Protein AF-A0A1F9F658-F1 (afdb_monomer)

Sequence (861 aa):
MGGLPLLQSCLLLDRRFHGLVIRKERRPYGARAQIEGDLDPTEPVIIVDDASASGWSLVRAYDLLEEHGLLVEGAAVLVRFGFNPGIAYLVDRGVRVESVLDLWTDLAGLLPGTKPVDANPTAELPAIRFGRARFPSGLHPATLARRVIEARLAGRSVPRPPRALGSGPWDAHGGAFVSVRPTDDVTDRHAREGYFRFPEDRRRLPADAARAVVLAAAKTADALRGLEAARSAARGAAARDLADAAVAVTFCGRLQATTIGGVDNERYGLVARSLVRRGFLGGALPRMPGIADDAEQLRHAHTTNAKLFRHEPYQLFRHDVVRAVEPGLPWHAAGVPRRRPAWHEVHGPRLAALARAAIASGAAPPLEQQVPTHLDSLYVTVLQGGRVRGCSGGVVHRLDDDVVAYARAAAADARFTGTPGGVLAVSVSLLWEPVALGTTTAEDAAFRLRAGRHAIMVGDGERAALLLPLVASRSCLDEVGFCEAALEKASLARDAAAEVTRLSCASYGADDHGVAPLDGGLPRPPAARFAPWRRATLQPTIARLADYLERAQRADGTFHLDHLPAIGARLGSAEPARMAHAAWVLLRARRRPAAARALRALGALVERDRGGAWLRDAGGGASSISEVALLLLALCEQRRRPATLAGGLAATLVEAIDDSGRMRTHRNGAVVEEALDLFPPQALFALGRAHARGVPGVDLGRVARALVAAHIRFRHRPTIGQVPWLAQAAQAWHGARPLRPVLRAIAGDVADFVLDRQQTSGAVLCPPRAPLGLSTVLALEGLAALHGVTRGDARARLERACGRSLVFLDRLIIQERDVPWLADGSQAVGGVRESLLDVRVRVDFTQHALAALLSLAPPRT

Structure (mmCIF, N/CA/C/O backbone):
data_AF-A0A1F9F658-F1
#
_entry.id   AF-A0A1F9F658-F1
#
loop_
_atom_site.group_PDB
_atom_site.id
_atom_site.type_symbol
_atom_site.label_atom_id
_atom_site.label_alt_id
_atom_site.label_comp_id
_atom_site.label_asym_id
_atom_site.label_entity_id
_atom_site.label_seq_id
_atom_site.pdbx_PDB_ins_code
_atom_site.Cartn_x
_atom_site.Cartn_y
_atom_site.Cartn_z
_atom_site.occupancy
_atom_site.B_iso_or_equiv
_atom_site.auth_seq_id
_atom_site.auth_comp_id
_atom_site.auth_asym_id
_atom_site.auth_atom_id
_atom_site.pdbx_PDB_model_num
ATOM 1 N N . MET A 1 1 ? 18.113 34.166 21.870 1.00 55.28 1 MET A N 1
ATOM 2 C CA . MET A 1 1 ? 16.860 34.493 22.587 1.00 55.28 1 MET A CA 1
ATOM 3 C C . MET A 1 1 ? 15.824 34.977 21.572 1.00 55.28 1 MET A C 1
ATOM 5 O O . MET A 1 1 ? 15.337 36.090 21.692 1.00 55.28 1 MET A O 1
A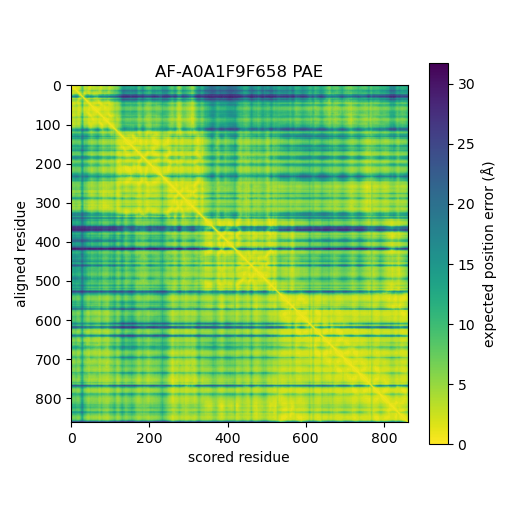TOM 9 N N . GLY A 1 2 ? 15.530 34.171 20.546 1.00 71.06 2 GLY A N 1
ATOM 10 C CA . GLY A 1 2 ? 14.654 34.573 19.439 1.00 71.06 2 GLY A CA 1
ATOM 11 C C . GLY A 1 2 ? 13.161 34.410 19.731 1.00 71.06 2 GLY A C 1
ATOM 12 O O . GLY A 1 2 ? 12.376 35.297 19.420 1.00 71.06 2 GLY A O 1
ATOM 13 N N . GLY A 1 3 ? 12.772 33.325 20.410 1.00 83.50 3 GLY A N 1
ATOM 14 C CA . GLY A 1 3 ? 11.367 33.046 20.741 1.00 83.50 3 GLY A CA 1
ATOM 15 C C . GLY A 1 3 ? 10.701 33.946 21.796 1.00 83.50 3 GLY A C 1
ATOM 16 O O . GLY A 1 3 ? 9.476 34.018 21.833 1.00 83.50 3 GLY A O 1
ATOM 17 N N . LEU A 1 4 ? 11.450 34.664 22.646 1.00 88.12 4 LEU A N 1
ATOM 18 C CA . LEU A 1 4 ? 10.853 35.422 23.762 1.00 88.12 4 LEU A CA 1
ATOM 19 C C . LEU A 1 4 ? 10.012 36.637 23.305 1.00 88.12 4 LEU A C 1
ATOM 21 O O . LEU A 1 4 ? 8.875 36.756 23.766 1.00 88.12 4 LEU A O 1
ATOM 25 N N . PRO A 1 5 ? 10.484 37.502 22.381 1.00 90.38 5 PRO A N 1
ATOM 26 C CA . PRO A 1 5 ? 9.648 38.570 21.824 1.00 90.38 5 PRO A CA 1
ATOM 27 C C . PRO A 1 5 ? 8.386 38.053 21.116 1.00 90.38 5 PRO A C 1
ATOM 29 O O . PRO A 1 5 ? 7.338 38.700 21.160 1.00 90.38 5 PRO A O 1
ATOM 32 N N . LEU A 1 6 ? 8.463 36.875 20.485 1.00 89.06 6 LEU A N 1
ATOM 33 C CA . LEU A 1 6 ? 7.319 36.237 19.828 1.00 89.06 6 LEU A CA 1
ATOM 34 C C . LEU A 1 6 ? 6.278 35.773 20.835 1.00 89.06 6 LEU A C 1
ATOM 36 O O . LEU A 1 6 ? 5.107 36.109 20.686 1.00 89.06 6 LEU A O 1
ATOM 40 N N . LEU A 1 7 ? 6.714 35.082 21.890 1.00 90.06 7 LEU A N 1
ATOM 41 C CA . LEU A 1 7 ? 5.841 34.688 22.989 1.00 90.06 7 LEU A CA 1
ATOM 42 C C . LEU A 1 7 ? 5.125 35.909 23.579 1.00 90.06 7 LEU A C 1
ATOM 44 O O . LEU A 1 7 ? 3.902 35.913 23.674 1.00 90.06 7 LEU A O 1
ATOM 48 N N . GLN A 1 8 ? 5.868 36.971 23.910 1.00 90.56 8 GLN A N 1
ATOM 49 C CA . GLN A 1 8 ? 5.287 38.212 24.437 1.00 90.56 8 GLN A CA 1
ATOM 50 C C . GLN A 1 8 ? 4.238 38.802 23.487 1.00 90.56 8 GLN A C 1
ATOM 52 O O . GLN A 1 8 ? 3.171 39.219 23.932 1.00 90.56 8 GLN A O 1
ATOM 57 N N . SER A 1 9 ? 4.508 38.791 22.181 1.00 89.62 9 SER A N 1
ATOM 58 C CA . SER A 1 9 ? 3.569 39.284 21.170 1.00 89.62 9 SER A CA 1
ATOM 59 C C . SER A 1 9 ? 2.291 38.440 21.113 1.00 89.62 9 SER A C 1
ATOM 61 O O . SER A 1 9 ? 1.199 39.001 21.094 1.00 89.62 9 SER A O 1
ATOM 63 N N . CYS A 1 10 ? 2.400 37.107 21.145 1.00 88.31 10 CYS A N 1
ATOM 64 C CA . CYS A 1 10 ? 1.245 36.203 21.182 1.00 88.31 10 CYS A CA 1
ATOM 65 C C . CYS A 1 10 ? 0.361 36.449 22.414 1.00 88.31 10 CYS A C 1
ATOM 67 O O . CYS A 1 10 ? -0.855 36.570 22.274 1.00 88.31 10 CYS A O 1
ATOM 69 N N . LEU A 1 11 ? 0.974 36.593 23.594 1.00 89.94 11 LEU A N 1
ATOM 70 C CA . LEU A 1 11 ? 0.269 36.859 24.855 1.00 89.94 11 LEU A CA 1
ATOM 71 C C . LEU A 1 11 ? -0.430 38.229 24.869 1.00 89.94 11 LEU A C 1
ATOM 73 O O . LEU A 1 11 ? -1.490 38.384 25.473 1.00 89.94 11 LEU A O 1
ATOM 77 N N . LEU A 1 12 ? 0.156 39.237 24.211 1.00 92.06 12 LEU A N 1
ATOM 78 C CA . LEU A 1 12 ? -0.438 40.573 24.098 1.00 92.06 12 LEU A CA 1
ATOM 79 C C . LEU A 1 12 ? -1.592 40.629 23.088 1.00 92.06 12 LEU A C 1
ATOM 81 O O . LEU A 1 12 ? -2.529 41.401 23.288 1.00 92.06 12 LEU A O 1
ATOM 85 N N . LEU A 1 13 ? -1.523 39.839 22.012 1.00 92.19 13 LEU A N 1
ATOM 86 C CA . LEU A 1 13 ? -2.542 39.811 20.959 1.00 92.19 13 LEU A CA 1
ATOM 87 C C . LEU A 1 13 ? -3.823 39.092 21.389 1.00 92.19 13 LEU A C 1
ATOM 89 O O . LEU A 1 13 ? -4.909 39.485 20.965 1.00 92.19 13 LEU A O 1
ATOM 93 N N . ASP A 1 14 ? -3.712 38.050 22.211 1.00 87.44 14 ASP A N 1
ATOM 94 C CA . ASP A 1 14 ? -4.861 37.264 22.643 1.00 87.44 14 ASP A CA 1
ATOM 95 C C . ASP A 1 14 ? -4.674 36.750 24.073 1.00 87.44 14 ASP A C 1
ATOM 97 O O . ASP A 1 14 ? -3.820 35.912 24.359 1.00 87.44 14 ASP A O 1
ATOM 101 N N . ARG A 1 15 ? -5.532 37.236 24.976 1.00 85.00 15 ARG A N 1
ATOM 102 C CA . ARG A 1 15 ? -5.498 36.903 26.407 1.00 85.00 15 ARG A CA 1
ATOM 103 C C . ARG A 1 15 ? -5.891 35.460 26.726 1.00 85.00 15 ARG A C 1
ATOM 105 O O . ARG A 1 15 ? -5.863 35.090 27.893 1.00 85.00 15 ARG A O 1
ATOM 112 N N . ARG A 1 16 ? -6.293 34.669 25.728 1.00 85.25 16 ARG A N 1
ATOM 113 C CA . ARG A 1 16 ? -6.562 33.234 25.890 1.00 85.25 16 ARG A CA 1
ATOM 114 C C . ARG A 1 16 ? -5.290 32.398 25.987 1.00 85.25 16 ARG A C 1
ATOM 116 O O . ARG A 1 16 ? -5.383 31.243 26.374 1.00 85.25 16 ARG A O 1
ATOM 123 N N . PHE A 1 17 ? -4.134 32.937 25.600 1.00 85.56 17 PHE A N 1
ATOM 124 C CA . PHE A 1 17 ? -2.875 32.207 25.676 1.00 85.56 17 PHE A CA 1
ATOM 125 C C . PHE A 1 17 ? -2.165 32.446 27.008 1.00 85.56 17 PHE A C 1
ATOM 127 O O . PHE A 1 17 ? -2.068 33.577 27.487 1.00 85.56 17 PHE A O 1
ATOM 134 N N . HIS A 1 18 ? -1.598 31.370 27.545 1.00 87.31 18 HIS A N 1
ATOM 135 C CA . HIS A 1 18 ? -0.628 31.385 28.633 1.00 87.31 18 HIS A CA 1
ATOM 136 C C . HIS A 1 18 ? 0.773 31.105 28.076 1.00 87.31 18 HIS A C 1
ATOM 138 O O . HIS A 1 18 ? 0.930 30.630 26.950 1.00 87.31 18 HIS A O 1
ATOM 144 N N . GLY A 1 19 ? 1.810 31.468 28.831 1.00 87.94 19 GLY A N 1
ATOM 145 C CA . GLY A 1 19 ? 3.187 31.407 28.354 1.00 87.94 19 GLY A CA 1
ATOM 146 C C . GLY A 1 19 ? 4.124 30.736 29.340 1.00 87.94 19 GLY A C 1
ATOM 147 O O . GLY A 1 19 ? 4.085 31.015 30.537 1.00 87.94 19 GLY A O 1
ATOM 148 N N . LEU A 1 20 ? 5.016 29.913 28.797 1.00 90.69 20 LEU A N 1
ATOM 149 C CA . LEU A 1 20 ? 6.154 29.338 29.500 1.00 90.69 20 LEU A CA 1
ATOM 150 C C . LEU A 1 20 ? 7.442 29.578 28.708 1.00 90.69 20 LEU A C 1
ATOM 152 O O . LEU A 1 20 ? 7.426 29.752 27.489 1.00 90.69 20 LEU A O 1
ATOM 156 N N . VAL A 1 21 ? 8.572 29.590 29.405 1.00 90.94 21 VAL A N 1
ATOM 157 C CA . VAL A 1 21 ? 9.906 29.804 28.848 1.00 90.94 21 VAL A CA 1
ATOM 158 C C . VAL A 1 21 ? 10.793 28.623 29.211 1.00 90.94 21 VAL A C 1
ATOM 160 O O . VAL A 1 21 ? 10.945 28.273 30.381 1.00 90.94 21 VAL A O 1
ATOM 163 N N . ILE A 1 22 ? 11.430 28.037 28.198 1.00 88.56 22 ILE A N 1
ATOM 164 C CA . ILE A 1 22 ? 12.430 26.982 28.369 1.00 88.56 22 ILE A CA 1
ATOM 165 C C . ILE A 1 22 ? 13.810 27.626 28.514 1.00 88.56 22 ILE A C 1
ATOM 167 O O . ILE A 1 22 ? 14.294 28.319 27.614 1.00 88.56 22 ILE A O 1
ATOM 171 N N . ARG A 1 23 ? 14.476 27.385 29.644 1.00 81.81 23 ARG A N 1
ATOM 172 C CA . ARG A 1 23 ? 15.853 27.831 29.866 1.00 81.81 23 ARG A CA 1
ATOM 173 C C . ARG A 1 23 ? 16.837 26.915 29.147 1.00 81.81 23 ARG A C 1
ATOM 175 O O . ARG A 1 23 ? 16.677 25.696 29.113 1.00 81.81 23 ARG A O 1
ATOM 182 N N . LYS A 1 24 ? 17.933 27.509 28.670 1.00 76.88 24 LYS A N 1
ATOM 183 C CA . LYS A 1 24 ? 19.073 26.761 28.119 1.00 76.88 24 LYS A CA 1
ATOM 184 C C . LYS A 1 24 ? 19.718 25.837 29.161 1.00 76.88 24 LYS A C 1
ATOM 186 O O . LYS A 1 24 ? 20.128 24.735 28.822 1.00 76.88 24 LYS A O 1
ATOM 191 N N . GLU A 1 25 ? 19.784 26.284 30.414 1.00 76.50 25 GLU A N 1
ATOM 192 C CA . GLU A 1 25 ? 20.347 25.544 31.546 1.00 76.50 25 GLU A CA 1
ATOM 193 C C . GLU A 1 25 ? 19.407 25.642 32.755 1.00 76.50 25 GLU A C 1
ATOM 195 O O . GLU A 1 25 ? 18.739 26.667 32.958 1.00 76.50 25 GLU A O 1
ATOM 200 N N . ARG A 1 26 ? 19.365 24.575 33.565 1.00 78.44 26 ARG A N 1
ATOM 201 C CA . ARG A 1 26 ? 18.614 24.542 34.829 1.00 78.44 26 ARG A CA 1
ATOM 202 C C . ARG A 1 26 ? 19.091 25.652 35.760 1.00 78.44 26 ARG A C 1
ATOM 204 O O . ARG A 1 26 ? 20.271 25.999 35.772 1.00 78.44 26 ARG A O 1
ATOM 211 N N . ARG A 1 27 ? 18.186 26.201 36.576 1.00 64.25 27 ARG A N 1
ATOM 212 C CA . ARG A 1 27 ? 18.584 27.194 37.585 1.00 64.25 27 ARG A CA 1
ATOM 213 C C . ARG A 1 27 ? 19.642 26.598 38.537 1.00 64.25 27 ARG A C 1
ATOM 215 O O . ARG A 1 27 ? 19.432 25.487 39.027 1.00 64.25 27 ARG A O 1
ATOM 222 N N . PRO A 1 28 ? 20.730 27.328 38.852 1.00 50.22 28 PRO A N 1
ATOM 223 C CA . PRO A 1 28 ? 21.750 26.834 39.779 1.00 50.22 28 PRO A CA 1
ATOM 224 C C . PRO A 1 28 ? 21.266 26.803 41.242 1.00 50.22 28 PRO A C 1
ATOM 226 O O . PRO A 1 28 ? 21.814 26.069 42.062 1.00 50.22 28 PRO A O 1
ATOM 229 N N . TYR A 1 29 ? 20.214 27.559 41.564 1.00 54.47 29 TYR A N 1
ATOM 230 C CA . TYR A 1 29 ? 19.645 27.739 42.903 1.00 54.47 29 TYR A CA 1
ATOM 231 C C . TYR A 1 29 ? 18.103 27.676 42.874 1.00 54.47 29 TYR A C 1
ATOM 233 O O . TYR A 1 29 ? 17.480 27.915 41.837 1.00 54.47 29 TYR A O 1
ATOM 241 N N . GLY A 1 30 ? 17.472 27.345 44.008 1.00 60.41 30 GLY A N 1
ATOM 242 C CA . GLY A 1 30 ? 16.021 27.103 44.109 1.00 60.41 30 GLY A CA 1
ATOM 243 C C . GLY A 1 30 ? 15.601 25.721 43.584 1.00 60.41 30 GLY A C 1
ATOM 244 O O . GLY A 1 30 ? 16.415 24.804 43.559 1.00 60.41 30 GLY A O 1
ATOM 245 N N . ALA A 1 31 ? 14.353 25.567 43.120 1.00 58.47 31 ALA A N 1
ATOM 246 C CA . ALA A 1 31 ? 13.782 24.296 42.632 1.00 58.47 31 ALA A CA 1
ATOM 247 C C . ALA A 1 31 ? 14.454 23.706 41.365 1.00 58.47 31 ALA A C 1
ATOM 249 O O . ALA A 1 31 ? 13.974 22.721 40.814 1.00 58.47 31 ALA A O 1
ATOM 250 N N . ARG A 1 32 ? 15.550 24.311 40.875 1.00 69.19 32 ARG A N 1
ATOM 251 C CA . ARG A 1 32 ? 16.338 23.891 39.695 1.00 69.19 32 ARG A CA 1
ATOM 252 C C . ARG A 1 32 ? 15.510 23.644 38.422 1.00 69.19 32 ARG A C 1
ATOM 254 O O . ARG A 1 32 ? 15.941 22.901 37.542 1.00 69.19 32 ARG A O 1
ATOM 261 N N . ALA A 1 33 ? 14.350 24.293 38.309 1.00 72.25 33 ALA A N 1
ATOM 262 C CA . ALA A 1 33 ? 13.447 24.151 37.174 1.00 72.25 33 ALA A CA 1
ATOM 263 C C . ALA A 1 33 ? 14.107 24.625 35.867 1.00 72.25 33 ALA A C 1
ATOM 265 O O . ALA A 1 33 ? 14.833 25.626 35.841 1.00 72.25 33 ALA A O 1
ATOM 266 N N . GLN A 1 34 ? 13.863 23.877 34.789 1.00 82.88 34 GLN A N 1
ATOM 267 C CA . GLN A 1 34 ? 14.304 24.211 33.430 1.00 82.88 34 GLN A CA 1
ATOM 268 C C . GLN A 1 34 ? 13.226 24.961 32.635 1.00 82.88 34 GLN A C 1
ATOM 270 O O . GLN A 1 34 ? 13.547 25.613 31.645 1.00 82.88 34 GLN A O 1
ATOM 275 N N . ILE A 1 35 ? 11.973 24.890 33.088 1.00 87.62 35 ILE A N 1
ATOM 276 C CA . ILE A 1 35 ? 10.809 25.557 32.505 1.00 87.62 35 ILE A CA 1
ATOM 277 C C . ILE A 1 35 ? 10.286 26.585 33.516 1.00 87.62 35 ILE A C 1
ATOM 279 O O . ILE A 1 35 ? 10.217 26.296 34.711 1.00 87.62 35 ILE A O 1
ATOM 283 N N . GLU A 1 36 ? 9.949 27.785 33.048 1.00 85.81 36 GLU A N 1
ATOM 284 C CA . GLU A 1 36 ? 9.371 28.868 33.852 1.00 85.81 36 GLU A CA 1
ATOM 285 C C . GLU A 1 36 ? 8.039 29.319 33.259 1.00 85.81 36 GLU A C 1
ATOM 287 O O . GLU A 1 36 ? 7.995 29.656 32.083 1.00 85.81 36 GLU A O 1
ATOM 292 N N . GLY A 1 37 ? 6.973 29.367 34.054 1.00 83.94 37 GLY A N 1
ATOM 293 C CA . GLY A 1 37 ? 5.633 29.744 33.598 1.00 83.94 37 GLY A CA 1
ATOM 294 C C . GLY A 1 37 ? 4.561 28.904 34.281 1.00 83.94 37 GLY A C 1
ATOM 295 O O . GLY A 1 37 ? 4.884 28.071 35.129 1.00 83.94 37 GLY A O 1
ATOM 296 N N . ASP A 1 38 ? 3.306 29.144 33.913 1.00 77.69 38 ASP A N 1
ATOM 297 C CA . ASP A 1 38 ? 2.191 28.310 34.356 1.00 77.69 38 ASP A CA 1
ATOM 298 C C . ASP A 1 38 ? 2.129 27.041 33.496 1.00 77.69 38 ASP A C 1
ATOM 300 O O . ASP A 1 38 ? 2.248 27.115 32.270 1.00 77.69 38 ASP A O 1
ATOM 304 N N . LEU A 1 39 ? 2.019 25.882 34.143 1.00 79.25 39 LEU A N 1
ATOM 305 C CA . LEU A 1 39 ? 2.002 24.578 33.484 1.00 79.25 39 LEU A CA 1
ATOM 306 C C . LEU A 1 39 ? 0.624 23.957 33.668 1.00 79.25 39 LEU A C 1
ATOM 308 O O . LEU A 1 39 ? 0.347 23.379 34.718 1.00 79.25 39 LEU A O 1
ATOM 312 N N . ASP A 1 40 ? -0.208 24.034 32.633 1.00 81.44 40 ASP A N 1
ATOM 313 C CA . ASP A 1 40 ? -1.455 23.281 32.573 1.00 81.44 40 ASP A CA 1
ATOM 314 C C . ASP A 1 40 ? -1.280 22.063 31.648 1.00 81.44 40 ASP A C 1
ATOM 316 O O . ASP A 1 40 ? -1.249 22.217 30.426 1.00 81.44 40 ASP A O 1
ATOM 320 N N . PRO A 1 41 ? -1.151 20.837 32.191 1.00 74.00 41 PRO A N 1
ATOM 321 C CA . PRO A 1 41 ? -1.032 19.629 31.379 1.00 74.00 41 PRO A CA 1
ATOM 322 C C . PRO A 1 41 ? -2.331 19.273 30.640 1.00 74.00 41 PRO A C 1
ATOM 324 O O . PRO A 1 41 ? -2.304 18.412 29.764 1.00 74.00 41 PRO A O 1
ATOM 327 N N . THR A 1 42 ? -3.467 19.900 30.967 1.00 74.25 42 THR A N 1
ATOM 328 C CA . THR A 1 42 ? -4.734 19.703 30.246 1.00 74.25 42 THR A CA 1
ATOM 329 C C . THR A 1 42 ? -4.802 20.486 28.938 1.00 74.25 42 THR A C 1
ATOM 331 O O . THR A 1 42 ? -5.623 20.158 28.073 1.00 74.25 42 THR A O 1
ATOM 334 N N . GLU A 1 43 ? -3.935 21.487 28.769 1.00 80.25 43 GLU A N 1
ATOM 335 C CA . GLU A 1 43 ? -3.895 22.341 27.590 1.00 80.25 43 GLU A CA 1
ATOM 336 C C . GLU A 1 43 ? -2.733 21.956 26.656 1.00 80.25 43 GLU A C 1
ATOM 338 O O . GLU A 1 43 ? -1.618 21.671 27.105 1.00 80.25 43 GLU A O 1
ATOM 343 N N . PRO A 1 44 ? -2.957 21.924 25.329 1.00 82.69 44 PRO A N 1
ATOM 344 C CA . PRO A 1 44 ? -1.878 21.717 24.378 1.00 82.69 44 PRO A CA 1
ATOM 345 C C . PRO A 1 44 ? -0.926 22.918 24.357 1.00 82.69 44 PRO A C 1
ATOM 347 O O . PRO A 1 44 ? -1.348 24.074 24.376 1.00 82.69 44 PRO A O 1
ATOM 350 N N . VAL A 1 45 ? 0.371 22.642 24.226 1.00 89.62 45 VAL A N 1
ATOM 351 C CA . VAL A 1 45 ? 1.417 23.660 24.103 1.00 89.62 45 VAL A CA 1
ATOM 352 C C . VAL A 1 45 ? 1.931 23.754 22.669 1.00 89.62 45 VAL A C 1
ATOM 354 O O . VAL A 1 45 ? 2.072 22.752 21.960 1.00 89.62 45 VAL A O 1
ATOM 357 N N . ILE A 1 46 ? 2.251 24.977 22.246 1.00 91.62 46 ILE A N 1
ATOM 358 C CA . ILE A 1 46 ? 2.899 25.260 20.963 1.00 91.62 46 ILE A CA 1
ATOM 359 C C . ILE A 1 46 ? 4.260 25.895 21.243 1.00 91.62 46 ILE A C 1
ATOM 361 O O . ILE A 1 46 ? 4.360 26.899 21.946 1.00 91.62 46 ILE A O 1
ATOM 365 N N . ILE A 1 47 ? 5.317 25.323 20.673 1.00 93.62 47 ILE A N 1
ATOM 366 C CA . ILE A 1 47 ? 6.670 25.880 20.750 1.00 93.62 47 ILE A CA 1
ATOM 367 C C . ILE A 1 47 ? 6.759 27.071 19.793 1.00 93.62 47 ILE A C 1
ATOM 369 O O . ILE A 1 47 ? 6.400 26.939 18.628 1.00 93.62 47 ILE A O 1
ATOM 373 N N . VAL A 1 48 ? 7.277 28.215 20.237 1.00 92.94 48 VAL A N 1
ATOM 374 C CA . VAL A 1 48 ? 7.534 29.368 19.358 1.00 92.94 48 VAL A CA 1
ATOM 375 C C . VAL A 1 48 ? 9.020 29.704 19.312 1.00 92.94 48 VAL A C 1
ATOM 377 O O . VAL A 1 48 ? 9.676 29.758 20.352 1.00 92.94 48 VAL A O 1
ATOM 380 N N . ASP A 1 49 ? 9.561 29.934 18.115 1.00 92.81 49 ASP A N 1
ATOM 381 C CA . ASP A 1 49 ? 10.956 30.365 17.940 1.00 92.81 49 ASP A CA 1
ATOM 382 C C . ASP A 1 49 ? 11.132 31.302 16.732 1.00 92.81 49 ASP A C 1
ATOM 384 O O . ASP A 1 49 ? 10.250 31.422 15.881 1.00 92.81 49 ASP A O 1
ATOM 388 N N . ASP A 1 50 ? 12.268 31.991 16.637 1.00 92.06 50 ASP A N 1
ATOM 389 C CA . ASP A 1 50 ? 12.544 32.885 15.505 1.00 92.06 50 ASP A CA 1
ATOM 390 C C . ASP A 1 50 ? 12.897 32.112 14.228 1.00 92.06 50 ASP A C 1
ATOM 392 O O . ASP A 1 50 ? 12.376 32.418 13.153 1.00 92.06 50 ASP A O 1
ATOM 396 N N . ALA A 1 51 ? 13.736 31.079 14.320 1.00 91.69 51 ALA A N 1
ATOM 397 C CA . ALA A 1 51 ? 14.169 30.329 13.151 1.00 91.69 51 ALA A CA 1
ATOM 398 C C . ALA A 1 51 ? 14.412 28.834 13.395 1.00 91.69 51 ALA A C 1
ATOM 400 O O . ALA A 1 51 ? 14.938 28.409 14.420 1.00 91.69 51 ALA A O 1
ATOM 401 N N . SER A 1 52 ? 14.118 28.019 12.376 1.00 91.81 52 SER A N 1
ATOM 402 C CA . SER A 1 52 ? 14.430 26.585 12.347 1.00 91.81 52 SER A CA 1
ATOM 403 C C . SER A 1 52 ? 15.336 26.236 11.168 1.00 91.81 52 SER A C 1
ATOM 405 O O . SER A 1 52 ? 14.873 26.025 10.044 1.00 91.81 52 SER A O 1
ATOM 407 N N . ALA A 1 53 ? 16.644 26.158 11.439 1.00 89.94 53 ALA A N 1
ATOM 408 C CA . ALA A 1 53 ? 17.649 25.745 10.458 1.00 89.94 53 ALA A CA 1
ATOM 409 C C . ALA A 1 53 ? 17.737 24.214 10.327 1.00 89.94 53 ALA A C 1
ATOM 411 O O . ALA A 1 53 ? 17.369 23.651 9.300 1.00 89.94 53 ALA A O 1
ATOM 412 N N . SER A 1 54 ? 18.191 23.528 11.382 1.00 91.06 54 SER A N 1
ATOM 413 C CA . SER A 1 54 ? 18.273 22.057 11.444 1.00 91.06 54 SER A CA 1
ATOM 414 C C . SER A 1 54 ? 17.107 21.401 12.189 1.00 91.06 54 SER A C 1
ATOM 416 O O . SER A 1 54 ? 16.976 20.181 12.149 1.00 91.06 54 SER A O 1
ATOM 418 N N . GLY A 1 55 ? 16.291 22.196 12.892 1.00 91.88 55 GLY A N 1
ATOM 419 C CA . GLY A 1 55 ? 15.156 21.748 13.705 1.00 91.88 55 GLY A CA 1
ATOM 420 C C . GLY A 1 55 ? 15.510 21.179 15.086 1.00 91.88 55 GLY A C 1
ATOM 421 O O . GLY A 1 55 ? 14.626 21.059 15.926 1.00 91.88 55 GLY A O 1
ATOM 422 N N . TRP A 1 56 ? 16.781 20.896 15.389 1.00 94.06 56 TRP A N 1
ATOM 423 C CA . TRP A 1 56 ? 17.165 20.229 16.646 1.00 94.06 56 TRP A CA 1
ATOM 424 C C . TRP A 1 56 ? 16.901 21.037 17.924 1.00 94.06 56 TRP A C 1
ATOM 426 O O . TRP A 1 56 ? 16.742 20.451 18.991 1.00 94.06 56 TRP A O 1
ATOM 436 N N . SER A 1 57 ? 16.842 22.369 17.851 1.00 91.19 57 SER A N 1
ATOM 437 C CA . SER A 1 57 ? 16.420 23.183 19.003 1.00 91.19 57 SER A CA 1
ATOM 438 C C . SER A 1 57 ? 14.950 22.960 19.349 1.00 91.19 57 SER A C 1
ATOM 440 O O . SER A 1 57 ? 14.633 22.805 20.524 1.00 91.19 57 SER A O 1
ATOM 442 N N . LEU A 1 58 ? 14.083 22.860 18.335 1.00 93.75 58 LEU A N 1
ATOM 443 C CA . LEU A 1 58 ? 12.669 22.534 18.522 1.00 93.75 58 LEU A CA 1
ATOM 444 C C . LEU A 1 58 ? 12.502 21.106 19.049 1.00 93.75 58 LEU A C 1
ATOM 446 O O . LEU A 1 58 ? 11.683 20.888 19.929 1.00 93.75 58 LEU A O 1
ATOM 450 N N . VAL A 1 59 ? 13.314 20.157 18.568 1.00 94.62 59 VAL A N 1
ATOM 451 C CA . VAL A 1 59 ? 13.333 18.774 19.082 1.00 94.62 59 VAL A CA 1
ATOM 452 C C . VAL A 1 59 ? 13.664 18.740 20.572 1.00 94.62 59 VAL A C 1
ATOM 454 O O . VAL A 1 59 ? 12.916 18.156 21.339 1.00 94.62 59 VAL A O 1
ATOM 457 N N . ARG A 1 60 ? 14.721 19.436 21.010 1.00 92.88 60 ARG A N 1
ATOM 458 C CA . ARG A 1 60 ? 15.066 19.504 22.441 1.00 92.88 60 ARG A CA 1
ATOM 459 C C . ARG A 1 60 ? 13.968 20.145 23.286 1.00 92.88 60 ARG A C 1
ATOM 461 O O . ARG A 1 60 ? 13.759 19.729 24.418 1.00 92.88 60 ARG A O 1
ATOM 468 N N . ALA A 1 61 ? 13.305 21.175 22.759 1.00 92.38 61 ALA A N 1
ATOM 469 C CA . ALA A 1 61 ? 12.172 21.798 23.435 1.00 92.38 61 ALA A CA 1
ATOM 470 C C . ALA A 1 61 ? 10.990 20.825 23.539 1.00 92.38 61 ALA A C 1
ATOM 472 O O . ALA A 1 61 ? 10.422 20.690 24.614 1.00 92.38 61 ALA A O 1
ATOM 473 N N . TYR A 1 62 ? 10.672 20.117 22.454 1.00 92.75 62 TYR A N 1
ATOM 474 C CA . TYR A 1 62 ? 9.660 19.065 22.432 1.00 92.75 62 TYR A CA 1
ATOM 475 C C . TYR A 1 62 ? 9.961 17.979 23.466 1.00 92.75 62 TYR A C 1
ATOM 477 O O . TYR A 1 62 ? 9.134 17.755 24.341 1.00 92.75 62 TYR A O 1
ATOM 485 N N . ASP A 1 63 ? 11.153 17.375 23.424 1.00 90.88 63 ASP A N 1
ATOM 486 C CA . ASP A 1 63 ? 11.527 16.285 24.331 1.00 90.88 63 ASP A CA 1
ATOM 487 C C . ASP A 1 63 ? 11.421 16.742 25.800 1.00 90.88 63 ASP A C 1
ATOM 489 O O . ASP A 1 63 ? 10.856 16.039 26.631 1.00 90.88 63 ASP A O 1
ATOM 493 N N . LEU A 1 64 ? 11.864 17.968 26.114 1.00 90.56 64 LEU A N 1
ATOM 494 C CA . LEU A 1 64 ? 11.757 18.525 27.464 1.00 90.56 64 LEU A CA 1
ATOM 495 C C . LEU A 1 64 ? 10.301 18.754 27.905 1.00 90.56 64 LEU A C 1
ATOM 497 O O . LEU A 1 64 ? 9.971 18.492 29.059 1.00 90.56 64 LEU A O 1
ATOM 501 N N . LEU A 1 65 ? 9.437 19.279 27.033 1.00 90.00 65 LEU A N 1
ATOM 502 C CA . LEU A 1 65 ? 8.024 19.517 27.359 1.00 90.00 65 LEU A CA 1
ATOM 503 C C . LEU A 1 65 ? 7.279 18.193 27.573 1.00 90.00 65 LEU A C 1
ATOM 505 O O . LEU A 1 65 ? 6.515 18.065 28.530 1.00 90.00 65 LEU A O 1
ATOM 509 N N . GLU A 1 66 ? 7.564 17.197 26.736 1.00 85.62 66 GLU A N 1
ATOM 510 C CA . GLU A 1 66 ? 7.039 15.837 26.867 1.00 85.62 66 GLU A CA 1
ATOM 511 C C . GLU A 1 66 ? 7.481 15.179 28.180 1.00 85.62 66 GLU A C 1
ATOM 513 O O . GLU A 1 66 ? 6.658 14.590 28.878 1.00 85.62 66 GLU A O 1
ATOM 518 N N . GLU A 1 67 ? 8.753 15.330 28.570 1.00 85.19 67 GLU A N 1
ATOM 519 C CA . GLU A 1 67 ? 9.274 14.853 29.862 1.00 85.19 67 GLU A CA 1
ATOM 520 C C . GLU A 1 67 ? 8.533 15.459 31.069 1.00 85.19 67 GLU A C 1
ATOM 522 O O . GLU A 1 67 ? 8.488 14.842 32.133 1.00 85.19 67 GLU A O 1
ATOM 527 N N . HIS A 1 68 ? 7.935 16.645 30.913 1.00 83.81 68 HIS A N 1
ATOM 528 C CA . HIS A 1 68 ? 7.140 17.317 31.948 1.00 83.81 68 HIS A CA 1
ATOM 529 C C . HIS A 1 68 ? 5.628 17.059 31.814 1.00 83.81 68 HIS A C 1
ATOM 531 O O . HIS A 1 68 ? 4.841 17.669 32.535 1.00 83.81 68 HIS A O 1
ATOM 537 N N . GLY A 1 69 ? 5.212 16.147 30.928 1.00 78.38 69 GLY A N 1
ATOM 538 C CA . GLY A 1 69 ? 3.818 15.722 30.782 1.00 78.38 69 GLY A CA 1
ATOM 539 C C . GLY A 1 69 ? 2.931 16.670 29.971 1.00 78.38 69 GLY A C 1
ATOM 540 O O . GLY A 1 69 ? 1.711 16.555 30.042 1.00 78.38 69 GLY A O 1
ATOM 541 N N . LEU A 1 70 ? 3.513 17.598 29.207 1.00 84.88 70 LEU A N 1
ATOM 542 C CA . LEU A 1 70 ? 2.760 18.527 28.361 1.00 84.88 70 LEU A CA 1
ATOM 543 C C . LEU A 1 70 ? 2.483 17.908 26.985 1.00 84.88 70 LEU A C 1
ATOM 545 O O . LEU A 1 70 ? 3.338 17.236 26.410 1.00 84.88 70 LEU A O 1
ATOM 549 N N . LEU A 1 71 ? 1.302 18.181 26.425 1.00 80.44 71 LEU A N 1
ATOM 550 C CA . LEU A 1 71 ? 0.952 17.799 25.055 1.00 80.44 71 LEU A CA 1
ATOM 551 C C . LEU A 1 71 ? 1.495 18.840 24.077 1.00 80.44 71 LEU A C 1
ATOM 553 O O . LEU A 1 71 ? 0.897 19.899 23.906 1.00 80.44 71 LEU A O 1
ATOM 557 N N . VAL A 1 72 ? 2.592 18.536 23.386 1.00 87.12 72 VAL A N 1
ATOM 558 C CA . VAL A 1 72 ? 3.084 19.424 22.325 1.00 87.12 72 VAL A CA 1
ATOM 559 C C . VAL A 1 72 ? 2.255 19.227 21.053 1.00 87.12 72 VAL A C 1
ATOM 561 O O . VAL A 1 72 ? 2.439 18.254 20.322 1.00 87.12 72 VAL A O 1
ATOM 564 N N . GLU A 1 73 ? 1.336 20.153 20.769 1.00 85.94 73 GLU A N 1
ATOM 565 C CA . GLU A 1 73 ? 0.534 20.136 19.534 1.00 85.94 73 GLU A CA 1
ATOM 566 C C . GLU A 1 73 ? 1.379 20.545 18.322 1.00 85.94 73 GLU A C 1
ATOM 568 O O . GLU A 1 73 ? 1.232 20.009 17.218 1.00 85.94 73 GLU A O 1
ATOM 573 N N . GLY A 1 74 ? 2.295 21.492 18.517 1.00 90.94 74 GLY A N 1
ATOM 574 C CA . GLY A 1 74 ? 3.072 22.012 17.410 1.00 90.94 74 GLY A CA 1
ATOM 575 C C . GLY A 1 74 ? 4.251 22.890 17.786 1.00 90.94 74 GLY A C 1
ATOM 576 O O . GLY A 1 74 ? 4.536 23.162 18.948 1.00 90.94 74 GLY A O 1
ATOM 577 N N . ALA A 1 75 ? 4.924 23.357 16.746 1.00 93.25 75 ALA A N 1
ATOM 578 C CA . ALA A 1 75 ? 5.935 24.388 16.773 1.00 93.25 75 ALA A CA 1
ATOM 579 C C . ALA A 1 75 ? 5.643 25.406 15.663 1.00 93.25 75 ALA A C 1
ATOM 581 O O . ALA A 1 75 ? 5.325 25.028 14.537 1.00 93.25 75 ALA A O 1
ATOM 582 N N . ALA A 1 76 ? 5.775 26.691 15.961 1.00 93.12 76 ALA A N 1
ATOM 583 C CA . ALA A 1 76 ? 5.683 27.780 15.005 1.00 93.12 76 ALA A CA 1
ATOM 584 C C . ALA A 1 76 ? 7.000 28.557 14.996 1.00 93.12 76 ALA A C 1
ATOM 586 O O . ALA A 1 76 ? 7.514 28.942 16.045 1.00 93.12 76 ALA A O 1
ATOM 587 N N . VAL A 1 77 ? 7.547 28.801 13.808 1.00 93.50 77 VAL A N 1
ATOM 588 C CA . VAL A 1 77 ? 8.747 29.631 13.643 1.00 93.50 77 VAL A CA 1
ATOM 589 C C . VAL A 1 77 ? 8.507 30.791 12.689 1.00 93.50 77 VAL A C 1
ATOM 591 O O . VAL A 1 77 ? 7.684 30.686 11.781 1.00 93.50 77 VAL A O 1
ATOM 594 N N . LEU A 1 78 ? 9.228 31.905 12.838 1.00 92.81 78 LEU A N 1
ATOM 595 C CA . LEU A 1 78 ? 9.144 32.960 11.821 1.00 92.81 78 LEU A CA 1
ATOM 596 C C . LEU A 1 78 ? 9.760 32.490 10.504 1.00 92.81 78 LEU A C 1
ATOM 598 O O . LEU A 1 78 ? 9.125 32.618 9.462 1.00 92.81 78 LEU A O 1
ATOM 602 N N . VAL A 1 79 ? 10.970 31.926 10.548 1.00 92.06 79 VAL A N 1
ATOM 603 C CA . VAL A 1 79 ? 11.701 31.498 9.347 1.00 92.06 79 VAL A CA 1
ATOM 604 C C . VAL A 1 79 ? 12.117 30.033 9.450 1.00 92.06 79 VAL A C 1
ATOM 606 O O . VAL A 1 79 ? 12.853 29.645 10.356 1.00 92.06 79 VAL A O 1
ATOM 609 N N . ARG A 1 80 ? 11.720 29.195 8.491 1.00 92.19 80 ARG A N 1
ATOM 610 C CA . ARG A 1 80 ? 12.256 27.827 8.358 1.00 92.19 80 ARG A CA 1
ATOM 611 C C . ARG A 1 80 ? 13.224 27.705 7.184 1.00 92.19 80 ARG A C 1
ATOM 613 O O . ARG A 1 80 ? 13.132 28.444 6.211 1.00 92.19 80 ARG A O 1
ATOM 620 N N . PHE A 1 81 ? 14.126 26.731 7.249 1.00 89.94 81 PHE A N 1
ATOM 621 C CA . PHE A 1 81 ? 15.101 26.442 6.194 1.00 89.94 81 PHE A CA 1
ATOM 622 C C . PHE A 1 81 ? 14.685 25.175 5.432 1.00 89.94 81 PHE A C 1
ATOM 624 O O . PHE A 1 81 ? 15.381 24.157 5.462 1.00 89.94 81 PHE A O 1
ATOM 631 N N . GLY A 1 82 ? 13.530 25.213 4.761 1.00 86.50 82 GLY A N 1
ATOM 632 C CA . GLY A 1 82 ? 12.934 24.033 4.135 1.00 86.50 82 GLY A CA 1
ATOM 633 C C . GLY A 1 82 ? 12.473 22.982 5.152 1.00 86.50 82 GLY A C 1
ATOM 634 O O . GLY A 1 82 ? 12.273 23.262 6.334 1.00 86.50 82 GLY A O 1
ATOM 635 N N . PHE A 1 83 ? 12.314 21.740 4.684 1.00 90.00 83 PHE A N 1
ATOM 636 C CA . PHE A 1 83 ? 11.954 20.585 5.514 1.00 90.00 83 PHE A CA 1
ATOM 637 C C . PHE A 1 83 ? 13.213 19.809 5.926 1.00 90.00 83 PHE A C 1
ATOM 639 O O . PHE A 1 83 ? 13.778 19.054 5.139 1.00 90.00 83 PHE A O 1
ATOM 646 N N . ASN A 1 84 ? 13.699 20.036 7.142 1.00 90.19 84 ASN A N 1
ATOM 647 C CA . ASN A 1 84 ? 14.966 19.485 7.635 1.00 90.19 84 ASN A CA 1
ATOM 648 C C . ASN A 1 84 ? 14.758 18.229 8.520 1.00 90.19 84 ASN A C 1
ATOM 650 O O . ASN A 1 84 ? 13.621 17.925 8.887 1.00 90.19 84 ASN A O 1
ATOM 654 N N . PRO A 1 85 ? 15.830 17.494 8.890 1.00 91.62 85 PRO A N 1
ATOM 655 C CA . PRO A 1 85 ? 15.713 16.294 9.722 1.00 91.62 85 PRO A CA 1
ATOM 656 C C . PRO A 1 85 ? 15.041 16.516 11.085 1.00 91.62 85 PRO A C 1
ATOM 658 O O . PRO A 1 85 ? 14.307 15.640 11.530 1.00 91.62 85 PRO A O 1
ATOM 661 N N . GLY A 1 86 ? 15.240 17.666 11.741 1.00 93.12 86 GLY A N 1
ATOM 662 C CA . GLY A 1 86 ? 14.578 17.958 13.017 1.00 93.12 86 GLY A CA 1
ATOM 663 C C . GLY A 1 86 ? 13.073 18.200 12.861 1.00 93.12 86 GLY A C 1
ATOM 664 O O . GLY A 1 86 ? 12.288 17.722 13.670 1.00 93.12 86 GLY A O 1
ATOM 665 N N . ILE A 1 87 ? 12.649 18.864 11.781 1.00 92.25 87 ILE A N 1
ATOM 666 C CA . ILE A 1 87 ? 11.226 18.983 11.424 1.00 92.25 87 ILE A CA 1
ATOM 667 C C . ILE A 1 87 ? 10.648 17.603 11.105 1.00 92.25 87 ILE A C 1
ATOM 669 O O . ILE A 1 87 ? 9.581 17.266 11.607 1.00 92.25 87 ILE A O 1
ATOM 673 N N . ALA A 1 88 ? 11.359 16.786 10.320 1.00 90.56 88 ALA A N 1
ATOM 674 C CA . ALA A 1 88 ? 10.936 15.420 10.020 1.00 90.56 88 ALA A CA 1
ATOM 675 C C . ALA A 1 88 ? 10.735 14.597 11.303 1.00 90.56 88 ALA A C 1
ATOM 677 O O . ALA A 1 88 ? 9.694 13.970 11.459 1.00 90.56 88 ALA A O 1
ATOM 678 N N . TYR A 1 89 ? 11.676 14.683 12.249 1.00 91.12 89 TYR A N 1
ATOM 679 C CA . TYR A 1 89 ? 11.609 14.011 13.550 1.00 91.12 89 TYR A CA 1
ATOM 680 C C . TYR A 1 89 ? 10.370 14.407 14.368 1.00 91.12 89 TYR A C 1
ATOM 682 O O . TYR A 1 89 ? 9.737 13.543 14.981 1.00 91.12 89 TYR A O 1
ATOM 690 N N . LEU A 1 90 ? 10.035 15.701 14.385 1.00 90.44 90 LEU A N 1
ATOM 691 C CA . LEU A 1 90 ? 8.864 16.239 15.082 1.00 90.44 90 LEU A CA 1
ATOM 692 C C . LEU A 1 90 ? 7.562 15.776 14.419 1.00 90.44 90 LEU A C 1
ATOM 694 O O . LEU A 1 90 ? 6.671 15.253 15.089 1.00 90.44 90 LEU A O 1
ATOM 698 N N . VAL A 1 91 ? 7.473 15.891 13.094 1.00 87.56 91 VAL A N 1
ATOM 699 C CA . VAL A 1 91 ? 6.287 15.468 12.336 1.00 87.56 91 VAL A CA 1
ATOM 700 C C . VAL A 1 91 ? 6.076 13.953 12.432 1.00 87.56 91 VAL A C 1
ATOM 702 O O . VAL A 1 91 ? 4.941 13.514 12.602 1.00 87.56 91 VAL A O 1
ATOM 705 N N . ASP A 1 92 ? 7.146 13.149 12.419 1.00 83.38 92 ASP A N 1
ATOM 706 C CA . ASP A 1 92 ? 7.081 11.697 12.645 1.00 83.38 92 ASP A CA 1
ATOM 707 C C . ASP A 1 92 ? 6.456 11.350 14.011 1.00 83.38 92 ASP A C 1
ATOM 709 O O . ASP A 1 92 ? 5.872 10.278 14.155 1.00 83.38 92 ASP A O 1
ATOM 713 N N . ARG A 1 93 ? 6.516 12.246 15.005 1.00 81.44 93 ARG A N 1
ATOM 714 C CA . ARG A 1 93 ? 5.877 12.093 16.329 1.00 81.44 93 ARG A CA 1
ATOM 715 C C . ARG A 1 93 ? 4.491 12.733 16.429 1.00 81.44 93 ARG A C 1
ATOM 717 O O . ARG A 1 93 ? 3.851 12.659 17.472 1.00 81.44 93 ARG A O 1
ATOM 724 N N . GLY A 1 94 ? 3.991 13.304 15.335 1.00 79.62 94 GLY A N 1
ATOM 725 C CA . GLY A 1 94 ? 2.682 13.950 15.278 1.00 79.62 94 GLY A CA 1
ATOM 726 C C . GLY A 1 94 ? 2.687 15.428 15.674 1.00 79.62 94 GLY A C 1
ATOM 727 O O . GLY A 1 94 ? 1.611 15.987 15.857 1.00 79.62 94 GLY A O 1
ATOM 728 N N . VAL A 1 95 ? 3.859 16.063 15.775 1.00 86.50 95 VAL A N 1
ATOM 729 C CA . VAL A 1 95 ? 3.986 17.496 16.077 1.00 86.50 95 VAL A CA 1
ATOM 730 C C . VAL A 1 95 ? 3.874 18.305 14.790 1.00 86.50 95 VAL A C 1
ATOM 732 O O . VAL A 1 95 ? 4.630 18.103 13.835 1.00 86.50 95 VAL A O 1
ATOM 735 N N . ARG A 1 96 ? 2.951 19.266 14.759 1.00 87.75 96 ARG A N 1
ATOM 736 C CA . ARG A 1 96 ? 2.792 20.178 13.622 1.00 87.75 96 ARG A CA 1
ATOM 737 C C . ARG A 1 96 ? 3.901 21.223 13.616 1.00 87.75 96 ARG A C 1
ATOM 739 O O . ARG A 1 96 ? 4.043 21.936 14.595 1.00 87.75 96 ARG A O 1
ATOM 746 N N . VAL A 1 97 ? 4.632 21.392 12.517 1.00 90.81 97 VAL A N 1
ATOM 747 C CA . VAL A 1 97 ? 5.607 22.491 12.400 1.00 90.81 97 VAL A CA 1
ATOM 748 C C . VAL A 1 97 ? 5.159 23.492 11.343 1.00 90.81 97 VAL A C 1
ATOM 750 O O . VAL A 1 97 ? 5.108 23.169 10.157 1.00 90.81 97 VAL A O 1
ATOM 753 N N . GLU A 1 98 ? 4.855 24.709 11.779 1.00 92.00 98 GLU A N 1
ATOM 754 C CA . GLU A 1 98 ? 4.440 25.828 10.939 1.00 92.00 98 GLU A CA 1
ATOM 755 C C . GLU A 1 98 ? 5.527 26.898 10.856 1.00 92.00 98 GLU A C 1
ATOM 757 O O . GLU A 1 98 ? 6.349 27.065 11.761 1.00 92.00 98 GLU A O 1
ATOM 762 N N . SER A 1 99 ? 5.529 27.638 9.752 1.00 92.50 99 SER A N 1
ATOM 763 C CA . SER A 1 99 ? 6.448 28.753 9.545 1.00 92.50 99 SER A CA 1
ATOM 764 C C . SER A 1 99 ? 5.762 29.915 8.846 1.00 92.50 99 SER A C 1
ATOM 766 O O . SER A 1 99 ? 4.993 29.679 7.915 1.00 92.50 99 SER A O 1
ATOM 768 N N . VAL A 1 100 ? 6.093 31.150 9.224 1.00 93.12 100 VAL A N 1
ATOM 769 C CA . VAL A 1 100 ? 5.603 32.346 8.513 1.00 93.12 100 VAL A CA 1
ATOM 770 C C . VAL A 1 100 ? 6.286 32.489 7.151 1.00 93.12 100 VAL A C 1
ATOM 772 O O . VAL A 1 100 ? 5.623 32.780 6.161 1.00 93.12 100 VAL A O 1
ATOM 775 N N . LEU A 1 101 ? 7.599 32.260 7.107 1.00 92.00 101 LEU A N 1
ATOM 776 C CA . LEU A 1 101 ? 8.438 32.357 5.917 1.00 92.00 101 LEU A CA 1
ATOM 777 C C . LEU A 1 101 ? 9.319 31.112 5.783 1.00 92.00 101 LEU A C 1
ATOM 779 O O . LEU A 1 101 ? 9.803 30.548 6.769 1.00 92.00 101 LEU A O 1
ATOM 783 N N . ASP A 1 102 ? 9.592 30.718 4.549 1.00 89.31 102 ASP A N 1
ATOM 784 C CA . ASP A 1 102 ? 10.627 29.757 4.200 1.00 89.31 102 ASP A CA 1
ATOM 785 C C . ASP A 1 102 ? 11.800 30.471 3.520 1.00 89.31 102 ASP A C 1
ATOM 787 O O . ASP A 1 102 ? 11.633 31.258 2.583 1.00 89.31 102 ASP A O 1
ATOM 791 N N . LEU A 1 103 ? 13.017 30.187 3.988 1.00 88.38 103 LEU A N 1
ATOM 792 C CA . LEU A 1 103 ? 14.231 30.810 3.473 1.00 88.38 103 LEU A CA 1
ATOM 793 C C . LEU A 1 103 ? 14.349 30.643 1.956 1.00 88.38 103 LEU A C 1
ATOM 795 O O . LEU A 1 103 ? 14.708 31.591 1.265 1.00 88.38 103 LEU A O 1
ATOM 799 N N . TRP A 1 104 ? 14.080 29.449 1.431 1.00 84.38 104 TRP A N 1
ATOM 800 C CA . TRP A 1 104 ? 14.377 29.116 0.042 1.00 84.38 104 TRP A CA 1
ATOM 801 C C . TRP A 1 104 ? 13.290 29.582 -0.917 1.00 84.38 104 TRP A C 1
ATOM 803 O O . TRP A 1 104 ? 13.599 29.923 -2.062 1.00 84.38 104 TRP A O 1
ATOM 813 N N . THR A 1 105 ? 12.027 29.582 -0.484 1.00 81.31 105 THR A N 1
ATOM 814 C CA . THR A 1 105 ? 10.921 30.019 -1.344 1.00 81.31 105 THR A CA 1
ATOM 815 C C . THR A 1 105 ? 10.655 31.512 -1.261 1.00 81.31 105 THR A C 1
ATOM 817 O O . THR A 1 105 ? 10.360 32.100 -2.303 1.00 81.31 105 THR A O 1
ATOM 820 N N . ASP A 1 106 ? 10.807 32.118 -0.081 1.00 87.19 106 ASP A N 1
ATOM 821 C CA . ASP A 1 106 ? 10.293 33.467 0.179 1.00 87.19 106 ASP A CA 1
ATOM 822 C C . ASP A 1 106 ? 11.414 34.507 0.289 1.00 87.19 106 ASP A C 1
ATOM 824 O O . ASP A 1 106 ? 11.245 35.645 -0.147 1.00 87.19 106 ASP A O 1
ATOM 828 N N . LEU A 1 107 ? 12.581 34.122 0.824 1.00 87.19 107 LEU A N 1
ATOM 829 C CA . LEU A 1 107 ? 13.671 35.062 1.123 1.00 87.19 107 LEU A CA 1
ATOM 830 C C . LEU A 1 107 ? 14.862 34.970 0.161 1.00 87.19 107 LEU A C 1
ATOM 832 O O . LEU A 1 107 ? 15.456 35.993 -0.164 1.00 87.19 107 LEU A O 1
ATOM 836 N N . ALA A 1 108 ? 15.217 33.782 -0.335 1.00 84.88 108 ALA A N 1
ATOM 837 C CA . ALA A 1 108 ? 16.457 33.552 -1.085 1.00 84.88 108 ALA A CA 1
ATOM 838 C C . ALA A 1 108 ? 16.601 34.438 -2.331 1.00 84.88 108 ALA A C 1
ATOM 840 O O . ALA A 1 108 ? 17.705 34.864 -2.649 1.00 84.88 108 ALA A O 1
ATOM 841 N N . GLY A 1 109 ? 15.499 34.747 -3.023 1.00 81.44 109 GLY A N 1
ATOM 842 C CA . GLY A 1 109 ? 15.519 35.647 -4.182 1.00 81.44 109 GLY A CA 1
ATOM 843 C C . GLY A 1 109 ? 15.679 37.132 -3.840 1.00 81.44 109 GLY A C 1
ATOM 844 O O . GLY A 1 109 ? 15.978 37.922 -4.730 1.00 81.44 109 GLY A O 1
ATOM 845 N N . LEU A 1 110 ? 15.485 37.508 -2.574 1.00 86.19 110 LEU A N 1
ATOM 846 C CA . LEU A 1 110 ? 15.629 38.875 -2.064 1.00 86.19 110 LEU A CA 1
ATOM 847 C C . LEU A 1 110 ? 17.014 39.116 -1.438 1.00 86.19 110 LEU A C 1
ATOM 849 O O . LEU A 1 110 ? 17.400 40.264 -1.225 1.00 86.19 110 LEU A O 1
ATOM 853 N N . LEU A 1 111 ? 17.760 38.048 -1.135 1.00 85.00 111 LEU A N 1
ATOM 854 C CA . LEU A 1 111 ? 19.055 38.119 -0.462 1.00 85.00 111 LEU A CA 1
ATOM 855 C C . LEU A 1 111 ? 20.205 38.317 -1.469 1.00 85.00 111 LEU A C 1
ATOM 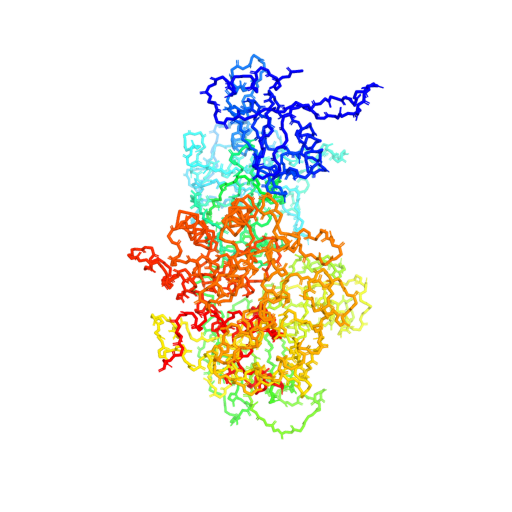857 O O . LEU A 1 111 ? 20.376 37.496 -2.378 1.00 85.00 111 LEU A O 1
ATOM 861 N N . PRO A 1 112 ? 21.054 39.351 -1.297 1.00 84.75 112 PRO A N 1
ATOM 862 C CA . PRO A 1 112 ? 22.220 39.564 -2.151 1.00 84.75 112 PRO A CA 1
ATOM 863 C C . PRO A 1 112 ? 23.138 38.335 -2.186 1.00 84.75 112 PRO A C 1
ATOM 865 O O . PRO A 1 112 ? 23.441 37.739 -1.156 1.00 84.75 112 PRO A O 1
ATOM 868 N N . GLY A 1 113 ? 23.587 37.946 -3.382 1.00 79.81 113 GLY A N 1
ATOM 869 C CA . GLY A 1 113 ? 24.508 36.818 -3.570 1.00 79.81 113 GLY A CA 1
ATOM 870 C C . GLY A 1 113 ? 23.878 35.422 -3.458 1.00 79.81 113 GLY A C 1
ATOM 871 O O . GLY A 1 113 ? 24.564 34.436 -3.721 1.00 79.81 113 GLY A O 1
ATOM 872 N N . THR A 1 114 ? 22.583 35.313 -3.143 1.00 74.50 114 THR A N 1
ATOM 873 C CA . THR A 1 114 ? 21.879 34.024 -3.087 1.00 74.50 114 THR A CA 1
ATOM 874 C C . THR A 1 114 ? 21.163 33.761 -4.412 1.00 74.50 114 THR A C 1
ATOM 876 O O . THR A 1 114 ? 20.346 34.559 -4.864 1.00 74.50 114 THR A O 1
ATOM 879 N N . LYS A 1 115 ? 21.468 32.637 -5.076 1.00 69.38 115 LYS A N 1
ATOM 880 C CA . LYS A 1 115 ? 20.726 32.224 -6.277 1.00 69.38 115 LYS A CA 1
ATOM 881 C C . LYS A 1 115 ? 19.419 31.536 -5.863 1.00 69.38 115 LYS A C 1
ATOM 883 O O . LYS A 1 115 ? 19.477 30.614 -5.047 1.00 69.38 115 LYS A O 1
ATOM 888 N N . PRO A 1 116 ? 18.262 31.912 -6.439 1.00 69.62 116 PRO A N 1
ATOM 889 C CA . PRO A 1 116 ? 17.024 31.170 -6.240 1.00 69.62 116 PRO A CA 1
ATOM 890 C C . PRO A 1 116 ? 17.199 29.702 -6.636 1.00 69.62 116 PRO A C 1
ATOM 892 O O . PRO A 1 116 ? 17.757 29.402 -7.693 1.00 69.62 116 PRO A O 1
ATOM 895 N N . VAL A 1 117 ? 16.694 28.789 -5.807 1.00 76.44 117 VAL A N 1
ATOM 896 C CA . VAL A 1 117 ? 16.677 27.360 -6.135 1.00 76.44 117 VAL A CA 1
ATOM 897 C C . VAL A 1 117 ? 15.582 27.103 -7.170 1.00 76.44 117 VAL A C 1
ATOM 899 O O . VAL A 1 117 ? 14.408 27.406 -6.931 1.00 76.44 117 VAL A O 1
ATOM 902 N N . ASP A 1 118 ? 15.965 26.544 -8.320 1.00 81.81 118 ASP A N 1
ATOM 903 C CA . ASP A 1 118 ? 15.026 26.153 -9.372 1.00 81.81 118 ASP A CA 1
ATOM 904 C C . ASP A 1 118 ? 14.096 25.042 -8.859 1.00 81.81 118 ASP A C 1
ATOM 906 O O . ASP A 1 118 ? 14.539 24.036 -8.299 1.00 81.81 118 ASP A O 1
ATOM 910 N N . ALA A 1 119 ? 12.787 25.213 -9.050 1.00 84.56 119 ALA A N 1
ATOM 911 C CA . ALA A 1 119 ? 11.802 24.200 -8.683 1.00 84.56 119 ALA A CA 1
ATOM 912 C C . ALA A 1 119 ? 11.926 22.933 -9.549 1.00 84.56 119 ALA A C 1
ATOM 914 O O . ALA A 1 119 ? 11.508 21.856 -9.120 1.00 84.56 119 ALA A O 1
ATOM 915 N N . ASN A 1 120 ? 12.510 23.053 -10.746 1.00 92.31 120 ASN A N 1
ATOM 916 C CA . ASN A 1 120 ? 12.798 21.950 -11.647 1.00 92.31 120 ASN A CA 1
ATOM 917 C C . ASN A 1 120 ? 14.291 21.940 -12.038 1.00 92.31 120 ASN A C 1
ATOM 919 O O . ASN A 1 120 ? 14.649 22.408 -13.118 1.00 92.31 120 ASN A O 1
ATOM 923 N N . PRO A 1 121 ? 15.182 21.336 -11.233 1.00 90.75 121 PRO A N 1
ATOM 924 C CA . PRO A 1 121 ? 16.612 21.262 -11.547 1.00 90.75 121 PRO A CA 1
ATOM 925 C C . PRO A 1 121 ? 16.881 20.449 -12.814 1.00 90.75 121 PRO A C 1
ATOM 927 O O . PRO A 1 121 ? 17.905 20.609 -13.472 1.00 90.75 121 PRO A O 1
ATOM 930 N N . THR A 1 122 ? 15.946 19.587 -13.221 1.00 93.25 122 THR A N 1
ATOM 931 C CA . THR A 1 122 ? 16.101 18.845 -14.471 1.00 93.25 122 THR A CA 1
ATOM 932 C C . THR A 1 122 ? 15.992 19.757 -15.699 1.00 93.25 122 THR A C 1
ATOM 934 O O . THR A 1 122 ? 16.566 19.418 -16.730 1.00 93.25 122 THR A O 1
ATOM 937 N N . ALA A 1 123 ? 15.357 20.932 -15.574 1.00 91.56 123 ALA A N 1
ATOM 938 C CA . ALA A 1 123 ? 15.265 21.966 -16.610 1.00 91.56 123 ALA A CA 1
ATOM 939 C C . ALA A 1 123 ? 16.567 22.752 -16.832 1.00 91.56 123 ALA A C 1
ATOM 941 O O . ALA A 1 123 ? 16.618 23.626 -17.706 1.00 91.56 123 ALA A O 1
ATOM 942 N N . GLU A 1 124 ? 17.614 22.491 -16.048 1.00 90.00 124 GLU A N 1
ATOM 943 C CA . GLU A 1 124 ? 18.950 22.984 -16.354 1.00 90.00 124 GLU A CA 1
ATOM 944 C C . GLU A 1 124 ? 19.503 22.206 -17.555 1.00 90.00 124 GLU A C 1
ATOM 946 O O . GLU A 1 124 ? 19.721 20.988 -17.506 1.00 90.00 124 GLU A O 1
ATOM 951 N N . LEU A 1 125 ? 19.637 22.921 -18.675 1.00 88.81 125 LEU A N 1
ATOM 952 C CA . LEU A 1 125 ? 20.027 22.376 -19.968 1.00 88.81 125 LEU A CA 1
ATOM 953 C C . LEU A 1 125 ? 21.436 22.846 -20.332 1.00 88.81 125 LEU A C 1
ATOM 955 O O . LEU A 1 125 ? 21.751 24.024 -20.148 1.00 88.81 125 LEU A O 1
ATOM 959 N N . PRO A 1 126 ? 22.268 21.969 -20.912 1.00 88.19 126 PRO A N 1
ATOM 960 C CA . PRO A 1 126 ? 23.609 22.351 -21.313 1.00 88.19 126 PRO A CA 1
ATOM 961 C C . PRO A 1 126 ? 23.590 23.323 -22.498 1.00 88.19 126 PRO A C 1
ATOM 963 O O . PRO A 1 126 ? 22.740 23.238 -23.388 1.00 88.19 126 PRO A O 1
ATOM 966 N N . ALA A 1 127 ? 24.592 24.202 -22.571 1.00 90.12 127 ALA A N 1
ATOM 967 C CA . ALA A 1 127 ? 24.810 25.024 -23.756 1.00 90.12 127 ALA A CA 1
ATOM 968 C C . ALA A 1 127 ? 25.182 24.136 -24.959 1.00 90.12 127 ALA A C 1
ATOM 970 O O . ALA A 1 127 ? 26.090 23.297 -24.888 1.00 90.12 127 ALA A O 1
ATOM 971 N N . ILE A 1 128 ? 24.486 24.314 -26.087 1.00 90.81 128 ILE A N 1
ATOM 972 C CA . ILE A 1 128 ? 24.730 23.559 -27.323 1.00 90.81 128 ILE A CA 1
ATOM 973 C C . ILE A 1 128 ? 25.213 24.506 -28.418 1.00 90.81 128 ILE A C 1
ATOM 975 O O . ILE A 1 128 ? 24.496 25.412 -28.841 1.00 90.81 128 ILE A O 1
ATOM 979 N N . ARG A 1 129 ? 26.417 24.246 -28.936 1.00 90.06 129 ARG A N 1
ATOM 980 C CA . ARG A 1 129 ? 26.930 24.913 -30.135 1.00 90.06 129 ARG A CA 1
ATOM 981 C C . ARG A 1 129 ? 26.355 24.238 -31.378 1.00 90.06 129 ARG A C 1
ATOM 983 O O . ARG A 1 129 ? 26.857 23.199 -31.810 1.00 90.06 129 ARG A O 1
ATOM 990 N N . PHE A 1 130 ? 25.310 24.832 -31.948 1.00 92.81 130 PHE A N 1
ATOM 991 C CA . PHE A 1 130 ? 24.709 24.327 -33.179 1.00 92.81 130 PHE A CA 1
ATOM 992 C C . PHE A 1 130 ? 25.537 24.684 -34.420 1.00 92.81 130 PHE A C 1
ATOM 994 O O . PHE A 1 130 ? 25.938 25.832 -34.603 1.00 92.81 130 PHE A O 1
ATOM 1001 N N . GLY A 1 131 ? 25.757 23.701 -35.295 1.00 90.50 131 GLY A N 1
ATOM 1002 C CA . GLY A 1 131 ? 26.319 23.912 -36.630 1.00 90.50 131 GLY A CA 1
ATOM 1003 C C . GLY A 1 131 ? 25.297 24.487 -37.623 1.00 90.50 131 GLY A C 1
ATOM 1004 O O . GLY A 1 131 ? 24.116 24.662 -37.309 1.00 90.50 131 GLY A O 1
ATOM 1005 N N . ARG A 1 132 ? 25.742 24.758 -38.859 1.00 90.06 132 ARG A N 1
ATOM 1006 C CA . ARG A 1 132 ? 24.857 25.203 -39.957 1.00 90.06 132 ARG A CA 1
ATOM 1007 C C . ARG A 1 132 ? 23.980 24.067 -40.502 1.00 90.06 132 ARG A C 1
ATOM 1009 O O . ARG A 1 132 ? 22.828 24.307 -40.858 1.00 90.06 132 ARG A O 1
ATOM 1016 N N . ALA A 1 133 ? 24.515 22.846 -40.533 1.00 92.75 133 ALA A N 1
ATOM 1017 C CA . ALA A 1 133 ? 23.820 21.652 -41.010 1.00 92.75 133 ALA A CA 1
ATOM 1018 C C . ALA A 1 133 ? 22.694 21.208 -40.059 1.00 92.75 133 ALA A C 1
ATOM 1020 O O . ALA A 1 133 ? 22.709 21.501 -38.861 1.00 92.75 133 ALA A O 1
ATOM 1021 N N . ARG A 1 134 ? 21.720 20.469 -40.598 1.00 95.69 134 ARG A N 1
ATOM 1022 C CA . ARG A 1 134 ? 20.612 19.850 -39.858 1.00 95.69 134 ARG A CA 1
ATOM 1023 C C . ARG A 1 134 ? 20.711 18.334 -39.977 1.00 95.69 134 ARG A C 1
ATOM 1025 O O . ARG A 1 134 ? 21.107 17.833 -41.024 1.00 95.69 134 ARG A O 1
ATOM 1032 N N . PHE A 1 135 ? 20.306 17.611 -38.939 1.00 96.75 135 PHE A N 1
ATOM 1033 C CA . PHE A 1 135 ? 20.081 16.176 -39.071 1.00 96.75 135 PHE A CA 1
ATOM 1034 C C . PHE A 1 135 ? 18.984 15.869 -40.116 1.00 96.75 135 PHE A C 1
ATOM 1036 O O . PHE A 1 135 ? 18.005 16.621 -40.203 1.00 96.75 135 PHE A O 1
ATOM 1043 N N . PRO A 1 136 ? 19.114 14.773 -40.888 1.00 95.44 136 PRO A N 1
ATOM 1044 C CA . PRO A 1 136 ? 18.062 14.307 -41.789 1.00 95.44 136 PRO A CA 1
ATOM 1045 C C . PRO A 1 136 ? 16.726 14.106 -41.064 1.00 95.44 136 PRO A C 1
ATOM 1047 O O . PRO A 1 136 ? 16.696 13.665 -39.915 1.00 95.44 136 PRO A O 1
ATOM 1050 N N . SER A 1 137 ? 15.615 14.424 -41.732 1.00 95.69 137 SER A N 1
ATOM 1051 C CA . SER A 1 137 ? 14.281 14.111 -41.197 1.00 95.69 137 SER A CA 1
ATOM 1052 C C . SER A 1 137 ? 14.017 12.606 -41.268 1.00 95.69 137 SER A C 1
ATOM 1054 O O . SER A 1 137 ? 14.632 11.910 -42.070 1.00 95.69 137 SER A O 1
ATOM 1056 N N . GLY A 1 138 ? 13.114 12.102 -40.429 1.00 94.56 138 GLY A N 1
ATOM 1057 C CA . GLY A 1 138 ? 12.764 10.680 -40.407 1.00 94.56 138 GLY A CA 1
ATOM 1058 C C . GLY A 1 138 ? 13.713 9.798 -39.586 1.00 94.56 138 GLY A C 1
ATOM 1059 O O . GLY A 1 138 ? 13.514 8.589 -39.525 1.00 94.56 138 GLY A O 1
ATOM 1060 N N . LEU A 1 139 ? 14.720 10.375 -38.918 1.00 96.06 139 LEU A N 1
ATOM 1061 C CA . LEU A 1 139 ? 15.610 9.614 -38.037 1.00 96.06 139 LEU A CA 1
ATOM 1062 C C . LEU A 1 139 ? 14.854 8.995 -36.858 1.00 96.06 139 LEU A C 1
ATOM 1064 O O . LEU A 1 139 ? 14.019 9.646 -36.222 1.00 96.06 139 LEU A O 1
ATOM 1068 N N . HIS A 1 140 ? 15.226 7.761 -36.516 1.00 97.19 140 HIS A N 1
ATOM 1069 C CA . HIS A 1 140 ? 14.789 7.123 -35.282 1.00 97.19 140 HIS A CA 1
ATOM 1070 C C . HIS A 1 140 ? 15.329 7.900 -34.056 1.00 97.19 140 HIS A C 1
ATOM 1072 O O . HIS A 1 140 ? 16.494 8.318 -34.073 1.00 97.19 140 HIS A O 1
ATOM 1078 N N . PRO A 1 141 ? 14.538 8.099 -32.979 1.00 97.81 141 PRO A N 1
ATOM 1079 C CA . PRO A 1 141 ? 14.948 8.924 -31.838 1.00 97.81 141 PRO A CA 1
ATOM 1080 C C . PRO A 1 141 ? 16.264 8.489 -31.177 1.00 97.81 141 PRO A C 1
ATOM 1082 O O . PRO A 1 141 ? 17.104 9.334 -30.878 1.00 97.81 141 PRO A O 1
ATOM 1085 N N . ALA A 1 142 ? 16.477 7.183 -30.985 1.00 97.00 142 ALA A N 1
ATOM 1086 C CA . ALA A 1 142 ? 17.712 6.662 -30.389 1.00 97.00 142 ALA A CA 1
ATOM 1087 C C . ALA A 1 142 ? 18.942 6.888 -31.282 1.00 97.00 142 ALA A C 1
ATOM 1089 O O . ALA A 1 142 ? 19.994 7.287 -30.792 1.00 97.00 142 ALA A O 1
ATOM 1090 N N . THR A 1 143 ? 18.786 6.750 -32.601 1.00 96.94 143 THR A N 1
ATOM 1091 C CA . THR A 1 143 ? 19.850 7.042 -33.571 1.00 96.94 143 THR A CA 1
ATOM 1092 C C . THR A 1 143 ? 20.211 8.528 -33.564 1.00 96.94 143 THR A C 1
ATOM 1094 O O . THR A 1 143 ? 21.386 8.884 -33.635 1.00 96.94 143 THR A O 1
ATOM 1097 N N . LEU A 1 144 ? 19.216 9.416 -33.441 1.00 97.94 144 LEU A N 1
ATOM 1098 C CA . LEU A 1 144 ? 19.466 10.846 -33.251 1.00 97.94 144 LEU A CA 1
ATOM 1099 C C . LEU A 1 144 ? 20.225 11.105 -31.941 1.00 97.94 144 LEU A C 1
ATOM 1101 O O . LEU A 1 144 ? 21.203 11.850 -31.951 1.00 97.94 144 LEU A O 1
ATOM 1105 N N . ALA A 1 145 ? 19.801 10.487 -30.836 1.00 98.12 145 ALA A N 1
ATOM 1106 C CA . ALA A 1 145 ? 20.452 10.640 -29.538 1.00 98.12 145 ALA A CA 1
ATOM 1107 C C . ALA A 1 145 ? 21.925 10.205 -29.583 1.00 98.12 145 ALA A C 1
ATOM 1109 O O . ALA A 1 145 ? 22.788 10.992 -29.195 1.00 98.12 145 ALA A O 1
ATOM 1110 N N . ARG A 1 146 ? 22.224 9.021 -30.137 1.00 97.62 146 ARG A N 1
ATOM 1111 C CA . ARG A 1 146 ? 23.597 8.524 -30.322 1.00 97.62 146 ARG A CA 1
ATOM 1112 C C . ARG A 1 146 ? 24.463 9.526 -31.084 1.00 97.62 146 ARG A C 1
ATOM 1114 O O . ARG A 1 146 ? 25.490 9.954 -30.569 1.00 97.62 146 ARG A O 1
ATOM 1121 N N . ARG A 1 147 ? 24.008 9.993 -32.254 1.00 97.19 147 ARG A N 1
ATOM 1122 C CA . ARG A 1 147 ? 24.765 10.955 -33.081 1.00 97.19 147 ARG A CA 1
ATOM 1123 C C . ARG A 1 147 ? 25.030 12.280 -32.366 1.00 97.19 147 ARG A C 1
ATOM 1125 O O . ARG A 1 147 ? 26.069 12.904 -32.580 1.00 97.19 147 ARG A O 1
ATOM 1132 N N . VAL A 1 148 ? 24.093 12.738 -31.534 1.00 97.62 148 VAL A N 1
ATOM 1133 C CA . VAL A 1 148 ? 24.287 13.938 -30.706 1.00 97.62 148 VAL A CA 1
ATOM 1134 C C . VAL A 1 148 ? 25.341 13.690 -29.630 1.00 97.62 148 VAL A C 1
ATOM 1136 O O . VAL A 1 148 ? 26.220 14.536 -29.460 1.00 97.62 148 VAL A O 1
ATOM 1139 N N . ILE A 1 149 ? 25.283 12.545 -28.940 1.00 97.44 149 ILE A N 1
ATOM 1140 C CA . ILE A 1 149 ? 26.269 12.172 -27.918 1.00 97.44 149 ILE A CA 1
ATOM 1141 C C . ILE A 1 149 ? 27.660 12.072 -28.554 1.00 97.44 149 ILE A C 1
ATOM 1143 O O . ILE A 1 149 ? 28.576 12.744 -28.092 1.00 97.44 149 ILE A O 1
ATOM 1147 N N . GLU A 1 150 ? 27.816 11.347 -29.662 1.00 96.44 150 GLU A N 1
ATOM 1148 C CA . GLU A 1 150 ? 29.086 11.209 -30.392 1.00 96.44 150 GLU A CA 1
ATOM 1149 C C . GLU A 1 150 ? 29.661 12.557 -30.839 1.00 96.44 150 GLU A C 1
ATOM 1151 O O . GLU A 1 150 ? 30.850 12.834 -30.666 1.00 96.44 150 GLU A O 1
ATOM 1156 N N . ALA A 1 151 ? 28.828 13.428 -31.423 1.00 94.69 151 ALA A N 1
ATOM 1157 C CA . ALA A 1 151 ? 29.258 14.760 -31.836 1.00 94.69 151 ALA A CA 1
ATOM 1158 C C . ALA A 1 151 ? 29.759 15.570 -30.636 1.00 94.69 151 ALA A C 1
ATOM 1160 O O . ALA A 1 151 ? 30.808 16.215 -30.720 1.00 94.69 151 ALA A O 1
ATOM 1161 N N . ARG A 1 152 ? 29.036 15.497 -29.513 1.00 93.75 152 ARG A N 1
ATOM 1162 C CA . ARG A 1 152 ? 29.370 16.230 -28.297 1.00 93.75 152 ARG A CA 1
ATOM 1163 C C . ARG A 1 152 ? 30.631 15.688 -27.637 1.00 93.75 152 ARG A C 1
ATOM 1165 O O . ARG A 1 152 ? 31.502 16.502 -27.339 1.00 93.75 152 ARG A O 1
ATOM 1172 N N . LEU A 1 153 ? 30.781 14.366 -27.497 1.00 93.50 153 LEU A N 1
ATOM 1173 C CA . LEU A 1 153 ? 31.978 13.698 -26.963 1.00 93.50 153 LEU A CA 1
ATOM 1174 C C . LEU A 1 153 ? 33.231 14.004 -27.795 1.00 93.50 153 LEU A C 1
ATOM 1176 O O . LEU A 1 153 ? 34.282 14.279 -27.218 1.00 93.50 153 LEU A O 1
ATOM 1180 N N . ALA A 1 154 ? 33.099 14.096 -29.120 1.00 91.81 154 ALA A N 1
ATOM 1181 C CA . ALA A 1 154 ? 34.178 14.497 -30.027 1.00 91.81 154 ALA A CA 1
ATOM 1182 C C . ALA A 1 154 ? 34.491 16.012 -30.021 1.00 91.81 154 ALA A C 1
ATOM 1184 O O . ALA A 1 154 ? 35.362 16.460 -30.761 1.00 91.81 154 ALA A O 1
ATOM 1185 N N . GLY A 1 155 ? 33.763 16.827 -29.246 1.00 89.62 155 GLY A N 1
ATOM 1186 C CA . GLY A 1 155 ? 33.959 18.284 -29.195 1.00 89.62 155 GLY A CA 1
ATOM 1187 C C . GLY A 1 155 ? 33.507 19.024 -30.461 1.00 89.62 155 GLY A C 1
ATOM 1188 O O . GLY A 1 155 ? 33.882 20.176 -30.676 1.00 89.62 155 GLY A O 1
ATOM 1189 N N . ARG A 1 156 ? 32.696 18.380 -31.310 1.00 89.25 156 ARG A N 1
ATOM 1190 C CA . ARG A 1 156 ? 32.191 18.944 -32.569 1.00 89.25 156 ARG A CA 1
ATOM 1191 C C . ARG A 1 156 ? 30.921 19.768 -32.334 1.00 89.25 156 ARG A C 1
ATOM 1193 O O . ARG A 1 156 ? 30.191 19.568 -31.364 1.00 89.25 156 ARG A O 1
ATOM 1200 N N . SER A 1 157 ? 30.615 20.686 -33.256 1.00 91.31 157 SER A N 1
ATOM 1201 C CA . SER A 1 157 ? 29.312 21.364 -33.272 1.00 91.31 157 SER A CA 1
ATOM 1202 C C . SER A 1 157 ? 28.195 20.362 -33.566 1.00 91.31 157 SER A C 1
ATOM 1204 O O . SER A 1 157 ? 28.305 19.585 -34.515 1.00 91.31 157 SER A O 1
ATOM 1206 N N . VAL A 1 158 ? 27.095 20.423 -32.818 1.00 94.69 158 VAL A N 1
ATOM 1207 C CA . VAL A 1 158 ? 25.945 19.531 -33.015 1.00 94.69 158 VAL A CA 1
ATOM 1208 C C . VAL A 1 158 ? 25.089 20.061 -34.176 1.00 94.69 158 VAL A C 1
ATOM 1210 O O . VAL A 1 158 ? 24.747 21.246 -34.175 1.00 94.69 158 VAL A O 1
ATOM 1213 N N . PRO A 1 159 ? 24.719 19.255 -35.187 1.00 95.31 159 PRO A N 1
ATOM 1214 C CA . PRO A 1 159 ? 23.759 19.683 -36.203 1.00 95.31 159 PRO A CA 1
ATOM 1215 C C . PRO A 1 159 ? 22.419 20.106 -35.587 1.00 95.31 159 PRO A C 1
ATOM 1217 O O . PRO A 1 159 ? 22.014 19.630 -34.526 1.00 95.31 159 PRO A O 1
ATOM 1220 N N . ARG A 1 160 ? 21.690 21.002 -36.257 1.00 95.75 160 ARG A N 1
ATOM 1221 C CA . ARG A 1 160 ? 20.350 21.409 -35.808 1.00 95.75 160 ARG A CA 1
ATOM 1222 C C . ARG A 1 160 ? 19.401 20.194 -35.767 1.00 95.75 160 ARG A C 1
ATOM 1224 O O . ARG A 1 160 ? 19.525 19.321 -36.633 1.00 95.75 160 ARG A O 1
ATOM 1231 N N . PRO A 1 161 ? 18.431 20.151 -34.829 1.00 96.06 161 PRO A N 1
ATOM 1232 C CA . PRO A 1 161 ? 17.448 19.066 -34.746 1.00 96.06 161 PRO A CA 1
ATOM 1233 C C . PRO A 1 161 ? 16.731 18.838 -36.087 1.00 96.06 161 PRO A C 1
ATOM 1235 O O . PRO A 1 161 ? 16.508 19.817 -36.810 1.00 96.06 161 PRO A O 1
ATOM 1238 N N . PRO A 1 162 ? 16.355 17.601 -36.453 1.00 96.62 162 PRO A N 1
ATOM 1239 C CA . PRO A 1 162 ? 15.601 17.349 -37.684 1.00 96.62 162 PRO A CA 1
ATOM 1240 C C . PRO A 1 162 ? 14.236 18.057 -37.668 1.00 96.62 162 PRO A C 1
ATOM 1242 O O . PRO A 1 162 ? 13.768 18.482 -36.614 1.00 96.62 162 PRO A O 1
ATOM 1245 N N . ARG A 1 163 ? 13.599 18.232 -38.837 1.00 93.88 163 ARG A N 1
ATOM 1246 C CA . ARG A 1 163 ? 12.251 18.843 -38.894 1.00 93.88 163 ARG A CA 1
ATOM 1247 C C . ARG A 1 163 ? 11.183 17.914 -38.317 1.00 93.88 163 ARG A C 1
ATOM 1249 O O . ARG A 1 163 ? 10.225 18.396 -37.731 1.00 93.88 163 ARG A O 1
ATOM 1256 N N . ALA A 1 164 ? 11.371 16.611 -38.491 1.00 93.50 164 ALA A N 1
ATOM 1257 C CA . ALA A 1 164 ? 10.539 15.566 -37.922 1.00 93.50 164 ALA A CA 1
ATOM 1258 C C . ALA A 1 164 ? 11.397 14.326 -37.642 1.00 93.50 164 ALA A C 1
ATOM 1260 O O . ALA A 1 164 ? 12.356 14.048 -38.372 1.00 93.50 164 ALA A O 1
ATOM 1261 N N . LEU A 1 165 ? 11.047 13.592 -36.589 1.00 96.12 165 LEU A N 1
ATOM 1262 C CA . LEU A 1 165 ? 11.566 12.246 -36.336 1.00 96.12 165 LEU A CA 1
ATOM 1263 C C . LEU A 1 165 ? 10.876 11.235 -37.268 1.00 96.12 165 LEU A C 1
ATOM 1265 O O . LEU A 1 165 ? 9.929 11.584 -37.973 1.00 96.12 165 LEU A O 1
ATOM 1269 N N . GLY A 1 166 ? 11.360 9.993 -37.284 1.00 92.75 166 GLY A N 1
ATOM 1270 C CA . GLY A 1 166 ? 10.683 8.879 -37.958 1.00 92.75 166 GLY A CA 1
ATOM 1271 C C . GLY A 1 166 ? 9.256 8.670 -37.445 1.00 92.75 166 GLY A C 1
ATOM 1272 O O . GLY A 1 166 ? 8.884 9.195 -36.396 1.00 92.75 166 GLY A O 1
ATOM 1273 N N . SER A 1 167 ? 8.448 7.893 -38.164 1.00 88.88 167 SER A N 1
ATOM 1274 C CA . SER A 1 167 ? 7.071 7.590 -37.759 1.00 88.88 167 SER A CA 1
ATOM 1275 C C . SER A 1 167 ? 7.023 6.936 -36.374 1.00 88.88 167 SER A C 1
ATOM 1277 O O . SER A 1 167 ? 7.709 5.944 -36.131 1.00 88.88 167 SER A O 1
ATOM 1279 N N . GLY A 1 168 ? 6.201 7.473 -35.475 1.00 88.50 168 GLY A N 1
ATOM 1280 C CA . GLY A 1 168 ? 5.964 6.898 -34.155 1.00 88.50 168 GLY A CA 1
ATOM 1281 C C . GLY A 1 168 ? 5.231 7.862 -33.217 1.00 88.50 168 GLY A C 1
ATOM 1282 O O . GLY A 1 168 ? 5.125 9.053 -33.517 1.00 88.50 168 GLY A O 1
ATOM 1283 N N . PRO A 1 169 ? 4.714 7.371 -32.078 1.00 91.44 169 PRO A N 1
ATOM 1284 C CA . PRO A 1 169 ? 3.950 8.170 -31.122 1.00 91.44 169 PRO A CA 1
ATOM 1285 C C . PRO A 1 169 ? 4.877 8.960 -30.177 1.00 91.44 169 PRO A C 1
ATOM 1287 O O . PRO A 1 169 ? 4.820 8.809 -28.958 1.00 91.44 169 PRO A O 1
ATOM 1290 N N . TRP A 1 170 ? 5.790 9.765 -30.726 1.00 94.25 170 TRP A N 1
ATOM 1291 C CA . TRP A 1 170 ? 6.808 10.481 -29.947 1.00 94.25 170 TRP A CA 1
ATOM 1292 C C . TRP A 1 170 ? 6.223 11.716 -29.240 1.00 94.25 170 TRP A C 1
ATOM 1294 O O . TRP A 1 170 ? 6.270 12.824 -29.771 1.00 94.25 170 TRP A O 1
ATOM 1304 N N . ASP A 1 171 ? 5.681 11.536 -28.033 1.00 93.94 171 ASP A N 1
ATOM 1305 C CA . ASP A 1 171 ? 5.157 12.635 -27.207 1.00 93.94 171 ASP A CA 1
ATOM 1306 C C . ASP A 1 171 ? 6.172 13.108 -26.152 1.00 93.94 171 ASP A C 1
ATOM 1308 O O . ASP A 1 171 ? 6.366 12.462 -25.125 1.00 93.94 171 ASP A O 1
ATOM 1312 N N . ALA A 1 172 ? 6.784 14.274 -26.379 1.00 95.50 172 ALA A N 1
ATOM 1313 C CA . ALA A 1 172 ? 7.717 14.909 -25.446 1.00 95.50 172 ALA A CA 1
ATOM 1314 C C . ALA A 1 172 ? 7.085 16.041 -24.606 1.00 95.50 172 ALA A C 1
ATOM 1316 O O . ALA A 1 172 ? 7.806 16.874 -24.050 1.00 95.50 172 ALA A O 1
ATOM 1317 N N . HIS A 1 173 ? 5.752 16.133 -24.504 1.00 96.38 173 HIS A N 1
ATOM 1318 C CA . HIS A 1 173 ? 5.091 17.248 -23.815 1.00 96.38 173 HIS A CA 1
ATOM 1319 C C . HIS A 1 173 ? 5.457 17.391 -22.330 1.00 96.38 173 HIS A C 1
ATOM 1321 O O . HIS A 1 173 ? 5.396 18.515 -21.815 1.00 96.38 173 HIS A O 1
ATOM 1327 N N . GLY A 1 174 ? 5.811 16.293 -21.658 1.00 96.38 174 GLY A N 1
ATOM 1328 C CA . GLY A 1 174 ? 6.319 16.255 -20.284 1.00 96.38 174 GLY A CA 1
ATOM 1329 C C . GLY A 1 174 ? 7.829 16.042 -20.179 1.00 96.38 174 GLY A C 1
ATOM 1330 O O . GLY A 1 174 ? 8.323 15.880 -19.065 1.00 96.38 174 GLY A O 1
ATOM 1331 N N . GLY A 1 175 ? 8.561 16.075 -21.297 1.00 96.75 175 GLY A N 1
ATOM 1332 C CA . GLY A 1 175 ? 10.019 15.982 -21.349 1.00 96.75 175 GLY A CA 1
ATOM 1333 C C . GLY A 1 175 ? 10.551 14.695 -21.982 1.00 96.75 175 GLY A C 1
ATOM 1334 O O . GLY A 1 175 ? 9.806 13.901 -22.561 1.00 96.75 175 GLY A O 1
ATOM 1335 N N . ALA A 1 176 ? 11.868 14.506 -21.903 1.00 97.25 176 ALA A N 1
ATOM 1336 C CA . ALA A 1 176 ? 12.554 13.343 -22.458 1.00 97.25 176 ALA A CA 1
ATOM 1337 C C . ALA A 1 176 ? 13.820 13.000 -21.663 1.00 97.25 176 ALA A C 1
ATOM 1339 O O . ALA A 1 176 ? 14.503 13.884 -21.142 1.00 97.25 176 ALA A O 1
ATOM 1340 N N . PHE A 1 177 ? 14.146 11.710 -21.621 1.00 97.19 177 PHE A N 1
ATOM 1341 C CA . PHE A 1 177 ? 15.367 11.167 -21.027 1.00 97.19 177 PHE A CA 1
ATOM 1342 C C . PHE A 1 177 ? 16.078 10.259 -22.025 1.00 97.19 177 PHE A C 1
ATOM 1344 O O . PHE A 1 177 ? 15.428 9.489 -22.729 1.00 97.19 177 PHE A O 1
ATOM 1351 N N . VAL A 1 178 ? 17.404 10.306 -22.052 1.00 97.56 178 VAL A N 1
ATOM 1352 C CA . VAL A 1 178 ? 18.248 9.397 -22.833 1.00 97.56 178 VAL A CA 1
ATOM 1353 C C . VAL A 1 178 ? 19.000 8.498 -21.865 1.00 97.56 178 VAL A C 1
ATOM 1355 O O . VAL A 1 178 ? 19.446 8.945 -20.816 1.00 97.56 178 VAL A O 1
ATOM 1358 N N . SER A 1 179 ? 19.064 7.206 -22.168 1.00 95.31 179 SER A N 1
ATOM 1359 C CA . SER A 1 179 ? 19.793 6.203 -21.390 1.00 95.31 179 SER A CA 1
ATOM 1360 C C . SER A 1 179 ? 20.823 5.517 -22.275 1.00 95.31 179 SER A C 1
ATOM 1362 O O . SER A 1 179 ? 20.505 5.170 -23.412 1.00 95.31 179 SER A O 1
ATOM 1364 N N . VAL A 1 180 ? 22.017 5.319 -21.727 1.00 94.62 180 VAL A N 1
ATOM 1365 C CA . VAL A 1 180 ? 23.130 4.577 -22.324 1.00 94.62 180 VAL A CA 1
ATOM 1366 C C . VAL A 1 180 ? 23.424 3.406 -21.399 1.00 94.62 180 VAL A C 1
ATOM 1368 O O . VAL A 1 180 ? 23.663 3.611 -20.203 1.00 94.62 180 VAL A O 1
ATOM 1371 N N . ARG A 1 181 ? 23.325 2.190 -21.932 1.00 91.19 181 ARG A N 1
ATOM 1372 C CA . ARG A 1 181 ? 23.488 0.947 -21.172 1.00 91.19 181 ARG A CA 1
ATOM 1373 C C . ARG A 1 181 ? 24.386 -0.028 -21.922 1.00 91.19 181 ARG A C 1
ATOM 1375 O O . ARG A 1 181 ? 24.223 -0.085 -23.138 1.00 91.19 181 ARG A O 1
ATOM 1382 N N . PRO A 1 182 ? 25.242 -0.796 -21.236 1.00 88.69 182 PRO A N 1
ATOM 1383 C CA . PRO A 1 182 ? 26.010 -1.864 -21.868 1.00 88.69 182 PRO A CA 1
ATOM 1384 C C . PRO A 1 182 ? 25.112 -2.826 -22.657 1.00 88.69 182 PRO A C 1
ATOM 1386 O O . PRO A 1 182 ? 23.947 -3.035 -22.304 1.00 88.69 182 PRO A O 1
ATOM 1389 N N . THR A 1 183 ? 25.630 -3.377 -23.754 1.00 85.81 183 THR A N 1
ATOM 1390 C CA . THR A 1 183 ? 24.904 -4.381 -24.553 1.00 85.81 183 THR A CA 1
ATOM 1391 C C . THR A 1 183 ? 24.964 -5.785 -23.952 1.00 85.81 183 THR A C 1
ATOM 1393 O O . THR A 1 183 ? 24.049 -6.572 -24.194 1.00 85.81 183 THR A O 1
ATOM 1396 N N . ASP A 1 184 ? 25.991 -6.076 -23.155 1.00 80.81 184 ASP A N 1
ATOM 1397 C CA . ASP A 1 184 ? 26.209 -7.330 -22.426 1.00 80.81 184 ASP A CA 1
ATOM 1398 C C . ASP A 1 184 ? 25.406 -7.407 -21.114 1.00 80.81 184 ASP A C 1
ATOM 1400 O O . ASP A 1 184 ? 24.872 -8.465 -20.791 1.00 80.81 184 ASP A O 1
ATOM 1404 N N . ASP A 1 185 ? 25.222 -6.285 -20.410 1.00 77.00 185 ASP A N 1
ATOM 1405 C CA . ASP A 1 185 ? 24.292 -6.157 -19.279 1.00 77.00 185 ASP A CA 1
ATOM 1406 C C . ASP A 1 185 ? 23.383 -4.924 -19.414 1.00 77.00 185 ASP A C 1
ATOM 1408 O O . ASP A 1 185 ? 23.663 -3.814 -18.950 1.00 77.00 185 ASP A O 1
ATOM 1412 N N . VAL A 1 186 ? 22.200 -5.142 -19.993 1.00 73.44 186 VAL A N 1
ATOM 1413 C CA . VAL A 1 186 ? 21.170 -4.102 -20.145 1.00 73.44 186 VAL A CA 1
ATOM 1414 C C . VAL A 1 186 ? 20.491 -3.707 -18.824 1.00 73.44 186 VAL A C 1
ATOM 1416 O O . VAL A 1 186 ? 19.626 -2.822 -18.818 1.00 73.44 186 VAL A O 1
ATOM 1419 N N . THR A 1 187 ? 20.808 -4.357 -17.702 1.00 73.50 187 THR A N 1
ATOM 1420 C CA . THR A 1 187 ? 20.314 -3.964 -16.376 1.00 73.50 187 THR A CA 1
ATOM 1421 C C . THR A 1 187 ? 21.186 -2.878 -15.749 1.00 73.50 187 THR A C 1
ATOM 1423 O O . THR A 1 187 ? 20.631 -1.978 -15.098 1.00 73.50 187 THR A O 1
ATOM 1426 N N . ASP A 1 188 ? 22.485 -2.862 -16.063 1.00 77.31 188 ASP A N 1
ATOM 1427 C CA . ASP A 1 188 ? 23.411 -1.793 -15.694 1.00 77.31 188 ASP A CA 1
ATOM 1428 C C . ASP A 1 188 ? 23.209 -0.525 -16.550 1.00 77.31 188 ASP A C 1
ATOM 1430 O O . ASP A 1 188 ? 22.472 -0.489 -17.547 1.00 77.31 188 ASP A O 1
ATOM 1434 N N . ARG A 1 189 ? 23.763 0.601 -16.094 1.00 83.38 189 ARG A N 1
ATOM 1435 C CA . ARG A 1 189 ? 23.531 1.923 -16.668 1.00 83.38 189 ARG A CA 1
ATOM 1436 C C . ARG A 1 189 ? 24.763 2.811 -16.561 1.00 83.38 189 ARG A C 1
ATOM 1438 O O . ARG A 1 189 ? 24.998 3.417 -15.519 1.00 83.38 189 ARG A O 1
ATOM 1445 N N . HIS A 1 190 ? 25.433 3.024 -17.692 1.00 87.69 190 HIS A N 1
ATOM 1446 C CA . HIS A 1 190 ? 26.512 4.006 -17.806 1.00 87.69 190 HIS A CA 1
ATOM 1447 C C . HIS A 1 190 ? 26.020 5.433 -17.565 1.00 87.69 190 HIS A C 1
ATOM 1449 O O . HIS A 1 190 ? 26.596 6.154 -16.764 1.00 87.69 190 HIS A O 1
ATOM 1455 N N . ALA A 1 191 ? 24.930 5.851 -18.215 1.00 91.88 191 ALA A N 1
ATOM 1456 C CA . ALA A 1 191 ? 24.359 7.178 -17.992 1.00 91.88 191 ALA A CA 1
ATOM 1457 C C . ALA A 1 191 ? 22.858 7.214 -18.274 1.00 91.88 191 ALA A C 1
ATOM 1459 O O . ALA A 1 191 ? 22.343 6.508 -19.145 1.00 91.88 191 ALA A O 1
ATOM 1460 N N . ARG A 1 192 ? 22.140 8.083 -17.558 1.00 93.38 192 ARG A N 1
ATOM 1461 C CA . ARG A 1 192 ? 20.769 8.459 -17.904 1.00 93.38 192 ARG A CA 1
ATOM 1462 C C . ARG A 1 192 ? 20.488 9.881 -17.479 1.00 93.38 192 ARG A C 1
ATOM 1464 O O . ARG A 1 192 ? 20.357 10.142 -16.290 1.00 93.38 192 ARG A O 1
ATOM 1471 N N . GLU A 1 193 ? 20.277 10.746 -18.457 1.00 96.31 193 GLU A N 1
ATOM 1472 C CA . GLU A 1 193 ? 19.978 12.151 -18.217 1.00 96.31 193 GLU A CA 1
ATOM 1473 C C . GLU A 1 193 ? 18.817 12.645 -19.066 1.00 96.31 193 GLU A C 1
ATOM 1475 O O . GLU A 1 193 ? 18.421 12.045 -20.067 1.00 96.31 193 GLU A O 1
ATOM 1480 N N . GLY A 1 194 ? 18.239 13.759 -18.637 1.00 96.06 194 GLY A N 1
ATOM 1481 C CA . GLY A 1 194 ? 17.105 14.365 -19.309 1.00 96.06 194 GLY A CA 1
ATOM 1482 C C . GLY A 1 194 ? 16.465 15.469 -18.494 1.00 96.06 194 GLY A C 1
ATOM 1483 O O . GLY A 1 194 ? 17.089 16.064 -17.607 1.00 96.06 194 GLY A O 1
ATOM 1484 N N . TYR A 1 195 ? 15.207 15.736 -18.825 1.00 96.44 195 TYR A N 1
ATOM 1485 C CA . TYR A 1 195 ? 14.403 16.719 -18.125 1.00 96.44 195 TYR A CA 1
ATOM 1486 C C . TYR A 1 195 ? 12.927 16.346 -18.112 1.00 96.44 195 TYR A C 1
ATOM 1488 O O . TYR A 1 195 ? 12.400 15.771 -19.066 1.00 96.44 195 TYR A O 1
ATOM 1496 N N . PHE A 1 196 ? 12.262 16.733 -17.030 1.00 96.69 196 PHE A N 1
ATOM 1497 C CA . PHE A 1 196 ? 10.815 16.843 -16.966 1.00 96.69 196 PHE A CA 1
ATOM 1498 C C . PHE A 1 196 ? 10.384 18.245 -17.390 1.00 96.69 196 PHE A C 1
ATOM 1500 O O . PHE A 1 196 ? 11.104 19.219 -17.176 1.00 96.69 196 PHE A O 1
ATOM 1507 N N . ARG A 1 197 ? 9.195 18.351 -17.980 1.00 96.25 197 ARG A N 1
ATOM 1508 C CA . ARG A 1 197 ? 8.572 19.617 -18.369 1.00 96.25 197 ARG A CA 1
ATOM 1509 C C . ARG A 1 197 ? 7.241 19.769 -17.648 1.00 96.25 197 ARG A C 1
ATOM 1511 O O . ARG A 1 197 ? 6.226 19.223 -18.088 1.00 96.25 197 ARG A O 1
ATOM 1518 N N . PHE A 1 198 ? 7.249 20.509 -16.543 1.00 95.19 198 PHE A N 1
ATOM 1519 C CA . PHE A 1 198 ? 6.041 20.794 -15.775 1.00 95.19 198 PHE A CA 1
ATOM 1520 C C . PHE A 1 198 ? 5.160 21.836 -16.495 1.00 95.19 198 PHE A C 1
ATOM 1522 O O . PHE A 1 198 ? 5.617 22.499 -17.436 1.00 95.19 198 PHE A O 1
ATOM 1529 N N . PRO A 1 199 ? 3.872 21.977 -16.124 1.00 91.88 199 PRO A N 1
ATOM 1530 C CA . PRO A 1 199 ? 2.978 22.978 -16.714 1.00 91.88 199 PRO A CA 1
ATOM 1531 C C . PRO A 1 199 ? 3.538 24.412 -16.733 1.00 91.88 199 PRO A C 1
ATOM 1533 O O . PRO A 1 199 ? 3.318 25.140 -17.701 1.00 91.88 199 PRO A O 1
ATOM 1536 N N . GLU A 1 200 ? 4.293 24.792 -15.711 1.00 91.25 200 GLU A N 1
ATOM 1537 C CA . GLU A 1 200 ? 4.966 26.082 -15.553 1.00 91.25 200 GLU A CA 1
ATOM 1538 C C . GLU A 1 200 ? 6.197 26.248 -16.465 1.00 91.25 200 GLU A C 1
ATOM 1540 O O . GLU A 1 200 ? 6.488 27.355 -16.915 1.00 91.25 200 GLU A O 1
ATOM 1545 N N . ASP A 1 201 ? 6.856 25.156 -16.865 1.00 91.56 201 ASP A N 1
ATOM 1546 C CA . ASP A 1 201 ? 8.058 25.192 -17.713 1.00 91.56 201 ASP A CA 1
ATOM 1547 C C . ASP A 1 201 ? 7.748 25.376 -19.203 1.00 91.56 201 ASP A C 1
ATOM 1549 O O . ASP A 1 201 ? 8.646 25.376 -20.053 1.00 91.56 201 ASP A O 1
ATOM 1553 N N . ARG A 1 202 ? 6.467 25.511 -19.568 1.00 86.69 202 ARG A N 1
ATOM 1554 C CA . ARG A 1 202 ? 6.021 25.405 -20.962 1.00 86.69 202 ARG A CA 1
ATOM 1555 C C . ARG A 1 202 ? 6.665 26.409 -21.913 1.00 86.69 202 ARG A C 1
ATOM 1557 O O . ARG A 1 202 ? 6.794 26.091 -23.095 1.00 86.69 202 ARG A O 1
ATOM 1564 N N . ARG A 1 203 ? 7.037 27.586 -21.402 1.00 86.19 203 ARG A N 1
ATOM 1565 C CA . ARG A 1 203 ? 7.708 28.659 -22.155 1.00 86.19 203 ARG A CA 1
ATOM 1566 C C . ARG A 1 203 ? 9.226 28.467 -22.241 1.00 86.19 203 ARG A C 1
ATOM 1568 O O . ARG A 1 203 ? 9.830 28.940 -23.195 1.00 86.19 203 ARG A O 1
ATOM 1575 N N . ARG A 1 204 ? 9.828 27.777 -21.265 1.00 88.25 204 ARG A N 1
ATOM 1576 C CA . ARG A 1 204 ? 11.282 27.575 -21.144 1.00 88.25 204 ARG A CA 1
ATOM 1577 C C . ARG A 1 204 ? 11.763 26.325 -21.879 1.00 88.25 204 ARG A C 1
ATOM 1579 O O . ARG A 1 204 ? 12.843 26.337 -22.459 1.00 88.25 204 ARG A O 1
ATOM 1586 N N . LEU A 1 205 ? 10.973 25.253 -21.856 1.00 91.62 205 LEU A N 1
ATOM 1587 C CA . LEU A 1 205 ? 11.355 23.948 -22.395 1.00 91.62 205 LEU A CA 1
ATOM 1588 C C . LEU A 1 205 ? 10.526 23.593 -23.637 1.00 91.62 205 LEU A C 1
ATOM 1590 O O . LEU A 1 205 ? 9.307 23.816 -23.647 1.00 91.62 205 LEU A O 1
ATOM 1594 N N . PRO A 1 206 ? 11.140 23.014 -24.686 1.00 88.88 206 PRO A N 1
ATOM 1595 C CA . PRO A 1 206 ? 10.420 22.640 -25.894 1.00 88.88 206 PRO A CA 1
ATOM 1596 C C . PRO A 1 206 ? 9.511 21.429 -25.649 1.00 88.88 206 PRO A C 1
ATOM 1598 O O . PRO A 1 206 ? 9.814 20.560 -24.840 1.00 88.88 206 PRO A O 1
ATOM 1601 N N . ALA A 1 207 ? 8.403 21.368 -26.387 1.00 87.94 207 ALA A N 1
ATOM 1602 C CA . ALA A 1 207 ? 7.561 20.171 -26.492 1.00 87.94 207 ALA A CA 1
ATOM 1603 C C . ALA A 1 207 ? 7.833 19.361 -27.775 1.00 87.94 207 ALA A C 1
ATOM 1605 O O . ALA A 1 207 ? 7.314 18.262 -27.931 1.00 87.94 207 ALA A O 1
ATOM 1606 N N . ASP A 1 208 ? 8.624 19.914 -28.699 1.00 94.62 208 ASP A N 1
ATOM 1607 C CA . ASP A 1 208 ? 9.022 19.239 -29.933 1.00 94.62 208 ASP A CA 1
ATOM 1608 C C . ASP A 1 208 ? 9.944 18.053 -29.622 1.00 94.62 208 ASP A C 1
ATOM 1610 O O . ASP A 1 208 ? 10.998 18.223 -29.001 1.00 94.62 208 ASP A O 1
ATOM 1614 N N . ALA A 1 209 ? 9.561 16.863 -30.084 1.00 96.19 209 ALA A N 1
ATOM 1615 C CA . ALA A 1 209 ? 10.262 15.622 -29.780 1.00 96.19 209 ALA A CA 1
ATOM 1616 C C . ALA A 1 209 ? 11.715 15.630 -30.282 1.00 96.19 209 ALA A C 1
ATOM 1618 O O . ALA A 1 209 ? 12.614 15.197 -29.563 1.00 96.19 209 ALA A O 1
ATOM 1619 N N . ALA A 1 210 ? 11.975 16.174 -31.476 1.00 97.00 210 ALA A N 1
ATOM 1620 C CA . ALA A 1 210 ? 13.321 16.228 -32.046 1.00 97.00 210 ALA A CA 1
ATOM 1621 C C . ALA A 1 210 ? 14.264 17.105 -31.207 1.00 97.00 210 ALA A C 1
ATOM 1623 O O . ALA A 1 210 ? 15.384 16.699 -30.882 1.00 97.00 210 ALA A O 1
ATOM 1624 N N . ARG A 1 211 ? 13.808 18.301 -30.811 1.00 95.62 211 ARG A N 1
ATOM 1625 C CA . ARG A 1 211 ? 14.540 19.180 -29.886 1.00 95.62 211 ARG A CA 1
ATOM 1626 C C . ARG A 1 211 ? 14.724 18.541 -28.515 1.00 95.62 211 ARG A C 1
ATOM 1628 O O . ARG A 1 211 ? 15.814 18.644 -27.957 1.00 95.62 211 ARG A O 1
ATOM 1635 N N . ALA A 1 212 ? 13.699 17.879 -27.982 1.00 96.38 212 ALA A N 1
ATOM 1636 C CA . ALA A 1 212 ? 13.775 17.229 -26.679 1.00 96.38 212 ALA A CA 1
ATOM 1637 C C . ALA A 1 212 ? 14.846 16.130 -26.639 1.00 96.38 212 ALA A C 1
ATOM 1639 O O . ALA A 1 212 ? 15.653 16.114 -25.710 1.00 96.38 212 ALA A O 1
ATOM 1640 N N . VAL A 1 213 ? 14.918 15.294 -27.683 1.00 97.88 213 VAL A N 1
ATOM 1641 C CA . VAL A 1 213 ? 15.962 14.268 -27.843 1.00 97.88 213 VAL A CA 1
ATOM 1642 C C . VAL A 1 213 ? 17.352 14.899 -27.833 1.00 97.88 213 VAL A C 1
ATOM 1644 O O . VAL A 1 213 ? 18.215 14.452 -27.088 1.00 97.88 213 VAL A O 1
ATOM 1647 N N . VAL A 1 214 ? 17.573 15.953 -28.626 1.00 97.31 214 VAL A N 1
ATOM 1648 C CA . VAL A 1 214 ? 18.889 16.608 -28.743 1.00 97.31 214 VAL A CA 1
ATOM 1649 C C . VAL A 1 214 ? 19.349 17.193 -27.406 1.00 97.31 214 VAL A C 1
ATOM 1651 O O . VAL A 1 214 ? 20.512 17.041 -27.038 1.00 97.31 214 VAL A O 1
ATOM 1654 N N . LEU A 1 215 ? 18.446 17.829 -26.658 1.00 96.31 215 LEU A N 1
ATOM 1655 C CA . LEU A 1 215 ? 18.749 18.401 -25.345 1.00 96.31 215 LEU A CA 1
ATOM 1656 C C . LEU A 1 215 ? 19.076 17.321 -24.303 1.00 96.31 215 LEU A C 1
ATOM 1658 O O . LEU A 1 215 ? 20.089 17.422 -23.612 1.00 96.31 215 LEU A O 1
ATOM 1662 N N . ALA A 1 216 ? 18.256 16.270 -24.219 1.00 97.56 216 ALA A N 1
ATOM 1663 C CA . ALA A 1 216 ? 18.481 15.162 -23.292 1.00 97.56 216 ALA A CA 1
ATOM 1664 C C . ALA A 1 216 ? 19.760 14.374 -23.636 1.00 97.56 216 ALA A C 1
ATOM 1666 O O . ALA A 1 216 ? 20.536 14.023 -22.747 1.00 97.56 216 ALA A O 1
ATOM 1667 N N . ALA A 1 217 ? 20.033 14.165 -24.927 1.00 98.00 217 ALA A N 1
ATOM 1668 C CA . ALA A 1 217 ? 21.256 13.528 -25.409 1.00 98.00 217 ALA A CA 1
ATOM 1669 C C . ALA A 1 217 ? 22.503 14.363 -25.084 1.00 98.00 217 ALA A C 1
ATOM 1671 O O . ALA A 1 217 ? 23.499 13.817 -24.616 1.00 98.00 217 ALA A O 1
ATOM 1672 N N . ALA A 1 218 ? 22.446 15.688 -25.259 1.00 96.88 218 ALA A N 1
ATOM 1673 C CA . ALA A 1 218 ? 23.555 16.567 -24.897 1.00 96.88 218 ALA A CA 1
ATOM 1674 C C . ALA A 1 218 ? 23.870 16.504 -23.394 1.00 96.88 218 ALA A C 1
ATOM 1676 O O . ALA A 1 218 ? 25.036 16.394 -23.024 1.00 96.88 218 ALA A O 1
ATOM 1677 N N . LYS A 1 219 ? 22.836 16.499 -22.543 1.00 96.62 219 LYS A N 1
ATOM 1678 C CA . LYS A 1 219 ? 22.990 16.352 -21.089 1.00 96.62 219 LYS A CA 1
ATOM 1679 C C . LYS A 1 219 ? 23.583 14.990 -20.713 1.00 96.62 219 LYS A C 1
ATOM 1681 O O . LYS A 1 219 ? 24.469 14.912 -19.871 1.00 96.62 219 LYS A O 1
ATOM 1686 N N . THR A 1 220 ? 23.161 13.929 -21.403 1.00 97.50 220 THR A N 1
ATOM 1687 C CA . THR A 1 220 ? 23.689 12.567 -21.204 1.00 97.50 220 THR A CA 1
ATOM 1688 C C . THR A 1 220 ? 25.165 12.461 -21.582 1.00 97.50 220 THR A C 1
ATOM 1690 O O . THR A 1 220 ? 25.932 11.817 -20.874 1.00 97.50 220 THR A O 1
ATOM 1693 N N . ALA A 1 221 ? 25.592 13.132 -22.655 1.00 96.19 221 ALA A N 1
ATOM 1694 C CA . ALA A 1 221 ? 27.001 13.176 -23.043 1.00 96.19 221 ALA A CA 1
ATOM 1695 C C . ALA A 1 221 ? 27.878 13.887 -21.998 1.00 96.19 221 ALA A C 1
ATOM 1697 O O . ALA A 1 221 ? 28.997 13.449 -21.734 1.00 96.19 221 ALA A O 1
ATOM 1698 N N . ASP A 1 222 ? 27.372 14.967 -21.395 1.00 94.25 222 ASP A N 1
ATOM 1699 C CA . ASP A 1 222 ? 28.087 15.686 -20.337 1.00 94.25 222 ASP A CA 1
ATOM 1700 C C . ASP A 1 222 ? 28.209 14.822 -19.065 1.00 94.25 222 ASP A C 1
ATOM 1702 O O . ASP A 1 222 ? 29.277 14.790 -18.454 1.00 94.25 222 ASP A O 1
ATOM 1706 N N . ALA A 1 223 ? 27.179 14.037 -18.723 1.00 93.69 223 ALA A N 1
ATOM 1707 C CA . ALA A 1 223 ? 27.245 13.070 -17.623 1.00 93.69 223 ALA A CA 1
ATOM 1708 C C . ALA A 1 223 ? 28.256 11.936 -17.874 1.00 93.69 223 ALA A C 1
ATOM 1710 O O . ALA A 1 223 ? 29.030 11.607 -16.976 1.00 93.69 223 ALA A O 1
ATOM 1711 N N . LEU A 1 224 ? 28.313 11.380 -19.092 1.00 92.69 224 LEU A N 1
ATOM 1712 C CA . LEU A 1 224 ? 29.321 10.372 -19.456 1.00 92.69 224 LEU A CA 1
ATOM 1713 C C . LEU A 1 224 ? 30.753 10.909 -19.304 1.00 92.69 224 LEU A C 1
ATOM 1715 O O . LEU A 1 224 ? 31.612 10.230 -18.749 1.00 92.69 224 LEU A O 1
ATOM 1719 N N . ARG A 1 225 ? 31.009 12.153 -19.729 1.00 89.88 225 ARG A N 1
ATOM 1720 C CA . ARG A 1 225 ? 32.311 12.811 -19.512 1.00 89.88 225 ARG A CA 1
ATOM 1721 C C . ARG A 1 225 ? 32.632 13.012 -18.037 1.00 89.88 225 ARG A C 1
ATOM 1723 O O . ARG A 1 225 ? 33.777 12.830 -17.638 1.00 89.88 225 ARG A O 1
ATOM 1730 N N . GLY A 1 226 ? 31.634 13.396 -17.242 1.00 88.00 226 GLY A N 1
ATOM 1731 C CA . GLY A 1 226 ? 31.783 13.530 -15.795 1.00 88.00 226 GLY A CA 1
ATOM 1732 C C . GLY A 1 226 ? 32.197 12.212 -15.139 1.00 88.00 226 GLY A C 1
ATOM 1733 O O . GLY A 1 226 ? 33.083 12.210 -14.290 1.00 88.00 226 GLY A O 1
ATOM 1734 N N . LEU A 1 227 ? 31.620 11.089 -15.578 1.00 84.88 227 LEU A N 1
ATOM 1735 C CA . LEU A 1 227 ? 31.981 9.750 -15.103 1.00 84.88 227 LEU A CA 1
ATOM 1736 C C . LEU A 1 227 ? 33.385 9.320 -15.540 1.00 84.88 227 LEU A C 1
ATOM 1738 O O . LEU A 1 227 ? 34.122 8.787 -14.716 1.00 84.88 227 LEU A O 1
ATOM 1742 N N . GLU A 1 228 ? 33.776 9.579 -16.792 1.00 85.38 228 GLU A N 1
ATOM 1743 C CA . GLU A 1 228 ? 35.148 9.343 -17.270 1.00 85.38 228 GLU A CA 1
ATOM 1744 C C . GLU A 1 228 ? 36.171 10.087 -16.398 1.00 85.38 228 GLU A C 1
ATOM 1746 O O . GLU A 1 228 ? 37.143 9.488 -15.937 1.00 85.38 228 GLU A O 1
ATOM 1751 N N . ALA A 1 229 ? 35.908 11.366 -16.107 1.00 82.50 229 ALA A N 1
ATOM 1752 C CA . ALA A 1 229 ? 36.761 12.182 -15.249 1.00 82.50 229 ALA A CA 1
ATOM 1753 C C . ALA A 1 229 ? 36.786 11.679 -13.794 1.00 82.50 229 ALA A C 1
ATOM 1755 O O . ALA A 1 229 ? 37.854 11.590 -13.197 1.00 82.50 229 ALA A O 1
ATOM 1756 N N . ALA A 1 230 ? 35.630 11.316 -13.229 1.00 84.25 230 ALA A N 1
ATOM 1757 C CA . ALA A 1 230 ? 35.525 10.832 -11.852 1.00 84.25 230 ALA A CA 1
ATOM 1758 C C . ALA A 1 230 ? 36.195 9.465 -11.637 1.00 84.25 230 ALA A C 1
ATOM 1760 O O . ALA A 1 230 ? 36.705 9.196 -10.553 1.00 84.25 230 ALA A O 1
ATOM 1761 N N . ARG A 1 231 ? 36.208 8.602 -12.660 1.00 84.38 231 ARG A N 1
ATOM 1762 C CA . ARG A 1 231 ? 36.864 7.285 -12.621 1.00 84.38 231 ARG A CA 1
ATOM 1763 C C . ARG A 1 231 ? 38.373 7.354 -12.867 1.00 84.38 231 ARG A C 1
ATOM 1765 O O . ARG A 1 231 ? 39.012 6.307 -12.889 1.00 84.38 231 ARG A O 1
ATOM 1772 N N . SER A 1 232 ? 38.936 8.544 -13.104 1.00 80.25 232 SER A N 1
ATOM 1773 C CA . SER A 1 232 ? 40.313 8.709 -13.596 1.00 80.25 232 SER A CA 1
ATOM 1774 C C . SER A 1 232 ? 40.602 7.807 -14.805 1.00 80.25 232 SER A C 1
ATOM 1776 O O . SER A 1 232 ? 41.704 7.282 -14.963 1.00 80.25 232 SER A O 1
ATOM 1778 N N . ALA A 1 233 ? 39.583 7.572 -15.638 1.00 77.50 233 ALA A N 1
ATOM 1779 C CA . ALA A 1 233 ? 39.667 6.622 -16.734 1.00 77.50 233 ALA A CA 1
ATOM 1780 C C . ALA A 1 233 ? 40.500 7.195 -17.889 1.00 77.50 233 ALA A C 1
ATOM 1782 O O . ALA A 1 233 ? 40.611 8.409 -18.072 1.00 77.50 233 ALA A O 1
ATOM 1783 N N . ALA A 1 234 ? 41.082 6.310 -18.702 1.00 78.12 234 ALA A N 1
ATOM 1784 C CA . ALA A 1 234 ? 41.864 6.727 -19.859 1.00 78.12 234 ALA A CA 1
ATOM 1785 C C . ALA A 1 234 ? 41.005 7.528 -20.847 1.00 78.12 234 ALA A C 1
ATOM 1787 O O . ALA A 1 234 ? 39.901 7.098 -21.196 1.00 78.12 234 ALA A O 1
ATOM 1788 N N . ARG A 1 235 ? 41.559 8.640 -21.353 1.00 78.12 235 ARG A N 1
ATOM 1789 C CA . ARG A 1 235 ? 40.891 9.542 -22.301 1.00 78.12 235 ARG A CA 1
ATOM 1790 C C . ARG A 1 235 ? 40.187 8.759 -23.417 1.00 78.12 235 ARG A C 1
ATOM 1792 O O . ARG A 1 235 ? 40.777 7.880 -24.049 1.00 78.12 235 ARG A O 1
ATOM 1799 N N . GLY A 1 236 ? 38.922 9.083 -23.661 1.00 82.06 236 GLY A N 1
ATOM 1800 C CA . GLY A 1 236 ? 38.073 8.391 -24.629 1.00 82.06 236 GLY A CA 1
ATOM 1801 C C . GLY A 1 236 ? 37.318 7.184 -24.066 1.00 82.06 236 GLY A C 1
ATOM 1802 O O . GLY A 1 236 ? 36.682 6.482 -24.848 1.00 82.06 236 GLY A O 1
ATOM 1803 N N . ALA A 1 237 ? 37.347 6.944 -22.749 1.00 84.56 237 ALA A N 1
ATOM 1804 C CA . ALA A 1 237 ? 36.542 5.895 -22.117 1.00 84.56 237 ALA A CA 1
ATOM 1805 C C . ALA A 1 237 ? 35.045 6.097 -22.373 1.00 84.56 237 ALA A C 1
ATOM 1807 O O . ALA A 1 237 ? 34.401 5.167 -22.833 1.00 84.56 237 ALA A O 1
ATOM 1808 N N . ALA A 1 238 ? 34.516 7.320 -22.247 1.00 87.50 238 ALA A N 1
ATOM 1809 C CA . ALA A 1 238 ? 33.104 7.588 -22.531 1.00 87.50 238 ALA A CA 1
ATOM 1810 C C . ALA A 1 238 ? 32.702 7.271 -23.984 1.00 87.50 238 ALA A C 1
ATOM 1812 O O . ALA A 1 238 ? 31.547 6.951 -24.256 1.00 87.50 238 ALA A O 1
ATOM 1813 N N . ALA A 1 239 ? 33.636 7.394 -24.934 1.00 90.19 239 ALA A N 1
ATOM 1814 C CA . ALA A 1 239 ? 33.387 7.046 -26.330 1.00 90.19 239 ALA A CA 1
ATOM 1815 C C . ALA A 1 239 ? 33.391 5.524 -26.551 1.00 90.19 239 ALA A C 1
ATOM 1817 O O . ALA A 1 239 ? 32.591 5.047 -27.351 1.00 90.19 239 ALA A O 1
ATOM 1818 N N . ARG A 1 240 ? 34.247 4.781 -25.832 1.00 88.38 240 ARG A N 1
ATOM 1819 C CA . ARG A 1 240 ? 34.248 3.309 -25.822 1.00 88.38 240 ARG A CA 1
ATOM 1820 C C . ARG A 1 240 ? 32.981 2.766 -25.158 1.00 88.38 240 ARG A C 1
ATOM 1822 O O . ARG A 1 240 ? 32.249 2.029 -25.801 1.00 88.38 240 ARG A O 1
ATOM 1829 N N . ASP A 1 241 ? 32.641 3.271 -23.971 1.00 88.06 241 ASP A N 1
ATOM 1830 C CA . ASP A 1 241 ? 31.406 2.932 -23.249 1.00 88.06 241 ASP A CA 1
ATOM 1831 C C . ASP A 1 241 ? 30.159 3.155 -24.122 1.00 88.06 241 ASP A C 1
ATOM 1833 O O . ASP A 1 241 ? 29.202 2.395 -24.057 1.00 88.06 241 ASP A O 1
ATOM 1837 N N . LEU A 1 242 ? 30.144 4.201 -24.959 1.00 93.12 242 LEU A N 1
ATOM 1838 C CA . LEU A 1 242 ? 29.049 4.435 -25.902 1.00 93.12 242 LEU A CA 1
ATOM 1839 C C . LEU A 1 242 ? 29.056 3.452 -27.084 1.00 93.12 242 LEU A C 1
ATOM 1841 O O . LEU A 1 242 ? 27.978 3.097 -27.567 1.00 93.12 242 LEU A O 1
ATOM 1845 N N . ALA A 1 243 ? 30.231 3.073 -27.592 1.00 91.56 243 ALA A N 1
ATOM 1846 C CA . ALA A 1 243 ? 30.367 2.159 -28.726 1.00 91.56 243 ALA A CA 1
ATOM 1847 C C . ALA A 1 243 ? 29.805 0.768 -28.396 1.00 91.56 243 ALA A C 1
ATOM 1849 O O . ALA A 1 243 ? 29.089 0.205 -29.221 1.00 91.56 243 ALA A O 1
ATOM 1850 N N . ASP A 1 244 ? 30.025 0.303 -27.165 1.00 89.81 244 ASP A N 1
ATOM 1851 C CA . ASP A 1 244 ? 29.593 -1.016 -26.681 1.00 89.81 244 ASP A CA 1
ATOM 1852 C C . ASP A 1 244 ? 28.220 -0.986 -25.974 1.00 89.81 244 ASP A C 1
ATOM 1854 O O . ASP A 1 244 ? 27.765 -1.976 -25.392 1.00 89.81 244 ASP A O 1
ATOM 1858 N N . ALA A 1 245 ? 27.523 0.153 -26.034 1.00 92.12 245 ALA A N 1
ATOM 1859 C CA . ALA A 1 245 ? 26.241 0.370 -25.374 1.00 92.12 245 ALA A CA 1
ATOM 1860 C C . ALA A 1 245 ? 25.059 0.432 -26.343 1.00 92.12 245 ALA A C 1
ATOM 1862 O O . ALA A 1 245 ? 25.178 0.889 -27.475 1.00 92.12 245 ALA A O 1
ATOM 1863 N N . ALA A 1 246 ? 23.869 0.087 -25.853 1.00 92.81 246 ALA A N 1
ATOM 1864 C CA . ALA A 1 246 ? 22.593 0.424 -26.463 1.00 92.81 246 ALA A CA 1
ATOM 1865 C C . ALA A 1 246 ? 22.098 1.799 -25.981 1.00 92.81 246 ALA A C 1
ATOM 1867 O O . ALA A 1 246 ? 22.191 2.147 -24.796 1.00 92.81 246 ALA A O 1
ATOM 1868 N N . VAL A 1 247 ? 21.511 2.577 -26.897 1.00 95.12 247 VAL A N 1
ATOM 1869 C CA . VAL A 1 247 ? 20.891 3.873 -26.585 1.00 95.12 247 VAL A CA 1
ATOM 1870 C C . VAL A 1 247 ? 19.370 3.760 -26.633 1.00 95.12 247 VAL A C 1
ATOM 1872 O O . VAL A 1 247 ? 18.791 3.249 -27.590 1.00 95.12 247 VAL A O 1
ATOM 1875 N N . ALA A 1 248 ? 18.696 4.312 -25.624 1.00 95.62 248 ALA A N 1
ATOM 1876 C CA . ALA A 1 248 ? 17.244 4.448 -25.630 1.00 95.62 248 ALA A CA 1
ATOM 1877 C C . ALA A 1 248 ? 16.796 5.857 -25.241 1.00 95.62 248 ALA A C 1
ATOM 1879 O O . ALA A 1 248 ? 17.331 6.470 -24.317 1.00 95.62 248 ALA A O 1
ATOM 1880 N N . VAL A 1 249 ? 15.748 6.341 -25.907 1.00 97.00 249 VAL A N 1
ATOM 1881 C CA . VAL A 1 249 ? 15.034 7.568 -25.546 1.00 97.00 249 VAL A CA 1
ATOM 1882 C C . VAL A 1 249 ? 13.728 7.196 -24.862 1.00 97.00 249 VAL A C 1
ATOM 1884 O O . VAL A 1 249 ? 12.931 6.430 -25.396 1.00 97.00 249 VAL A O 1
ATOM 1887 N N . THR A 1 250 ? 13.490 7.756 -23.683 1.00 96.62 250 THR A N 1
ATOM 1888 C CA . THR A 1 250 ? 12.200 7.710 -22.996 1.00 96.62 250 THR A CA 1
ATOM 1889 C C . THR A 1 250 ? 11.522 9.064 -23.131 1.00 96.62 250 THR A C 1
ATOM 1891 O O . THR A 1 250 ? 12.016 10.066 -22.619 1.00 96.62 250 THR A O 1
ATOM 1894 N N . PHE A 1 251 ? 10.389 9.077 -23.814 1.00 97.00 251 PHE A N 1
ATOM 1895 C CA . PHE A 1 251 ? 9.499 10.214 -23.945 1.00 97.00 251 PHE A CA 1
ATOM 1896 C C . PHE A 1 251 ? 8.480 10.213 -22.809 1.00 97.00 251 PHE A C 1
ATOM 1898 O O . PHE A 1 251 ? 7.849 9.188 -22.527 1.00 97.00 251 PHE A O 1
ATOM 1905 N N . CYS A 1 252 ? 8.339 11.365 -22.164 1.00 96.94 252 CYS A N 1
ATOM 1906 C CA . CYS A 1 252 ? 7.342 11.599 -21.137 1.00 96.94 252 CYS A CA 1
ATOM 1907 C C . CYS A 1 252 ? 6.211 12.422 -21.753 1.00 96.94 252 CYS A C 1
ATOM 1909 O O . CYS A 1 252 ? 6.418 13.580 -22.132 1.00 96.94 252 CYS A O 1
ATOM 1911 N N . GLY A 1 253 ? 5.009 11.845 -21.802 1.00 96.19 253 GLY A N 1
ATOM 1912 C CA . GLY A 1 253 ? 3.807 12.589 -22.159 1.00 96.19 253 GLY A CA 1
ATOM 1913 C C . GLY A 1 253 ? 3.501 13.683 -21.136 1.00 96.19 253 GLY A C 1
ATOM 1914 O O . GLY A 1 253 ? 4.207 13.858 -20.141 1.00 96.19 253 GLY A O 1
ATOM 1915 N N . ARG A 1 254 ? 2.437 14.455 -21.360 1.00 96.38 254 ARG A N 1
ATOM 1916 C CA . ARG A 1 254 ? 2.079 15.574 -20.471 1.00 96.38 254 ARG A CA 1
ATOM 1917 C C . ARG A 1 254 ? 1.972 15.129 -19.002 1.00 96.38 254 ARG A C 1
ATOM 1919 O O . ARG A 1 254 ? 1.155 14.272 -18.680 1.00 96.38 254 ARG A O 1
ATOM 1926 N N . LEU A 1 255 ? 2.723 15.788 -18.114 1.00 96.94 255 LEU A N 1
ATOM 1927 C CA . LEU A 1 255 ? 2.602 15.595 -16.667 1.00 96.94 255 LEU A CA 1
ATOM 1928 C C . LEU A 1 255 ? 1.225 16.066 -16.181 1.00 96.94 255 LEU A C 1
ATOM 1930 O O . LEU A 1 255 ? 0.844 17.223 -16.382 1.00 96.94 255 LEU A O 1
ATOM 1934 N N . GLN A 1 256 ? 0.485 15.161 -15.543 1.00 96.81 256 GLN A N 1
ATOM 1935 C CA . GLN A 1 256 ? -0.833 15.404 -14.961 1.00 96.81 256 GLN A CA 1
ATOM 1936 C C . GLN A 1 256 ? -0.761 15.192 -13.454 1.00 96.81 256 GLN A C 1
ATOM 1938 O O . GLN A 1 256 ? -0.307 14.136 -13.016 1.00 96.81 256 GLN A O 1
ATOM 1943 N N . ALA A 1 257 ? -1.217 16.170 -12.668 1.00 96.69 257 ALA A N 1
ATOM 1944 C CA . ALA A 1 257 ? -1.321 16.001 -11.223 1.00 96.69 257 ALA A CA 1
ATOM 1945 C C . ALA A 1 257 ? -2.205 14.787 -10.896 1.00 96.69 257 ALA A C 1
ATOM 1947 O O . ALA A 1 257 ? -3.223 14.553 -11.553 1.00 96.69 257 ALA A O 1
ATOM 1948 N N . THR A 1 258 ? -1.799 14.005 -9.903 1.00 96.38 258 THR A N 1
ATOM 1949 C CA . THR A 1 258 ? -2.500 12.791 -9.486 1.00 96.38 258 THR A CA 1
ATOM 1950 C C . THR A 1 258 ? -2.454 12.639 -7.972 1.00 96.38 258 THR A C 1
ATOM 1952 O O . THR A 1 258 ? -1.611 13.232 -7.305 1.00 96.38 258 THR A O 1
ATOM 1955 N N . THR A 1 259 ? -3.357 11.827 -7.437 1.00 95.00 259 THR A N 1
ATOM 1956 C CA . THR A 1 259 ? -3.316 11.356 -6.051 1.00 95.00 259 THR A CA 1
ATOM 1957 C C . THR A 1 259 ? -2.524 10.050 -5.950 1.00 95.00 259 THR A C 1
ATOM 1959 O O . THR A 1 259 ? -2.163 9.460 -6.977 1.00 95.00 259 THR A O 1
ATOM 1962 N N . ILE A 1 260 ? -2.302 9.561 -4.725 1.00 93.88 260 ILE A N 1
ATOM 1963 C CA . ILE A 1 260 ? -1.691 8.244 -4.471 1.00 93.88 260 ILE A CA 1
ATOM 1964 C C . ILE A 1 260 ? -2.508 7.123 -5.138 1.00 93.88 260 ILE A C 1
ATOM 1966 O O . ILE A 1 260 ? -1.950 6.234 -5.774 1.00 93.88 260 ILE A O 1
ATOM 1970 N N . GLY A 1 261 ? -3.838 7.193 -5.075 1.00 93.25 261 GLY A N 1
ATOM 1971 C CA . GLY A 1 261 ? -4.739 6.240 -5.728 1.00 93.25 261 GLY A CA 1
ATOM 1972 C C . GLY A 1 261 ? -4.684 6.272 -7.261 1.00 93.25 261 GLY A C 1
ATOM 1973 O O . GLY A 1 261 ? -5.150 5.347 -7.919 1.00 93.25 261 GLY A O 1
ATOM 1974 N N . GLY A 1 262 ? -4.107 7.317 -7.860 1.00 93.62 262 GLY A N 1
ATOM 1975 C CA . GLY A 1 262 ? -3.928 7.406 -9.309 1.00 93.62 262 GLY A CA 1
ATOM 1976 C C . GLY A 1 262 ? -2.623 6.800 -9.837 1.00 93.62 262 GLY A C 1
ATOM 1977 O O . GLY A 1 262 ? -2.403 6.872 -11.052 1.00 93.62 262 GLY A O 1
ATOM 1978 N N . VAL A 1 263 ? -1.783 6.232 -8.958 1.00 93.38 263 VAL A N 1
ATOM 1979 C CA . VAL A 1 263 ? -0.597 5.442 -9.326 1.00 93.38 263 VAL A CA 1
ATOM 1980 C C . VAL A 1 263 ? -1.038 4.137 -9.998 1.00 93.38 263 VAL A C 1
ATOM 1982 O O . VAL A 1 263 ? -1.934 3.449 -9.508 1.00 93.38 263 VAL A O 1
ATOM 1985 N N . ASP A 1 264 ? -0.409 3.827 -11.132 1.00 91.62 264 ASP A N 1
ATOM 1986 C CA . ASP A 1 264 ? -0.620 2.611 -11.923 1.00 91.62 264 ASP A CA 1
ATOM 1987 C C . ASP A 1 264 ? 0.718 2.236 -12.580 1.00 91.62 264 ASP A C 1
ATOM 1989 O O . ASP A 1 264 ? 1.074 2.746 -13.652 1.00 91.62 264 ASP A O 1
ATOM 1993 N N . ASN A 1 265 ? 1.459 1.351 -11.913 1.00 89.81 265 ASN A N 1
ATOM 1994 C CA . ASN A 1 265 ? 2.780 0.8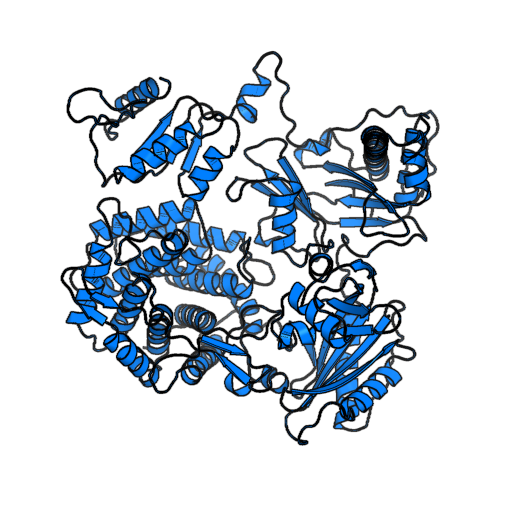73 -12.313 1.00 89.81 265 ASN A CA 1
ATOM 1995 C C . ASN A 1 265 ? 2.738 0.069 -13.617 1.00 89.81 265 ASN A C 1
ATOM 1997 O O . ASN A 1 265 ? 3.779 -0.169 -14.220 1.00 89.81 265 ASN A O 1
ATOM 2001 N N . GLU A 1 266 ? 1.565 -0.347 -14.100 1.00 87.81 266 GLU A N 1
ATOM 2002 C CA . GLU A 1 266 ? 1.444 -1.005 -15.401 1.00 87.81 266 GLU A CA 1
ATOM 2003 C C . GLU A 1 266 ? 1.372 -0.001 -16.554 1.00 87.81 266 GLU A C 1
ATOM 2005 O O . GLU A 1 266 ? 1.627 -0.377 -17.701 1.00 87.81 266 GLU A O 1
ATOM 2010 N N . ARG A 1 267 ? 1.023 1.264 -16.287 1.00 90.06 267 ARG A N 1
ATOM 2011 C CA . ARG A 1 267 ? 0.688 2.231 -17.338 1.00 90.06 267 ARG A CA 1
ATOM 2012 C C . ARG A 1 267 ? 1.524 3.500 -17.324 1.00 90.06 267 ARG A C 1
ATOM 2014 O O . ARG A 1 267 ? 1.964 3.930 -18.388 1.00 90.06 267 ARG A O 1
ATOM 2021 N N . TYR A 1 268 ? 1.700 4.125 -16.168 1.00 94.88 268 TYR A N 1
ATOM 2022 C CA . TYR A 1 268 ? 2.196 5.496 -16.104 1.00 94.88 268 TYR A CA 1
ATOM 2023 C C . TYR A 1 268 ? 3.591 5.579 -15.497 1.00 94.88 268 TYR A C 1
ATOM 2025 O O . TYR A 1 268 ? 3.942 4.827 -14.592 1.00 94.88 268 TYR A O 1
ATOM 2033 N N . GLY A 1 269 ? 4.384 6.537 -15.974 1.00 96.25 269 GLY A N 1
ATOM 2034 C CA . GLY A 1 269 ? 5.510 7.056 -15.205 1.00 96.25 269 GLY A CA 1
ATOM 2035 C C . GLY A 1 269 ? 4.996 7.967 -14.096 1.00 96.25 269 GLY A C 1
ATOM 2036 O O . GLY A 1 269 ? 3.974 8.634 -14.267 1.00 96.25 269 GLY A O 1
ATOM 2037 N N . LEU A 1 270 ? 5.696 7.984 -12.967 1.00 97.31 270 LEU A N 1
ATOM 2038 C CA . LEU A 1 270 ? 5.359 8.767 -11.785 1.00 97.31 270 LEU A CA 1
ATOM 2039 C C . LEU A 1 270 ? 6.475 9.769 -11.489 1.00 97.31 270 LEU A C 1
ATOM 2041 O O . LEU A 1 270 ? 7.648 9.429 -11.613 1.00 97.31 270 LEU A O 1
ATOM 2045 N N . VAL A 1 271 ? 6.124 10.980 -11.065 1.00 97.69 271 VAL A N 1
ATOM 2046 C CA . VAL A 1 271 ? 7.060 11.997 -10.571 1.00 97.69 271 VAL A CA 1
ATOM 2047 C C . VAL A 1 271 ? 6.550 12.529 -9.240 1.00 97.69 271 VAL A C 1
ATOM 2049 O O . VAL A 1 271 ? 5.429 13.029 -9.168 1.00 97.69 271 VAL A O 1
ATOM 2052 N N . ALA A 1 272 ? 7.372 12.437 -8.199 1.00 96.88 272 ALA A N 1
ATOM 2053 C CA . ALA A 1 272 ? 7.141 13.080 -6.913 1.00 96.88 272 ALA A CA 1
ATOM 2054 C C . ALA A 1 272 ? 7.969 14.362 -6.834 1.00 96.88 272 ALA A C 1
ATOM 2056 O O . ALA A 1 272 ? 9.145 14.360 -7.198 1.00 96.88 272 ALA A O 1
ATOM 2057 N N . ARG A 1 273 ? 7.360 15.454 -6.371 1.00 95.06 273 ARG A N 1
ATOM 2058 C CA . ARG A 1 273 ? 8.015 16.755 -6.199 1.00 95.06 273 ARG A CA 1
ATOM 2059 C C . ARG A 1 273 ? 7.655 17.338 -4.841 1.00 95.06 273 ARG A C 1
ATOM 2061 O O . ARG A 1 273 ? 6.470 17.430 -4.527 1.00 95.06 273 ARG A O 1
ATOM 2068 N N . SER A 1 274 ? 8.655 17.751 -4.065 1.00 93.44 274 SER A N 1
ATOM 2069 C CA . SER A 1 274 ? 8.423 18.428 -2.787 1.00 93.44 274 SER A CA 1
ATOM 2070 C C . SER A 1 274 ? 7.681 19.748 -2.991 1.00 93.44 274 SER A C 1
ATOM 2072 O O . SER A 1 274 ? 7.955 20.491 -3.936 1.00 93.44 274 SER A O 1
ATOM 2074 N N . LEU A 1 275 ? 6.751 20.048 -2.086 1.00 89.44 275 LEU A N 1
ATOM 2075 C CA . LEU A 1 275 ? 6.073 21.344 -2.013 1.00 89.44 275 LEU A CA 1
ATOM 2076 C C . LEU A 1 275 ? 6.803 22.339 -1.102 1.00 89.44 275 LEU A C 1
ATOM 2078 O O . LEU A 1 275 ? 6.500 23.526 -1.141 1.00 89.44 275 LEU A O 1
ATOM 2082 N N . VAL A 1 276 ? 7.754 21.863 -0.294 1.00 87.38 276 VAL A N 1
ATOM 2083 C CA . VAL A 1 276 ? 8.429 22.653 0.750 1.00 87.38 276 VAL A CA 1
ATOM 2084 C C . VAL A 1 276 ? 9.939 22.766 0.538 1.00 87.38 276 VAL A C 1
ATOM 2086 O O . VAL A 1 276 ? 10.533 23.773 0.901 1.00 87.38 276 VAL A O 1
ATOM 2089 N N . ARG A 1 277 ? 10.579 21.778 -0.097 1.00 88.94 277 ARG A N 1
ATOM 2090 C CA . ARG A 1 277 ? 11.993 21.818 -0.493 1.00 88.94 277 ARG A CA 1
ATOM 2091 C C . ARG A 1 277 ? 12.119 21.958 -2.004 1.00 88.94 277 ARG A C 1
ATOM 2093 O O . ARG A 1 277 ? 12.074 20.973 -2.742 1.00 88.94 277 ARG A O 1
ATOM 2100 N N . ARG A 1 278 ? 12.302 23.191 -2.484 1.00 85.69 278 ARG A N 1
ATOM 2101 C CA . ARG A 1 278 ? 12.527 23.440 -3.917 1.00 85.69 278 ARG A CA 1
ATOM 2102 C C . ARG A 1 278 ? 13.726 22.646 -4.433 1.00 85.69 278 ARG A C 1
ATOM 2104 O O . ARG A 1 278 ? 14.728 22.490 -3.744 1.00 85.69 278 ARG A O 1
ATOM 2111 N N . GLY A 1 279 ? 13.591 22.123 -5.646 1.00 88.00 279 GLY A N 1
ATOM 2112 C CA . GLY A 1 279 ? 14.611 21.310 -6.299 1.00 88.00 279 GLY A CA 1
ATOM 2113 C C . GLY A 1 279 ? 14.571 19.815 -5.972 1.00 88.00 279 GLY A C 1
ATOM 2114 O O . GLY A 1 279 ? 15.195 19.026 -6.675 1.00 88.00 279 GLY A O 1
ATOM 2115 N N . PHE A 1 280 ? 13.800 19.382 -4.973 1.00 93.38 280 PHE A N 1
ATOM 2116 C CA . PHE A 1 280 ? 13.676 17.962 -4.646 1.00 93.38 280 PHE A CA 1
ATOM 2117 C C . PHE A 1 280 ? 12.531 17.333 -5.441 1.00 93.38 280 PHE A C 1
ATOM 2119 O O . PHE A 1 280 ? 11.348 17.549 -5.159 1.00 93.38 280 PHE A O 1
ATOM 2126 N N . LEU A 1 281 ? 12.891 16.557 -6.462 1.00 95.94 281 LEU A N 1
ATOM 2127 C CA . LEU A 1 281 ? 11.955 15.775 -7.260 1.00 95.94 281 LEU A CA 1
ATOM 2128 C C . LEU A 1 281 ? 12.588 14.469 -7.736 1.00 95.94 281 LEU A C 1
ATOM 2130 O O . LEU A 1 281 ? 13.806 14.361 -7.854 1.00 95.94 281 LEU A O 1
ATOM 2134 N N . GLY A 1 282 ? 11.753 13.484 -8.048 1.00 95.88 282 GLY A N 1
ATOM 2135 C CA . GLY A 1 282 ? 12.191 12.143 -8.414 1.00 95.88 282 GLY A CA 1
ATOM 2136 C C . GLY A 1 282 ? 11.144 11.425 -9.244 1.00 95.88 282 GLY A C 1
ATOM 2137 O O . GLY A 1 282 ? 9.952 11.492 -8.956 1.00 95.88 282 GLY A O 1
ATOM 2138 N N . GLY A 1 283 ? 11.595 10.755 -10.304 1.00 95.69 283 GLY A N 1
ATOM 2139 C CA . GLY A 1 283 ? 10.728 10.025 -11.224 1.00 95.69 283 GLY A CA 1
ATOM 2140 C C . GLY A 1 283 ? 10.904 8.513 -11.131 1.00 95.69 283 GLY A C 1
ATOM 2141 O O . GLY A 1 283 ? 12.009 8.044 -10.882 1.00 95.69 283 GLY A O 1
ATOM 2142 N N . ALA A 1 284 ? 9.854 7.744 -11.395 1.00 95.12 284 ALA A N 1
ATOM 2143 C CA . ALA A 1 284 ? 9.890 6.290 -11.523 1.00 95.12 284 ALA A CA 1
ATOM 2144 C C . ALA A 1 284 ? 9.087 5.858 -12.756 1.00 95.12 284 ALA A C 1
ATOM 2146 O O . ALA A 1 284 ? 7.916 6.205 -12.900 1.00 95.12 284 ALA A O 1
ATOM 2147 N N . LEU A 1 285 ? 9.707 5.104 -13.664 1.00 94.00 285 LEU A N 1
ATOM 2148 C CA . LEU A 1 285 ? 9.012 4.564 -14.837 1.00 94.00 285 LEU A CA 1
ATOM 2149 C C . LEU A 1 285 ? 8.179 3.329 -14.449 1.00 94.00 285 LEU A C 1
ATOM 2151 O O . LEU A 1 285 ? 8.487 2.691 -13.442 1.00 94.00 285 LEU A O 1
ATOM 2155 N N . PRO A 1 286 ? 7.141 2.980 -15.229 1.00 91.44 286 PRO A N 1
ATOM 2156 C CA . PRO A 1 286 ? 6.329 1.802 -14.953 1.00 91.44 286 PRO A CA 1
ATOM 2157 C C . PRO A 1 286 ? 7.146 0.527 -15.157 1.00 91.44 286 PRO A C 1
ATOM 2159 O O . PRO A 1 286 ? 7.917 0.423 -16.116 1.00 91.44 286 PRO A O 1
ATOM 2162 N N . ARG A 1 287 ? 6.939 -0.472 -14.298 1.00 84.94 287 ARG A N 1
ATOM 2163 C CA . ARG A 1 287 ? 7.518 -1.818 -14.426 1.00 84.94 287 ARG A CA 1
ATOM 2164 C C . ARG A 1 287 ? 9.045 -1.796 -14.526 1.00 84.94 287 ARG A C 1
ATOM 2166 O O . ARG A 1 287 ? 9.593 -2.502 -15.365 1.00 84.94 287 ARG A O 1
ATOM 2173 N N . MET A 1 288 ? 9.746 -0.949 -13.770 1.00 83.12 288 MET A N 1
ATOM 2174 C CA . MET A 1 288 ? 11.215 -1.021 -13.704 1.00 83.12 288 MET A CA 1
ATOM 2175 C C . MET A 1 288 ? 11.662 -2.266 -12.914 1.00 83.12 288 MET A C 1
ATOM 2177 O O . MET A 1 288 ? 10.906 -2.748 -12.072 1.00 83.12 288 MET A O 1
ATOM 2181 N N . PRO A 1 289 ? 12.875 -2.801 -13.149 1.00 73.81 289 PRO A N 1
ATOM 2182 C CA . PRO A 1 289 ? 13.471 -3.768 -12.224 1.00 73.81 289 PRO A CA 1
ATOM 2183 C C . PRO A 1 289 ? 13.585 -3.109 -10.837 1.00 73.81 289 PRO A C 1
ATOM 2185 O O . PRO A 1 289 ? 13.862 -1.909 -10.782 1.00 73.81 289 PRO A O 1
ATOM 2188 N N . GLY A 1 290 ? 13.324 -3.819 -9.736 1.00 72.56 290 GLY A N 1
ATOM 2189 C CA . GLY A 1 290 ? 13.229 -3.174 -8.411 1.00 72.56 290 GLY A CA 1
ATOM 2190 C C . GLY A 1 290 ? 11.855 -2.633 -8.041 1.00 72.56 290 GLY A C 1
ATOM 2191 O O . GLY A 1 290 ? 11.697 -2.146 -6.927 1.00 72.56 290 GLY A O 1
ATOM 2192 N N . ILE A 1 291 ? 10.899 -2.629 -8.978 1.00 79.56 291 ILE A N 1
ATOM 2193 C CA . ILE A 1 291 ? 9.581 -2.012 -8.800 1.00 79.56 291 ILE A CA 1
ATOM 2194 C C . ILE A 1 291 ? 8.488 -3.000 -9.207 1.00 79.56 291 ILE A C 1
ATOM 2196 O O . ILE A 1 291 ? 8.025 -3.041 -10.357 1.00 79.56 291 ILE A O 1
ATOM 2200 N N . ALA A 1 292 ? 8.068 -3.801 -8.239 1.00 71.12 292 ALA A N 1
ATOM 2201 C CA . ALA A 1 292 ? 7.076 -4.840 -8.384 1.00 71.12 292 ALA A CA 1
ATOM 2202 C C . ALA A 1 292 ? 5.669 -4.277 -8.597 1.00 71.12 292 ALA A C 1
ATOM 2204 O O . ALA A 1 292 ? 4.953 -4.711 -9.508 1.00 71.12 292 ALA A O 1
ATOM 2205 N N . ASP A 1 293 ? 5.285 -3.276 -7.814 1.00 79.94 293 ASP A N 1
ATOM 2206 C CA . ASP A 1 293 ? 3.910 -2.798 -7.734 1.00 79.94 293 ASP A CA 1
ATOM 2207 C C . ASP A 1 293 ? 3.801 -1.268 -7.615 1.00 79.94 293 ASP A C 1
ATOM 2209 O O . ASP A 1 293 ? 4.771 -0.522 -7.773 1.00 79.94 293 ASP A O 1
ATOM 2213 N N . ASP A 1 294 ? 2.574 -0.800 -7.398 1.00 87.94 294 ASP A N 1
ATOM 2214 C CA . ASP A 1 294 ? 2.241 0.617 -7.273 1.00 87.94 294 ASP A CA 1
ATOM 2215 C C . ASP A 1 294 ? 2.861 1.254 -6.013 1.00 87.94 294 ASP A C 1
ATOM 2217 O O . ASP A 1 294 ? 3.273 2.417 -6.044 1.00 87.94 294 ASP A O 1
ATOM 2221 N N . ALA A 1 295 ? 2.973 0.501 -4.910 1.00 85.81 295 ALA A N 1
ATOM 2222 C CA . ALA A 1 295 ? 3.580 0.973 -3.666 1.00 85.81 295 ALA A CA 1
ATOM 2223 C C . ALA A 1 295 ? 5.077 1.201 -3.845 1.00 85.81 295 ALA A C 1
ATOM 2225 O O . ALA A 1 295 ? 5.615 2.226 -3.418 1.00 85.81 295 ALA A O 1
ATOM 2226 N N . GLU A 1 296 ? 5.744 0.269 -4.516 1.00 86.00 296 GLU A N 1
ATOM 2227 C CA . GLU A 1 296 ? 7.161 0.372 -4.819 1.00 86.00 296 GLU A CA 1
ATOM 2228 C C . GLU A 1 296 ? 7.456 1.474 -5.828 1.00 86.00 296 GLU A C 1
ATOM 2230 O O . GLU A 1 296 ? 8.449 2.184 -5.669 1.00 86.00 296 GLU A O 1
ATOM 2235 N N . GLN A 1 297 ? 6.579 1.690 -6.816 1.00 91.25 297 GLN A N 1
ATOM 2236 C CA . GLN A 1 297 ? 6.754 2.784 -7.771 1.00 91.25 297 GLN A CA 1
ATOM 2237 C C . GLN A 1 297 ? 6.697 4.136 -7.057 1.00 91.25 297 GLN A C 1
ATOM 2239 O O . GLN A 1 297 ? 7.553 5.000 -7.280 1.00 91.25 297 GLN A O 1
ATOM 2244 N N . LEU A 1 298 ? 5.720 4.301 -6.162 1.00 92.56 298 LEU A N 1
ATOM 2245 C CA . LEU A 1 298 ? 5.594 5.485 -5.323 1.00 92.56 298 LEU A CA 1
ATOM 2246 C C . LEU A 1 298 ? 6.809 5.657 -4.409 1.00 92.56 298 LEU A C 1
ATOM 2248 O O . LEU A 1 298 ? 7.414 6.727 -4.409 1.00 92.56 298 LEU A O 1
ATOM 2252 N N . ARG A 1 299 ? 7.214 4.606 -3.686 1.00 90.75 299 ARG A N 1
ATOM 2253 C CA . ARG A 1 299 ? 8.400 4.608 -2.813 1.00 90.75 299 ARG A CA 1
ATOM 2254 C C . ARG A 1 299 ? 9.663 4.996 -3.578 1.00 90.75 299 ARG A C 1
ATOM 2256 O O . ARG A 1 299 ? 10.445 5.807 -3.089 1.00 90.75 299 ARG A O 1
ATOM 2263 N N . HIS A 1 300 ? 9.852 4.470 -4.784 1.00 91.75 300 HIS A N 1
ATOM 2264 C CA . HIS A 1 300 ? 11.020 4.775 -5.601 1.00 91.75 300 HIS A CA 1
ATOM 2265 C C . HIS A 1 300 ? 11.016 6.232 -6.087 1.00 91.75 300 HIS A C 1
ATOM 2267 O O . HIS A 1 300 ? 12.035 6.916 -5.987 1.00 91.75 300 HIS A O 1
ATOM 2273 N N . ALA A 1 301 ? 9.877 6.743 -6.568 1.00 95.19 301 ALA A N 1
ATOM 2274 C CA . ALA A 1 301 ? 9.761 8.143 -6.978 1.00 95.19 301 ALA A CA 1
ATOM 2275 C C . ALA A 1 301 ? 9.977 9.104 -5.794 1.00 95.19 301 ALA A C 1
ATOM 2277 O O . ALA A 1 301 ? 10.773 10.035 -5.899 1.00 95.19 301 ALA A O 1
ATOM 2278 N N . HIS A 1 302 ? 9.304 8.852 -4.669 1.00 94.50 302 HIS A N 1
ATOM 2279 C CA . HIS A 1 302 ? 9.267 9.712 -3.484 1.00 94.50 302 HIS A CA 1
ATOM 2280 C C . HIS A 1 302 ? 10.529 9.615 -2.612 1.00 94.50 302 HIS A C 1
ATOM 2282 O O . HIS A 1 302 ? 11.176 10.616 -2.315 1.00 94.50 302 HIS A O 1
ATOM 2288 N N . THR A 1 303 ? 10.895 8.412 -2.177 1.00 91.69 303 THR A N 1
ATOM 2289 C CA . THR A 1 303 ? 11.951 8.216 -1.174 1.00 91.69 303 THR A CA 1
ATOM 2290 C C . THR A 1 303 ? 13.310 8.012 -1.828 1.00 91.69 303 THR A C 1
ATOM 2292 O O . THR A 1 303 ? 14.273 8.660 -1.434 1.00 91.69 303 THR A O 1
ATOM 2295 N N . THR A 1 304 ? 13.409 7.152 -2.845 1.00 91.88 304 THR A N 1
ATOM 2296 C CA . THR A 1 304 ? 14.708 6.837 -3.467 1.00 91.88 304 THR A CA 1
ATOM 2297 C C . THR A 1 304 ? 15.212 7.984 -4.342 1.00 91.88 304 THR A C 1
ATOM 2299 O O . THR A 1 304 ? 16.327 8.463 -4.143 1.00 91.88 304 THR A O 1
ATOM 2302 N N . ASN A 1 305 ? 14.393 8.453 -5.288 1.00 94.00 305 ASN A N 1
ATOM 2303 C CA . ASN A 1 305 ? 14.838 9.440 -6.273 1.00 94.00 305 ASN A CA 1
ATOM 2304 C C . ASN A 1 305 ? 14.640 10.881 -5.799 1.00 94.00 305 ASN A C 1
ATOM 2306 O O . ASN A 1 305 ? 15.559 11.683 -5.935 1.00 94.00 305 ASN A O 1
ATOM 2310 N N . ALA A 1 306 ? 13.481 11.214 -5.221 1.00 94.94 306 ALA A N 1
ATOM 2311 C CA . ALA A 1 306 ? 13.227 12.572 -4.736 1.00 94.94 306 ALA A CA 1
ATOM 2312 C C . ALA A 1 306 ? 13.841 12.847 -3.352 1.00 94.94 306 ALA A C 1
ATOM 2314 O O . ALA A 1 306 ? 13.957 14.010 -2.971 1.00 94.94 306 ALA A O 1
ATOM 2315 N N . LYS A 1 307 ? 14.261 11.804 -2.614 1.00 94.69 307 LYS A N 1
ATOM 2316 C CA . LYS A 1 307 ? 14.851 11.899 -1.264 1.00 94.69 307 LYS A CA 1
ATOM 2317 C C . LYS A 1 307 ? 13.956 12.649 -0.272 1.00 94.69 307 LYS A C 1
ATOM 2319 O O . LYS A 1 307 ? 14.448 13.396 0.579 1.00 94.69 307 LYS A O 1
ATOM 2324 N N . LEU A 1 308 ? 12.641 12.477 -0.408 1.00 93.38 308 LEU A N 1
ATOM 2325 C CA . LEU A 1 308 ? 11.645 13.117 0.446 1.00 93.38 308 LEU A CA 1
ATOM 2326 C C . LEU A 1 308 ? 11.516 12.389 1.781 1.00 93.38 308 LEU A C 1
ATOM 2328 O O . LEU A 1 308 ? 11.610 11.158 1.844 1.00 93.38 308 LEU A O 1
ATOM 2332 N N . PHE A 1 309 ? 11.285 13.154 2.847 1.00 90.94 309 PHE A N 1
ATOM 2333 C CA . PHE A 1 309 ? 10.982 12.581 4.156 1.00 90.94 309 PHE A CA 1
ATOM 2334 C C . PHE A 1 309 ? 9.562 12.007 4.175 1.00 90.94 309 PHE A C 1
ATOM 2336 O O . PHE A 1 309 ? 8.702 12.412 3.397 1.00 90.94 309 PHE A O 1
ATOM 2343 N N . ARG A 1 310 ? 9.300 11.056 5.078 1.00 84.25 310 ARG A N 1
ATOM 2344 C CA . ARG A 1 310 ? 8.054 10.269 5.127 1.00 84.25 310 ARG A CA 1
ATOM 2345 C C . ARG A 1 310 ? 6.771 11.111 5.106 1.00 84.25 310 ARG A C 1
ATOM 2347 O O . ARG A 1 310 ? 5.819 10.734 4.428 1.00 84.25 310 ARG A O 1
ATOM 2354 N N . HIS A 1 311 ? 6.755 12.213 5.853 1.00 84.56 311 HIS A N 1
ATOM 2355 C CA . HIS A 1 311 ? 5.605 13.112 6.001 1.00 84.56 311 HIS A CA 1
ATOM 2356 C C . HIS A 1 311 ? 5.836 14.490 5.371 1.00 84.56 311 HIS A C 1
ATOM 2358 O O . HIS A 1 311 ? 5.109 15.440 5.655 1.00 84.56 311 HIS A O 1
ATOM 2364 N N . GLU A 1 312 ? 6.854 14.621 4.522 1.00 88.75 312 GLU A N 1
ATOM 2365 C CA . GLU A 1 312 ? 7.090 15.865 3.804 1.00 88.75 312 GLU A CA 1
ATOM 2366 C C . GLU A 1 312 ? 5.940 16.139 2.826 1.00 88.75 312 GLU A C 1
ATOM 2368 O O . GLU A 1 312 ? 5.551 15.237 2.089 1.00 88.75 312 GLU A O 1
ATOM 2373 N N . PRO A 1 313 ? 5.388 17.360 2.759 1.00 89.12 313 PRO A N 1
ATOM 2374 C CA . PRO A 1 313 ? 4.382 17.690 1.757 1.00 89.12 313 PRO A CA 1
ATOM 2375 C C . PRO A 1 313 ? 4.931 17.575 0.326 1.00 89.12 313 PRO A C 1
ATOM 2377 O O . PRO A 1 313 ? 5.940 18.197 -0.019 1.00 89.12 313 PRO A O 1
ATOM 2380 N N . TYR A 1 314 ? 4.241 16.823 -0.535 1.00 93.50 314 TYR A N 1
ATOM 2381 C CA . TYR A 1 314 ? 4.629 16.622 -1.934 1.00 93.50 314 TYR A CA 1
ATOM 2382 C C . TYR A 1 314 ? 3.434 16.621 -2.889 1.00 93.50 314 TYR A C 1
ATOM 2384 O O . TYR A 1 314 ? 2.286 16.418 -2.499 1.00 93.50 314 TYR A O 1
ATOM 2392 N N . GLN A 1 315 ? 3.727 16.825 -4.171 1.00 95.38 315 GLN A N 1
ATOM 2393 C CA . GLN A 1 315 ? 2.793 16.679 -5.279 1.00 95.38 315 GLN A CA 1
ATOM 2394 C C . GLN A 1 315 ? 3.223 15.513 -6.169 1.00 95.38 315 GLN A C 1
ATOM 2396 O O . GLN A 1 315 ? 4.404 15.383 -6.507 1.00 95.38 315 GLN A O 1
ATOM 2401 N N . LEU A 1 316 ? 2.259 14.685 -6.572 1.00 96.94 316 LEU A N 1
ATOM 2402 C CA . LEU A 1 316 ? 2.476 13.624 -7.549 1.00 96.94 316 LEU A CA 1
ATOM 2403 C C . LEU A 1 316 ? 1.999 14.047 -8.929 1.00 96.94 316 LEU A C 1
ATOM 2405 O O . LEU A 1 316 ? 0.935 14.648 -9.093 1.00 96.94 316 LEU A O 1
ATOM 2409 N N . PHE A 1 317 ? 2.764 13.637 -9.930 1.00 97.81 317 PHE A N 1
ATOM 2410 C CA . PHE A 1 317 ? 2.389 13.708 -11.328 1.00 97.81 317 PHE A CA 1
ATOM 2411 C C . PHE A 1 317 ? 2.507 12.333 -11.959 1.00 97.81 317 PHE A C 1
ATOM 2413 O O . PHE A 1 317 ? 3.481 11.623 -11.723 1.00 97.81 317 PHE A O 1
ATOM 2420 N N . ARG A 1 318 ? 1.554 11.987 -12.817 1.00 97.12 318 ARG A N 1
ATOM 2421 C CA . ARG A 1 318 ? 1.655 10.835 -13.711 1.00 97.12 318 ARG A CA 1
ATOM 2422 C C . ARG A 1 318 ? 1.797 11.289 -15.157 1.00 97.12 318 ARG A C 1
ATOM 2424 O O . ARG A 1 318 ? 1.339 12.378 -15.512 1.00 97.12 318 ARG A O 1
ATOM 2431 N N . HIS A 1 319 ? 2.403 10.455 -15.989 1.00 96.88 319 HIS A N 1
ATOM 2432 C CA . HIS A 1 319 ? 2.504 10.693 -17.426 1.00 96.88 319 HIS A CA 1
ATOM 2433 C C . HIS A 1 319 ? 2.540 9.391 -18.223 1.00 96.88 319 HIS A C 1
ATOM 2435 O O . HIS A 1 319 ? 3.003 8.358 -17.734 1.00 96.88 319 HIS A O 1
ATOM 2441 N N . ASP A 1 320 ? 2.088 9.451 -19.475 1.00 95.69 320 ASP A N 1
ATOM 2442 C CA . ASP A 1 320 ? 2.318 8.377 -20.438 1.00 95.69 320 ASP A CA 1
ATOM 2443 C C . ASP A 1 320 ? 3.818 8.251 -20.750 1.00 95.69 320 ASP A C 1
ATOM 2445 O O . ASP A 1 320 ? 4.591 9.214 -20.645 1.00 95.69 320 ASP A O 1
ATOM 2449 N N . VAL A 1 321 ? 4.242 7.037 -21.098 1.00 95.06 321 VAL A N 1
ATOM 2450 C CA . VAL A 1 321 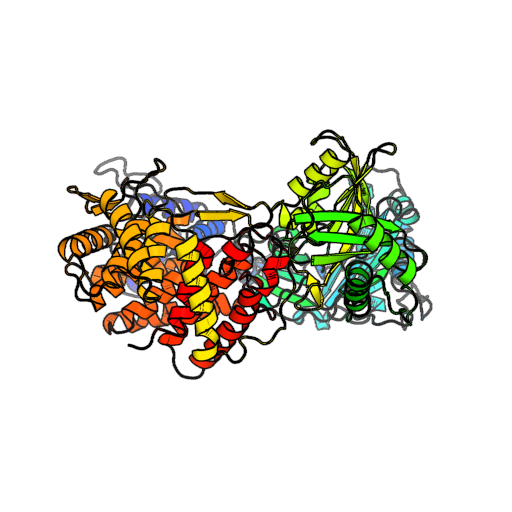? 5.645 6.706 -21.356 1.00 95.06 321 VAL A CA 1
ATOM 2451 C C . VAL A 1 321 ? 5.756 6.028 -22.710 1.00 95.06 321 VAL A C 1
ATOM 2453 O O . VAL A 1 321 ? 5.140 4.991 -22.945 1.00 95.06 321 VAL A O 1
ATOM 2456 N N . VAL A 1 322 ? 6.592 6.578 -23.585 1.00 93.38 322 VAL A N 1
ATOM 2457 C CA . VAL A 1 322 ? 6.956 5.944 -24.856 1.00 93.38 322 VAL A CA 1
ATOM 2458 C C . VAL A 1 322 ? 8.463 5.767 -24.885 1.00 93.38 322 VAL A C 1
ATOM 2460 O O . VAL A 1 322 ? 9.210 6.705 -24.621 1.00 93.38 322 VAL A O 1
ATOM 2463 N N . ARG A 1 323 ? 8.931 4.557 -25.193 1.00 92.75 323 ARG A N 1
ATOM 2464 C CA . ARG A 1 323 ? 10.361 4.253 -25.271 1.00 92.75 323 ARG A CA 1
ATOM 2465 C C . ARG A 1 323 ? 10.751 3.920 -26.703 1.00 92.75 323 ARG A C 1
ATOM 2467 O O . ARG A 1 323 ? 10.116 3.082 -27.333 1.00 92.75 323 ARG A O 1
ATOM 2474 N N . ALA A 1 324 ? 11.806 4.566 -27.181 1.00 94.06 324 ALA A N 1
ATOM 2475 C CA . ALA A 1 324 ? 12.433 4.324 -28.470 1.00 94.06 324 ALA A CA 1
ATOM 2476 C C . ALA A 1 324 ? 13.839 3.768 -28.226 1.00 94.06 324 ALA A C 1
ATOM 2478 O O . ALA A 1 324 ? 14.722 4.504 -27.787 1.00 94.06 324 ALA A O 1
ATOM 2479 N N . VAL A 1 325 ? 14.032 2.477 -28.476 1.00 92.44 325 VAL A N 1
ATOM 2480 C CA . VAL A 1 325 ? 15.323 1.784 -28.351 1.00 92.44 325 VAL A CA 1
ATOM 2481 C C . VAL A 1 325 ? 16.006 1.767 -29.710 1.00 92.44 325 VAL A C 1
ATOM 2483 O O . VAL A 1 325 ? 15.331 1.694 -30.734 1.00 92.44 325 VAL A O 1
ATOM 2486 N N . GLU A 1 326 ? 17.327 1.875 -29.735 1.00 91.81 326 GLU A N 1
ATOM 2487 C CA . GLU A 1 326 ? 18.102 1.736 -30.961 1.00 91.81 326 GLU A CA 1
ATOM 2488 C C . GLU A 1 326 ? 17.745 0.455 -31.743 1.00 91.81 326 GLU A C 1
ATOM 2490 O O . GLU A 1 326 ? 17.717 -0.629 -31.158 1.00 91.81 326 GLU A O 1
ATOM 2495 N N . PRO A 1 327 ? 17.420 0.564 -33.047 1.00 89.75 327 PRO A N 1
ATOM 2496 C CA . PRO A 1 327 ? 16.984 -0.587 -33.831 1.00 89.75 327 PRO A CA 1
ATOM 2497 C C . PRO A 1 327 ? 18.026 -1.709 -33.848 1.00 89.75 327 PRO A C 1
ATOM 2499 O O . PRO A 1 327 ? 19.203 -1.453 -34.078 1.00 89.75 327 PRO A O 1
ATOM 2502 N N . GLY A 1 328 ? 17.576 -2.948 -33.644 1.00 85.56 328 GLY A N 1
ATOM 2503 C CA . GLY A 1 328 ? 18.428 -4.141 -33.694 1.00 85.56 328 GLY A CA 1
ATOM 2504 C C . GLY A 1 328 ? 19.276 -4.396 -32.444 1.00 85.56 328 GLY A C 1
ATOM 2505 O O . GLY A 1 328 ? 19.928 -5.432 -32.388 1.00 85.56 328 GLY A O 1
ATOM 2506 N N . LEU A 1 329 ? 19.253 -3.509 -31.442 1.00 86.62 329 LEU A N 1
ATOM 2507 C CA . LEU A 1 329 ? 19.983 -3.705 -30.187 1.00 86.62 329 LEU A CA 1
ATOM 2508 C C . LEU A 1 329 ? 19.087 -4.275 -29.075 1.00 86.62 329 LEU A C 1
ATOM 2510 O O . LEU A 1 329 ? 17.889 -3.967 -29.027 1.00 86.62 329 LEU A O 1
ATOM 2514 N N . PRO A 1 330 ? 19.653 -5.085 -28.161 1.00 77.38 330 PRO A N 1
ATOM 2515 C CA . PRO A 1 330 ? 18.908 -5.640 -27.041 1.00 77.38 330 PRO A CA 1
ATOM 2516 C C . PRO A 1 330 ? 18.474 -4.537 -26.070 1.00 77.38 330 PRO A C 1
ATOM 2518 O O . PRO A 1 330 ? 19.191 -3.568 -25.814 1.00 77.38 330 PRO A O 1
ATOM 2521 N N . TRP A 1 331 ? 17.281 -4.691 -25.497 1.00 81.06 331 TRP A N 1
ATOM 2522 C CA . TRP A 1 331 ? 16.800 -3.839 -24.414 1.00 81.06 331 TRP A CA 1
ATOM 2523 C C . TRP A 1 331 ? 15.736 -4.556 -23.596 1.00 81.06 331 TRP A C 1
ATOM 2525 O O . TRP A 1 331 ? 14.825 -5.177 -24.141 1.00 81.06 331 TRP A O 1
ATOM 2535 N N . HIS A 1 332 ? 15.804 -4.429 -22.274 1.00 74.06 332 HIS A N 1
ATOM 2536 C CA . HIS A 1 332 ? 14.822 -5.050 -21.392 1.00 74.06 332 HIS A CA 1
ATOM 2537 C C . HIS A 1 332 ? 13.439 -4.371 -21.524 1.00 74.06 332 HIS A C 1
ATOM 2539 O O . HIS A 1 332 ? 13.332 -3.145 -21.501 1.00 74.06 332 HIS A O 1
ATOM 2545 N N . ALA A 1 333 ? 12.341 -5.134 -21.564 1.00 68.94 333 ALA A N 1
ATOM 2546 C CA . ALA A 1 333 ? 10.970 -4.598 -21.708 1.00 68.94 333 ALA A CA 1
ATOM 2547 C C . ALA A 1 333 ? 10.471 -3.738 -20.517 1.00 68.94 333 ALA A C 1
ATOM 2549 O O . ALA A 1 333 ? 9.359 -3.201 -20.512 1.00 68.94 333 ALA A O 1
ATOM 2550 N N . ALA A 1 334 ? 11.296 -3.605 -19.481 1.00 74.31 334 ALA A N 1
ATOM 2551 C CA . ALA A 1 334 ? 10.980 -2.887 -18.256 1.00 74.31 334 ALA A CA 1
ATOM 2552 C C . ALA A 1 334 ? 11.124 -1.355 -18.435 1.00 74.31 334 ALA A C 1
ATOM 2554 O O . ALA A 1 334 ? 11.916 -0.864 -19.243 1.00 74.31 334 ALA A O 1
ATOM 2555 N N . GLY A 1 335 ? 10.355 -0.562 -17.684 1.00 81.50 335 GLY A N 1
ATOM 2556 C CA . GLY A 1 335 ? 10.308 0.894 -17.880 1.00 81.50 335 GLY A CA 1
ATOM 2557 C C . GLY A 1 335 ? 9.487 1.337 -19.102 1.00 81.50 335 GLY A C 1
ATOM 2558 O O . GLY A 1 335 ? 9.719 2.432 -19.623 1.00 81.50 335 GLY A O 1
ATOM 2559 N N . VAL A 1 336 ? 8.586 0.483 -19.592 1.00 83.50 336 VAL A N 1
ATOM 2560 C CA . VAL A 1 336 ? 7.640 0.726 -20.698 1.00 83.50 336 VAL A CA 1
ATOM 2561 C C . VAL A 1 336 ? 6.239 0.357 -20.200 1.00 83.50 336 VAL A C 1
ATOM 2563 O O . VAL A 1 336 ? 6.154 -0.569 -19.397 1.00 83.50 336 VAL A O 1
ATOM 2566 N N . PRO A 1 337 ? 5.146 1.007 -20.635 1.00 87.00 337 PRO A N 1
ATOM 2567 C CA . PRO A 1 337 ? 3.781 0.612 -20.271 1.00 87.00 337 PRO A CA 1
ATOM 2568 C C . PRO A 1 337 ? 3.348 -0.740 -20.849 1.00 87.00 337 PRO A C 1
ATOM 2570 O O . PRO A 1 337 ? 3.807 -1.161 -21.915 1.00 87.00 337 PRO A O 1
ATOM 2573 N N . ARG A 1 338 ? 2.409 -1.411 -20.177 1.00 81.50 338 ARG A N 1
ATOM 2574 C CA . ARG A 1 338 ? 1.787 -2.653 -20.650 1.00 81.50 338 ARG A CA 1
ATOM 2575 C C . ARG A 1 338 ? 0.887 -2.381 -21.851 1.00 81.50 338 ARG A C 1
ATOM 2577 O O . ARG A 1 338 ? -0.047 -1.586 -21.763 1.00 81.50 338 ARG A O 1
ATOM 2584 N N . ARG A 1 339 ? 1.123 -3.089 -22.959 1.00 73.62 339 ARG A N 1
ATOM 2585 C CA . ARG A 1 339 ? 0.207 -3.096 -24.111 1.00 73.62 339 ARG A CA 1
ATOM 2586 C C . ARG A 1 339 ? -1.112 -3.777 -23.724 1.00 73.62 339 ARG A C 1
ATOM 2588 O O . ARG A 1 339 ? -1.100 -4.751 -22.972 1.00 73.62 339 ARG A O 1
ATOM 2595 N N . ARG A 1 340 ? -2.244 -3.252 -24.202 1.00 71.75 340 ARG A N 1
ATOM 2596 C CA . ARG A 1 340 ? -3.581 -3.822 -23.966 1.00 71.75 340 ARG A CA 1
ATOM 2597 C C . ARG A 1 340 ? -4.390 -3.906 -25.275 1.00 71.75 340 ARG A C 1
ATOM 2599 O O . ARG A 1 340 ? -4.330 -2.939 -26.033 1.00 71.75 340 ARG A O 1
ATOM 2606 N N . PRO A 1 341 ? -5.175 -4.983 -25.493 1.00 71.00 341 PRO A N 1
ATOM 2607 C CA . PRO A 1 341 ? -5.134 -6.236 -24.729 1.00 71.00 341 PRO A CA 1
ATOM 2608 C C . PRO A 1 341 ? -3.783 -6.935 -24.930 1.00 71.00 341 PRO A C 1
ATOM 2610 O O . PRO A 1 341 ? -3.151 -6.795 -25.977 1.00 71.00 341 PRO A O 1
ATOM 2613 N N . ALA A 1 342 ? -3.296 -7.627 -23.903 1.00 80.00 342 ALA A N 1
ATOM 2614 C CA . ALA A 1 342 ? -2.094 -8.437 -24.071 1.00 80.00 342 ALA A CA 1
ATOM 2615 C C . ALA A 1 342 ? -2.455 -9.707 -24.859 1.00 80.00 342 ALA A C 1
ATOM 2617 O O . ALA A 1 342 ? -3.544 -10.246 -24.679 1.00 80.00 342 ALA A O 1
ATOM 2618 N N . TRP A 1 343 ? -1.560 -10.210 -25.715 1.00 83.00 343 TRP A N 1
ATOM 2619 C CA . TRP A 1 343 ? -1.839 -11.392 -26.548 1.00 83.00 343 TRP A CA 1
ATOM 2620 C C . TRP A 1 343 ? -2.298 -12.597 -25.705 1.00 83.00 343 TRP A C 1
ATOM 2622 O O . TRP A 1 343 ? -3.249 -13.291 -26.058 1.00 83.00 343 TRP A O 1
ATOM 2632 N N . HIS A 1 344 ? -1.697 -12.796 -24.529 1.00 86.38 344 HIS A N 1
ATOM 2633 C CA . HIS A 1 344 ? -2.037 -13.898 -23.631 1.00 86.38 344 HIS A CA 1
ATOM 2634 C C . HIS A 1 344 ? -3.458 -13.772 -23.049 1.00 86.38 344 HIS A C 1
ATOM 2636 O O . HIS A 1 344 ? -4.060 -14.785 -22.710 1.00 86.38 344 HIS A O 1
ATOM 2642 N N . GLU A 1 345 ? -4.037 -12.562 -22.976 1.00 87.19 345 GLU A N 1
ATOM 2643 C CA . GLU A 1 345 ? -5.432 -12.348 -22.552 1.00 87.19 345 GLU A CA 1
ATOM 2644 C C . GLU A 1 345 ? -6.435 -12.913 -23.570 1.00 87.19 345 GLU A C 1
ATOM 2646 O O . GLU A 1 345 ? -7.559 -13.234 -23.189 1.00 87.19 345 GLU A O 1
ATOM 2651 N N . VAL A 1 346 ? -6.018 -13.095 -24.828 1.00 83.75 346 VAL A N 1
ATOM 2652 C CA . VAL A 1 346 ? -6.825 -13.699 -25.898 1.00 83.75 346 VAL A CA 1
ATOM 2653 C C . VAL A 1 346 ? -6.663 -15.223 -25.928 1.00 83.75 346 VAL A C 1
ATOM 2655 O O . VAL A 1 346 ? -7.656 -15.947 -25.992 1.00 83.75 346 VAL A O 1
ATOM 2658 N N . HIS A 1 347 ? -5.425 -15.725 -25.853 1.00 85.31 347 HIS A N 1
ATOM 2659 C CA . HIS A 1 347 ? -5.134 -17.158 -26.023 1.00 85.31 347 HIS A CA 1
ATOM 2660 C C . HIS A 1 347 ? -5.208 -17.966 -24.719 1.00 85.31 347 HIS A C 1
ATOM 2662 O O . HIS A 1 347 ? -5.655 -19.111 -24.727 1.00 85.31 347 HIS A O 1
ATOM 2668 N N . GLY A 1 348 ? -4.815 -17.377 -23.589 1.00 90.44 348 GLY A N 1
ATOM 2669 C CA . GLY A 1 348 ? -4.679 -18.064 -22.303 1.00 90.44 348 GLY A CA 1
ATOM 2670 C C . GLY A 1 348 ? -5.922 -18.835 -21.842 1.00 90.44 348 GLY A C 1
ATOM 2671 O O . GLY A 1 348 ? -5.793 -20.013 -21.508 1.00 90.44 348 GLY A O 1
ATOM 2672 N N . PRO A 1 349 ? -7.135 -18.245 -21.876 1.00 91.19 349 PRO A N 1
ATOM 2673 C CA . PRO A 1 349 ? -8.348 -18.968 -21.502 1.00 91.19 349 PRO A CA 1
ATOM 2674 C C . PRO A 1 349 ? -8.624 -20.191 -22.392 1.00 91.19 349 PRO A C 1
ATOM 2676 O O . PRO A 1 349 ? -9.013 -21.248 -21.904 1.00 91.19 349 PRO A O 1
ATOM 2679 N N . ARG A 1 350 ? -8.381 -20.081 -23.704 1.00 89.50 350 ARG A N 1
ATOM 2680 C CA . ARG A 1 350 ? -8.595 -21.195 -24.642 1.00 89.50 350 ARG A CA 1
ATOM 2681 C C . ARG A 1 350 ? -7.631 -22.347 -24.360 1.00 89.50 350 ARG A C 1
ATOM 2683 O O . ARG A 1 350 ? -8.053 -23.497 -24.336 1.00 89.50 350 ARG A O 1
ATOM 2690 N N . LEU A 1 351 ? -6.370 -22.029 -24.066 1.00 91.56 351 LEU A N 1
ATOM 2691 C CA . LEU A 1 351 ? -5.348 -23.021 -23.720 1.00 91.56 351 LEU A CA 1
ATOM 2692 C C . LEU A 1 351 ? -5.654 -23.735 -22.402 1.00 91.56 351 LEU A C 1
ATOM 2694 O O . LEU A 1 351 ? -5.521 -24.951 -22.325 1.00 91.56 351 LEU A O 1
ATOM 2698 N N . ALA A 1 352 ? -6.110 -23.006 -21.381 1.00 94.06 352 ALA A N 1
ATOM 2699 C CA . ALA A 1 352 ? -6.518 -23.614 -20.116 1.00 94.06 352 ALA A CA 1
ATOM 2700 C C . ALA A 1 352 ? -7.726 -24.552 -20.293 1.00 94.06 352 ALA A C 1
ATOM 2702 O O . ALA A 1 352 ? -7.724 -25.663 -19.759 1.00 94.06 352 ALA A O 1
ATOM 2703 N N . ALA A 1 353 ? -8.722 -24.147 -21.091 1.00 92.44 353 ALA A N 1
ATOM 2704 C CA . ALA A 1 353 ? -9.858 -25.002 -21.440 1.00 92.44 353 ALA A CA 1
ATOM 2705 C C . ALA A 1 353 ? -9.408 -26.282 -22.164 1.00 92.44 353 ALA A C 1
ATOM 2707 O O . ALA A 1 353 ? -9.844 -27.378 -21.810 1.00 92.44 353 ALA A O 1
ATOM 2708 N N . LEU A 1 354 ? -8.508 -26.141 -23.143 1.00 91.62 354 LEU A N 1
ATOM 2709 C CA . LEU A 1 354 ? -7.979 -27.247 -23.936 1.00 91.62 354 LEU A CA 1
ATOM 2710 C C . LEU A 1 354 ? -7.183 -28.239 -23.081 1.00 91.62 354 LEU A C 1
ATOM 2712 O O . LEU A 1 354 ? -7.434 -29.441 -23.146 1.00 91.62 354 LEU A O 1
ATOM 2716 N N . ALA A 1 355 ? -6.279 -27.738 -22.235 1.00 94.00 355 ALA A N 1
ATOM 2717 C CA . ALA A 1 355 ? -5.491 -28.553 -21.313 1.00 94.00 355 ALA A CA 1
ATOM 2718 C C . ALA A 1 355 ? -6.391 -29.385 -20.387 1.00 94.00 355 ALA A C 1
ATOM 2720 O O . ALA A 1 355 ? -6.148 -30.571 -20.167 1.00 94.00 355 ALA A O 1
ATOM 2721 N N . ARG A 1 356 ? -7.471 -28.782 -19.876 1.00 93.94 356 ARG A N 1
ATOM 2722 C CA . ARG A 1 356 ? -8.444 -29.488 -19.041 1.00 93.94 356 ARG A CA 1
ATOM 2723 C C . ARG A 1 356 ? -9.223 -30.544 -19.820 1.00 93.94 356 ARG A C 1
ATOM 2725 O O . ARG A 1 356 ? -9.358 -31.659 -19.325 1.00 93.94 356 ARG A O 1
ATOM 2732 N N . ALA A 1 357 ? -9.715 -30.222 -21.017 1.00 91.81 357 ALA A N 1
ATOM 2733 C CA . ALA A 1 357 ? -10.444 -31.169 -21.863 1.00 91.81 357 ALA A CA 1
ATOM 2734 C C . ALA A 1 357 ? -9.579 -32.392 -22.222 1.00 91.81 357 ALA A C 1
ATOM 2736 O O . ALA A 1 357 ? -10.025 -33.529 -22.080 1.00 91.81 357 ALA A O 1
ATOM 2737 N N . ALA A 1 358 ? -8.303 -32.165 -22.551 1.00 91.62 358 ALA A N 1
ATOM 2738 C CA . ALA A 1 358 ? -7.343 -33.224 -22.848 1.00 91.62 358 ALA A CA 1
ATOM 2739 C C . ALA A 1 358 ? -7.181 -34.247 -21.709 1.00 91.62 358 ALA A C 1
ATOM 2741 O O . ALA A 1 358 ? -6.949 -35.424 -21.986 1.00 91.62 358 ALA A O 1
ATOM 2742 N N . ILE A 1 359 ? -7.311 -33.807 -20.453 1.00 90.75 359 ILE A N 1
ATOM 2743 C CA . ILE A 1 359 ? -7.230 -34.665 -19.261 1.00 90.75 359 ILE A CA 1
ATOM 2744 C C . ILE A 1 359 ? -8.594 -35.285 -18.935 1.00 90.75 359 ILE A C 1
ATOM 2746 O O . ILE A 1 359 ? -8.669 -36.469 -18.624 1.00 90.75 359 ILE A O 1
ATOM 2750 N N . ALA A 1 360 ? -9.670 -34.496 -18.990 1.00 87.94 360 ALA A N 1
ATOM 2751 C CA . ALA A 1 360 ? -10.989 -34.908 -18.513 1.00 87.94 360 ALA A CA 1
ATOM 2752 C C . ALA A 1 360 ? -11.745 -35.827 -19.487 1.00 87.94 360 ALA A C 1
ATOM 2754 O O . ALA A 1 360 ? -12.414 -36.756 -19.044 1.00 87.94 360 ALA A O 1
ATOM 2755 N N . SER A 1 361 ? -11.674 -35.565 -20.796 1.00 82.75 361 SER A N 1
ATOM 2756 C CA . SER A 1 361 ? -12.445 -36.292 -21.819 1.00 82.75 361 SER A CA 1
ATOM 2757 C C . SER A 1 361 ? -11.579 -36.995 -22.863 1.00 82.75 361 SER A C 1
ATOM 2759 O O . SER A 1 361 ? -12.107 -37.711 -23.709 1.00 82.75 361 SER A O 1
ATOM 2761 N N . GLY A 1 362 ? -10.262 -36.774 -22.853 1.00 75.56 362 GLY A N 1
ATOM 2762 C CA . GLY A 1 362 ? -9.335 -37.302 -23.857 1.00 75.56 362 GLY A CA 1
ATOM 2763 C C . GLY A 1 362 ? -9.425 -36.616 -25.230 1.00 75.56 362 GLY A C 1
ATOM 2764 O O . GLY A 1 362 ? -8.528 -36.809 -26.055 1.00 75.56 362 GLY A O 1
ATOM 2765 N N . ALA A 1 363 ? -10.446 -35.780 -25.457 1.00 70.81 363 ALA A N 1
ATOM 2766 C CA . ALA A 1 363 ? -10.664 -35.012 -26.677 1.00 70.81 363 ALA A CA 1
ATOM 2767 C C . ALA A 1 363 ? -10.183 -33.562 -26.515 1.00 70.81 363 ALA A C 1
ATOM 2769 O O . ALA A 1 363 ? -10.468 -32.898 -25.519 1.00 70.81 363 ALA A O 1
ATOM 2770 N N . ALA A 1 364 ? -9.475 -33.067 -27.526 1.00 66.50 364 ALA A N 1
ATOM 2771 C CA . ALA A 1 364 ? -8.893 -31.733 -27.558 1.00 66.50 364 ALA A CA 1
ATOM 2772 C C . ALA A 1 364 ? -9.340 -31.039 -28.859 1.00 66.50 364 ALA A C 1
ATOM 2774 O O . ALA A 1 364 ? -8.856 -31.422 -29.925 1.00 66.50 364 ALA A O 1
ATOM 2775 N N . PRO A 1 365 ? -10.303 -30.095 -28.827 1.00 67.12 365 PRO A N 1
ATOM 2776 C CA . PRO A 1 365 ? -10.680 -29.361 -30.031 1.00 67.12 365 PRO A CA 1
ATOM 2777 C C . PRO A 1 365 ? -9.484 -28.531 -30.538 1.00 67.12 365 PRO A C 1
ATOM 2779 O O . PRO A 1 365 ? -8.775 -27.950 -29.714 1.00 67.12 365 PRO A O 1
ATOM 2782 N N . PRO A 1 366 ? -9.248 -28.460 -31.859 1.00 66.00 366 PRO A N 1
ATOM 2783 C CA . PRO A 1 366 ? -8.120 -27.711 -32.415 1.00 66.00 366 PRO A CA 1
ATOM 2784 C C . PRO A 1 366 ? -8.256 -26.207 -32.127 1.00 66.00 366 PRO A C 1
ATOM 2786 O O . PRO A 1 366 ? -9.369 -25.672 -32.140 1.00 66.00 366 PRO A O 1
ATOM 2789 N N . LEU A 1 367 ? -7.143 -25.502 -31.894 1.00 67.62 367 LEU A N 1
ATOM 2790 C CA . LEU A 1 367 ? -7.127 -24.042 -31.947 1.00 67.62 367 LEU A CA 1
ATOM 2791 C C . LEU A 1 367 ? -6.898 -23.586 -33.390 1.00 67.62 367 LEU A C 1
ATOM 2793 O O . LEU A 1 367 ? -6.026 -24.047 -34.115 1.00 67.62 367 LEU A O 1
ATOM 2797 N N . GLU A 1 368 ? -7.670 -22.590 -33.803 1.00 58.88 368 GLU A N 1
ATOM 2798 C CA . GLU A 1 368 ? -7.574 -22.014 -35.149 1.00 58.88 368 GLU A CA 1
ATOM 2799 C C . GLU A 1 368 ? -6.445 -20.969 -35.287 1.00 58.88 368 GLU A C 1
ATOM 2801 O O . GLU A 1 368 ? -6.258 -20.398 -36.359 1.00 58.88 368 GLU A O 1
ATOM 2806 N N . GLN A 1 369 ? -5.711 -20.647 -34.212 1.00 62.28 369 GLN A N 1
ATOM 2807 C CA . GLN A 1 369 ? -4.833 -19.469 -34.155 1.00 62.28 369 GLN A CA 1
ATOM 2808 C C . GLN A 1 369 ? -3.346 -19.810 -34.026 1.00 62.28 369 GLN A C 1
ATOM 2810 O O . GLN A 1 369 ? -2.945 -20.605 -33.184 1.00 62.28 369 GLN A O 1
ATOM 2815 N N . GLN A 1 370 ? -2.521 -19.115 -34.814 1.00 59.56 370 GLN A N 1
ATOM 2816 C CA . GLN A 1 370 ? -1.062 -19.236 -34.792 1.00 59.56 370 GLN A CA 1
ATOM 2817 C C . GLN A 1 370 ? -0.422 -18.628 -33.534 1.00 59.56 370 GLN A C 1
ATOM 2819 O O . GLN A 1 370 ? -0.913 -17.655 -32.957 1.00 59.56 370 GLN A O 1
ATOM 2824 N N . VAL A 1 371 ? 0.715 -19.212 -33.145 1.00 58.84 371 VAL A N 1
ATOM 2825 C CA . VAL A 1 371 ? 1.517 -18.842 -31.972 1.00 58.84 371 VAL A CA 1
ATOM 2826 C C . VAL A 1 371 ? 2.062 -17.415 -32.108 1.00 58.84 371 VAL A C 1
ATOM 2828 O O . VAL A 1 371 ? 2.620 -17.069 -33.151 1.00 58.84 371 VAL A O 1
ATOM 2831 N N . PRO A 1 372 ? 1.982 -16.576 -31.062 1.00 66.69 372 PRO A N 1
ATOM 2832 C CA . PRO A 1 372 ? 2.698 -15.307 -31.041 1.00 66.69 372 PRO A CA 1
ATOM 2833 C C . PRO A 1 372 ? 4.212 -15.546 -31.034 1.00 66.69 372 PRO A C 1
ATOM 2835 O O . PRO A 1 372 ? 4.709 -16.299 -30.202 1.00 66.69 372 PRO A O 1
ATOM 2838 N N . THR A 1 373 ? 4.960 -14.827 -31.872 1.00 59.97 373 THR A N 1
ATOM 2839 C CA . THR A 1 373 ? 6.434 -14.896 -32.025 1.00 59.97 373 THR A CA 1
ATOM 2840 C C . THR A 1 373 ? 7.255 -14.644 -30.752 1.00 59.97 373 THR A C 1
ATOM 2842 O O . THR A 1 373 ? 8.479 -14.649 -30.801 1.00 59.97 373 THR A O 1
ATOM 2845 N N . HIS A 1 374 ? 6.608 -14.363 -29.623 1.00 72.75 374 HIS A N 1
ATOM 2846 C CA . HIS A 1 374 ? 7.244 -13.956 -28.374 1.00 72.75 374 HIS A CA 1
ATOM 2847 C C . HIS A 1 374 ? 7.028 -14.944 -27.220 1.00 72.75 374 HIS A C 1
ATOM 2849 O O . HIS A 1 374 ? 7.548 -14.691 -26.139 1.00 72.75 374 HIS A O 1
ATOM 2855 N N . LEU A 1 375 ? 6.256 -16.022 -27.405 1.00 86.75 375 LEU A N 1
ATOM 2856 C CA . LEU A 1 375 ? 6.110 -17.068 -26.389 1.00 86.75 375 LEU A CA 1
ATOM 2857 C C . LEU A 1 375 ? 7.398 -17.900 -26.332 1.00 86.75 375 LEU A C 1
ATOM 2859 O O . LEU A 1 375 ? 7.824 -18.432 -27.350 1.00 86.75 375 LEU A O 1
ATOM 2863 N N . ASP A 1 376 ? 8.000 -17.993 -25.149 1.00 89.44 376 ASP A N 1
ATOM 2864 C CA . ASP A 1 376 ? 9.224 -18.764 -24.912 1.00 89.44 376 ASP A CA 1
ATOM 2865 C C . ASP A 1 376 ? 8.875 -20.214 -24.553 1.00 89.44 376 ASP A C 1
ATOM 2867 O O . ASP A 1 376 ? 9.249 -21.161 -25.245 1.00 89.44 376 ASP A O 1
ATOM 2871 N N . SER A 1 377 ? 8.075 -20.380 -23.501 1.00 93.19 377 SER A N 1
ATOM 2872 C CA . SER A 1 377 ? 7.735 -21.684 -22.941 1.00 93.19 377 SER A CA 1
ATOM 2873 C C . SER A 1 377 ? 6.337 -21.696 -22.322 1.00 93.19 377 SER A C 1
ATOM 2875 O O . SER A 1 377 ? 5.780 -20.664 -21.931 1.00 93.19 377 SER A O 1
ATOM 2877 N N . LEU A 1 378 ? 5.740 -22.886 -22.247 1.00 94.44 378 LEU A N 1
ATOM 2878 C CA . LEU A 1 378 ? 4.432 -23.125 -21.638 1.00 94.44 378 LEU A CA 1
ATOM 2879 C C . LEU A 1 378 ? 4.532 -24.271 -20.636 1.00 94.44 378 LEU A C 1
ATOM 2881 O O . LEU A 1 378 ? 5.167 -25.288 -20.903 1.00 94.44 378 LEU A O 1
ATOM 2885 N N . TYR A 1 379 ? 3.852 -24.114 -19.501 1.00 96.81 379 TYR A N 1
ATOM 2886 C CA . TYR A 1 379 ? 3.772 -25.130 -18.456 1.00 96.81 379 TYR A CA 1
ATOM 2887 C C . TYR A 1 379 ? 2.326 -25.396 -18.057 1.00 96.81 379 TYR A C 1
ATOM 2889 O O . TYR A 1 379 ? 1.550 -24.466 -17.833 1.00 96.81 379 TYR A O 1
ATOM 2897 N N . VAL A 1 380 ? 1.981 -26.674 -17.919 1.00 97.31 380 VAL A N 1
ATOM 2898 C CA . VAL A 1 380 ? 0.690 -27.150 -17.427 1.00 97.31 380 VAL A CA 1
ATOM 2899 C C . VAL A 1 380 ? 0.887 -27.772 -16.050 1.00 97.31 380 VAL A C 1
ATOM 2901 O O . VAL A 1 380 ? 1.643 -28.728 -15.887 1.00 97.31 380 VAL A O 1
ATOM 2904 N N . THR A 1 381 ? 0.201 -27.230 -15.046 1.00 96.50 381 THR A N 1
ATOM 2905 C CA . THR A 1 381 ? 0.121 -27.801 -13.696 1.00 96.50 381 THR A CA 1
ATOM 2906 C C . THR A 1 381 ? -1.266 -28.387 -13.476 1.00 96.50 381 THR A C 1
ATOM 2908 O O . THR A 1 381 ? -2.268 -27.686 -13.620 1.00 96.50 381 THR A O 1
ATOM 2911 N N . VAL A 1 382 ? -1.323 -29.657 -13.085 1.00 95.19 382 VAL A N 1
ATOM 2912 C CA . VAL A 1 382 ? -2.566 -30.361 -12.755 1.00 95.19 382 VAL A CA 1
ATOM 2913 C C . VAL A 1 382 ? -2.735 -30.379 -11.246 1.00 95.19 382 VAL A C 1
ATOM 2915 O O . VAL A 1 382 ? -1.813 -30.746 -10.514 1.00 95.19 382 VAL A O 1
ATOM 2918 N N . LEU A 1 383 ? -3.917 -29.990 -10.778 1.00 93.38 383 LEU A N 1
ATOM 2919 C CA . LEU A 1 383 ? -4.322 -30.092 -9.388 1.00 93.38 383 LEU A CA 1
ATOM 2920 C C . LEU A 1 383 ? -5.499 -31.057 -9.256 1.00 93.38 383 LEU A C 1
ATOM 2922 O O . LEU A 1 383 ? -6.477 -30.969 -9.997 1.00 93.38 383 LEU A O 1
ATOM 2926 N N . GLN A 1 384 ? -5.410 -31.941 -8.268 1.00 90.56 384 GLN A N 1
ATOM 2927 C CA . GLN A 1 384 ? -6.466 -32.877 -7.909 1.00 90.56 384 GLN A CA 1
ATOM 2928 C C . GLN A 1 384 ? -6.831 -32.659 -6.440 1.00 90.56 384 GLN A C 1
ATOM 2930 O O . GLN A 1 384 ? -5.978 -32.785 -5.558 1.00 90.56 384 GLN A O 1
ATOM 2935 N N . GLY A 1 385 ? -8.082 -32.267 -6.173 1.00 88.94 385 GLY A N 1
ATOM 2936 C CA . GLY A 1 385 ? -8.520 -31.932 -4.812 1.00 88.94 385 GLY A CA 1
ATOM 2937 C C . GLY A 1 385 ? -7.662 -30.831 -4.175 1.00 88.94 385 GLY A C 1
ATOM 2938 O O . GLY A 1 385 ? -7.299 -30.924 -3.004 1.00 88.94 385 GLY A O 1
ATOM 2939 N N . GLY A 1 386 ? -7.245 -29.844 -4.976 1.00 90.94 386 GLY A N 1
ATOM 2940 C CA . GLY A 1 386 ? -6.418 -28.727 -4.528 1.00 90.94 386 GLY A CA 1
ATOM 2941 C C . GLY A 1 386 ? -4.951 -29.043 -4.232 1.00 90.94 386 GLY A C 1
ATOM 2942 O O . GLY A 1 386 ? -4.221 -28.134 -3.833 1.00 90.94 386 GLY A O 1
ATOM 2943 N N . ARG A 1 387 ? -4.486 -30.282 -4.440 1.00 91.12 387 ARG A N 1
ATOM 2944 C CA . ARG A 1 387 ? -3.068 -30.674 -4.354 1.00 91.12 387 ARG A CA 1
ATOM 2945 C C . ARG A 1 387 ? -2.459 -30.796 -5.744 1.00 91.12 387 ARG A C 1
ATOM 2947 O O . ARG A 1 387 ? -3.131 -31.239 -6.668 1.00 91.12 387 ARG A O 1
ATOM 2954 N N . VAL A 1 388 ? -1.187 -30.428 -5.891 1.00 91.81 388 VAL A N 1
ATOM 2955 C CA . VAL A 1 388 ? -0.469 -30.600 -7.163 1.00 91.81 388 VAL A CA 1
ATOM 2956 C C . VAL A 1 388 ? -0.316 -32.095 -7.450 1.00 91.81 388 VAL A C 1
ATOM 2958 O O . VAL A 1 388 ? 0.216 -32.829 -6.622 1.00 91.81 388 VAL A O 1
ATOM 2961 N N . ARG A 1 389 ? -0.803 -32.528 -8.616 1.00 91.56 389 ARG A N 1
ATOM 2962 C CA . ARG A 1 389 ? -0.712 -33.905 -9.123 1.00 91.56 389 ARG A CA 1
ATOM 2963 C C . ARG A 1 389 ? 0.371 -34.073 -10.186 1.00 91.56 389 ARG A C 1
ATOM 2965 O O . ARG A 1 389 ? 0.788 -35.198 -10.435 1.00 91.56 389 ARG A O 1
ATOM 2972 N N . GLY A 1 390 ? 0.823 -32.975 -10.779 1.00 93.56 390 GLY A N 1
ATOM 2973 C CA . GLY A 1 390 ? 1.953 -32.962 -11.692 1.00 93.56 390 GLY A CA 1
ATOM 2974 C C . GLY A 1 390 ? 2.135 -31.624 -12.378 1.00 93.56 390 GLY A C 1
ATOM 2975 O O . GLY A 1 390 ? 1.236 -30.778 -12.385 1.00 93.56 390 GLY A O 1
ATOM 2976 N N . CYS A 1 391 ? 3.325 -31.425 -12.934 1.00 94.88 391 CYS A N 1
ATOM 2977 C CA . CYS A 1 391 ? 3.662 -30.229 -13.692 1.00 94.88 391 CYS A CA 1
ATOM 2978 C C . CYS A 1 391 ? 4.619 -30.594 -14.823 1.00 94.88 391 CYS A C 1
ATOM 2980 O O . CYS A 1 391 ? 5.723 -31.079 -14.568 1.00 94.88 391 CYS A O 1
ATOM 2982 N N . SER A 1 392 ? 4.219 -30.304 -16.057 1.00 96.06 392 SER A N 1
ATOM 2983 C CA . SER A 1 392 ? 5.022 -30.547 -17.256 1.00 96.06 392 SER A CA 1
ATOM 2984 C C . SER A 1 392 ? 4.966 -29.339 -18.183 1.00 96.06 392 SER A C 1
ATOM 2986 O O . SER A 1 392 ? 3.996 -28.583 -18.164 1.00 96.06 392 SER A O 1
ATOM 2988 N N . GLY A 1 393 ? 6.024 -29.117 -18.950 1.00 95.06 393 GLY A N 1
ATOM 2989 C CA . GLY A 1 393 ? 6.148 -27.959 -19.822 1.00 95.06 393 GLY A CA 1
ATOM 2990 C C . GLY A 1 393 ? 7.545 -27.804 -20.393 1.00 95.06 393 GLY A C 1
ATOM 2991 O O . GLY A 1 393 ? 8.482 -28.473 -19.955 1.00 95.06 393 GLY A O 1
ATOM 2992 N N . GLY A 1 394 ? 7.672 -26.895 -21.349 1.00 93.25 394 GLY A N 1
ATOM 2993 C CA . GLY A 1 394 ? 8.909 -26.648 -22.074 1.00 93.25 394 GLY A CA 1
ATOM 2994 C C . GLY A 1 394 ? 8.737 -25.592 -23.159 1.00 93.25 394 GLY A C 1
ATOM 2995 O O . GLY A 1 394 ? 7.725 -24.884 -23.201 1.00 93.25 394 GLY A O 1
ATOM 2996 N N . VAL A 1 395 ? 9.746 -25.492 -24.026 1.00 89.31 395 VAL A N 1
ATOM 2997 C CA . VAL A 1 395 ? 9.722 -24.629 -25.216 1.00 89.31 395 VAL A CA 1
ATOM 2998 C C . VAL A 1 395 ? 8.541 -25.021 -26.105 1.00 89.31 395 VAL A C 1
ATOM 3000 O O . VAL A 1 395 ? 8.196 -26.200 -26.211 1.00 89.31 395 VAL A O 1
ATOM 3003 N N . VAL A 1 396 ? 7.890 -24.022 -26.700 1.00 84.38 396 VAL A N 1
ATOM 3004 C CA . VAL A 1 396 ? 6.712 -24.235 -27.550 1.00 84.38 396 VAL A CA 1
ATOM 3005 C C . VAL A 1 396 ? 7.123 -24.305 -29.018 1.00 84.38 396 VAL A C 1
ATOM 3007 O O . VAL A 1 396 ? 7.723 -23.376 -29.552 1.00 84.38 396 VAL A O 1
ATOM 3010 N N . HIS A 1 397 ? 6.744 -25.391 -29.684 1.00 81.25 397 HIS A N 1
ATOM 3011 C CA . HIS A 1 397 ? 6.896 -25.607 -31.120 1.00 81.25 397 HIS A CA 1
ATOM 3012 C C . HIS A 1 397 ? 5.547 -25.485 -31.839 1.00 81.25 397 HIS A C 1
ATOM 3014 O O . HIS A 1 397 ? 5.425 -24.762 -32.830 1.00 81.25 397 HIS A O 1
ATOM 3020 N N . ARG A 1 398 ? 4.519 -26.174 -31.329 1.00 81.50 398 ARG A N 1
ATOM 3021 C CA . ARG A 1 398 ? 3.147 -26.190 -31.849 1.00 81.50 398 ARG A CA 1
ATOM 3022 C C . ARG A 1 398 ? 2.182 -26.129 -30.674 1.00 81.50 398 ARG A C 1
ATOM 3024 O O . ARG A 1 398 ? 1.915 -27.131 -30.027 1.00 81.50 398 ARG A O 1
ATOM 3031 N N . LEU A 1 399 ? 1.649 -24.937 -30.424 1.00 80.31 399 LEU A N 1
ATOM 3032 C CA . LEU A 1 399 ? 0.935 -24.594 -29.192 1.00 80.31 399 LEU A CA 1
ATOM 3033 C C . LEU A 1 399 ? -0.166 -25.590 -28.789 1.00 80.31 399 LEU A C 1
ATOM 3035 O O . LEU A 1 399 ? -0.249 -25.941 -27.616 1.00 80.31 399 LEU A O 1
ATOM 3039 N N . ASP A 1 400 ? -0.975 -26.050 -29.740 1.00 78.50 400 ASP A N 1
ATOM 3040 C CA . ASP A 1 400 ? -2.094 -26.974 -29.515 1.00 78.50 400 ASP A CA 1
ATOM 3041 C C . ASP A 1 400 ? -1.618 -28.370 -29.120 1.00 78.50 400 ASP A C 1
ATOM 3043 O O . ASP A 1 400 ? -2.109 -28.964 -28.160 1.00 78.50 400 ASP A O 1
ATOM 3047 N N . ASP A 1 401 ? -0.641 -28.878 -29.866 1.00 84.44 401 ASP A N 1
ATOM 3048 C CA . ASP A 1 401 ? -0.081 -30.204 -29.651 1.00 84.44 401 ASP A CA 1
ATOM 3049 C C . ASP A 1 401 ? 0.701 -30.217 -28.334 1.00 84.44 401 ASP A C 1
ATOM 3051 O O . ASP A 1 401 ? 0.522 -31.114 -27.509 1.00 84.44 401 ASP A O 1
ATOM 3055 N N . ASP A 1 402 ? 1.483 -29.165 -28.087 1.00 89.81 402 ASP A N 1
ATOM 3056 C CA . ASP A 1 402 ? 2.304 -29.009 -26.893 1.00 89.81 402 ASP A CA 1
ATOM 3057 C C . ASP A 1 402 ? 1.448 -28.854 -25.635 1.00 89.81 402 ASP A C 1
ATOM 3059 O O . ASP A 1 402 ? 1.699 -29.530 -24.640 1.00 89.81 402 ASP A O 1
ATOM 3063 N N . VAL A 1 403 ? 0.397 -28.020 -25.644 1.00 91.25 403 VAL A N 1
ATOM 3064 C CA . VAL A 1 403 ? -0.458 -27.861 -24.455 1.00 91.25 403 VAL A CA 1
ATOM 3065 C C . VAL A 1 403 ? -1.176 -29.166 -24.104 1.00 91.25 403 VAL A C 1
ATOM 3067 O O . VAL A 1 403 ? -1.275 -29.508 -22.925 1.00 91.25 403 VAL A O 1
ATOM 3070 N N . VAL A 1 404 ? -1.627 -29.931 -25.102 1.00 91.56 404 VAL A N 1
ATOM 3071 C CA . VAL A 1 404 ? -2.260 -31.244 -24.901 1.00 91.56 404 VAL A CA 1
ATOM 3072 C C . VAL A 1 404 ? -1.240 -32.271 -24.408 1.00 91.56 404 VAL A C 1
ATOM 3074 O O . VAL A 1 404 ? -1.522 -33.008 -23.459 1.00 91.56 404 VAL A O 1
ATOM 3077 N N . ALA A 1 405 ? -0.052 -32.314 -25.013 1.00 92.44 405 ALA A N 1
ATOM 3078 C CA . ALA A 1 405 ? 1.025 -33.216 -24.622 1.00 92.44 405 ALA A CA 1
ATOM 3079 C C . ALA A 1 405 ? 1.491 -32.940 -23.186 1.00 92.44 405 ALA A C 1
ATOM 3081 O O . ALA A 1 405 ? 1.531 -33.860 -22.366 1.00 92.44 405 ALA A O 1
ATOM 3082 N N . TYR A 1 406 ? 1.756 -31.677 -22.843 1.00 95.62 406 TYR A N 1
ATOM 3083 C CA . TYR A 1 406 ? 2.146 -31.272 -21.496 1.00 95.62 406 TYR A CA 1
ATOM 3084 C C . TYR A 1 406 ? 1.026 -31.504 -20.478 1.00 95.62 406 TYR A C 1
ATOM 3086 O O . TYR A 1 406 ? 1.314 -31.936 -19.365 1.00 95.62 406 TYR A O 1
ATOM 3094 N N . ALA A 1 407 ? -0.246 -31.308 -20.840 1.00 94.56 407 ALA A N 1
ATOM 3095 C CA . ALA A 1 407 ? -1.370 -31.633 -19.962 1.00 94.56 407 ALA A CA 1
ATOM 3096 C C . ALA A 1 407 ? -1.435 -33.134 -19.633 1.00 94.56 407 ALA A C 1
ATOM 3098 O O . ALA A 1 407 ? -1.539 -33.508 -18.463 1.00 94.56 407 ALA A O 1
ATOM 3099 N N . ARG A 1 408 ? -1.308 -34.002 -20.646 1.00 93.38 408 ARG A N 1
ATOM 3100 C CA . ARG A 1 408 ? -1.278 -35.463 -20.462 1.00 93.38 408 ARG A CA 1
ATOM 3101 C C . ARG A 1 408 ? -0.057 -35.909 -19.656 1.00 93.38 408 ARG A C 1
ATOM 3103 O O . ARG A 1 408 ? -0.198 -36.706 -18.733 1.00 93.38 408 ARG A O 1
ATOM 3110 N N . ALA A 1 409 ? 1.118 -35.355 -19.951 1.00 94.56 409 ALA A N 1
ATOM 3111 C CA . ALA A 1 409 ? 2.346 -35.643 -19.215 1.00 94.56 409 ALA A CA 1
ATOM 3112 C C . ALA A 1 409 ? 2.257 -35.195 -17.748 1.00 94.56 409 ALA A C 1
ATOM 3114 O O . ALA A 1 409 ? 2.658 -35.936 -16.856 1.00 94.56 409 ALA A O 1
ATOM 3115 N N . ALA A 1 410 ? 1.685 -34.017 -17.478 1.00 94.19 410 ALA A N 1
ATOM 3116 C CA . ALA A 1 410 ? 1.462 -33.531 -16.120 1.00 94.19 410 ALA A CA 1
ATOM 3117 C C . ALA A 1 410 ? 0.460 -34.411 -15.353 1.00 94.19 410 ALA A C 1
ATOM 3119 O O . ALA A 1 410 ? 0.652 -34.659 -14.168 1.00 94.19 410 ALA A O 1
ATOM 3120 N N . ALA A 1 411 ? -0.583 -34.932 -16.004 1.00 91.06 411 ALA A N 1
ATOM 3121 C CA . ALA A 1 411 ? -1.515 -35.866 -15.367 1.00 91.06 411 ALA A CA 1
ATOM 3122 C C . ALA A 1 411 ? -0.867 -37.227 -15.028 1.00 91.06 411 ALA A C 1
ATOM 3124 O O . ALA A 1 411 ? -1.258 -37.864 -14.049 1.00 91.06 411 ALA A O 1
ATOM 3125 N N . ALA A 1 412 ? 0.131 -37.652 -15.809 1.00 90.12 412 ALA A N 1
ATOM 3126 C CA . ALA A 1 412 ? 0.864 -38.909 -15.639 1.00 90.12 412 ALA A CA 1
ATOM 3127 C C . ALA A 1 412 ? 2.164 -38.780 -14.814 1.00 90.12 412 ALA A C 1
ATOM 3129 O O . ALA A 1 412 ? 2.927 -39.739 -14.714 1.00 90.12 412 ALA A O 1
ATOM 3130 N N . ASP A 1 413 ? 2.438 -37.614 -14.226 1.00 90.62 413 ASP A N 1
ATOM 3131 C CA . ASP A 1 413 ? 3.694 -37.325 -13.532 1.00 90.62 413 ASP A CA 1
ATOM 3132 C C . ASP A 1 413 ? 3.883 -38.217 -12.290 1.00 90.62 413 ASP A C 1
ATOM 3134 O O . ASP A 1 413 ? 3.147 -38.124 -11.300 1.00 90.62 413 ASP A O 1
ATOM 3138 N N . ALA A 1 414 ? 4.883 -39.100 -12.343 1.00 85.00 414 ALA A N 1
ATOM 3139 C CA . ALA A 1 414 ? 5.149 -40.092 -11.303 1.00 85.00 414 ALA A CA 1
ATOM 3140 C C . ALA A 1 414 ? 5.758 -39.495 -10.022 1.00 85.00 414 ALA A C 1
ATOM 3142 O O . ALA A 1 414 ? 5.722 -40.143 -8.977 1.00 85.00 414 ALA A O 1
ATOM 3143 N N . ARG A 1 415 ? 6.286 -38.260 -10.070 1.00 85.00 415 ARG A N 1
ATOM 3144 C CA . ARG A 1 415 ? 6.883 -37.588 -8.897 1.00 85.00 415 ARG A CA 1
ATOM 3145 C C . ARG A 1 415 ? 5.856 -37.283 -7.810 1.00 85.00 415 ARG A C 1
ATOM 3147 O O . ARG A 1 415 ? 6.215 -37.107 -6.651 1.00 85.00 415 ARG A O 1
ATOM 3154 N N . PHE A 1 416 ? 4.584 -37.199 -8.186 1.00 78.81 416 PHE A N 1
ATOM 3155 C CA . PHE A 1 416 ? 3.488 -36.868 -7.290 1.00 78.81 416 PHE A CA 1
ATOM 3156 C C . PHE A 1 416 ? 2.674 -38.135 -7.029 1.00 78.81 416 PHE A C 1
ATOM 3158 O O . PHE A 1 416 ? 1.851 -38.553 -7.840 1.00 78.81 416 PHE A O 1
ATOM 3165 N N . THR A 1 417 ? 2.904 -38.773 -5.888 1.00 60.56 417 THR A N 1
ATOM 3166 C CA . THR A 1 417 ? 2.120 -39.928 -5.450 1.00 60.56 417 THR A CA 1
ATOM 3167 C C . THR A 1 417 ? 0.875 -39.441 -4.706 1.00 60.56 417 THR A C 1
ATOM 3169 O O . THR A 1 417 ? 0.946 -38.638 -3.779 1.00 60.56 417 THR A O 1
ATOM 3172 N N . GLY A 1 418 ? -0.306 -39.878 -5.141 1.00 56.56 418 GLY A N 1
ATOM 3173 C CA . GLY A 1 418 ? -1.571 -39.482 -4.526 1.00 56.56 418 GLY A CA 1
ATOM 3174 C C . GLY A 1 418 ? -2.738 -40.308 -5.050 1.00 56.56 418 GLY A C 1
ATOM 3175 O O . GLY A 1 418 ? -2.752 -40.703 -6.217 1.00 56.56 418 GLY A O 1
ATOM 3176 N N . THR A 1 419 ? -3.706 -40.587 -4.180 1.00 53.28 419 THR A N 1
ATOM 3177 C CA . THR A 1 419 ? -4.913 -41.350 -4.511 1.00 53.28 419 THR A CA 1
ATOM 3178 C C . THR A 1 419 ? -5.712 -40.620 -5.599 1.00 53.28 419 THR A C 1
ATOM 3180 O O . THR A 1 419 ? -6.002 -39.432 -5.432 1.00 53.28 419 THR A O 1
ATOM 3183 N N . PRO A 1 420 ? -6.091 -41.284 -6.705 1.00 54.31 420 PRO A N 1
ATOM 3184 C CA . PRO A 1 420 ? -7.026 -40.717 -7.672 1.00 54.31 420 PRO A CA 1
ATOM 3185 C C . PRO A 1 420 ? -8.348 -40.356 -6.973 1.00 54.31 420 PRO A C 1
ATOM 3187 O O . PRO A 1 420 ? -8.992 -41.222 -6.385 1.00 54.31 420 PRO A O 1
ATOM 3190 N N . GLY A 1 421 ? -8.740 -39.079 -6.997 1.00 66.12 421 GLY A N 1
ATOM 3191 C CA . GLY A 1 421 ? -9.994 -38.609 -6.396 1.00 66.12 421 GLY A CA 1
ATOM 3192 C C . GLY A 1 421 ? -9.980 -37.116 -6.054 1.00 66.12 421 GLY A C 1
ATOM 3193 O O . GLY A 1 421 ? -8.958 -36.577 -5.646 1.00 66.12 421 GLY A O 1
ATOM 3194 N N . GLY A 1 422 ? -11.104 -36.422 -6.254 1.00 76.62 422 GLY A N 1
ATOM 3195 C CA . GLY A 1 422 ? -11.258 -34.980 -5.992 1.00 76.62 422 GLY A CA 1
ATOM 3196 C C . GLY A 1 422 ? -11.636 -34.169 -7.236 1.00 76.62 422 GLY A C 1
ATOM 3197 O O . GLY A 1 422 ? -11.792 -34.728 -8.316 1.00 76.62 422 GLY A O 1
ATOM 3198 N N . VAL A 1 423 ? -11.794 -32.852 -7.089 1.00 89.00 423 VAL A N 1
ATOM 3199 C CA . VAL A 1 423 ? -12.107 -31.955 -8.217 1.00 89.00 423 VAL A CA 1
ATOM 3200 C C . VAL A 1 423 ? -10.833 -31.659 -9.012 1.00 89.00 423 VAL A C 1
ATOM 3202 O O . VAL A 1 423 ? -9.793 -31.373 -8.412 1.00 89.00 423 VAL A O 1
ATOM 3205 N N . LEU A 1 424 ? -10.918 -31.742 -10.344 1.00 92.44 424 LEU A N 1
ATOM 3206 C CA . LEU A 1 424 ? -9.819 -31.459 -11.270 1.00 92.44 424 LEU A CA 1
ATOM 3207 C C . LEU A 1 424 ? -9.746 -29.959 -11.578 1.00 92.44 424 LEU A C 1
ATOM 3209 O O . LEU A 1 424 ? -10.695 -29.391 -12.131 1.00 92.44 424 LEU A O 1
ATOM 3213 N N . ALA A 1 425 ? -8.586 -29.360 -11.317 1.00 95.31 425 ALA A N 1
ATOM 3214 C CA . ALA A 1 425 ? -8.235 -28.018 -11.766 1.00 95.31 425 ALA A CA 1
ATOM 3215 C C . ALA A 1 425 ? -6.910 -28.039 -12.540 1.00 95.31 425 ALA A C 1
ATOM 3217 O O . ALA A 1 425 ? -5.998 -28.803 -12.225 1.00 95.31 425 ALA A O 1
ATOM 3218 N N . VAL A 1 426 ? -6.793 -27.200 -13.564 1.00 96.12 426 VAL A N 1
ATOM 3219 C CA . VAL A 1 426 ? -5.615 -27.138 -14.438 1.00 96.12 426 VAL A CA 1
ATOM 3220 C C . VAL A 1 426 ? -5.161 -25.696 -14.575 1.00 96.12 426 VAL A C 1
ATOM 3222 O O . VAL A 1 426 ? -5.951 -24.835 -14.949 1.00 96.12 426 VAL A O 1
ATOM 3225 N N . SER A 1 427 ? -3.886 -25.432 -14.297 1.00 96.75 427 SER A N 1
ATOM 3226 C CA . SER A 1 427 ? -3.233 -24.145 -14.547 1.00 96.75 427 SER A CA 1
ATOM 3227 C C . SER A 1 427 ? -2.349 -24.238 -15.781 1.00 96.75 427 SER A C 1
ATOM 3229 O O . SER A 1 427 ? -1.502 -25.123 -15.859 1.00 96.75 427 SER A O 1
ATOM 3231 N N . VAL A 1 428 ? -2.482 -23.282 -16.695 1.00 96.31 428 VAL A N 1
ATOM 3232 C CA . VAL A 1 428 ? -1.576 -23.075 -17.829 1.00 96.31 428 VAL A CA 1
ATOM 3233 C C . VAL A 1 428 ? -0.817 -21.772 -17.617 1.00 96.31 428 VAL A C 1
ATOM 3235 O O . VAL A 1 428 ? -1.422 -20.700 -17.563 1.00 96.31 428 VAL A O 1
ATOM 3238 N N . SER A 1 429 ? 0.504 -21.864 -17.494 1.00 96.38 429 SER A N 1
ATOM 3239 C CA . SER A 1 429 ? 1.423 -20.737 -17.339 1.00 96.38 429 SER A CA 1
ATOM 3240 C C . SER A 1 429 ? 2.156 -20.475 -18.653 1.00 96.38 429 SER A C 1
ATOM 3242 O O . SER A 1 429 ? 2.821 -21.359 -19.187 1.00 96.38 429 SER A O 1
ATOM 3244 N N . LEU A 1 430 ? 2.018 -19.253 -19.164 1.00 94.00 430 LEU A N 1
ATOM 3245 C CA . LEU A 1 430 ? 2.641 -18.764 -20.394 1.00 94.00 430 LEU A CA 1
ATOM 3246 C C . LEU A 1 430 ? 3.840 -17.896 -20.030 1.00 94.00 430 LEU A C 1
ATOM 3248 O O . LEU A 1 430 ? 3.648 -16.905 -19.320 1.00 94.00 430 LEU A O 1
ATOM 3252 N N . LEU A 1 431 ? 5.036 -18.257 -20.496 1.00 94.12 431 LEU A N 1
ATOM 3253 C CA . LEU A 1 431 ? 6.283 -17.559 -20.191 1.00 94.12 431 LEU A CA 1
ATOM 3254 C C . LEU A 1 431 ? 6.839 -16.875 -21.443 1.00 94.12 431 LEU A C 1
ATOM 3256 O O . LEU A 1 431 ? 6.803 -17.427 -22.542 1.00 94.12 431 LEU A O 1
ATOM 3260 N N . TRP A 1 432 ? 7.332 -15.649 -21.286 1.00 90.69 432 TRP A N 1
ATOM 3261 C CA . TRP A 1 432 ? 7.926 -14.869 -22.373 1.00 90.69 432 TRP A CA 1
ATOM 3262 C C . TRP A 1 432 ? 8.972 -13.882 -21.851 1.00 90.69 432 TRP A C 1
ATOM 3264 O O . TRP A 1 432 ? 9.057 -13.637 -20.645 1.00 90.69 432 TRP A O 1
ATOM 3274 N N . GLU A 1 433 ? 9.722 -13.271 -22.775 1.00 84.19 433 GLU A N 1
ATOM 3275 C CA . GLU A 1 433 ? 10.752 -12.263 -22.473 1.00 84.19 433 GLU A CA 1
ATOM 3276 C C . GLU A 1 433 ? 11.749 -12.747 -21.399 1.00 84.19 433 GLU A C 1
ATOM 3278 O O . GLU A 1 433 ? 11.795 -12.168 -20.306 1.00 84.19 433 GLU A O 1
ATOM 3283 N N . PRO A 1 434 ? 12.539 -13.805 -21.672 1.00 87.06 434 PRO A N 1
ATOM 3284 C CA . PRO A 1 434 ? 13.602 -14.207 -20.762 1.00 87.06 434 PRO A CA 1
ATOM 3285 C C . PRO A 1 434 ? 14.610 -13.063 -20.593 1.00 87.06 434 PRO A C 1
ATOM 3287 O O . PRO A 1 434 ? 15.066 -12.456 -21.563 1.00 87.06 434 PRO A O 1
ATOM 3290 N N . VAL A 1 435 ? 14.937 -12.747 -19.341 1.00 83.94 435 VAL A N 1
ATOM 3291 C CA . VAL A 1 435 ? 15.946 -11.751 -18.971 1.00 83.94 435 VAL A CA 1
ATOM 3292 C C . VAL A 1 435 ? 16.978 -12.427 -18.082 1.00 83.94 435 VAL A C 1
ATOM 3294 O O . VAL A 1 435 ? 16.682 -12.731 -16.923 1.00 83.94 435 VAL A O 1
ATOM 3297 N N . ALA A 1 436 ? 18.176 -12.642 -18.622 1.00 86.00 436 ALA A N 1
ATOM 3298 C CA . ALA A 1 436 ? 19.327 -13.077 -17.846 1.00 86.00 436 ALA A CA 1
ATOM 3299 C C . ALA A 1 436 ? 19.731 -11.958 -16.873 1.00 86.00 436 ALA A C 1
ATOM 3301 O O . ALA A 1 436 ? 19.889 -10.804 -17.270 1.00 86.00 436 ALA A O 1
ATOM 3302 N N . LEU A 1 437 ? 19.845 -12.295 -15.592 1.00 84.69 437 LEU A N 1
ATOM 3303 C CA . LEU A 1 437 ? 20.311 -11.400 -14.531 1.00 84.69 437 LEU A CA 1
ATOM 3304 C C . LEU A 1 437 ? 21.801 -11.602 -14.218 1.00 84.69 437 LEU A C 1
ATOM 3306 O O . LEU A 1 437 ? 22.332 -10.877 -13.378 1.00 84.69 437 LEU A O 1
ATOM 3310 N N . GLY A 1 438 ? 22.444 -12.566 -14.885 1.00 84.69 438 GLY A N 1
ATOM 3311 C CA . GLY A 1 438 ? 23.814 -12.994 -14.621 1.00 84.69 438 GLY A CA 1
ATOM 3312 C C . GLY A 1 438 ? 23.923 -13.897 -13.392 1.00 84.69 438 GLY A C 1
ATOM 3313 O O . GLY A 1 438 ? 22.915 -14.344 -12.836 1.00 84.69 438 GLY A O 1
ATOM 3314 N N . THR A 1 439 ? 25.162 -14.166 -12.986 1.00 91.44 439 THR A N 1
ATOM 3315 C CA . THR A 1 439 ? 25.483 -14.894 -11.755 1.00 91.44 439 THR A CA 1
ATOM 3316 C C . THR A 1 439 ? 25.302 -13.973 -10.549 1.00 91.44 439 THR A C 1
ATOM 3318 O O . THR A 1 439 ? 25.982 -12.954 -10.439 1.00 91.44 439 THR A O 1
ATOM 3321 N N . THR A 1 440 ? 24.368 -14.294 -9.654 1.00 91.50 440 THR A N 1
ATOM 3322 C CA . THR A 1 440 ? 23.981 -13.418 -8.534 1.00 91.50 440 THR A CA 1
ATOM 3323 C C . THR A 1 440 ? 23.415 -14.218 -7.352 1.00 91.50 440 THR A C 1
ATOM 3325 O O . THR A 1 440 ? 23.123 -15.405 -7.506 1.00 91.50 440 THR A O 1
ATOM 3328 N N . THR A 1 441 ? 23.281 -13.599 -6.173 1.00 93.06 441 THR A N 1
ATOM 3329 C CA . THR A 1 441 ? 22.688 -14.239 -4.982 1.00 93.06 441 THR A CA 1
ATOM 3330 C C . THR A 1 441 ? 21.159 -14.150 -4.994 1.00 93.06 441 THR A C 1
ATOM 3332 O O . THR A 1 441 ? 20.561 -13.409 -5.783 1.00 93.06 441 THR A O 1
ATOM 3335 N N . ALA A 1 442 ? 20.506 -14.893 -4.095 1.00 91.81 442 ALA A N 1
ATOM 3336 C CA . ALA A 1 442 ? 19.056 -14.864 -3.934 1.00 91.81 442 ALA A CA 1
ATOM 3337 C C . ALA A 1 442 ? 18.530 -13.458 -3.593 1.00 91.81 442 ALA A C 1
ATOM 3339 O O . ALA A 1 442 ? 17.522 -13.027 -4.159 1.00 91.81 442 ALA A O 1
ATOM 3340 N N . GLU A 1 443 ? 19.223 -12.726 -2.720 1.00 90.31 443 GLU A N 1
ATOM 3341 C CA . GLU A 1 443 ? 18.858 -11.377 -2.284 1.00 90.31 443 GLU A CA 1
ATOM 3342 C C . GLU A 1 443 ? 18.956 -10.368 -3.429 1.00 90.31 443 GLU A C 1
ATOM 3344 O O . GLU A 1 443 ? 18.021 -9.601 -3.667 1.00 90.31 443 GLU A O 1
ATOM 3349 N N . ASP A 1 444 ? 20.055 -10.399 -4.181 1.00 87.50 444 ASP A N 1
ATOM 3350 C CA . ASP A 1 444 ? 20.273 -9.497 -5.310 1.00 87.50 444 ASP A CA 1
ATOM 3351 C C . ASP A 1 444 ? 19.289 -9.775 -6.457 1.00 87.50 444 ASP A C 1
ATOM 3353 O O . ASP A 1 444 ? 18.727 -8.847 -7.059 1.00 87.50 444 ASP A O 1
ATOM 3357 N N . ALA A 1 445 ? 19.008 -11.056 -6.721 1.00 87.75 445 ALA A N 1
ATOM 3358 C CA . ALA A 1 445 ? 17.976 -11.465 -7.663 1.00 87.75 445 ALA A CA 1
ATOM 3359 C C . ALA A 1 445 ? 16.584 -11.001 -7.215 1.00 87.75 445 ALA A C 1
ATOM 3361 O O . ALA A 1 445 ? 15.830 -10.478 -8.042 1.00 87.75 445 ALA A O 1
ATOM 3362 N N . ALA A 1 446 ? 16.247 -11.133 -5.927 1.00 87.06 446 ALA A N 1
ATOM 3363 C CA . ALA A 1 446 ? 14.936 -10.792 -5.375 1.00 87.06 446 ALA A CA 1
ATOM 3364 C C . ALA A 1 446 ? 14.528 -9.346 -5.690 1.00 87.06 446 ALA A C 1
ATOM 3366 O O . ALA A 1 446 ? 13.388 -9.105 -6.094 1.00 87.06 446 ALA A O 1
ATOM 3367 N N . PHE A 1 447 ? 15.469 -8.394 -5.652 1.00 81.69 447 PHE A N 1
ATOM 3368 C CA . PHE A 1 447 ? 15.198 -7.009 -6.048 1.00 81.69 447 PHE A CA 1
ATOM 3369 C C . PHE A 1 447 ? 14.697 -6.882 -7.493 1.00 81.69 447 PHE A C 1
ATOM 3371 O O . PHE A 1 447 ? 13.990 -5.942 -7.827 1.00 81.69 447 PHE A O 1
ATOM 3378 N N . ARG A 1 448 ? 15.035 -7.791 -8.405 1.00 80.88 448 ARG A N 1
ATOM 3379 C CA . ARG A 1 448 ? 14.663 -7.698 -9.831 1.00 80.88 448 ARG A CA 1
ATOM 3380 C C . ARG A 1 448 ? 13.427 -8.539 -10.177 1.00 80.88 448 ARG A C 1
ATOM 3382 O O . ARG A 1 448 ? 12.998 -8.574 -11.345 1.00 80.88 448 ARG A O 1
ATOM 3389 N N . LEU A 1 449 ? 12.826 -9.174 -9.172 1.00 80.50 449 LEU A N 1
ATOM 3390 C CA . LEU A 1 449 ? 11.728 -10.123 -9.292 1.00 80.50 449 LEU A CA 1
ATOM 3391 C C . LEU A 1 449 ? 10.405 -9.572 -8.754 1.00 80.50 449 LEU A C 1
ATOM 3393 O O . LEU A 1 449 ? 10.299 -8.450 -8.277 1.00 80.50 449 LEU A O 1
ATOM 3397 N N . ARG A 1 450 ? 9.354 -10.360 -8.978 1.00 77.62 450 ARG A N 1
ATOM 3398 C CA . ARG A 1 450 ? 8.005 -10.134 -8.465 1.00 77.62 450 ARG A CA 1
ATOM 3399 C C . ARG A 1 450 ? 7.424 -11.492 -8.134 1.00 77.62 450 ARG A C 1
ATOM 3401 O O . ARG A 1 450 ? 7.036 -12.219 -9.063 1.00 77.62 450 ARG A O 1
ATOM 3408 N N . ALA A 1 451 ? 7.387 -11.841 -6.854 1.00 74.12 451 ALA A N 1
ATOM 3409 C CA . ALA A 1 451 ? 6.789 -13.097 -6.432 1.00 74.12 451 ALA A CA 1
ATOM 3410 C C . ALA A 1 451 ? 5.324 -13.152 -6.908 1.00 74.12 451 ALA A C 1
ATOM 3412 O O . ALA A 1 451 ? 4.628 -12.138 -6.999 1.00 74.12 451 ALA A O 1
ATOM 3413 N N . GLY A 1 452 ? 4.862 -14.325 -7.345 1.00 77.19 452 GLY A N 1
ATOM 3414 C CA . GLY A 1 452 ? 3.498 -14.491 -7.862 1.00 77.19 452 GLY A CA 1
ATOM 3415 C C . GLY A 1 452 ? 3.214 -13.852 -9.236 1.00 77.19 452 GLY A C 1
ATOM 3416 O O . GLY A 1 452 ? 2.087 -13.963 -9.722 1.00 77.19 452 GLY A O 1
ATOM 3417 N N . ARG A 1 453 ? 4.205 -13.242 -9.911 1.00 81.00 453 ARG A N 1
ATOM 3418 C CA . ARG A 1 453 ? 4.065 -12.721 -11.291 1.00 81.00 453 ARG A CA 1
ATOM 3419 C C . ARG A 1 453 ? 5.161 -13.149 -12.262 1.00 81.00 453 ARG A C 1
ATOM 3421 O O . ARG A 1 453 ? 4.874 -13.302 -13.445 1.00 81.00 453 ARG A O 1
ATOM 3428 N N . HIS A 1 454 ? 6.398 -13.299 -11.803 1.00 89.56 454 HIS A N 1
ATOM 3429 C CA . HIS A 1 454 ? 7.493 -13.781 -12.644 1.00 89.56 454 HIS A CA 1
ATOM 3430 C C . HIS A 1 454 ? 7.770 -15.259 -12.378 1.00 89.56 454 HIS A C 1
ATOM 3432 O O . HIS A 1 454 ? 7.626 -15.725 -11.248 1.00 89.56 454 HIS A O 1
ATOM 3438 N N . ALA A 1 455 ? 8.179 -15.977 -13.421 1.00 94.06 455 ALA A N 1
ATOM 3439 C CA . ALA A 1 455 ? 8.873 -17.245 -13.254 1.00 94.06 455 ALA A CA 1
ATOM 3440 C C . ALA A 1 455 ? 10.376 -16.973 -13.113 1.00 94.06 455 ALA A C 1
ATOM 3442 O O . ALA A 1 455 ? 10.889 -15.985 -13.653 1.00 94.06 455 ALA A O 1
ATOM 3443 N N . ILE A 1 456 ? 11.067 -17.845 -12.388 1.00 94.56 456 ILE A N 1
ATOM 3444 C CA . ILE A 1 456 ? 12.516 -17.782 -12.204 1.00 94.56 456 ILE A CA 1
ATOM 3445 C C . ILE A 1 456 ? 13.131 -19.114 -12.613 1.00 94.56 456 ILE A C 1
ATOM 3447 O O . ILE A 1 456 ? 12.597 -20.173 -12.290 1.00 94.56 456 ILE A O 1
ATOM 3451 N N . MET A 1 457 ? 14.244 -19.047 -13.329 1.00 94.88 457 MET A N 1
ATOM 3452 C CA . MET A 1 457 ? 15.121 -20.170 -13.607 1.00 94.88 457 MET A CA 1
ATOM 3453 C C . MET A 1 457 ? 16.478 -19.878 -12.979 1.00 94.88 457 MET A C 1
ATOM 3455 O O . MET A 1 457 ? 16.998 -18.778 -13.157 1.00 94.88 457 MET A O 1
ATOM 3459 N N . VAL A 1 458 ? 17.020 -20.835 -12.233 1.00 95.31 458 VAL A N 1
ATOM 3460 C CA . VAL A 1 458 ? 18.344 -20.731 -11.607 1.00 95.31 458 VAL A CA 1
ATOM 3461 C C . VAL A 1 458 ? 19.197 -21.934 -11.985 1.00 95.31 458 VAL A C 1
ATOM 3463 O O . VAL A 1 458 ? 18.647 -23.027 -12.143 1.00 95.31 458 VAL A O 1
ATOM 3466 N N . GLY A 1 459 ? 20.509 -21.753 -12.113 1.00 93.69 459 GLY A N 1
ATOM 3467 C CA . GLY A 1 459 ? 21.432 -22.849 -12.396 1.00 93.69 459 GLY A CA 1
ATOM 3468 C C . GLY A 1 459 ? 22.912 -22.478 -12.328 1.00 93.69 459 GLY A C 1
ATOM 3469 O O . GLY A 1 459 ? 23.262 -21.340 -12.032 1.00 93.69 459 GLY A O 1
ATOM 3470 N N . ASP A 1 460 ? 23.776 -23.454 -12.597 1.00 92.00 460 ASP A N 1
ATOM 3471 C CA . ASP A 1 460 ? 25.242 -23.312 -12.676 1.00 92.00 460 ASP A CA 1
ATOM 3472 C C . ASP A 1 460 ? 25.823 -23.865 -13.995 1.00 92.00 460 ASP A C 1
ATOM 3474 O O . ASP A 1 460 ? 27.006 -24.185 -14.083 1.00 92.00 460 ASP A O 1
ATOM 3478 N N . GLY A 1 461 ? 24.975 -24.010 -15.018 1.00 83.44 461 GLY A N 1
ATOM 3479 C CA . GLY A 1 461 ? 25.312 -24.598 -16.318 1.00 83.44 461 GLY A CA 1
ATOM 3480 C C . GLY A 1 461 ? 25.123 -26.119 -16.390 1.00 83.44 461 GLY A C 1
ATOM 3481 O O . GLY A 1 461 ? 24.683 -26.616 -17.426 1.00 83.44 461 GLY A O 1
ATOM 3482 N N . GLU A 1 462 ? 25.368 -26.858 -15.302 1.00 86.94 462 GLU A N 1
ATOM 3483 C CA . GLU A 1 462 ? 25.126 -28.311 -15.236 1.00 86.94 462 GLU A CA 1
ATOM 3484 C C . GLU A 1 462 ? 23.764 -28.640 -14.619 1.00 86.94 462 GLU A C 1
ATOM 3486 O O . GLU A 1 462 ? 23.039 -29.524 -15.085 1.00 86.94 462 GLU A O 1
ATOM 3491 N N . ARG A 1 463 ? 23.397 -27.910 -13.565 1.00 91.81 463 ARG A N 1
ATOM 3492 C CA . ARG A 1 463 ? 22.135 -28.048 -12.841 1.00 91.81 463 ARG A CA 1
ATOM 3493 C C . ARG A 1 463 ? 21.284 -26.821 -13.100 1.00 91.81 463 ARG A C 1
ATOM 3495 O O . ARG A 1 463 ? 21.765 -25.696 -13.008 1.00 91.81 463 ARG A O 1
ATOM 3502 N N . ALA A 1 464 ? 19.999 -27.025 -13.378 1.00 92.81 464 ALA A N 1
ATOM 3503 C CA . ALA A 1 464 ? 19.053 -25.930 -13.531 1.00 92.81 464 ALA A CA 1
ATOM 3504 C C . ALA A 1 464 ? 17.664 -26.303 -13.012 1.00 92.81 464 ALA A C 1
ATOM 3506 O O . ALA A 1 464 ? 17.203 -27.438 -13.156 1.00 92.81 464 ALA A O 1
ATOM 3507 N N . ALA A 1 465 ? 16.965 -25.326 -12.444 1.00 94.44 465 ALA A N 1
ATOM 3508 C CA . ALA A 1 465 ? 15.577 -25.470 -12.042 1.00 94.44 465 ALA A CA 1
ATOM 3509 C C . ALA A 1 465 ? 14.762 -24.226 -12.376 1.00 94.44 465 ALA A C 1
ATOM 3511 O O . ALA A 1 465 ? 15.197 -23.100 -12.161 1.00 94.44 465 ALA A O 1
ATOM 3512 N N . LEU A 1 466 ? 13.530 -24.453 -12.835 1.00 95.44 466 LEU A N 1
ATOM 3513 C CA . LEU A 1 466 ? 12.530 -23.413 -13.053 1.00 95.44 466 LEU A CA 1
ATOM 3514 C C . LEU A 1 466 ? 11.422 -23.493 -11.997 1.00 95.44 466 LEU A C 1
ATOM 3516 O O . LEU A 1 466 ? 10.880 -24.574 -11.730 1.00 95.44 466 LEU A O 1
ATOM 3520 N N . LEU A 1 467 ? 11.050 -22.349 -11.424 1.00 95.50 467 LEU A N 1
ATOM 3521 C CA . LEU A 1 467 ? 9.887 -22.181 -10.560 1.00 95.50 467 LEU A CA 1
ATOM 3522 C C . LEU A 1 467 ? 8.861 -21.229 -11.175 1.00 95.50 467 LEU A C 1
ATOM 3524 O O . LEU A 1 467 ? 9.165 -20.114 -11.599 1.00 95.50 467 LEU A O 1
ATOM 3528 N N . LEU A 1 468 ? 7.608 -21.685 -11.173 1.00 95.56 468 LEU A N 1
ATOM 3529 C CA . LEU A 1 468 ? 6.453 -20.922 -11.634 1.00 95.56 468 LEU A CA 1
ATOM 3530 C C . LEU A 1 468 ? 5.902 -20.025 -10.515 1.00 95.56 468 LEU A C 1
ATOM 3532 O O . LEU A 1 468 ? 5.983 -20.403 -9.341 1.00 95.56 468 LEU A O 1
ATOM 3536 N N . PRO A 1 469 ? 5.226 -18.909 -10.855 1.00 91.75 469 PRO A N 1
ATOM 3537 C CA . PRO A 1 469 ? 4.604 -18.020 -9.872 1.00 91.75 469 PRO A CA 1
ATOM 3538 C C . PRO A 1 469 ? 3.658 -18.713 -8.884 1.00 91.75 469 PRO A C 1
ATOM 3540 O O . PRO A 1 469 ? 3.535 -18.289 -7.738 1.00 91.75 469 PRO A O 1
ATOM 3543 N N . LEU A 1 470 ? 2.998 -19.791 -9.323 1.00 92.50 470 LEU A N 1
ATOM 3544 C CA . LEU A 1 470 ? 2.085 -20.584 -8.501 1.00 92.50 470 LEU A CA 1
ATOM 3545 C C . LEU A 1 470 ? 2.762 -21.118 -7.228 1.00 92.50 470 LEU A C 1
ATOM 3547 O O . LEU A 1 470 ? 2.109 -21.220 -6.192 1.00 92.50 470 LEU A O 1
ATOM 3551 N N . VAL A 1 471 ? 4.058 -21.439 -7.288 1.00 92.50 471 VAL A N 1
ATOM 3552 C CA . VAL A 1 471 ? 4.814 -21.955 -6.138 1.00 92.50 471 VAL A CA 1
ATOM 3553 C C . VAL A 1 471 ? 4.958 -20.879 -5.065 1.00 92.50 471 VAL A C 1
ATOM 3555 O O . VAL A 1 471 ? 4.644 -21.149 -3.909 1.00 92.50 471 VAL A O 1
ATOM 3558 N N . ALA A 1 472 ? 5.332 -19.654 -5.454 1.00 90.81 472 ALA A N 1
ATOM 3559 C CA . ALA A 1 472 ? 5.448 -18.527 -4.529 1.00 90.81 472 ALA A CA 1
ATOM 3560 C C . ALA A 1 472 ? 4.139 -18.299 -3.762 1.00 90.81 472 ALA A C 1
ATOM 3562 O O . ALA A 1 472 ? 4.133 -18.243 -2.535 1.00 90.81 472 ALA A O 1
ATOM 3563 N N . SER A 1 473 ? 3.011 -18.266 -4.478 1.00 89.06 473 SER A N 1
ATOM 3564 C CA . SER A 1 473 ? 1.705 -18.018 -3.869 1.00 89.06 473 SER A CA 1
ATOM 3565 C C . SER A 1 473 ? 1.243 -19.132 -2.939 1.00 89.06 473 SER A C 1
ATOM 3567 O O . SER A 1 473 ? 0.705 -18.852 -1.874 1.00 89.06 473 SER A O 1
ATOM 3569 N N . ARG A 1 474 ? 1.440 -20.400 -3.318 1.00 90.38 474 ARG A N 1
ATOM 3570 C CA . ARG A 1 474 ? 0.991 -21.551 -2.516 1.00 90.38 474 ARG A CA 1
ATOM 3571 C C . ARG A 1 474 ? 1.833 -21.766 -1.265 1.00 90.38 474 ARG A C 1
ATOM 3573 O O . ARG A 1 474 ? 1.291 -22.177 -0.243 1.00 90.38 474 ARG A O 1
ATOM 3580 N N . SER A 1 475 ? 3.129 -21.491 -1.361 1.00 89.94 475 SER A N 1
ATOM 3581 C CA . SER A 1 475 ? 4.072 -21.603 -0.248 1.00 89.94 475 SER A CA 1
ATOM 3582 C C . SER A 1 475 ? 4.205 -20.303 0.552 1.00 89.94 475 SER A C 1
ATOM 3584 O O . SER A 1 475 ? 4.929 -20.283 1.540 1.00 89.94 475 SER A O 1
ATOM 3586 N N . CYS A 1 476 ? 3.474 -19.246 0.169 1.00 88.31 476 CYS A N 1
ATOM 3587 C CA . CYS A 1 476 ? 3.487 -17.935 0.825 1.00 88.31 476 CYS A CA 1
ATOM 3588 C C . CYS A 1 476 ? 4.913 -17.354 0.928 1.00 88.31 476 CYS A C 1
ATOM 3590 O O . CYS A 1 476 ? 5.309 -16.863 1.986 1.00 88.31 476 CYS A O 1
ATOM 3592 N N . LEU A 1 477 ? 5.695 -17.487 -0.151 1.00 89.06 477 LEU A N 1
ATOM 3593 C CA . LEU A 1 477 ? 7.088 -17.042 -0.226 1.00 89.06 477 LEU A CA 1
ATOM 3594 C C . LEU A 1 477 ? 7.153 -15.574 -0.653 1.00 89.06 477 LEU A C 1
ATOM 3596 O O . LEU A 1 477 ? 6.449 -15.167 -1.583 1.00 89.06 477 LEU A O 1
ATOM 3600 N N . ASP A 1 478 ? 8.030 -14.812 -0.006 1.00 86.25 478 ASP A N 1
ATOM 3601 C CA . ASP A 1 478 ? 8.478 -13.517 -0.512 1.00 86.25 478 ASP A CA 1
ATOM 3602 C C . ASP A 1 478 ? 9.479 -13.701 -1.669 1.00 86.25 478 ASP A C 1
ATOM 3604 O O . ASP A 1 478 ? 9.778 -14.819 -2.096 1.00 86.25 478 ASP A O 1
ATOM 3608 N N . GLU A 1 479 ? 9.969 -12.603 -2.244 1.00 87.50 479 GLU A N 1
ATOM 3609 C CA . GLU A 1 479 ? 10.886 -12.649 -3.383 1.00 87.50 479 GLU A CA 1
ATOM 3610 C C . GLU A 1 479 ? 12.196 -13.390 -3.074 1.00 87.50 479 GLU A C 1
ATOM 3612 O O . GLU A 1 479 ? 12.682 -14.120 -3.938 1.00 87.50 479 GLU A O 1
ATOM 3617 N N . VAL A 1 480 ? 12.744 -13.236 -1.862 1.00 91.56 480 VAL A N 1
ATOM 3618 C CA . VAL A 1 480 ? 13.988 -13.907 -1.444 1.00 91.56 480 VAL A CA 1
ATOM 3619 C C . VAL A 1 480 ? 13.739 -15.399 -1.265 1.00 91.56 480 VAL A C 1
ATOM 3621 O O . VAL A 1 480 ? 14.400 -16.210 -1.911 1.00 91.56 480 VAL A O 1
ATOM 3624 N N . GLY A 1 481 ? 12.718 -15.775 -0.492 1.00 92.88 481 GLY A N 1
ATOM 3625 C CA . GLY A 1 481 ? 12.338 -17.171 -0.298 1.00 92.88 481 GLY A CA 1
ATOM 3626 C C . GLY A 1 481 ? 11.955 -17.866 -1.607 1.00 92.88 481 GLY A C 1
ATOM 3627 O O . GLY A 1 481 ? 12.159 -19.070 -1.755 1.00 92.88 481 GLY A O 1
ATOM 3628 N N . PHE A 1 482 ? 11.442 -17.130 -2.599 1.00 92.69 482 PHE A N 1
ATOM 3629 C CA . PHE A 1 482 ? 11.172 -17.674 -3.929 1.00 92.69 482 PHE A CA 1
ATOM 3630 C C . PHE A 1 482 ? 12.453 -17.987 -4.719 1.00 92.69 482 PHE A C 1
ATOM 3632 O O . PHE A 1 482 ? 12.505 -19.025 -5.383 1.00 92.69 482 PHE A O 1
ATOM 3639 N N . CYS A 1 483 ? 13.489 -17.146 -4.621 1.00 93.31 483 CYS A N 1
ATOM 3640 C CA . CYS A 1 483 ? 14.821 -17.447 -5.156 1.00 93.31 483 CYS A CA 1
ATOM 3641 C C . CYS A 1 483 ? 15.452 -18.651 -4.450 1.00 93.31 483 CYS A C 1
ATOM 3643 O O . CYS A 1 483 ? 15.910 -19.578 -5.115 1.00 93.31 483 CYS A O 1
ATOM 3645 N N . GLU A 1 484 ? 15.434 -18.671 -3.115 1.00 95.06 484 GLU A N 1
ATOM 3646 C CA . GLU A 1 484 ? 15.994 -19.767 -2.316 1.00 95.06 484 GLU A CA 1
ATOM 3647 C C . GLU A 1 484 ? 15.322 -21.107 -2.637 1.00 95.06 484 GLU A C 1
ATOM 3649 O O . GLU A 1 484 ? 15.997 -22.120 -2.812 1.00 95.06 484 GLU A O 1
ATOM 3654 N N . ALA A 1 485 ? 13.995 -21.116 -2.800 1.00 94.94 485 ALA A N 1
ATOM 3655 C CA . ALA A 1 485 ? 13.264 -22.309 -3.214 1.00 94.94 485 ALA A CA 1
ATOM 3656 C C . ALA A 1 485 ? 13.672 -22.787 -4.620 1.00 94.94 485 ALA A C 1
ATOM 3658 O O . ALA A 1 485 ? 13.630 -23.988 -4.903 1.00 94.94 485 ALA A O 1
ATOM 3659 N N . ALA A 1 486 ? 14.050 -21.872 -5.520 1.00 95.00 486 ALA A N 1
ATOM 3660 C CA . ALA A 1 486 ? 14.544 -22.233 -6.845 1.00 95.00 486 ALA A CA 1
ATOM 3661 C C . ALA A 1 486 ? 15.937 -22.873 -6.755 1.00 95.00 486 ALA A C 1
ATOM 3663 O O . ALA A 1 486 ? 16.166 -23.893 -7.406 1.00 95.00 486 ALA A O 1
ATOM 3664 N N . LEU A 1 487 ? 16.826 -22.322 -5.917 1.00 95.50 487 LEU A N 1
ATOM 3665 C CA . LEU A 1 487 ? 18.162 -22.872 -5.653 1.00 95.50 487 LEU A CA 1
ATOM 3666 C C . LEU A 1 487 ? 18.068 -24.274 -5.051 1.00 95.50 487 LEU A C 1
ATOM 3668 O O . LEU A 1 487 ? 18.701 -25.205 -5.545 1.00 95.50 487 LEU A O 1
ATOM 3672 N N . GLU A 1 488 ? 17.197 -24.450 -4.056 1.00 95.75 488 GLU A N 1
ATOM 3673 C CA . GLU A 1 488 ? 16.942 -25.748 -3.430 1.00 95.75 488 GLU A CA 1
ATOM 3674 C C . GLU A 1 488 ? 16.456 -26.774 -4.466 1.00 95.75 488 GLU A C 1
ATOM 3676 O O . GLU A 1 488 ? 16.965 -27.893 -4.526 1.00 95.75 488 GLU A O 1
ATOM 3681 N N . LYS A 1 489 ? 15.545 -26.380 -5.369 1.00 94.69 489 LYS A N 1
ATOM 3682 C CA . LYS A 1 489 ? 15.081 -27.247 -6.464 1.00 94.69 489 LYS A CA 1
ATOM 3683 C C . LYS A 1 489 ? 16.190 -27.587 -7.470 1.00 94.69 489 LYS A C 1
ATOM 3685 O O . LYS A 1 489 ? 16.168 -28.681 -8.032 1.00 94.69 489 LYS A O 1
ATOM 3690 N N . ALA A 1 490 ? 17.146 -26.686 -7.696 1.00 95.44 490 ALA A N 1
ATOM 3691 C CA . ALA A 1 490 ? 18.333 -26.937 -8.516 1.00 95.44 490 ALA A CA 1
ATOM 3692 C C . ALA A 1 490 ? 19.407 -27.766 -7.784 1.00 95.44 490 ALA A C 1
ATOM 3694 O O . ALA A 1 490 ? 20.438 -28.082 -8.374 1.00 95.44 490 ALA A O 1
ATOM 3695 N N . SER A 1 491 ? 19.174 -28.152 -6.522 1.00 95.31 491 SER A N 1
ATOM 3696 C CA . SER A 1 491 ? 20.166 -28.805 -5.655 1.00 95.31 491 SER A CA 1
ATOM 3697 C C . SER A 1 491 ? 21.429 -27.956 -5.451 1.00 95.31 491 SER A C 1
ATOM 3699 O O . SER A 1 491 ? 22.544 -28.482 -5.412 1.00 95.31 491 SER A O 1
ATOM 3701 N N . LEU A 1 492 ? 21.248 -26.638 -5.344 1.00 94.44 492 LEU A N 1
ATOM 3702 C CA . LEU A 1 492 ? 22.277 -25.652 -5.018 1.00 94.44 492 LEU A CA 1
ATOM 3703 C C . LEU A 1 492 ? 22.135 -25.202 -3.556 1.00 94.44 492 LEU A C 1
ATOM 3705 O O . LEU A 1 492 ? 21.051 -25.284 -2.973 1.00 94.44 492 LEU A O 1
ATOM 3709 N N . ALA A 1 493 ? 23.229 -24.727 -2.954 1.00 92.88 493 ALA A N 1
ATOM 3710 C CA . ALA A 1 493 ? 23.180 -24.130 -1.618 1.00 92.88 493 ALA A CA 1
ATOM 3711 C C . ALA A 1 493 ? 22.356 -22.829 -1.640 1.00 92.88 493 ALA A C 1
ATOM 3713 O O . ALA A 1 493 ? 22.330 -22.126 -2.649 1.00 92.88 493 ALA A O 1
ATOM 3714 N N . ARG A 1 494 ? 21.669 -22.509 -0.535 1.00 90.00 494 ARG A N 1
ATOM 3715 C CA . ARG A 1 494 ? 20.755 -21.348 -0.463 1.00 90.00 494 ARG A CA 1
ATOM 3716 C C . ARG A 1 494 ? 21.459 -20.002 -0.638 1.00 90.00 494 ARG A C 1
ATOM 3718 O O . ARG A 1 494 ? 20.853 -19.071 -1.146 1.00 90.00 494 ARG A O 1
ATOM 3725 N N . ASP A 1 495 ? 22.722 -19.927 -0.239 1.00 89.75 495 ASP A N 1
ATOM 3726 C CA . ASP A 1 495 ? 23.598 -18.759 -0.330 1.00 89.75 495 ASP A CA 1
ATOM 3727 C C . ASP A 1 495 ? 24.487 -18.767 -1.588 1.00 89.75 495 ASP A C 1
ATOM 3729 O O . ASP A 1 495 ? 25.315 -17.874 -1.772 1.00 89.75 495 ASP A O 1
ATOM 3733 N N . ALA A 1 496 ? 24.334 -19.762 -2.470 1.00 91.56 496 ALA A N 1
ATOM 3734 C CA . ALA A 1 496 ? 25.134 -19.855 -3.681 1.00 91.56 496 ALA A CA 1
ATOM 3735 C C . ALA A 1 496 ? 24.807 -18.715 -4.654 1.00 91.56 496 ALA A C 1
ATOM 3737 O O . ALA A 1 496 ? 23.643 -18.411 -4.928 1.00 91.56 496 ALA A O 1
ATOM 3738 N N . ALA A 1 497 ? 25.850 -18.143 -5.255 1.00 93.81 497 ALA A N 1
ATOM 3739 C CA . ALA A 1 497 ? 25.679 -17.352 -6.461 1.00 93.81 497 ALA A CA 1
ATOM 3740 C C . ALA A 1 497 ? 25.367 -18.298 -7.630 1.00 93.81 497 ALA A C 1
ATOM 3742 O O . ALA A 1 497 ? 26.101 -19.258 -7.867 1.00 93.81 497 ALA A O 1
ATOM 3743 N N . ALA A 1 498 ? 24.284 -18.028 -8.352 1.00 93.88 498 ALA A N 1
ATOM 3744 C CA . ALA A 1 498 ? 23.813 -18.860 -9.455 1.00 93.88 498 ALA A CA 1
ATOM 3745 C C . ALA A 1 498 ? 23.463 -17.994 -10.663 1.00 93.88 498 ALA A C 1
ATOM 3747 O O . ALA A 1 498 ? 23.137 -16.815 -10.520 1.00 93.88 498 ALA A O 1
ATOM 3748 N N . GLU A 1 499 ? 23.513 -18.572 -11.859 1.00 94.56 499 GLU A N 1
ATOM 3749 C CA . GLU A 1 499 ? 22.953 -17.949 -13.052 1.00 94.56 499 GLU A CA 1
ATOM 3750 C C . GLU A 1 499 ? 21.438 -17.848 -12.894 1.00 94.56 499 GLU A C 1
ATOM 3752 O O . GLU A 1 499 ? 20.748 -18.861 -12.775 1.00 94.56 499 GLU A O 1
ATOM 3757 N N . VAL A 1 500 ? 20.907 -16.625 -12.891 1.00 92.38 500 VAL A N 1
ATOM 3758 C CA . VAL A 1 500 ? 19.472 -16.383 -12.724 1.00 92.38 500 VAL A CA 1
ATOM 3759 C C . VAL A 1 500 ? 18.877 -15.825 -14.009 1.00 92.38 500 VAL A C 1
ATOM 3761 O O . VAL A 1 500 ? 19.328 -14.812 -14.537 1.00 92.38 500 VAL A O 1
ATOM 3764 N N . THR A 1 501 ? 17.794 -16.438 -14.482 1.00 91.25 501 THR A N 1
ATOM 3765 C CA . THR A 1 501 ? 16.957 -15.918 -15.567 1.00 91.25 501 THR A CA 1
ATOM 3766 C C . THR A 1 501 ? 15.540 -15.689 -15.068 1.00 91.25 501 THR A C 1
ATOM 3768 O O . THR A 1 501 ? 14.902 -16.565 -14.488 1.00 91.25 501 THR A O 1
ATOM 3771 N N . ARG A 1 502 ? 15.012 -14.496 -15.327 1.00 90.31 502 ARG A N 1
ATOM 3772 C CA . ARG A 1 502 ? 13.632 -14.127 -15.011 1.00 90.31 502 ARG A CA 1
ATOM 3773 C C . ARG A 1 502 ? 12.785 -14.148 -16.272 1.00 90.31 502 ARG A C 1
ATOM 3775 O O . ARG A 1 502 ? 13.157 -13.515 -17.255 1.00 90.31 502 ARG A O 1
ATOM 3782 N N . LEU A 1 503 ? 11.596 -14.741 -16.199 1.00 91.00 503 LEU A N 1
ATOM 3783 C CA . LEU A 1 503 ? 10.616 -14.717 -17.284 1.00 91.00 503 LEU A CA 1
ATOM 3784 C C . LEU A 1 503 ? 9.325 -14.022 -16.844 1.00 91.00 503 LEU A C 1
ATOM 3786 O O . LEU A 1 503 ? 8.837 -14.206 -15.721 1.00 91.00 503 LEU A O 1
ATOM 3790 N N . SER A 1 504 ? 8.751 -13.223 -17.742 1.00 88.69 504 SER A N 1
ATOM 3791 C CA . SER A 1 504 ? 7.390 -12.716 -17.570 1.00 88.69 504 SER A CA 1
ATOM 3792 C C . SER A 1 504 ? 6.414 -13.888 -17.628 1.00 88.69 504 SER A C 1
ATOM 3794 O O . SER A 1 504 ? 6.588 -14.780 -18.452 1.00 88.69 504 SER A O 1
ATOM 3796 N N . CYS A 1 505 ? 5.396 -13.900 -16.763 1.00 91.50 505 CYS A N 1
ATOM 3797 C CA . CYS A 1 505 ? 4.435 -14.996 -16.712 1.00 91.50 505 CYS A CA 1
ATOM 3798 C C . CYS A 1 505 ? 2.994 -14.490 -16.572 1.00 91.50 505 CYS A C 1
ATOM 3800 O O . CYS A 1 505 ? 2.694 -13.573 -15.807 1.00 91.50 505 CYS A O 1
ATOM 3802 N N . ALA A 1 506 ? 2.074 -15.156 -17.268 1.00 92.31 506 ALA A N 1
ATOM 3803 C CA . ALA A 1 506 ? 0.636 -15.067 -17.038 1.00 92.31 506 ALA A CA 1
ATOM 3804 C C . ALA A 1 506 ? 0.080 -16.482 -16.897 1.00 92.31 506 ALA A C 1
ATOM 3806 O O . ALA A 1 506 ? 0.431 -17.359 -17.681 1.00 92.31 506 ALA A O 1
ATOM 3807 N N . SER A 1 507 ? -0.772 -16.703 -15.895 1.00 95.06 507 SER A N 1
ATOM 3808 C CA . SER A 1 507 ? -1.366 -18.018 -15.642 1.00 95.06 507 SER A CA 1
ATOM 3809 C C . SER A 1 507 ? -2.883 -17.974 -15.778 1.00 95.06 507 SER A C 1
ATOM 3811 O O . SER A 1 507 ? -3.527 -17.017 -15.339 1.00 95.06 507 SER A O 1
ATOM 3813 N N . TYR A 1 508 ? -3.441 -19.018 -16.382 1.00 95.62 508 TYR A N 1
ATOM 3814 C CA . TYR A 1 508 ? -4.868 -19.197 -16.623 1.00 95.62 508 TYR A CA 1
ATOM 3815 C C . TYR A 1 508 ? -5.306 -20.535 -16.056 1.00 95.62 508 TYR A C 1
ATOM 3817 O O . TYR A 1 508 ? -4.658 -21.550 -16.290 1.00 95.62 508 TYR A O 1
ATOM 3825 N N . GLY A 1 509 ? -6.393 -20.520 -15.297 1.00 95.81 509 GLY A N 1
ATOM 3826 C CA . GLY A 1 509 ? -6.950 -21.698 -14.665 1.00 95.81 509 GLY A CA 1
ATOM 3827 C C . GLY A 1 509 ? -8.226 -22.168 -15.335 1.00 95.81 509 GLY A C 1
ATOM 3828 O O . GLY A 1 509 ? -9.021 -21.339 -15.776 1.00 95.81 509 GLY A O 1
ATOM 3829 N N . ALA A 1 510 ? -8.420 -23.482 -15.366 1.00 95.88 510 ALA A N 1
ATOM 3830 C CA . ALA A 1 510 ? -9.650 -24.135 -15.782 1.00 95.88 510 ALA A CA 1
ATOM 3831 C C . ALA A 1 510 ? -10.071 -25.197 -14.758 1.00 95.88 510 ALA A C 1
ATOM 3833 O O . ALA A 1 510 ? -9.268 -26.050 -14.374 1.00 95.88 510 ALA A O 1
ATOM 3834 N N . ASP A 1 511 ? -11.336 -25.174 -14.355 1.00 94.31 511 ASP A N 1
ATOM 3835 C CA . ASP A 1 511 ? -11.971 -26.150 -13.466 1.00 94.31 511 ASP A CA 1
ATOM 3836 C C . ASP A 1 511 ? -13.449 -26.365 -13.867 1.00 94.31 511 ASP A C 1
ATOM 3838 O O . ASP A 1 511 ? -13.860 -25.998 -14.970 1.00 94.31 511 ASP A O 1
ATOM 3842 N N . ASP A 1 512 ? -14.252 -26.996 -13.004 1.00 90.75 512 ASP A N 1
ATOM 3843 C CA . ASP A 1 512 ? -15.694 -27.192 -13.237 1.00 90.75 512 ASP A CA 1
ATOM 3844 C C . ASP A 1 512 ? -16.519 -25.893 -13.185 1.00 90.75 512 ASP A C 1
ATOM 3846 O O . ASP A 1 512 ? -17.644 -25.853 -13.681 1.00 90.75 512 ASP A O 1
ATOM 3850 N N . HIS A 1 513 ? -15.983 -24.817 -12.605 1.00 88.88 513 HIS A N 1
ATOM 3851 C CA . HIS A 1 513 ? -16.629 -23.505 -12.547 1.00 88.88 513 HIS A CA 1
ATOM 3852 C C . HIS A 1 513 ? -16.322 -22.637 -13.772 1.00 88.88 513 HIS A C 1
ATOM 3854 O O . HIS A 1 513 ? -16.981 -21.614 -13.978 1.00 88.88 513 HIS A O 1
ATOM 3860 N N . GLY A 1 514 ? -15.356 -23.041 -14.597 1.00 92.38 514 GLY A N 1
ATOM 3861 C CA . GLY A 1 514 ? -15.044 -22.418 -15.874 1.00 92.38 514 GLY A CA 1
ATOM 3862 C C . GLY A 1 514 ? -13.569 -22.069 -16.000 1.00 92.38 514 GLY A C 1
ATOM 3863 O O . GLY A 1 514 ? -12.698 -22.768 -15.490 1.00 92.38 514 GLY A O 1
ATOM 3864 N N . VAL A 1 515 ? -13.291 -20.990 -16.731 1.00 93.62 515 VAL A N 1
ATOM 3865 C CA . VAL A 1 515 ? -11.928 -20.559 -17.049 1.00 93.62 515 VAL A CA 1
ATOM 3866 C C . VAL A 1 515 ? -11.716 -19.108 -16.655 1.00 93.62 515 VAL A C 1
ATOM 3868 O O . VAL A 1 515 ? -12.526 -18.243 -16.990 1.00 93.62 515 VAL A O 1
ATOM 3871 N N . ALA A 1 516 ? -10.601 -18.825 -15.986 1.00 93.94 516 ALA A N 1
ATOM 3872 C CA . ALA A 1 516 ? -10.252 -17.480 -15.548 1.00 93.94 516 ALA A CA 1
ATOM 3873 C C . ALA A 1 516 ? -8.731 -17.261 -15.504 1.00 93.94 516 ALA A C 1
ATOM 3875 O O . ALA A 1 516 ? -7.973 -18.209 -15.301 1.00 93.94 516 ALA A O 1
ATOM 3876 N N . PRO A 1 517 ? -8.242 -16.014 -15.647 1.00 93.56 517 PRO A N 1
ATOM 3877 C CA . PRO A 1 517 ? -6.872 -15.695 -15.253 1.00 93.56 517 PRO A CA 1
ATOM 3878 C C . PRO A 1 517 ? -6.686 -15.936 -13.749 1.00 93.56 517 PRO A C 1
ATOM 3880 O O . PRO A 1 517 ? -7.616 -15.722 -12.970 1.00 93.56 517 PRO A O 1
ATOM 3883 N N . LEU A 1 518 ? -5.485 -16.335 -13.336 1.00 92.38 518 LEU A N 1
ATOM 3884 C CA . LEU A 1 518 ? -5.159 -16.570 -11.929 1.00 92.38 518 LEU A CA 1
ATOM 3885 C C . LEU A 1 518 ? -4.557 -15.318 -11.270 1.00 92.38 518 LEU A C 1
ATOM 3887 O O . LEU A 1 518 ? -3.660 -14.685 -11.825 1.00 92.38 518 LEU A O 1
ATOM 3891 N N . ASP A 1 519 ? -5.017 -14.994 -10.060 1.00 87.81 519 ASP A N 1
ATOM 3892 C CA . ASP A 1 519 ? -4.442 -13.991 -9.158 1.00 87.81 519 ASP A CA 1
ATOM 3893 C C . ASP A 1 519 ? -3.840 -14.697 -7.934 1.00 87.81 519 ASP A C 1
ATOM 3895 O O . ASP A 1 519 ? -4.566 -15.129 -7.032 1.00 87.81 519 ASP A O 1
ATOM 3899 N N . GLY A 1 520 ? -2.511 -14.841 -7.913 1.00 83.62 520 GLY A N 1
ATOM 3900 C CA . GLY A 1 520 ? -1.814 -15.545 -6.831 1.00 83.62 520 GLY A CA 1
ATOM 3901 C C . GLY A 1 520 ? -2.231 -17.011 -6.721 1.00 83.62 520 GLY A C 1
ATOM 3902 O O . GLY A 1 520 ? -2.466 -17.518 -5.630 1.00 83.62 520 GLY A O 1
ATOM 3903 N N . GLY A 1 521 ? -2.411 -17.670 -7.868 1.00 88.62 521 GLY A N 1
ATOM 3904 C CA . GLY A 1 521 ? -2.787 -19.082 -7.941 1.00 88.62 521 GLY A CA 1
ATOM 3905 C C . GLY A 1 521 ? -4.276 -19.394 -7.775 1.00 88.62 521 GLY A C 1
ATOM 3906 O O . GLY A 1 521 ? -4.623 -20.569 -7.836 1.00 88.62 521 GLY A O 1
ATOM 3907 N N . LEU A 1 522 ? -5.148 -18.390 -7.606 1.00 92.94 522 LEU A N 1
ATOM 3908 C CA . LEU A 1 522 ? -6.604 -18.577 -7.519 1.00 92.94 522 LEU A CA 1
ATOM 3909 C C . LEU A 1 522 ? -7.349 -17.911 -8.688 1.00 92.94 522 LEU A C 1
ATOM 3911 O O . LEU A 1 522 ? -6.914 -16.849 -9.143 1.00 92.94 522 LEU A O 1
ATOM 3915 N N . PRO A 1 523 ? -8.467 -18.483 -9.175 1.00 92.56 523 PRO A N 1
ATOM 3916 C CA . PRO A 1 523 ? -9.270 -17.896 -10.246 1.00 92.56 523 PRO A CA 1
ATOM 3917 C C . PRO A 1 523 ? -9.745 -16.476 -9.931 1.00 92.56 523 PRO A C 1
ATOM 3919 O O . PRO A 1 523 ? -10.382 -16.212 -8.909 1.00 92.56 523 PRO A O 1
ATOM 3922 N N . ARG A 1 524 ? -9.495 -15.537 -10.848 1.00 90.31 524 ARG A N 1
ATOM 3923 C CA . ARG A 1 524 ? -10.037 -14.182 -10.738 1.00 90.31 524 ARG A CA 1
ATOM 3924 C C . ARG A 1 524 ? -11.557 -14.205 -10.946 1.00 90.31 524 ARG A C 1
ATOM 3926 O O . ARG A 1 524 ? -12.010 -14.638 -12.008 1.00 90.31 524 ARG A O 1
ATOM 3933 N N . PRO A 1 525 ? -12.356 -13.655 -10.016 1.00 83.94 525 PRO A N 1
ATOM 3934 C CA . PRO A 1 525 ? -13.795 -13.563 -10.203 1.00 83.94 525 PRO A CA 1
ATOM 3935 C C . PRO A 1 525 ? -14.214 -12.561 -11.291 1.00 83.94 525 PRO A C 1
ATOM 3937 O O . PRO A 1 525 ? -13.504 -11.581 -11.546 1.00 83.94 525 PRO A O 1
ATOM 3940 N N . PRO A 1 526 ? -15.417 -12.729 -11.873 1.00 76.38 526 PRO A N 1
ATOM 3941 C CA . PRO A 1 526 ? -16.040 -11.716 -12.722 1.00 76.38 526 PRO A CA 1
ATOM 3942 C C . PRO A 1 526 ? -16.241 -10.386 -11.970 1.00 76.38 526 PRO A C 1
ATOM 3944 O O . PRO A 1 526 ? -16.668 -10.363 -10.817 1.00 76.38 526 PRO A O 1
ATOM 3947 N N . ALA A 1 527 ? -15.981 -9.255 -12.632 1.00 63.34 527 ALA A N 1
ATOM 3948 C CA . ALA A 1 527 ? -15.765 -7.947 -11.995 1.00 63.34 527 ALA A CA 1
ATOM 3949 C C . ALA A 1 527 ? -17.003 -7.228 -11.387 1.00 63.34 527 ALA A C 1
ATOM 3951 O O . ALA A 1 527 ? -16.897 -6.057 -11.030 1.00 63.34 527 ALA A O 1
ATOM 3952 N N . ALA A 1 528 ? -18.171 -7.867 -11.245 1.00 61.34 528 ALA A N 1
ATOM 3953 C CA . ALA A 1 528 ? -19.446 -7.151 -11.050 1.00 61.34 528 ALA A CA 1
ATOM 3954 C C . ALA A 1 528 ? -20.252 -7.487 -9.779 1.00 61.34 528 ALA A C 1
ATOM 3956 O O . ALA A 1 528 ? -21.345 -6.955 -9.601 1.00 61.34 528 ALA A O 1
ATOM 3957 N N . ARG A 1 529 ? -19.762 -8.340 -8.869 1.00 66.25 529 ARG A N 1
ATOM 3958 C CA . ARG A 1 529 ? -20.631 -8.908 -7.815 1.00 66.25 529 ARG A CA 1
ATOM 3959 C C . ARG A 1 529 ? -21.270 -7.879 -6.866 1.00 66.25 529 ARG A C 1
ATOM 3961 O O . ARG A 1 529 ? -22.360 -8.115 -6.348 1.00 66.25 529 ARG A O 1
ATOM 3968 N N . PHE A 1 530 ? -20.605 -6.749 -6.630 1.00 70.31 530 PHE A N 1
ATOM 3969 C CA . PHE A 1 530 ? -20.991 -5.777 -5.601 1.00 70.31 530 PHE A CA 1
ATOM 3970 C C . PHE A 1 530 ? -21.282 -4.367 -6.129 1.00 70.31 530 PHE A C 1
ATOM 3972 O O . PHE A 1 530 ? -21.349 -3.441 -5.331 1.00 70.31 530 PHE A O 1
ATOM 3979 N N . ALA A 1 531 ? -21.439 -4.146 -7.434 1.00 66.00 531 ALA A N 1
ATOM 3980 C CA . ALA A 1 531 ? -21.668 -2.800 -7.965 1.00 66.00 531 ALA A CA 1
ATOM 3981 C C . ALA A 1 531 ? -22.975 -2.727 -8.781 1.00 66.00 531 ALA A C 1
ATOM 3983 O O . ALA A 1 531 ? -23.030 -3.329 -9.850 1.00 66.00 531 ALA A O 1
ATOM 3984 N N . PRO A 1 532 ? -24.004 -1.974 -8.328 1.00 73.38 532 PRO A N 1
ATOM 3985 C CA . PRO A 1 532 ? -24.146 -1.340 -7.010 1.00 73.38 532 PRO A CA 1
ATOM 3986 C C . PRO A 1 532 ? -24.443 -2.376 -5.910 1.00 73.38 532 PRO A C 1
ATOM 3988 O O . PRO A 1 532 ? -25.257 -3.281 -6.102 1.00 73.38 532 PRO A O 1
ATOM 3991 N N . TRP A 1 533 ? -23.809 -2.249 -4.742 1.00 85.44 533 TRP A N 1
ATOM 3992 C CA . TRP A 1 533 ? -24.016 -3.198 -3.646 1.00 85.44 533 TRP A CA 1
ATOM 3993 C C . TRP A 1 533 ? -25.355 -2.921 -2.976 1.00 85.44 533 TRP A C 1
ATOM 3995 O O . TRP A 1 533 ? -25.788 -1.781 -2.822 1.00 85.44 533 TRP A O 1
ATOM 4005 N N . ARG A 1 534 ? -26.023 -3.988 -2.541 1.00 85.50 534 ARG A N 1
ATOM 4006 C CA . ARG A 1 534 ? -27.248 -3.906 -1.751 1.00 85.50 534 ARG A CA 1
ATOM 4007 C C . ARG A 1 534 ? -27.121 -4.818 -0.551 1.00 85.50 534 ARG A C 1
ATOM 4009 O O . ARG A 1 534 ? -26.398 -5.807 -0.560 1.00 85.50 534 ARG A O 1
ATOM 4016 N N . ARG A 1 535 ? -27.916 -4.545 0.479 1.00 84.69 535 ARG A N 1
ATOM 4017 C CA . ARG A 1 535 ? -28.000 -5.407 1.661 1.00 84.69 535 ARG A CA 1
ATOM 4018 C C . ARG A 1 535 ? -28.146 -6.893 1.298 1.00 84.69 535 ARG A C 1
ATOM 4020 O O . ARG A 1 535 ? -27.438 -7.714 1.868 1.00 84.69 535 ARG A O 1
ATOM 4027 N N . ALA A 1 536 ? -29.036 -7.215 0.354 1.00 86.31 536 ALA A N 1
ATOM 4028 C CA . ALA A 1 536 ? -29.298 -8.584 -0.094 1.00 86.31 536 ALA A CA 1
ATOM 4029 C C . ALA A 1 536 ? -28.073 -9.249 -0.745 1.00 86.31 536 ALA A C 1
ATOM 4031 O O . ALA A 1 536 ? -27.828 -10.424 -0.497 1.00 86.31 536 ALA A O 1
ATOM 4032 N N . THR A 1 537 ? -27.266 -8.498 -1.503 1.00 87.94 537 THR A N 1
ATOM 4033 C CA . THR A 1 537 ? -26.063 -9.033 -2.160 1.00 87.94 537 THR A CA 1
ATOM 4034 C C . THR A 1 537 ? -24.914 -9.259 -1.175 1.00 87.94 537 THR A C 1
ATOM 4036 O O . THR A 1 537 ? -24.030 -10.062 -1.449 1.00 87.94 537 THR A O 1
ATOM 4039 N N . LEU A 1 538 ? -24.924 -8.584 -0.017 1.00 92.69 538 LEU A N 1
ATOM 4040 C CA . LEU A 1 538 ? -23.901 -8.734 1.024 1.00 92.69 538 LEU A CA 1
ATOM 4041 C C . LEU A 1 538 ? -24.181 -9.882 2.007 1.00 92.69 538 LEU A C 1
ATOM 4043 O O . LEU A 1 538 ? -23.234 -10.410 2.584 1.00 92.69 538 LEU A O 1
ATOM 4047 N N . GLN A 1 539 ? -25.443 -10.289 2.210 1.00 92.50 539 GLN A N 1
ATOM 4048 C CA . GLN A 1 539 ? -25.788 -11.313 3.215 1.00 92.50 539 GLN A CA 1
ATOM 4049 C C . GLN A 1 539 ? -25.075 -12.661 3.013 1.00 92.50 539 GLN A C 1
ATOM 4051 O O . GLN A 1 539 ? -24.558 -13.179 4.003 1.00 92.50 539 GLN A O 1
ATOM 4056 N N . PRO A 1 540 ? -24.982 -13.229 1.791 1.00 93.06 540 PRO A N 1
ATOM 4057 C CA . PRO A 1 540 ? -24.270 -14.493 1.596 1.00 93.06 540 PRO A CA 1
ATOM 4058 C C . PRO A 1 540 ? -22.796 -14.386 1.991 1.00 93.06 540 PRO A C 1
ATOM 4060 O O . PRO A 1 540 ? -22.245 -15.285 2.616 1.00 93.06 540 PRO A O 1
ATOM 4063 N N . THR A 1 541 ? -22.160 -13.256 1.680 1.00 94.88 541 THR A N 1
ATOM 4064 C CA . THR A 1 541 ? -20.767 -13.002 2.052 1.00 94.88 541 THR A CA 1
ATOM 4065 C C . THR A 1 541 ? -20.611 -12.835 3.560 1.00 94.88 541 THR A C 1
ATOM 4067 O O . THR A 1 541 ? -19.714 -13.440 4.133 1.00 94.88 541 THR A O 1
ATOM 4070 N N . ILE A 1 542 ? -21.511 -12.101 4.225 1.00 96.94 542 ILE A N 1
ATOM 4071 C CA . ILE A 1 542 ? -21.536 -11.983 5.696 1.00 96.94 542 ILE A CA 1
ATOM 4072 C C . ILE A 1 542 ? -21.623 -13.364 6.352 1.00 96.94 542 ILE A C 1
ATOM 4074 O O . ILE A 1 542 ? -20.876 -13.632 7.291 1.00 96.94 542 ILE A O 1
ATOM 4078 N N . ALA A 1 543 ? -22.506 -14.233 5.851 1.00 96.62 543 ALA A N 1
ATOM 4079 C CA . ALA A 1 543 ? -22.645 -15.592 6.360 1.00 96.62 543 ALA A CA 1
ATOM 4080 C C . ALA A 1 543 ? -21.335 -16.377 6.208 1.00 96.62 543 ALA A C 1
ATOM 4082 O O . ALA A 1 543 ? -20.824 -16.870 7.205 1.00 96.62 543 ALA A O 1
ATOM 4083 N N . ARG A 1 544 ? -20.722 -16.384 5.013 1.00 97.19 544 ARG A N 1
ATOM 4084 C CA . ARG A 1 544 ? -19.440 -17.074 4.785 1.00 97.19 544 ARG A CA 1
ATOM 4085 C C . ARG A 1 544 ? -18.323 -16.595 5.710 1.00 97.19 544 ARG A C 1
ATOM 4087 O O . ARG A 1 544 ? -17.638 -17.428 6.295 1.00 97.19 544 ARG A O 1
ATOM 4094 N N . LEU A 1 545 ? -18.141 -15.277 5.844 1.00 98.31 545 LEU A N 1
ATOM 4095 C CA . LEU A 1 545 ? -17.113 -14.698 6.721 1.00 98.31 545 LEU A CA 1
ATOM 4096 C C . LEU A 1 545 ? -17.337 -15.134 8.183 1.00 98.31 545 LEU A C 1
ATOM 4098 O O . LEU A 1 545 ? -16.392 -15.498 8.878 1.00 98.31 545 LEU A O 1
ATOM 4102 N N . ALA A 1 546 ? -18.591 -15.127 8.650 1.00 98.31 546 ALA A N 1
ATOM 4103 C CA . ALA A 1 546 ? -18.935 -15.576 9.997 1.00 98.31 546 ALA A CA 1
ATOM 4104 C C . ALA A 1 546 ? -18.706 -17.087 10.181 1.00 98.31 546 ALA A C 1
ATOM 4106 O O . ALA A 1 546 ? -18.140 -17.492 11.194 1.00 98.31 546 ALA A O 1
ATOM 4107 N N . ASP A 1 547 ? -19.084 -17.903 9.196 1.00 98.12 547 ASP A N 1
ATOM 4108 C CA . ASP A 1 547 ? -18.908 -19.359 9.225 1.00 98.12 547 ASP A CA 1
ATOM 4109 C C . ASP A 1 547 ? -17.422 -19.748 9.235 1.00 98.12 547 ASP A C 1
ATOM 4111 O O . ASP A 1 547 ? -17.035 -20.704 9.908 1.00 98.12 547 ASP A O 1
ATOM 4115 N N . TYR A 1 548 ? -16.571 -18.994 8.529 1.00 98.19 548 TYR A N 1
ATOM 4116 C CA . TYR A 1 548 ? -15.120 -19.160 8.616 1.00 98.19 548 TYR A CA 1
ATOM 4117 C C . TYR A 1 548 ? -14.615 -18.908 10.037 1.00 98.19 548 TYR A C 1
ATOM 4119 O O . TYR A 1 548 ? -13.879 -19.731 10.575 1.00 98.19 548 TYR A O 1
ATOM 4127 N N . LEU A 1 549 ? -15.030 -17.808 10.677 1.00 97.62 549 LEU A N 1
ATOM 4128 C CA . LEU A 1 549 ? -14.617 -17.516 12.052 1.00 97.62 549 LEU A CA 1
ATOM 4129 C C . LEU A 1 549 ? -15.068 -18.611 13.029 1.00 97.62 549 LEU A C 1
ATOM 4131 O O . LEU A 1 549 ? -14.326 -18.939 13.951 1.00 97.62 549 LEU A O 1
ATOM 4135 N N . GLU A 1 550 ? -16.240 -19.219 12.823 1.00 97.31 550 GLU A N 1
ATOM 4136 C CA . GLU A 1 550 ? -16.669 -20.372 13.623 1.00 97.31 550 GLU A CA 1
ATOM 4137 C C . GLU A 1 550 ? -15.782 -21.606 13.397 1.00 97.31 550 GLU A C 1
ATOM 4139 O O . GLU A 1 550 ? -15.425 -22.263 14.373 1.00 97.31 550 GLU A O 1
ATOM 4144 N N . ARG A 1 551 ? -15.372 -21.891 12.151 1.00 95.94 551 ARG A N 1
ATOM 4145 C CA . ARG A 1 551 ? -14.428 -22.983 11.827 1.00 95.94 551 ARG A CA 1
ATOM 4146 C C . ARG A 1 551 ? -13.004 -22.734 12.323 1.00 95.94 551 ARG A C 1
ATOM 4148 O O . ARG A 1 551 ? -12.292 -23.688 12.630 1.00 95.94 551 ARG A O 1
ATOM 4155 N N . ALA A 1 552 ? -12.580 -21.475 12.375 1.00 95.06 552 ALA A N 1
ATOM 4156 C CA . ALA A 1 552 ? -11.267 -21.078 12.875 1.00 95.06 552 ALA A CA 1
ATOM 4157 C C . ALA A 1 552 ? -11.186 -21.128 14.411 1.00 95.06 552 ALA A C 1
ATOM 4159 O O . ALA A 1 552 ? -10.085 -21.107 14.967 1.00 95.06 552 ALA A O 1
ATOM 4160 N N . GLN A 1 553 ? -12.326 -21.191 15.108 1.00 95.31 553 GLN A N 1
ATOM 4161 C CA . GLN A 1 553 ? -12.370 -21.258 16.563 1.00 95.31 553 GLN A CA 1
ATOM 4162 C C . GLN A 1 553 ? -12.051 -22.670 17.074 1.00 95.31 553 GLN A C 1
ATOM 4164 O O . GLN A 1 553 ? -12.635 -23.664 16.648 1.00 95.31 553 GLN A O 1
ATOM 4169 N N . ARG A 1 554 ? -11.159 -22.741 18.058 1.00 93.56 554 ARG A N 1
ATOM 4170 C CA . ARG A 1 554 ? -10.794 -23.952 18.794 1.00 93.56 554 ARG A CA 1
ATOM 4171 C C . ARG A 1 554 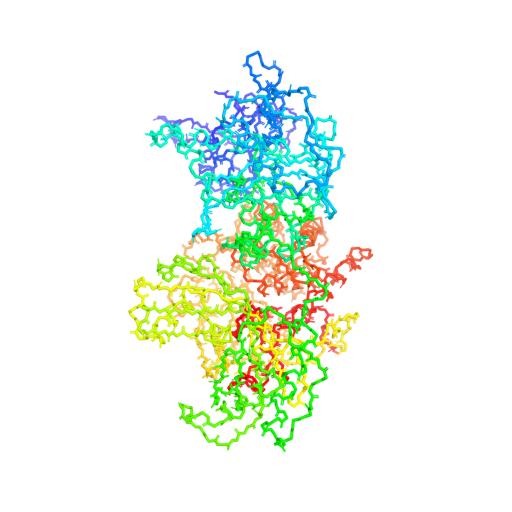? -11.842 -24.283 19.860 1.00 93.56 554 ARG A C 1
ATOM 4173 O O . ARG A 1 554 ? -12.633 -23.436 20.278 1.00 93.56 554 ARG A O 1
ATOM 4180 N N . ALA A 1 555 ? -11.830 -25.527 20.339 1.00 91.94 555 ALA A N 1
ATOM 4181 C CA . ALA A 1 555 ? -12.771 -25.997 21.361 1.00 91.94 555 ALA A CA 1
ATOM 4182 C C . ALA A 1 555 ? -12.683 -25.200 22.681 1.00 91.94 555 ALA A C 1
ATOM 4184 O O . ALA A 1 555 ? -13.704 -24.958 23.325 1.00 91.94 555 ALA A O 1
ATOM 4185 N N . ASP A 1 556 ? -11.480 -24.738 23.036 1.00 90.94 556 ASP A N 1
ATOM 4186 C CA . ASP A 1 556 ? -11.192 -23.896 24.206 1.00 90.94 556 ASP A CA 1
ATOM 4187 C C . ASP A 1 556 ? -11.669 -22.432 24.060 1.00 90.94 556 ASP A C 1
ATOM 4189 O O . ASP A 1 556 ? -11.602 -21.659 25.012 1.00 90.94 556 ASP A O 1
ATOM 4193 N N . GLY A 1 557 ? -12.192 -22.042 22.890 1.00 90.75 557 GLY A N 1
ATOM 4194 C CA . GLY A 1 557 ? -12.658 -20.686 22.595 1.00 90.75 557 GLY A CA 1
ATOM 4195 C C . GLY A 1 557 ? -11.594 -19.744 22.021 1.00 90.75 557 GLY A C 1
ATOM 4196 O O . GLY A 1 557 ? -11.953 -18.631 21.627 1.00 90.75 557 GLY A O 1
ATOM 4197 N N . THR A 1 558 ? -10.333 -20.181 21.931 1.00 92.12 558 THR A N 1
ATOM 4198 C CA . THR A 1 558 ? -9.256 -19.491 21.196 1.00 92.12 558 THR A CA 1
ATOM 4199 C C . THR A 1 558 ? -9.400 -19.704 19.682 1.00 92.12 558 THR A C 1
ATOM 4201 O O . THR A 1 558 ? -10.345 -20.352 19.230 1.00 92.12 558 THR A O 1
ATOM 4204 N N . PHE A 1 559 ? -8.512 -19.131 18.864 1.00 92.88 559 PHE A N 1
ATOM 4205 C CA . PHE A 1 559 ? -8.608 -19.180 17.400 1.00 92.88 559 PHE A CA 1
ATOM 4206 C C . PHE A 1 559 ? -7.289 -19.622 16.760 1.00 92.88 559 PHE A C 1
ATOM 4208 O O . PHE A 1 559 ? -6.207 -19.312 17.256 1.00 92.88 559 PHE A O 1
ATOM 4215 N N . HIS A 1 560 ? -7.384 -20.309 15.624 1.00 94.00 560 HIS A N 1
ATOM 4216 C CA . HIS A 1 560 ? -6.284 -20.386 14.666 1.00 94.00 560 HIS A CA 1
ATOM 4217 C C . HIS A 1 560 ? -6.194 -19.039 13.946 1.00 94.00 560 HIS A C 1
ATOM 4219 O O . HIS A 1 560 ? -7.132 -18.681 13.240 1.00 94.00 560 HIS A O 1
ATOM 4225 N N . LEU A 1 561 ? -5.126 -18.270 14.167 1.00 91.81 561 LEU A N 1
ATOM 4226 C CA . LEU A 1 561 ? -4.999 -16.915 13.623 1.00 91.81 561 LEU A CA 1
ATOM 4227 C C . LEU A 1 561 ? -4.662 -16.908 12.131 1.00 91.81 561 LEU A C 1
ATOM 4229 O O . LEU A 1 561 ? -5.143 -16.027 11.413 1.00 91.81 561 LEU A O 1
ATOM 4233 N N . ASP A 1 562 ? -3.913 -17.915 11.682 1.00 93.62 562 ASP A N 1
ATOM 4234 C CA . ASP A 1 562 ? -3.502 -18.089 10.295 1.00 93.62 562 ASP A CA 1
ATOM 4235 C C . ASP A 1 562 ? -3.926 -19.465 9.777 1.00 93.62 562 ASP A C 1
ATOM 4237 O O . ASP A 1 562 ? -3.826 -20.486 10.467 1.00 93.62 562 ASP A O 1
ATOM 4241 N N . HIS A 1 563 ? -4.363 -19.500 8.523 1.00 94.69 563 HIS A N 1
ATOM 4242 C CA . HIS A 1 563 ? -4.676 -20.723 7.792 1.00 94.69 563 HIS A CA 1
ATOM 4243 C C . HIS A 1 563 ? -3.946 -20.700 6.449 1.00 94.69 563 HIS A C 1
ATOM 4245 O O . HIS A 1 563 ? -4.062 -19.747 5.680 1.00 94.69 563 HIS A O 1
ATOM 4251 N N . LEU A 1 564 ? -3.176 -21.754 6.180 1.00 94.62 564 LEU A N 1
ATOM 4252 C CA . LEU A 1 564 ? -2.429 -21.987 4.946 1.00 94.62 564 LEU A CA 1
ATOM 4253 C C . LEU A 1 564 ? -3.154 -23.072 4.131 1.00 94.62 564 LEU A C 1
ATOM 4255 O O . LEU A 1 564 ? -2.791 -24.253 4.193 1.00 94.62 564 LEU A O 1
ATOM 4259 N N . PRO A 1 565 ? -4.210 -22.717 3.376 1.00 94.62 565 PRO A N 1
ATOM 4260 C CA . PRO A 1 565 ? -5.121 -23.694 2.781 1.00 94.62 565 PRO A CA 1
ATOM 4261 C C . PRO A 1 565 ? -4.504 -24.526 1.654 1.00 94.62 565 PRO A C 1
ATOM 4263 O O . PRO A 1 565 ? -5.005 -25.604 1.342 1.00 94.62 565 PRO A O 1
ATOM 4266 N N . ALA A 1 566 ? -3.404 -24.067 1.050 1.00 91.31 566 ALA A N 1
ATOM 4267 C CA . ALA A 1 566 ? -2.687 -24.825 0.027 1.00 91.31 566 ALA A CA 1
ATOM 4268 C C . ALA A 1 566 ? -2.004 -26.089 0.577 1.00 91.31 566 ALA A C 1
ATOM 4270 O O . ALA A 1 566 ? -1.842 -27.051 -0.177 1.00 91.31 566 ALA A O 1
ATOM 4271 N N . ILE A 1 567 ? -1.639 -26.090 1.865 1.00 89.12 567 ILE A N 1
ATOM 4272 C CA . ILE A 1 567 ? -0.995 -27.219 2.561 1.00 89.12 567 ILE A CA 1
ATOM 4273 C C . ILE A 1 567 ? -1.836 -27.771 3.725 1.00 89.12 567 ILE A C 1
ATOM 4275 O O . ILE A 1 567 ? -1.476 -28.784 4.313 1.00 89.12 567 ILE A O 1
ATOM 4279 N N . GLY A 1 568 ? -2.962 -27.131 4.055 1.00 90.06 568 GLY A N 1
ATOM 4280 C CA . GLY A 1 568 ? -3.861 -27.551 5.133 1.00 90.06 568 GLY A CA 1
ATOM 4281 C C . GLY A 1 568 ? -3.340 -27.281 6.547 1.00 90.06 568 GLY A C 1
ATOM 4282 O O . GLY A 1 568 ? -3.804 -27.908 7.495 1.00 90.06 568 GLY A O 1
ATOM 4283 N N . ALA A 1 569 ? -2.392 -26.354 6.710 1.00 92.44 569 ALA A N 1
ATOM 4284 C CA . ALA A 1 569 ? -1.842 -26.002 8.018 1.00 92.44 569 ALA A CA 1
ATOM 4285 C C . ALA A 1 569 ? -2.631 -24.857 8.668 1.00 92.44 569 ALA A C 1
ATOM 4287 O O . ALA A 1 569 ? -2.967 -23.872 8.010 1.00 92.44 569 ALA A O 1
ATOM 4288 N N . ARG A 1 570 ? -2.900 -24.959 9.973 1.00 93.19 570 ARG A N 1
ATOM 4289 C CA . ARG A 1 570 ? -3.534 -23.903 10.778 1.00 93.19 570 ARG A CA 1
ATOM 4290 C C . ARG A 1 570 ? -2.636 -23.548 11.949 1.00 93.19 570 ARG A C 1
ATOM 4292 O O . ARG A 1 570 ? -2.321 -24.413 12.763 1.00 93.19 570 ARG A O 1
ATOM 4299 N N . LEU A 1 571 ? -2.260 -22.282 12.055 1.00 89.88 571 LEU A N 1
ATOM 4300 C CA . LEU A 1 571 ? -1.391 -21.777 13.112 1.00 89.88 571 LEU A CA 1
ATOM 4301 C C . LEU A 1 571 ? -2.241 -21.010 14.122 1.00 89.88 571 LEU A C 1
ATOM 4303 O O . LEU A 1 571 ? -3.194 -20.323 13.757 1.00 89.88 571 LEU A O 1
ATOM 4307 N N . GLY A 1 572 ? -1.941 -21.160 15.406 1.00 77.31 572 GLY A N 1
ATOM 4308 C CA . GLY A 1 572 ? -2.685 -20.496 16.470 1.00 77.31 572 GLY A CA 1
ATOM 4309 C C . GLY A 1 572 ? -1.754 -19.887 17.502 1.00 77.31 572 GLY A C 1
ATOM 4310 O O . GLY A 1 572 ? -0.758 -20.498 17.874 1.00 77.31 572 GLY A O 1
ATOM 4311 N N . SER A 1 573 ? -2.137 -18.720 18.000 1.00 71.75 573 SER A N 1
ATOM 4312 C CA . SER A 1 573 ? -1.617 -18.121 19.225 1.00 71.75 573 SER A CA 1
ATOM 4313 C C . SER A 1 573 ? -2.798 -17.550 20.018 1.00 71.75 573 SER A C 1
ATOM 4315 O O . SER A 1 573 ? -3.857 -17.233 19.464 1.00 71.75 573 SER A O 1
ATOM 4317 N N . ALA A 1 574 ? -2.657 -17.478 21.340 1.00 77.00 574 ALA A N 1
ATOM 4318 C CA . ALA A 1 574 ? -3.666 -16.877 22.200 1.00 77.00 574 ALA A CA 1
ATOM 4319 C C . ALA A 1 574 ? -3.438 -15.360 22.258 1.00 77.00 574 ALA A C 1
ATOM 4321 O O . ALA A 1 574 ? -2.720 -14.880 23.124 1.00 77.00 574 ALA A O 1
ATOM 4322 N N . GLU A 1 575 ? -4.045 -14.618 21.327 1.00 89.06 575 GLU A N 1
ATOM 4323 C CA . GLU A 1 575 ? -4.015 -13.148 21.308 1.00 89.06 575 GLU A CA 1
ATOM 4324 C C . GLU A 1 575 ? -5.358 -12.569 21.798 1.00 89.06 575 GLU A C 1
ATOM 4326 O O . GLU A 1 575 ? -6.340 -12.561 21.036 1.00 89.06 575 GLU A O 1
ATOM 4331 N N . PRO A 1 576 ? -5.440 -12.054 23.044 1.00 92.31 576 PRO A N 1
ATOM 4332 C CA . PRO A 1 576 ? -6.701 -11.611 23.644 1.00 92.31 576 PRO A CA 1
ATOM 4333 C C . PRO A 1 576 ? -7.429 -10.535 22.829 1.00 92.31 576 PRO A C 1
ATOM 4335 O O . PRO A 1 576 ? -8.651 -10.592 22.689 1.00 92.31 576 PRO A O 1
ATOM 4338 N N . ALA A 1 577 ? -6.697 -9.594 22.223 1.00 92.75 577 ALA A N 1
ATOM 4339 C CA . ALA A 1 577 ? -7.278 -8.546 21.386 1.00 92.75 577 ALA A CA 1
ATOM 4340 C C . ALA A 1 577 ? -8.018 -9.129 20.169 1.00 92.75 577 ALA A C 1
ATOM 4342 O O . ALA A 1 577 ? -9.195 -8.830 19.952 1.00 92.75 577 ALA A O 1
ATOM 4343 N N . ARG A 1 578 ? -7.385 -10.038 19.410 1.00 92.88 578 ARG A N 1
ATOM 4344 C CA . ARG A 1 578 ? -8.021 -10.686 18.247 1.00 92.88 578 ARG A CA 1
ATOM 4345 C C . ARG A 1 578 ? -9.177 -11.591 18.658 1.00 92.88 578 ARG A C 1
ATOM 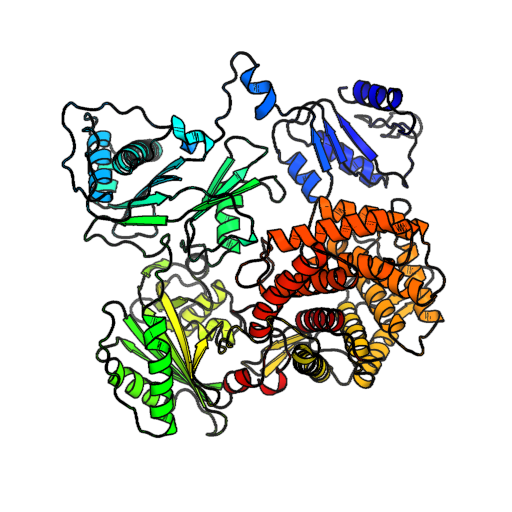4347 O O . ARG A 1 578 ? -10.189 -11.635 17.961 1.00 92.88 578 ARG A O 1
ATOM 4354 N N . MET A 1 579 ? -9.071 -12.283 19.791 1.00 94.06 579 MET A N 1
ATOM 4355 C CA . MET A 1 579 ? -10.171 -13.081 20.344 1.00 94.06 579 MET A CA 1
ATOM 4356 C C . MET A 1 579 ? -11.378 -12.205 20.712 1.00 94.06 579 MET A C 1
ATOM 4358 O O . MET A 1 579 ? -12.522 -12.555 20.409 1.00 94.06 579 MET A O 1
ATOM 4362 N N . ALA A 1 580 ? -11.139 -11.050 21.335 1.00 96.12 580 ALA A N 1
ATOM 4363 C CA . ALA A 1 580 ? -12.182 -10.101 21.705 1.00 96.12 580 ALA A CA 1
ATOM 4364 C C . ALA A 1 580 ? -12.828 -9.447 20.474 1.00 96.12 580 ALA A C 1
ATOM 4366 O O . ALA A 1 580 ? -14.056 -9.336 20.408 1.00 96.12 580 ALA A O 1
ATOM 4367 N N . HIS A 1 581 ? -12.028 -9.116 19.455 1.00 96.94 581 HIS A N 1
ATOM 4368 C CA . HIS A 1 581 ? -12.528 -8.668 18.157 1.00 96.94 581 HIS A CA 1
ATOM 4369 C C . HIS A 1 581 ? -13.436 -9.738 17.521 1.00 96.94 581 HIS A C 1
ATOM 4371 O O . HIS A 1 581 ? -14.574 -9.430 17.154 1.00 96.94 581 HIS A O 1
ATOM 4377 N N . ALA A 1 582 ? -13.002 -11.007 17.484 1.00 96.50 582 ALA A N 1
ATOM 4378 C CA . ALA A 1 582 ? -13.812 -12.125 16.990 1.00 96.50 582 ALA A CA 1
ATOM 4379 C C . ALA A 1 582 ? -15.162 -12.214 17.715 1.00 96.50 582 ALA A C 1
ATOM 4381 O O . ALA A 1 582 ? -16.211 -12.314 17.077 1.00 96.50 582 ALA A O 1
ATOM 4382 N N . ALA A 1 583 ? -15.150 -12.141 19.050 1.00 97.12 583 ALA A N 1
ATOM 4383 C CA . ALA A 1 583 ? -16.361 -12.196 19.860 1.00 97.12 583 ALA A CA 1
ATOM 4384 C C . ALA A 1 583 ? -17.339 -11.063 19.509 1.00 97.12 583 ALA A C 1
ATOM 4386 O O . ALA A 1 583 ? -18.537 -11.314 19.347 1.00 97.12 583 ALA A O 1
ATOM 4387 N N . TRP A 1 584 ? -16.842 -9.833 19.347 1.00 97.50 584 TRP A N 1
ATOM 4388 C CA . TRP A 1 584 ? -17.661 -8.681 18.968 1.00 97.50 584 TRP A CA 1
ATOM 4389 C C . TRP A 1 584 ? -18.322 -8.865 17.594 1.00 97.50 584 TRP A C 1
ATOM 4391 O O . TRP A 1 584 ? -19.545 -8.726 17.477 1.00 97.50 584 TRP A O 1
ATOM 4401 N N . VAL A 1 585 ? -17.559 -9.234 16.559 1.00 97.81 585 VAL A N 1
ATOM 4402 C CA . VAL A 1 585 ? -18.119 -9.402 15.205 1.00 97.81 585 VAL A CA 1
ATOM 4403 C C . VAL A 1 585 ? -19.054 -10.609 15.105 1.00 97.81 585 VAL A C 1
ATOM 4405 O O . VAL A 1 585 ? -20.097 -10.508 14.458 1.00 97.81 585 VAL A O 1
ATOM 4408 N N . LEU A 1 586 ? -18.771 -11.712 15.810 1.00 97.62 586 LEU A N 1
ATOM 4409 C CA . LEU A 1 586 ? -19.650 -12.887 15.873 1.00 97.62 586 LEU A CA 1
ATOM 4410 C C . LEU A 1 586 ? -20.986 -12.566 16.563 1.00 97.62 586 LEU A C 1
ATOM 4412 O O . LEU A 1 586 ? -22.040 -13.011 16.102 1.00 97.62 586 LEU A O 1
ATOM 4416 N N . LEU A 1 587 ? -20.991 -11.745 17.623 1.00 96.56 587 LEU A N 1
ATOM 4417 C CA . LEU A 1 587 ? -22.235 -11.274 18.251 1.00 96.56 587 LEU A CA 1
ATOM 4418 C C . LEU A 1 587 ? -23.071 -10.422 17.293 1.00 96.56 587 LEU A C 1
ATOM 4420 O O . LEU A 1 587 ? -24.284 -10.649 17.174 1.00 96.56 587 LEU A O 1
ATOM 4424 N N . ARG A 1 588 ? -22.430 -9.490 16.574 1.00 95.94 588 ARG A N 1
ATOM 4425 C CA . ARG A 1 588 ? -23.086 -8.682 15.534 1.00 95.94 588 ARG A CA 1
ATOM 4426 C C . ARG A 1 588 ? -23.619 -9.559 14.396 1.00 95.94 588 ARG A C 1
ATOM 4428 O O . ARG A 1 588 ? -24.718 -9.308 13.916 1.00 95.94 588 ARG A O 1
ATOM 4435 N N . ALA A 1 589 ? -22.908 -10.627 14.032 1.00 96.19 589 ALA A N 1
ATOM 4436 C CA . ALA A 1 589 ? -23.331 -11.631 13.050 1.00 96.19 589 ALA A CA 1
ATOM 4437 C C . ALA A 1 589 ? -24.342 -12.666 13.593 1.00 96.19 589 ALA A C 1
ATOM 4439 O O . ALA A 1 589 ? -24.733 -13.584 12.877 1.00 96.19 589 ALA A O 1
ATOM 4440 N N . ARG A 1 590 ? -24.795 -12.534 14.849 1.00 95.00 590 ARG A N 1
ATOM 4441 C CA . ARG A 1 590 ? -25.736 -13.451 15.527 1.00 95.00 590 ARG A CA 1
ATOM 4442 C C . ARG A 1 590 ? -25.217 -14.885 15.745 1.00 95.00 590 ARG A C 1
ATOM 4444 O O . ARG A 1 590 ? -26.005 -15.769 16.073 1.00 95.00 590 ARG A O 1
ATOM 4451 N N . ARG A 1 591 ? -23.904 -15.112 15.696 1.00 96.06 591 ARG A N 1
ATOM 4452 C CA . ARG A 1 591 ? -23.229 -16.384 16.024 1.00 96.06 591 ARG A CA 1
ATOM 4453 C C . ARG A 1 591 ? -22.969 -16.515 17.530 1.00 96.06 591 ARG A C 1
ATOM 4455 O O . ARG A 1 591 ? -21.839 -16.515 18.018 1.00 96.06 591 ARG A O 1
ATOM 4462 N N . ARG A 1 592 ? -24.057 -16.563 18.308 1.00 94.88 592 ARG A N 1
ATOM 4463 C CA . ARG A 1 592 ? -24.010 -16.503 19.783 1.00 94.88 592 ARG A CA 1
ATOM 4464 C C . ARG A 1 592 ? -23.200 -17.629 20.445 1.00 94.88 592 ARG A C 1
ATOM 4466 O O . ARG A 1 592 ? -22.461 -17.301 21.372 1.00 94.88 592 ARG A O 1
ATOM 4473 N N . PRO A 1 593 ? -23.297 -18.909 20.031 1.00 95.94 593 PRO A N 1
ATOM 4474 C CA . PRO A 1 593 ? -22.548 -19.984 20.686 1.00 95.94 593 PRO A CA 1
ATOM 4475 C C . PRO A 1 593 ? -21.029 -19.801 20.576 1.00 95.94 593 PRO A C 1
ATOM 4477 O O . PRO A 1 593 ? -20.327 -19.905 21.583 1.00 95.94 593 PRO A O 1
ATOM 4480 N N . ALA A 1 594 ? -20.535 -19.457 19.383 1.00 96.19 594 ALA A N 1
ATOM 4481 C CA . ALA A 1 594 ? -19.117 -19.200 19.147 1.00 96.19 594 ALA A CA 1
ATOM 4482 C C . ALA A 1 594 ? -18.615 -17.977 19.923 1.00 96.19 594 ALA A C 1
ATOM 4484 O O . ALA A 1 594 ? -17.600 -18.050 20.621 1.00 96.19 594 ALA A O 1
ATOM 4485 N N . ALA A 1 595 ? -19.376 -16.879 19.903 1.00 96.44 595 ALA A N 1
ATOM 4486 C CA . ALA A 1 595 ? -19.049 -15.705 20.704 1.00 96.44 595 ALA A CA 1
ATOM 4487 C C . ALA A 1 595 ? -19.011 -16.006 22.213 1.00 96.44 595 ALA A C 1
ATOM 4489 O O . ALA A 1 595 ? -18.131 -15.521 22.918 1.00 96.44 595 ALA A O 1
ATOM 4490 N N . ALA A 1 596 ? -19.934 -16.828 22.723 1.00 95.50 596 ALA A N 1
ATOM 4491 C CA . ALA A 1 596 ? -19.968 -17.195 24.136 1.00 95.50 596 ALA A CA 1
ATOM 4492 C C . ALA A 1 596 ? -18.739 -18.015 24.563 1.00 95.50 596 ALA A C 1
ATOM 4494 O O . ALA A 1 596 ? -18.244 -17.813 25.669 1.00 95.50 596 ALA A O 1
ATOM 4495 N N . ARG A 1 597 ? -18.223 -18.906 23.701 1.00 95.88 597 ARG A N 1
ATOM 4496 C CA . ARG A 1 597 ? -16.956 -19.616 23.955 1.00 95.88 597 ARG A CA 1
ATOM 4497 C C . ARG A 1 597 ? -15.780 -18.645 24.060 1.00 95.88 597 ARG A C 1
ATOM 4499 O O . ARG A 1 597 ? -15.061 -18.692 25.052 1.00 95.88 597 ARG A O 1
ATOM 4506 N N . ALA A 1 598 ? -15.650 -17.727 23.100 1.00 95.19 598 ALA A N 1
ATOM 4507 C CA . ALA A 1 598 ? -14.585 -16.722 23.105 1.00 95.19 598 ALA A CA 1
ATOM 4508 C C . ALA A 1 598 ? -14.642 -15.838 24.361 1.00 95.19 598 ALA A C 1
ATOM 4510 O O . ALA A 1 598 ? -13.631 -15.620 25.019 1.00 95.19 598 ALA A O 1
ATOM 4511 N N . LEU A 1 599 ? -15.837 -15.382 24.748 1.00 95.44 599 LEU A N 1
ATOM 4512 C CA . LEU A 1 599 ? -16.021 -14.559 25.946 1.00 95.44 599 LEU A CA 1
ATOM 4513 C C . LEU A 1 599 ? -15.719 -15.300 27.249 1.00 95.44 599 LEU A C 1
ATOM 4515 O O . LEU A 1 599 ? -15.222 -14.676 28.181 1.00 95.44 599 LEU A O 1
ATOM 4519 N N . ARG A 1 600 ? -15.997 -16.607 27.334 1.00 94.44 600 ARG A N 1
ATOM 4520 C CA . ARG A 1 600 ? -15.587 -17.414 28.494 1.00 94.44 600 ARG A CA 1
ATOM 4521 C C . ARG A 1 600 ? -14.067 -17.510 28.593 1.00 94.44 600 ARG A C 1
ATOM 4523 O O . ARG A 1 600 ? -13.535 -17.277 29.673 1.00 94.44 600 ARG A O 1
ATOM 4530 N N . ALA A 1 601 ? -13.390 -17.787 27.477 1.00 93.06 601 ALA A N 1
ATOM 4531 C CA . ALA A 1 601 ? -11.930 -17.833 27.427 1.00 93.06 601 ALA A CA 1
ATOM 4532 C C . ALA A 1 601 ? -11.310 -16.483 27.828 1.00 93.06 601 ALA A C 1
ATOM 4534 O O . ALA A 1 601 ? -10.434 -16.437 28.683 1.00 93.06 601 ALA A O 1
ATOM 4535 N N . LEU A 1 602 ? -11.829 -15.374 27.288 1.00 94.12 602 LEU A N 1
ATOM 4536 C CA . LEU A 1 602 ? -11.393 -14.018 27.642 1.00 94.12 602 LEU A CA 1
ATOM 4537 C C . LEU A 1 602 ? -11.669 -13.675 29.107 1.00 94.12 602 LEU A C 1
ATOM 4539 O O . LEU A 1 602 ? -10.833 -13.061 29.758 1.00 94.12 602 LEU A O 1
ATOM 4543 N N . GLY A 1 603 ? -12.824 -14.083 29.639 1.00 92.38 603 GLY A N 1
ATOM 4544 C CA . GLY A 1 603 ? -13.187 -13.855 31.036 1.00 92.38 603 GLY A CA 1
ATOM 4545 C C . GLY A 1 603 ? -12.206 -14.496 32.019 1.00 92.38 603 GLY A C 1
ATOM 4546 O O . GLY A 1 603 ? -11.919 -13.898 33.050 1.00 92.38 603 GLY A O 1
ATOM 4547 N N . ALA A 1 604 ? -11.646 -15.659 31.673 1.00 91.44 604 ALA A N 1
ATOM 4548 C CA . ALA A 1 604 ? -10.621 -16.333 32.471 1.00 91.44 604 ALA A CA 1
ATOM 4549 C C . ALA A 1 604 ? -9.256 -15.616 32.459 1.00 91.44 604 ALA A C 1
ATOM 4551 O O . ALA A 1 604 ? -8.410 -15.906 33.300 1.00 91.44 604 ALA A O 1
ATOM 4552 N N . LEU A 1 605 ? -9.036 -14.688 31.521 1.00 92.81 605 LEU A N 1
ATOM 4553 C CA . LEU A 1 605 ? -7.825 -13.867 31.447 1.00 92.81 605 LEU A CA 1
ATOM 4554 C C . LEU A 1 605 ? -7.966 -12.534 32.188 1.00 92.81 605 LEU A C 1
ATOM 4556 O O . LEU A 1 605 ? -6.975 -11.821 32.311 1.00 92.81 605 LEU A O 1
ATOM 4560 N N . VAL A 1 606 ? -9.168 -12.168 32.647 1.00 93.56 606 VAL A N 1
ATOM 4561 C CA . VAL A 1 606 ? -9.390 -10.884 33.320 1.00 93.56 606 VAL A CA 1
ATOM 4562 C C . VAL A 1 606 ? -8.798 -10.914 34.724 1.00 93.56 606 VAL A C 1
ATOM 4564 O O . VAL A 1 606 ? -9.265 -11.640 35.599 1.00 93.56 606 VAL A O 1
ATOM 4567 N N . GLU A 1 607 ? -7.838 -10.033 34.956 1.00 91.88 607 GLU A N 1
ATOM 4568 C CA . GLU A 1 607 ? -7.269 -9.727 36.258 1.00 91.88 607 GLU A CA 1
ATOM 4569 C C . GLU A 1 607 ? -7.850 -8.411 36.771 1.00 91.88 607 GLU A C 1
ATOM 4571 O O . GLU A 1 607 ? -8.011 -7.444 36.021 1.00 91.88 607 GLU A O 1
ATOM 4576 N N . ARG A 1 608 ? -8.179 -8.373 38.063 1.00 89.50 608 ARG A N 1
ATOM 4577 C CA . ARG A 1 608 ? -8.680 -7.171 38.730 1.00 89.50 608 ARG A CA 1
ATOM 4578 C C . ARG A 1 608 ? -7.772 -6.821 39.887 1.00 89.50 608 ARG A C 1
ATOM 4580 O O . ARG A 1 608 ? -7.555 -7.648 40.768 1.00 89.50 608 ARG A O 1
ATOM 4587 N N . ASP A 1 609 ? -7.312 -5.584 39.904 1.00 84.19 609 ASP A N 1
ATOM 4588 C CA . ASP A 1 609 ? -6.555 -5.019 41.010 1.00 84.19 609 ASP A CA 1
ATOM 4589 C C . ASP A 1 609 ? -6.944 -3.551 41.243 1.00 84.19 609 ASP A C 1
ATOM 4591 O O . ASP A 1 609 ? -7.934 -3.052 40.702 1.00 84.19 609 ASP A O 1
ATOM 4595 N N . ARG A 1 610 ? -6.169 -2.846 42.077 1.00 76.00 610 ARG A N 1
ATOM 4596 C CA . ARG A 1 610 ? -6.357 -1.406 42.315 1.00 76.00 610 ARG A CA 1
ATOM 4597 C C . ARG A 1 610 ? -6.131 -0.554 41.057 1.00 76.00 610 ARG A C 1
ATOM 4599 O O . ARG A 1 610 ? -6.625 0.564 41.010 1.00 76.00 610 ARG A O 1
ATOM 4606 N N . GLY A 1 611 ? -5.396 -1.062 40.067 1.00 74.44 611 GLY A N 1
ATOM 4607 C CA . GLY A 1 611 ? -5.072 -0.399 38.803 1.00 74.44 611 GLY A CA 1
ATOM 4608 C C . GLY A 1 611 ? -6.061 -0.679 37.664 1.00 74.44 611 GLY A C 1
ATOM 4609 O O . GLY A 1 611 ? -5.806 -0.264 36.531 1.00 74.44 611 GLY A O 1
ATOM 4610 N N . GLY A 1 612 ? -7.172 -1.374 37.934 1.00 87.19 612 GLY A N 1
ATOM 4611 C CA . GLY A 1 612 ? -8.272 -1.587 36.992 1.00 87.19 612 GLY A CA 1
ATOM 4612 C C . GLY A 1 612 ? -8.507 -3.054 36.622 1.00 87.19 612 GLY A C 1
ATOM 4613 O O . GLY A 1 612 ? -8.082 -3.981 37.310 1.00 87.19 612 GLY A O 1
ATOM 4614 N N . ALA A 1 613 ? -9.243 -3.260 35.531 1.00 92.25 613 ALA A N 1
ATOM 4615 C CA . ALA A 1 613 ? -9.530 -4.564 34.948 1.00 92.25 613 ALA A CA 1
ATOM 4616 C C . ALA A 1 613 ? -8.732 -4.727 33.649 1.00 92.25 613 ALA A C 1
ATOM 4618 O O . ALA A 1 613 ? -9.032 -4.084 32.643 1.00 92.25 613 ALA A O 1
ATOM 4619 N N . TRP A 1 614 ? -7.739 -5.610 33.676 1.00 93.69 614 TRP A N 1
ATOM 4620 C CA . TRP A 1 614 ? -6.827 -5.878 32.563 1.00 93.69 614 TRP A CA 1
ATOM 4621 C C . TRP A 1 614 ? -6.934 -7.337 32.141 1.00 93.69 614 TRP A C 1
ATOM 4623 O O . TRP A 1 614 ? -7.376 -8.176 32.921 1.00 93.69 614 TRP A O 1
ATOM 4633 N N . LEU A 1 615 ? -6.547 -7.659 30.910 1.00 93.31 615 LEU A N 1
ATOM 4634 C CA . LEU A 1 615 ? -6.452 -9.051 30.479 1.00 93.31 615 LEU A CA 1
ATOM 4635 C C . LEU A 1 615 ? -4.986 -9.470 30.503 1.00 93.31 615 LEU A C 1
ATOM 4637 O O . LEU A 1 615 ? -4.126 -8.760 29.985 1.00 93.31 615 LEU A O 1
ATOM 4641 N N . ARG A 1 616 ? -4.699 -10.626 31.096 1.00 88.25 616 ARG A N 1
ATOM 4642 C CA . ARG A 1 616 ? -3.367 -11.223 31.059 1.00 88.25 616 ARG A CA 1
ATOM 4643 C C . ARG A 1 616 ? -3.003 -11.576 29.620 1.00 88.25 616 ARG A C 1
ATOM 4645 O O . ARG A 1 616 ? -3.781 -12.247 28.937 1.00 88.25 616 ARG A O 1
ATOM 4652 N N . ASP A 1 617 ? -1.813 -11.171 29.191 1.00 74.31 617 ASP A N 1
ATOM 4653 C CA . ASP A 1 617 ? -1.260 -11.639 27.928 1.00 74.31 617 ASP A CA 1
ATOM 4654 C C . ASP A 1 617 ? -0.737 -13.072 28.098 1.00 74.31 617 ASP A C 1
ATOM 4656 O O . ASP A 1 617 ? 0.131 -13.351 28.928 1.00 74.31 617 ASP A O 1
ATOM 4660 N N . ALA A 1 618 ? -1.283 -13.997 27.314 1.00 61.50 618 ALA A N 1
ATOM 4661 C CA . ALA A 1 618 ? -0.851 -15.388 27.314 1.00 61.50 618 ALA A CA 1
ATOM 4662 C C . ALA A 1 618 ? 0.544 -15.569 26.679 1.00 61.50 618 ALA A C 1
ATOM 4664 O O . ALA A 1 618 ? 1.187 -16.585 26.935 1.00 61.50 618 ALA A O 1
ATOM 4665 N N . GLY A 1 619 ? 1.010 -14.599 25.880 1.00 63.00 619 GLY A N 1
ATOM 4666 C CA . GLY A 1 619 ? 2.325 -14.591 25.232 1.00 63.00 619 GLY A CA 1
ATOM 4667 C C . GLY A 1 619 ? 3.455 -13.966 26.058 1.00 63.00 619 GLY A C 1
ATOM 4668 O O . GLY A 1 619 ? 4.585 -13.914 25.581 1.00 63.00 619 GLY A O 1
ATOM 4669 N N . GLY A 1 620 ? 3.177 -13.495 27.280 1.00 63.00 620 GLY A N 1
ATOM 4670 C CA . GLY A 1 620 ? 4.177 -12.871 28.157 1.00 63.00 620 GLY A CA 1
ATOM 4671 C C . GLY A 1 620 ? 4.477 -11.394 27.866 1.00 63.00 620 GLY A C 1
ATOM 4672 O O . GLY A 1 620 ? 5.375 -10.834 28.492 1.00 63.00 620 GLY A O 1
ATOM 4673 N N . GLY A 1 621 ? 3.745 -10.750 26.952 1.00 70.69 621 GLY A N 1
ATOM 4674 C CA . GLY A 1 621 ? 3.796 -9.307 26.735 1.00 70.69 621 GLY A CA 1
ATOM 4675 C C . GLY A 1 621 ? 3.030 -8.509 27.797 1.00 70.69 621 GLY A C 1
ATOM 4676 O O . GLY A 1 621 ? 2.386 -9.047 28.700 1.00 70.69 621 GLY A O 1
ATOM 4677 N N . ALA A 1 622 ? 3.122 -7.181 27.718 1.00 81.81 622 ALA A N 1
ATOM 4678 C CA . ALA A 1 622 ? 2.398 -6.297 28.626 1.00 81.81 622 ALA A CA 1
ATOM 4679 C C . ALA A 1 622 ? 0.930 -6.161 28.200 1.00 81.81 622 ALA A C 1
ATOM 4681 O O . ALA A 1 622 ? 0.649 -5.816 27.053 1.00 81.81 622 ALA A O 1
ATOM 4682 N N . SER A 1 623 ? 0.001 -6.342 29.145 1.00 90.69 623 SER A N 1
ATOM 4683 C CA . SER A 1 623 ? -1.422 -6.053 28.939 1.00 90.69 623 SER A CA 1
ATOM 4684 C C . SER A 1 623 ? -1.626 -4.637 28.398 1.00 90.69 623 SER A C 1
ATOM 4686 O O . SER A 1 623 ? -1.017 -3.683 28.895 1.00 90.69 623 SER A O 1
ATOM 4688 N N . SER A 1 624 ? -2.518 -4.488 27.426 1.00 93.81 624 SER A N 1
ATOM 4689 C CA . SER A 1 624 ? -2.811 -3.246 26.725 1.00 93.81 624 SER A CA 1
ATOM 4690 C C . SER A 1 624 ? -4.290 -2.858 26.807 1.00 93.81 624 SER A C 1
ATOM 4692 O O . SER A 1 624 ? -5.178 -3.651 27.128 1.00 93.81 624 SER A O 1
ATOM 4694 N N . ILE A 1 625 ? -4.586 -1.597 26.501 1.00 96.06 625 ILE A N 1
ATOM 4695 C CA . ILE A 1 625 ? -5.969 -1.116 26.424 1.00 96.06 625 ILE A CA 1
ATOM 4696 C C . ILE A 1 625 ? -6.712 -1.688 25.203 1.00 96.06 625 ILE A C 1
ATOM 4698 O O . ILE A 1 625 ? -7.937 -1.589 25.151 1.00 96.06 625 ILE A O 1
ATOM 4702 N N . SER A 1 626 ? -6.008 -2.290 24.232 1.00 95.69 626 SER A N 1
ATOM 4703 C CA . SER A 1 626 ? -6.599 -2.862 23.017 1.00 95.69 626 SER A CA 1
ATOM 4704 C C . SER A 1 626 ? -7.568 -3.994 23.352 1.00 95.69 626 SER A C 1
ATOM 4706 O O . SER A 1 626 ? -8.753 -3.938 23.012 1.00 95.69 626 SER A O 1
ATOM 4708 N N . GLU A 1 627 ? -7.110 -5.005 24.091 1.00 95.25 627 GLU A N 1
ATOM 4709 C CA . GLU A 1 627 ? -7.949 -6.136 24.463 1.00 95.25 627 GLU A CA 1
ATOM 4710 C C . GLU A 1 627 ? -9.038 -5.763 25.481 1.00 95.25 627 GLU A C 1
ATOM 4712 O O . GLU A 1 627 ? -10.147 -6.298 25.408 1.00 95.25 627 GLU A O 1
ATOM 4717 N N . VAL A 1 628 ? -8.781 -4.779 26.352 1.00 97.06 628 VAL A N 1
ATOM 4718 C CA . VAL A 1 628 ? -9.785 -4.187 27.257 1.00 97.06 628 VAL A CA 1
ATOM 4719 C C . VAL A 1 628 ? -10.909 -3.523 26.452 1.00 97.06 628 VAL A C 1
ATOM 4721 O O . VAL A 1 628 ? -12.091 -3.797 26.686 1.00 97.06 628 VAL A O 1
ATOM 4724 N N . ALA A 1 629 ? -10.559 -2.692 25.466 1.00 98.00 629 ALA A N 1
ATOM 4725 C CA . ALA A 1 629 ? -11.505 -1.996 24.599 1.00 98.00 629 ALA A CA 1
ATOM 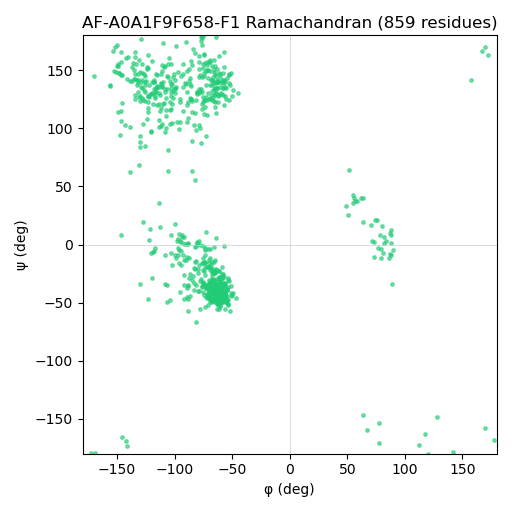4726 C C . ALA A 1 629 ? -12.342 -2.966 23.759 1.00 98.00 629 ALA A C 1
ATOM 4728 O O . ALA A 1 629 ? -13.572 -2.861 23.716 1.00 98.00 629 ALA A O 1
ATOM 4729 N N . LEU A 1 630 ? -11.700 -3.949 23.128 1.00 97.81 630 LEU A N 1
ATOM 4730 C CA . LEU A 1 630 ? -12.376 -4.935 22.287 1.00 97.81 630 LEU A CA 1
ATOM 4731 C C . LEU A 1 630 ? -13.278 -5.869 23.113 1.00 97.81 630 LEU A C 1
ATOM 4733 O O . LEU A 1 630 ? -14.381 -6.204 22.668 1.00 97.81 630 LEU A O 1
ATOM 4737 N N . LEU A 1 631 ? -12.884 -6.235 24.342 1.00 97.44 631 LEU A N 1
ATOM 4738 C CA . LEU A 1 631 ? -13.754 -6.998 25.240 1.00 97.44 631 LEU A CA 1
ATOM 4739 C C . LEU A 1 631 ? -14.963 -6.159 25.669 1.00 97.44 631 LEU A C 1
ATOM 4741 O O . LEU A 1 631 ? -16.094 -6.648 25.620 1.00 97.44 631 LEU A O 1
ATOM 4745 N N . LEU A 1 632 ? -14.759 -4.887 26.029 1.00 97.50 632 LEU A N 1
ATOM 4746 C CA . LEU A 1 632 ? -15.853 -3.974 26.364 1.00 97.50 632 LEU A CA 1
ATOM 4747 C C . LEU A 1 632 ? -16.848 -3.834 25.202 1.00 97.50 632 LEU A C 1
ATOM 4749 O O . LEU A 1 632 ? -18.060 -3.882 25.431 1.00 97.50 632 LEU A O 1
ATOM 4753 N N . LEU A 1 633 ? -16.366 -3.732 23.958 1.00 96.94 633 LEU A N 1
ATOM 4754 C CA . LEU A 1 633 ? -17.210 -3.723 22.757 1.00 96.94 633 LEU A CA 1
ATOM 4755 C C . LEU A 1 633 ? -18.057 -4.992 22.639 1.00 96.94 633 LEU A C 1
ATOM 4757 O O . LEU A 1 633 ? -19.269 -4.905 22.418 1.00 96.94 633 LEU A O 1
ATOM 4761 N N . ALA A 1 634 ? -17.446 -6.165 22.817 1.00 97.00 634 ALA A N 1
ATOM 4762 C CA . ALA A 1 634 ? -18.155 -7.437 22.760 1.00 97.00 634 ALA A CA 1
ATOM 4763 C C . ALA A 1 634 ? -19.230 -7.540 23.859 1.00 97.00 634 ALA A C 1
ATOM 4765 O O . ALA A 1 634 ? -20.371 -7.912 23.577 1.00 97.00 634 ALA A O 1
ATOM 4766 N N . LEU A 1 635 ? -18.920 -7.136 25.097 1.00 96.00 635 LEU A N 1
ATOM 4767 C CA . LEU A 1 635 ? -19.891 -7.104 26.199 1.00 96.00 635 LEU A CA 1
ATOM 4768 C C . LEU A 1 635 ? -21.036 -6.120 25.933 1.00 96.00 635 LEU A C 1
ATOM 4770 O O . LEU A 1 635 ? -22.193 -6.423 26.228 1.00 96.00 635 LEU A O 1
ATOM 4774 N N . CYS A 1 636 ? -20.738 -4.963 25.337 1.00 94.75 636 CYS A N 1
ATOM 4775 C CA . CYS A 1 636 ? -21.750 -3.985 24.949 1.00 94.75 636 CYS A CA 1
ATOM 4776 C C . CYS A 1 636 ? -22.671 -4.492 23.836 1.00 94.75 636 CYS A C 1
ATOM 4778 O O . CYS A 1 636 ? -23.777 -3.978 23.710 1.00 94.75 636 CYS A O 1
ATOM 4780 N N . GLU A 1 637 ? -22.271 -5.489 23.047 1.00 93.69 637 GLU A N 1
ATOM 4781 C CA . GLU A 1 637 ? -23.124 -6.067 22.006 1.00 93.69 637 GLU A CA 1
ATOM 4782 C C . GLU A 1 637 ? -24.113 -7.112 22.557 1.00 93.69 637 GLU A C 1
ATOM 4784 O O . GLU A 1 637 ? -25.172 -7.344 21.967 1.00 93.69 637 GLU A O 1
ATOM 4789 N N . GLN A 1 638 ? -23.837 -7.696 23.728 1.00 90.44 638 GLN A N 1
ATOM 4790 C CA . GLN A 1 638 ? -24.741 -8.652 24.370 1.00 90.44 638 GLN A CA 1
ATOM 4791 C C . GLN A 1 638 ? -26.096 -8.020 24.744 1.00 90.44 638 GLN A C 1
ATOM 4793 O O . GLN A 1 638 ? -26.207 -6.827 25.039 1.00 90.44 638 GLN A O 1
ATOM 4798 N N . ARG A 1 639 ? -27.154 -8.849 24.759 1.00 79.44 639 ARG A N 1
ATOM 4799 C CA . ARG A 1 639 ? -28.479 -8.459 25.286 1.00 79.44 639 ARG A CA 1
ATOM 4800 C C . ARG A 1 639 ? -28.471 -8.356 26.813 1.00 79.44 639 ARG A C 1
ATOM 4802 O O . ARG A 1 639 ? -29.004 -7.404 27.364 1.00 79.44 639 ARG A O 1
ATOM 4809 N N . ARG A 1 640 ? -27.866 -9.343 27.481 1.00 78.56 640 ARG A N 1
ATOM 4810 C CA . ARG A 1 640 ? -27.626 -9.367 28.929 1.00 78.56 640 ARG A CA 1
ATOM 4811 C C . ARG A 1 640 ? -26.126 -9.236 29.143 1.00 78.56 640 ARG A C 1
ATOM 4813 O O . ARG A 1 640 ? -25.404 -10.191 28.881 1.00 78.56 640 ARG A O 1
ATOM 4820 N N . ARG A 1 641 ? -25.675 -8.049 29.543 1.00 72.12 641 ARG A N 1
ATOM 4821 C CA . ARG A 1 641 ? -24.256 -7.771 29.799 1.00 72.12 641 ARG A CA 1
ATOM 4822 C C . ARG A 1 641 ? -23.921 -7.994 31.280 1.00 72.12 641 ARG A C 1
ATOM 4824 O O . ARG A 1 641 ? -24.753 -7.659 32.126 1.00 72.12 641 ARG A O 1
ATOM 4831 N N . PRO A 1 642 ? -22.708 -8.447 31.628 1.00 76.81 642 PRO A N 1
ATOM 4832 C CA . PRO A 1 642 ? -22.224 -8.412 33.001 1.00 76.81 642 PRO A CA 1
ATOM 4833 C C . PRO A 1 642 ? -21.890 -6.957 33.367 1.00 76.81 642 PRO A C 1
ATOM 4835 O O . PRO A 1 642 ? -20.796 -6.470 33.075 1.00 76.81 642 PRO A O 1
ATOM 4838 N N . ALA A 1 643 ? -22.852 -6.240 33.960 1.00 77.94 643 ALA A N 1
ATOM 4839 C CA . ALA A 1 643 ? -22.753 -4.800 34.224 1.00 77.94 643 ALA A CA 1
ATOM 4840 C C . ALA A 1 643 ? -21.490 -4.426 35.022 1.00 77.94 643 ALA A C 1
ATOM 4842 O O . ALA A 1 643 ? -20.819 -3.457 34.679 1.00 77.94 643 ALA A O 1
ATOM 4843 N N . THR A 1 644 ? -21.112 -5.245 36.006 1.00 86.69 644 THR A N 1
ATOM 4844 C CA . THR A 1 644 ? -19.923 -5.030 36.843 1.00 86.69 644 THR A CA 1
ATOM 4845 C C . THR A 1 644 ? -18.612 -5.155 36.067 1.00 86.69 644 THR A C 1
ATOM 4847 O O . THR A 1 644 ? -17.693 -4.375 36.287 1.00 86.69 644 THR A O 1
ATOM 4850 N N . LEU A 1 645 ? -18.494 -6.130 35.155 1.00 91.19 645 LEU A N 1
ATOM 4851 C CA . LEU A 1 645 ? -17.288 -6.277 34.330 1.00 91.19 645 LEU A CA 1
ATOM 4852 C C . LEU A 1 645 ? -17.201 -5.160 33.290 1.00 91.19 645 LEU A C 1
ATOM 4854 O O . LEU A 1 645 ? -16.154 -4.539 33.161 1.00 91.19 645 LEU A O 1
ATOM 4858 N N . ALA A 1 646 ? -18.302 -4.869 32.593 1.00 92.81 646 ALA A N 1
ATOM 4859 C CA . ALA A 1 646 ? -18.338 -3.787 31.614 1.00 92.81 646 ALA A CA 1
ATOM 4860 C C . ALA A 1 646 ? -18.005 -2.426 32.253 1.00 92.81 646 ALA A C 1
ATOM 4862 O O . ALA A 1 646 ? -17.245 -1.660 31.672 1.00 92.81 646 ALA A O 1
ATOM 4863 N N . GLY A 1 647 ? -18.520 -2.155 33.459 1.00 93.12 647 GLY A N 1
ATOM 4864 C CA . GLY A 1 647 ? -18.186 -0.952 34.224 1.00 93.12 647 GLY A CA 1
ATOM 4865 C C . GLY A 1 647 ? -16.706 -0.881 34.606 1.00 93.12 647 GLY A C 1
ATOM 4866 O O . GLY A 1 647 ? -16.079 0.148 34.387 1.00 93.12 647 GLY A O 1
ATOM 4867 N N . GLY A 1 648 ? -16.118 -1.981 35.094 1.00 94.25 648 GLY A N 1
ATOM 4868 C CA . GLY A 1 648 ? -14.689 -2.028 35.437 1.00 94.25 648 GLY A CA 1
ATOM 4869 C C . GLY A 1 648 ? -13.762 -1.818 34.233 1.00 94.25 648 GLY A C 1
ATOM 4870 O O . GLY A 1 648 ? -12.791 -1.070 34.324 1.00 94.25 648 GLY A O 1
ATOM 4871 N N . LEU A 1 649 ? -14.082 -2.422 33.083 1.00 96.06 649 LEU A N 1
ATOM 4872 C CA . LEU A 1 649 ? -13.322 -2.216 31.843 1.00 96.06 649 LEU A CA 1
ATOM 4873 C C . LEU A 1 649 ? -13.469 -0.773 31.334 1.00 96.06 649 LEU A C 1
ATOM 4875 O O . LEU A 1 649 ? -12.477 -0.161 30.956 1.00 96.06 649 LEU A O 1
ATOM 4879 N N . ALA A 1 650 ? -14.681 -0.204 31.362 1.00 96.44 650 ALA A N 1
ATOM 4880 C CA . ALA A 1 650 ? -14.907 1.187 30.966 1.00 96.44 650 ALA A CA 1
ATOM 4881 C C . ALA A 1 650 ? -14.136 2.169 31.861 1.00 96.44 650 ALA A C 1
ATOM 4883 O O . ALA A 1 650 ? -13.458 3.048 31.337 1.00 96.44 650 ALA A O 1
ATOM 4884 N N . ALA A 1 651 ? -14.168 1.971 33.182 1.00 95.75 651 ALA A N 1
ATOM 4885 C CA . ALA A 1 651 ? -13.383 2.762 34.127 1.00 95.75 651 ALA A CA 1
ATOM 4886 C C . ALA A 1 651 ? -11.879 2.665 33.831 1.00 95.75 651 ALA A C 1
ATOM 4888 O O . ALA A 1 651 ? -11.201 3.682 33.779 1.00 95.75 651 ALA A O 1
ATOM 4889 N N . THR A 1 652 ? -11.372 1.466 33.525 1.00 96.19 652 THR A N 1
ATOM 4890 C CA . THR A 1 652 ? -9.956 1.263 33.159 1.00 96.19 652 THR A CA 1
ATOM 4891 C C . THR A 1 652 ? -9.556 2.083 31.930 1.00 96.19 652 THR A C 1
ATOM 4893 O O . THR A 1 652 ? -8.489 2.688 31.915 1.00 96.19 652 THR A O 1
ATOM 4896 N N . LEU A 1 653 ? -10.415 2.145 30.907 1.00 97.31 653 LEU A N 1
ATOM 4897 C CA . LEU A 1 653 ? -10.157 2.951 29.710 1.00 97.31 653 LEU A CA 1
ATOM 4898 C C . LEU A 1 653 ? -10.250 4.456 29.982 1.00 97.31 653 LEU A C 1
ATOM 4900 O O . LEU A 1 653 ? -9.507 5.213 29.371 1.00 97.31 653 LEU A O 1
ATOM 4904 N N . VAL A 1 654 ? -11.143 4.897 30.873 1.00 97.06 654 VAL A N 1
ATOM 4905 C CA . VAL A 1 654 ? -11.264 6.316 31.254 1.00 97.06 654 VAL A CA 1
ATOM 4906 C C . VAL A 1 654 ? -10.085 6.771 32.110 1.00 97.06 654 VAL A C 1
ATOM 4908 O O . VAL A 1 654 ? -9.595 7.877 31.908 1.00 97.06 654 VAL A O 1
ATOM 4911 N N . GLU A 1 655 ? -9.584 5.926 33.011 1.00 94.94 655 GLU A N 1
ATOM 4912 C CA . GLU A 1 655 ? -8.367 6.206 33.791 1.00 94.94 655 GLU A CA 1
ATOM 4913 C C . GLU A 1 655 ? -7.082 6.099 32.966 1.00 94.94 655 GLU A C 1
ATOM 4915 O O . GLU A 1 655 ? -6.026 6.565 33.384 1.00 94.94 655 GLU A O 1
ATOM 4920 N N . ALA A 1 656 ? -7.144 5.488 31.782 1.00 94.81 656 ALA A N 1
ATOM 4921 C CA . ALA A 1 656 ? -6.039 5.548 30.837 1.00 94.81 656 ALA A CA 1
ATOM 4922 C C . ALA A 1 656 ? -5.930 6.922 30.159 1.00 94.81 656 ALA A C 1
ATOM 4924 O O . ALA A 1 656 ? -4.865 7.205 29.617 1.00 94.81 656 ALA A O 1
ATOM 4925 N N . ILE A 1 657 ? -6.998 7.735 30.168 1.00 94.31 657 ILE A N 1
ATOM 4926 C CA . ILE A 1 657 ? -7.009 9.096 29.622 1.00 94.31 657 ILE A CA 1
ATOM 4927 C C . ILE A 1 657 ? -6.428 10.039 30.672 1.00 94.31 657 ILE A C 1
ATOM 4929 O O . ILE A 1 657 ? -7.040 10.244 31.722 1.00 94.31 657 ILE A O 1
ATOM 4933 N N . ASP A 1 658 ? -5.270 10.616 30.374 1.00 88.94 658 ASP A N 1
ATOM 4934 C CA . ASP A 1 658 ? -4.686 11.651 31.214 1.00 88.94 658 ASP A CA 1
ATOM 4935 C C . ASP A 1 658 ? -5.373 13.011 31.020 1.00 88.94 658 ASP A C 1
ATOM 4937 O O . ASP A 1 658 ? -6.309 13.193 30.231 1.00 88.94 658 ASP A O 1
ATOM 4941 N N . ASP A 1 659 ? -4.902 13.992 31.775 1.00 84.56 659 ASP A N 1
ATOM 4942 C CA . ASP A 1 659 ? -5.440 15.342 31.774 1.00 84.56 659 ASP A CA 1
ATOM 4943 C C . ASP A 1 659 ? -5.337 16.023 30.399 1.00 84.56 659 ASP A C 1
ATOM 4945 O O . ASP A 1 659 ? -6.287 16.699 29.994 1.00 84.56 659 ASP A O 1
ATOM 4949 N N . SER A 1 660 ? -4.291 15.716 29.623 1.00 80.75 660 SER A N 1
ATOM 4950 C CA . SER A 1 660 ? -4.080 16.185 28.244 1.00 80.75 660 SER A CA 1
ATOM 4951 C C . SER A 1 660 ? -4.970 1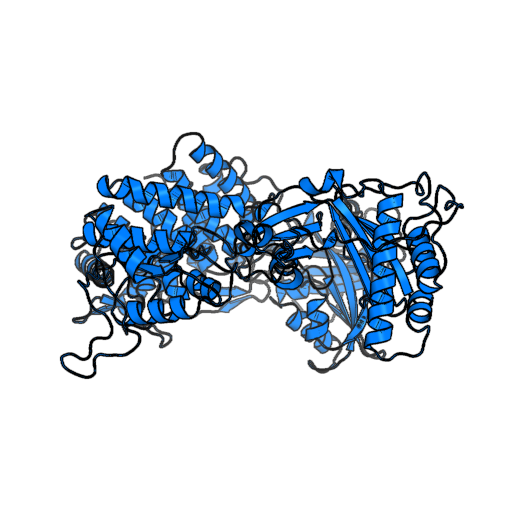5.485 27.202 1.00 80.75 660 SER A C 1
ATOM 4953 O O . SER A 1 660 ? -5.061 15.906 26.047 1.00 80.75 660 SER A O 1
ATOM 4955 N N . GLY A 1 661 ? -5.644 14.395 27.583 1.00 88.44 661 GLY A N 1
ATOM 4956 C CA . GLY A 1 661 ? -6.422 13.548 26.681 1.00 88.44 661 GLY A CA 1
ATOM 4957 C C . GLY A 1 661 ? -5.615 12.426 26.017 1.00 88.44 661 GLY A C 1
ATOM 4958 O O . GLY A 1 661 ? -6.179 11.655 25.235 1.00 88.44 661 GLY A O 1
ATOM 4959 N N . ARG A 1 662 ? -4.318 12.283 26.306 1.00 88.69 662 ARG A N 1
ATOM 4960 C CA . ARG A 1 662 ? -3.531 11.146 25.814 1.00 88.69 662 ARG A CA 1
ATOM 4961 C C . ARG A 1 662 ? -3.932 9.883 26.556 1.00 88.69 662 ARG A C 1
ATOM 4963 O O . ARG A 1 662 ? -4.340 9.914 27.713 1.00 88.69 662 ARG A O 1
ATOM 4970 N N . MET A 1 663 ? -3.829 8.752 25.863 1.00 92.44 663 MET A N 1
ATOM 4971 C CA . MET A 1 663 ? -4.165 7.460 26.447 1.00 92.44 663 MET A CA 1
ATOM 4972 C C . MET A 1 663 ? -2.915 6.632 26.686 1.00 92.44 663 MET A C 1
ATOM 4974 O O . MET A 1 663 ? -2.206 6.283 25.740 1.00 92.44 663 MET A O 1
ATOM 4978 N N . ARG A 1 664 ? -2.694 6.239 27.941 1.00 92.12 664 ARG A N 1
ATOM 4979 C CA . ARG A 1 664 ? -1.721 5.199 28.274 1.00 92.12 664 ARG A CA 1
ATOM 4980 C C . ARG A 1 664 ? -2.148 3.886 27.621 1.00 92.12 664 ARG A C 1
ATOM 4982 O O . ARG A 1 664 ? -3.241 3.388 27.875 1.00 92.12 664 ARG A O 1
ATOM 4989 N N . THR A 1 665 ? -1.279 3.309 26.796 1.00 93.38 665 THR A N 1
ATOM 4990 C CA . THR A 1 665 ? -1.616 2.127 25.987 1.00 93.38 665 THR A CA 1
ATOM 4991 C C . THR A 1 665 ? -1.390 0.804 26.706 1.00 93.38 665 THR A C 1
ATOM 4993 O O . THR A 1 665 ? -2.121 -0.143 26.425 1.00 93.38 665 THR A O 1
ATOM 4996 N N . HIS A 1 666 ? -0.446 0.738 27.651 1.00 92.81 666 HIS A N 1
ATOM 4997 C CA . HIS A 1 666 ? -0.082 -0.491 28.368 1.00 92.81 666 HIS A CA 1
ATOM 4998 C C . HIS A 1 666 ? -0.196 -0.351 29.889 1.00 92.81 666 HIS A C 1
ATOM 5000 O O . HIS A 1 666 ? 0.004 0.725 30.465 1.00 92.81 666 HIS A O 1
ATOM 5006 N N . ARG A 1 667 ? -0.480 -1.468 30.568 1.00 90.88 667 ARG A N 1
ATOM 5007 C CA . ARG A 1 667 ? -0.645 -1.532 32.029 1.00 90.88 667 ARG A CA 1
ATOM 5008 C C . ARG A 1 667 ? 0.599 -1.057 32.776 1.00 90.88 667 ARG A C 1
ATOM 5010 O O . ARG A 1 667 ? 0.475 -0.297 33.727 1.00 90.88 667 ARG A O 1
ATOM 5017 N N . ASN A 1 668 ? 1.777 -1.459 32.308 1.00 87.94 668 ASN A N 1
ATOM 5018 C CA . ASN A 1 668 ? 3.077 -1.098 32.881 1.00 87.94 668 ASN A CA 1
ATOM 5019 C C . ASN A 1 668 ? 3.577 0.303 32.472 1.00 87.94 668 ASN A C 1
ATOM 5021 O O . ASN A 1 668 ? 4.690 0.666 32.831 1.00 87.94 668 ASN A O 1
ATOM 5025 N N . GLY A 1 669 ? 2.799 1.064 31.694 1.00 83.81 669 GLY A N 1
ATOM 5026 C CA . GLY A 1 669 ? 3.213 2.376 31.193 1.00 83.81 669 GLY A CA 1
ATOM 5027 C C . GLY A 1 669 ? 4.170 2.337 29.999 1.00 83.81 669 GLY A C 1
ATOM 5028 O O . GLY A 1 669 ? 4.658 3.389 29.601 1.00 83.81 669 GLY A O 1
ATOM 5029 N N . ALA A 1 670 ? 4.425 1.168 29.398 1.00 83.88 670 ALA A N 1
ATOM 5030 C CA . ALA A 1 670 ? 5.254 1.077 28.201 1.00 83.88 670 ALA A CA 1
ATOM 5031 C C . ALA A 1 670 ? 4.664 1.910 27.050 1.00 83.88 670 ALA A C 1
ATOM 5033 O O . ALA A 1 670 ? 3.488 1.775 26.691 1.00 83.88 670 ALA A O 1
ATOM 5034 N N . VAL A 1 671 ? 5.511 2.747 26.451 1.00 79.69 671 VAL A N 1
ATOM 5035 C CA . VAL A 1 671 ? 5.172 3.546 25.274 1.00 79.69 671 VAL A CA 1
ATOM 5036 C C . VAL A 1 671 ? 5.635 2.789 24.037 1.00 79.69 671 VAL A C 1
ATOM 5038 O O . VAL A 1 671 ? 6.826 2.706 23.750 1.00 79.69 671 VAL A O 1
ATOM 5041 N N . VAL A 1 672 ? 4.673 2.217 23.316 1.00 84.00 672 VAL A N 1
ATOM 5042 C CA . VAL A 1 672 ? 4.889 1.611 21.998 1.00 84.00 672 VAL A CA 1
ATOM 5043 C C . VAL A 1 672 ? 4.257 2.538 20.972 1.00 84.00 672 VAL A C 1
ATOM 5045 O O . VAL A 1 672 ? 3.045 2.752 20.987 1.00 84.00 672 VAL A O 1
ATOM 5048 N N . GLU A 1 673 ? 5.078 3.115 20.104 1.00 80.94 673 GLU A N 1
ATOM 5049 C CA . GLU A 1 673 ? 4.669 4.191 19.202 1.00 80.94 673 GLU A CA 1
ATOM 5050 C C . GLU A 1 673 ? 3.558 3.748 18.232 1.00 80.94 673 GLU A C 1
ATOM 5052 O O . GLU A 1 673 ? 2.600 4.480 17.989 1.00 80.94 673 GLU A O 1
ATOM 5057 N N . GLU A 1 674 ? 3.625 2.516 17.725 1.00 81.75 674 GLU A N 1
ATOM 5058 C CA . GLU A 1 674 ? 2.604 1.921 16.857 1.00 81.75 674 GLU A CA 1
ATOM 5059 C C . GLU A 1 674 ? 1.270 1.696 17.588 1.00 81.75 674 GLU A C 1
ATOM 5061 O O . GLU A 1 674 ? 0.199 1.785 16.983 1.00 81.75 674 GLU A O 1
ATOM 5066 N N . ALA A 1 675 ? 1.308 1.438 18.899 1.00 88.75 675 ALA A N 1
ATOM 5067 C CA . ALA A 1 675 ? 0.106 1.243 19.705 1.00 88.75 675 ALA A CA 1
ATOM 5068 C C . ALA A 1 675 ? -0.699 2.542 19.855 1.00 88.75 675 ALA A C 1
ATOM 5070 O O . ALA A 1 675 ? -1.929 2.494 19.915 1.00 88.75 675 ALA A O 1
ATOM 5071 N N . LEU A 1 676 ? -0.033 3.703 19.861 1.00 87.56 676 LEU A N 1
ATOM 5072 C CA . LEU A 1 676 ? -0.680 5.020 19.927 1.00 87.56 676 LEU A CA 1
ATOM 5073 C C . LEU A 1 676 ? -1.526 5.326 18.680 1.00 87.56 676 LEU A C 1
ATOM 5075 O O . LEU A 1 676 ? -2.474 6.108 18.756 1.00 87.56 676 LEU A O 1
ATOM 5079 N N . ASP A 1 677 ? -1.221 4.692 17.545 1.00 87.56 677 ASP A N 1
ATOM 5080 C CA . ASP A 1 677 ? -2.012 4.816 16.317 1.00 87.56 677 ASP A CA 1
ATOM 5081 C C . ASP A 1 677 ? -3.296 3.963 16.386 1.00 87.56 677 ASP A C 1
ATOM 5083 O O . ASP A 1 677 ? -4.328 4.329 15.830 1.00 87.56 677 ASP A O 1
ATOM 5087 N N . LEU A 1 678 ? -3.280 2.829 17.087 1.00 90.19 678 LEU A N 1
ATOM 5088 C CA . LEU A 1 678 ? -4.366 1.843 17.030 1.00 90.19 678 LEU A CA 1
ATOM 5089 C C . LEU A 1 678 ? -5.273 1.862 18.262 1.00 90.19 678 LEU A C 1
ATOM 5091 O O . LEU A 1 678 ? -6.500 1.844 18.141 1.00 90.19 678 LEU A O 1
ATOM 5095 N N . PHE A 1 679 ? -4.679 1.862 19.453 1.00 95.81 679 PHE A N 1
ATOM 5096 C CA . PHE A 1 679 ? -5.383 1.504 20.681 1.00 95.81 679 PHE A CA 1
ATOM 5097 C C . PHE A 1 679 ? -6.241 2.644 21.248 1.00 95.81 679 PHE A C 1
ATOM 5099 O O . PHE A 1 679 ? -7.374 2.366 21.652 1.00 95.81 679 PHE A O 1
ATOM 5106 N N . PRO A 1 680 ? -5.807 3.924 21.239 1.00 96.44 680 PRO A N 1
ATOM 5107 C CA . PRO A 1 680 ? -6.667 5.016 21.692 1.00 96.44 680 PRO A CA 1
ATOM 5108 C C . PRO A 1 680 ? -7.961 5.140 20.863 1.00 96.44 680 PRO A C 1
ATOM 5110 O O . PRO A 1 680 ? -9.042 5.160 21.456 1.00 96.44 680 PRO A O 1
ATOM 5113 N N . PRO A 1 681 ? -7.934 5.106 19.511 1.00 97.19 681 PRO A N 1
ATOM 5114 C CA . PRO A 1 681 ? -9.164 5.047 18.717 1.00 97.19 681 PRO A CA 1
ATOM 5115 C C . PRO A 1 681 ? -10.075 3.846 19.041 1.00 97.19 681 PRO A C 1
ATOM 5117 O O . PRO A 1 681 ? -11.297 4.006 19.084 1.00 97.19 681 PRO A O 1
ATOM 5120 N N . GLN A 1 682 ? -9.511 2.658 19.308 1.00 97.69 682 GLN A N 1
ATOM 5121 C CA . GLN A 1 682 ? -10.278 1.479 19.746 1.00 97.69 682 GLN A CA 1
ATOM 5122 C C . GLN A 1 682 ? -10.984 1.729 21.085 1.00 97.69 682 GLN A C 1
ATOM 5124 O O . GLN A 1 682 ? -12.176 1.441 21.222 1.00 97.69 682 GLN A O 1
ATOM 5129 N N . ALA A 1 683 ? -10.270 2.297 22.059 1.00 98.25 683 ALA A N 1
ATOM 5130 C CA . ALA A 1 683 ? -10.813 2.630 23.370 1.00 98.25 683 ALA A CA 1
ATOM 5131 C C . ALA A 1 683 ? -11.924 3.684 23.277 1.00 98.25 683 ALA A C 1
ATOM 5133 O O . ALA A 1 683 ? -12.993 3.505 23.862 1.00 98.25 683 ALA A O 1
ATOM 5134 N N . LEU A 1 684 ? -11.733 4.733 22.473 1.00 98.44 684 LEU A N 1
ATOM 5135 C CA . LEU A 1 684 ? -12.745 5.768 22.246 1.00 98.44 684 LEU A CA 1
ATOM 5136 C C . LEU A 1 684 ? -14.002 5.205 21.578 1.00 98.44 684 LEU A C 1
ATOM 5138 O O . LEU A 1 684 ? -15.119 5.579 21.947 1.00 98.44 684 LEU A O 1
ATOM 5142 N N . PHE A 1 6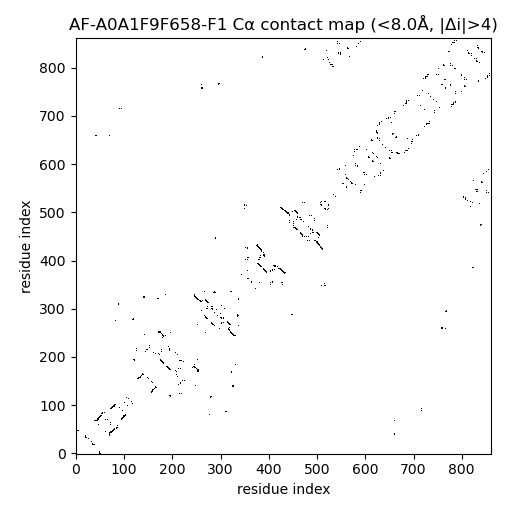85 ? -13.848 4.269 20.639 1.00 98.19 685 PHE A N 1
ATOM 5143 C CA . PHE A 1 685 ? -14.978 3.543 20.068 1.00 98.19 685 PHE A CA 1
ATOM 5144 C C . PHE A 1 685 ? -15.714 2.705 21.128 1.00 98.19 685 PHE A C 1
ATOM 5146 O O . PHE A 1 685 ? -16.943 2.791 21.242 1.00 98.19 685 PHE A O 1
ATOM 5153 N N . ALA A 1 686 ? -14.978 1.945 21.944 1.00 98.25 686 ALA A N 1
ATOM 5154 C CA . ALA A 1 686 ? -15.533 1.129 23.022 1.00 98.25 686 ALA A CA 1
ATOM 5155 C C . ALA A 1 686 ? -16.313 1.960 24.048 1.00 98.25 686 ALA A C 1
ATOM 5157 O O . ALA A 1 686 ? -17.457 1.625 24.367 1.00 98.25 686 ALA A O 1
ATOM 5158 N N . LEU A 1 687 ? -15.743 3.083 24.492 1.00 98.31 687 LEU A N 1
ATOM 5159 C CA . LEU A 1 687 ? -16.382 4.025 25.408 1.00 98.31 687 LEU A CA 1
ATOM 5160 C C . LEU A 1 687 ? -17.659 4.630 24.813 1.00 98.31 687 LEU A C 1
ATOM 5162 O O . LEU A 1 687 ? -18.661 4.737 25.516 1.00 98.31 687 LEU A O 1
ATOM 5166 N N . GLY A 1 688 ? -17.682 4.935 23.512 1.00 97.12 688 GLY A N 1
ATOM 5167 C CA . GLY A 1 688 ? -18.890 5.432 22.840 1.00 97.12 688 GLY A CA 1
ATOM 5168 C C . GLY A 1 688 ? -20.021 4.411 22.824 1.00 97.12 688 GLY A C 1
ATOM 5169 O O . GLY A 1 688 ? -21.179 4.737 23.098 1.00 97.12 688 GLY A O 1
ATOM 5170 N N . ARG A 1 689 ? -19.698 3.138 22.573 1.00 96.00 689 ARG A N 1
ATOM 5171 C CA . ARG A 1 689 ? -20.678 2.043 22.652 1.00 96.00 689 ARG A CA 1
ATOM 5172 C C . ARG A 1 689 ? -21.137 1.783 24.084 1.00 96.00 689 ARG A C 1
ATOM 5174 O O . ARG A 1 689 ? -22.326 1.537 24.292 1.00 96.00 689 ARG A O 1
ATOM 5181 N N . ALA A 1 690 ? -20.230 1.873 25.052 1.00 95.44 690 ALA A N 1
ATOM 5182 C CA . ALA A 1 690 ? -20.533 1.745 26.471 1.00 95.44 690 ALA A CA 1
ATOM 5183 C C . ALA A 1 690 ? -21.488 2.858 26.935 1.00 95.44 690 ALA A C 1
ATOM 5185 O O . ALA A 1 690 ? -22.537 2.562 27.513 1.00 95.44 690 ALA A O 1
ATOM 5186 N N . HIS A 1 691 ? -21.200 4.111 26.574 1.00 95.00 691 HIS A N 1
ATOM 5187 C CA . HIS A 1 691 ? -22.048 5.272 26.841 1.00 95.00 691 HIS A CA 1
ATOM 5188 C C . HIS A 1 691 ? -23.441 5.121 26.217 1.00 95.00 691 HIS A C 1
ATOM 5190 O O . HIS A 1 691 ? -24.446 5.236 26.915 1.00 95.00 691 HIS A O 1
ATOM 5196 N N . ALA A 1 692 ? -23.525 4.753 24.933 1.00 92.75 692 ALA A N 1
ATOM 5197 C CA . ALA A 1 692 ? -24.803 4.540 24.244 1.00 92.75 692 ALA A CA 1
ATOM 5198 C C . ALA A 1 692 ? -25.656 3.414 24.861 1.00 92.75 692 ALA A C 1
ATOM 5200 O O . ALA A 1 692 ? -26.872 3.377 24.679 1.00 92.75 692 ALA A O 1
ATOM 5201 N N . ARG A 1 693 ? -25.032 2.478 25.585 1.00 91.38 693 ARG A N 1
ATOM 5202 C CA . ARG A 1 693 ? -25.717 1.415 26.330 1.00 91.38 693 ARG A CA 1
ATOM 5203 C C . ARG A 1 693 ? -25.895 1.758 27.817 1.00 91.38 693 ARG A C 1
ATOM 5205 O O . ARG A 1 693 ? -26.308 0.882 28.572 1.00 91.38 693 ARG A O 1
ATOM 5212 N N . GLY A 1 694 ? -25.538 2.954 28.279 1.00 91.50 694 GLY A N 1
ATOM 5213 C CA . GLY A 1 694 ? -25.629 3.351 29.687 1.00 91.50 694 GLY A CA 1
ATOM 5214 C C . GLY A 1 694 ? -24.732 2.533 30.623 1.00 91.50 694 GLY A C 1
ATOM 5215 O O . GLY A 1 694 ? -25.188 2.097 31.677 1.00 91.50 694 GLY A O 1
ATOM 5216 N N . VAL A 1 695 ? -23.502 2.203 30.214 1.00 91.31 695 VAL A N 1
ATOM 5217 C CA . VAL A 1 695 ? -22.471 1.711 31.149 1.00 91.31 695 VAL A CA 1
ATOM 5218 C C . VAL A 1 695 ? -22.023 2.896 32.021 1.00 91.31 695 VAL A C 1
ATOM 5220 O O . VAL A 1 695 ? -21.730 3.954 31.460 1.00 91.31 695 VAL A O 1
ATOM 5223 N N . PRO A 1 696 ? -21.984 2.763 33.360 1.00 87.94 696 PRO A N 1
ATOM 5224 C CA . PRO A 1 696 ? -21.552 3.847 34.241 1.00 87.94 696 PRO A CA 1
ATOM 5225 C C . PRO A 1 696 ? -20.050 4.136 34.097 1.00 87.94 696 PRO A C 1
ATOM 5227 O O . PRO A 1 696 ? -19.288 3.273 33.666 1.00 87.94 696 PRO A O 1
ATOM 5230 N N . GLY A 1 697 ? -19.627 5.338 34.499 1.00 83.62 697 GLY A N 1
ATOM 5231 C CA . GLY A 1 697 ? -18.208 5.709 34.585 1.00 83.62 697 GLY A CA 1
ATOM 5232 C C . GLY A 1 697 ? -17.584 6.264 33.302 1.00 83.62 697 GLY A C 1
ATOM 5233 O O . GLY A 1 697 ? -16.373 6.424 33.256 1.00 83.62 697 GLY A O 1
ATOM 5234 N N . VAL A 1 698 ? -18.375 6.568 32.265 1.00 91.88 698 VAL A N 1
ATOM 5235 C CA . VAL A 1 698 ? -17.867 7.233 31.052 1.00 91.88 698 VAL A CA 1
ATOM 5236 C C . VAL A 1 698 ? -17.918 8.753 31.216 1.00 91.88 698 VAL A C 1
ATOM 5238 O O . VAL A 1 698 ? -18.998 9.343 31.184 1.00 91.88 698 VAL A O 1
ATOM 5241 N N . ASP A 1 699 ? -16.751 9.380 31.354 1.00 93.06 699 ASP A N 1
ATOM 5242 C CA . ASP A 1 699 ? -16.588 10.835 31.452 1.00 93.06 699 ASP A CA 1
ATOM 5243 C C . ASP A 1 699 ? -16.532 11.482 30.053 1.00 93.06 699 ASP A C 1
ATOM 5245 O O . ASP A 1 699 ? -15.591 11.271 29.284 1.00 93.06 699 ASP A O 1
ATOM 5249 N N . LEU A 1 700 ? -17.546 12.289 29.715 1.00 91.69 700 LEU A N 1
ATOM 5250 C CA . LEU A 1 700 ? -17.629 12.977 28.421 1.00 91.69 700 LEU A CA 1
ATOM 5251 C C . LEU A 1 700 ? -16.544 14.046 28.226 1.00 91.69 700 LEU A C 1
ATOM 5253 O O . LEU A 1 700 ? -16.145 14.278 27.086 1.00 91.69 700 LEU A O 1
ATOM 5257 N N . GLY A 1 701 ? -16.083 14.695 29.296 1.00 91.62 701 GLY A N 1
ATOM 5258 C CA . GLY A 1 701 ? -15.037 15.713 29.243 1.00 91.62 701 GLY A CA 1
ATOM 5259 C C . GLY A 1 701 ? -13.681 15.099 28.907 1.00 91.62 701 GLY A C 1
ATOM 5260 O O . GLY A 1 701 ? -13.038 15.532 27.948 1.00 91.62 701 GLY A O 1
ATOM 5261 N N . ARG A 1 702 ? -13.291 14.029 29.616 1.00 93.69 702 ARG A N 1
ATOM 5262 C CA . ARG A 1 702 ? -12.071 13.255 29.299 1.00 93.69 702 ARG A CA 1
ATOM 5263 C C . ARG A 1 702 ? -12.120 12.686 27.878 1.00 93.69 702 ARG A C 1
ATOM 5265 O O . ARG A 1 702 ? -11.169 12.834 27.116 1.00 93.69 702 ARG A O 1
ATOM 5272 N N . VAL A 1 703 ? -13.256 12.107 27.475 1.00 95.69 703 VAL A N 1
ATOM 5273 C CA . VAL A 1 703 ? -13.447 11.583 26.109 1.00 95.69 703 VAL A CA 1
ATOM 5274 C C . VAL A 1 703 ? -13.335 12.679 25.048 1.00 95.69 703 VAL A C 1
ATOM 5276 O O . VAL A 1 703 ? -12.763 12.433 23.987 1.00 95.69 703 VAL A O 1
ATOM 5279 N N . ALA A 1 704 ? -13.877 13.875 25.298 1.00 93.69 704 ALA A N 1
ATOM 5280 C CA . ALA A 1 704 ? -13.780 14.987 24.356 1.00 93.69 704 ALA A CA 1
ATOM 5281 C C . ALA A 1 704 ? -12.316 15.364 24.093 1.00 93.69 704 ALA A C 1
ATOM 5283 O O . ALA A 1 704 ? -11.923 15.464 22.929 1.00 93.69 704 ALA A O 1
ATOM 5284 N N . ARG A 1 705 ? -11.505 15.493 25.154 1.00 90.56 705 ARG A N 1
ATOM 5285 C CA . ARG A 1 705 ? -10.062 15.761 25.038 1.00 90.56 705 ARG A CA 1
ATOM 5286 C C . ARG A 1 705 ? -9.341 14.639 24.294 1.00 90.56 705 ARG A C 1
ATOM 5288 O O . ARG A 1 705 ? -8.602 14.906 23.352 1.00 90.56 705 ARG A O 1
ATOM 5295 N N . ALA A 1 706 ? -9.648 13.384 24.616 1.00 94.56 706 ALA A N 1
ATOM 5296 C CA . ALA A 1 706 ? -9.046 12.238 23.941 1.00 94.56 706 ALA A CA 1
ATOM 5297 C C . ALA A 1 706 ? -9.409 12.126 22.449 1.00 94.56 706 ALA A C 1
ATOM 5299 O O . ALA A 1 706 ? -8.565 11.760 21.633 1.00 94.56 706 ALA A O 1
ATOM 5300 N N . LEU A 1 707 ? -10.636 12.486 22.054 1.00 95.69 707 LEU A N 1
ATOM 5301 C CA . LEU A 1 707 ? -11.022 12.571 20.639 1.00 95.69 707 LEU A CA 1
ATOM 5302 C C . LEU A 1 707 ? -10.235 13.654 19.898 1.00 95.69 707 LEU A C 1
ATOM 5304 O O . LEU A 1 707 ? -9.845 13.435 18.751 1.00 95.69 707 LEU A O 1
ATOM 5308 N N . VAL A 1 708 ? -9.997 14.801 20.539 1.00 91.50 708 VAL A N 1
ATOM 5309 C CA . VAL A 1 708 ? -9.167 15.875 19.978 1.00 91.50 708 VAL A CA 1
ATOM 5310 C C . VAL A 1 708 ? -7.722 15.403 19.825 1.00 91.50 708 VAL A C 1
ATOM 5312 O O . VAL A 1 708 ? -7.193 15.479 18.719 1.00 91.50 708 VAL A O 1
ATOM 5315 N N . ALA A 1 709 ? -7.123 14.817 20.865 1.00 89.75 709 ALA A N 1
ATOM 5316 C CA . ALA A 1 709 ? -5.764 14.277 20.811 1.00 89.75 709 ALA A CA 1
ATOM 5317 C C . ALA A 1 709 ? -5.605 13.208 19.711 1.00 89.75 709 ALA A C 1
ATOM 5319 O O . ALA A 1 709 ? -4.667 13.255 18.912 1.00 89.75 709 ALA A O 1
ATOM 5320 N N . ALA A 1 710 ? -6.561 12.279 19.596 1.00 92.94 710 ALA A N 1
ATOM 5321 C CA . ALA A 1 710 ? -6.551 11.251 18.556 1.00 92.94 710 ALA A CA 1
ATOM 5322 C C . ALA A 1 710 ? -6.731 11.834 17.141 1.00 92.94 710 ALA A C 1
ATOM 5324 O O . ALA A 1 710 ? -6.120 11.346 16.187 1.00 92.94 710 ALA A O 1
ATOM 5325 N N . HIS A 1 711 ? -7.543 12.886 16.990 1.00 92.69 711 HIS A N 1
ATOM 5326 C CA . HIS A 1 711 ? -7.720 13.585 15.719 1.00 92.69 711 HIS A CA 1
ATOM 5327 C C . HIS A 1 711 ? -6.464 14.358 15.303 1.00 92.69 711 HIS A C 1
ATOM 5329 O O . HIS A 1 711 ? -6.032 14.214 14.162 1.00 92.69 711 HIS A O 1
ATOM 5335 N N . ILE A 1 712 ? -5.853 15.116 16.221 1.00 87.25 712 ILE A N 1
ATOM 5336 C CA . ILE A 1 712 ? -4.574 15.815 16.009 1.00 87.25 712 ILE A CA 1
ATOM 5337 C C . ILE A 1 712 ? -3.523 14.809 15.535 1.00 87.25 712 ILE A C 1
ATOM 5339 O O . ILE A 1 712 ? -2.937 14.975 14.463 1.00 87.25 712 ILE A O 1
ATOM 5343 N N . ARG A 1 713 ? -3.376 13.691 16.258 1.00 87.62 713 ARG A N 1
ATOM 5344 C CA . ARG A 1 713 ? -2.457 12.618 15.867 1.00 87.62 713 ARG A CA 1
ATOM 5345 C C . ARG A 1 713 ? -2.741 12.097 14.457 1.00 87.62 713 ARG A C 1
ATOM 5347 O O . ARG A 1 713 ? -1.806 11.927 13.681 1.00 87.62 713 ARG A O 1
ATOM 5354 N N . PHE A 1 714 ? -4.006 11.876 14.092 1.00 91.06 714 PHE A N 1
ATOM 5355 C CA . PHE A 1 714 ? -4.367 11.435 12.741 1.00 91.06 714 PHE A CA 1
ATOM 5356 C C . PHE A 1 714 ? -4.013 12.462 11.661 1.00 91.06 714 PHE A C 1
ATOM 5358 O O . PHE A 1 714 ? -3.508 12.077 10.612 1.00 91.06 714 PHE A O 1
ATOM 5365 N N . ARG A 1 715 ? -4.235 13.761 11.892 1.00 88.00 715 ARG A N 1
ATOM 5366 C CA . ARG A 1 715 ? -3.915 14.800 10.897 1.00 88.00 715 ARG A CA 1
ATOM 5367 C C . ARG A 1 715 ? -2.419 14.910 10.621 1.00 88.00 715 ARG A C 1
ATOM 5369 O O . ARG A 1 715 ? -2.035 15.188 9.488 1.00 88.00 715 ARG A O 1
ATOM 5376 N N . HIS A 1 716 ? -1.586 14.692 11.635 1.00 81.06 716 HIS A N 1
ATOM 5377 C CA . HIS A 1 716 ? -0.135 14.852 11.513 1.00 81.06 716 HIS A CA 1
ATOM 5378 C C . HIS A 1 716 ? 0.580 13.563 11.125 1.00 81.06 716 HIS A C 1
ATOM 5380 O O . HIS A 1 716 ? 1.519 13.589 10.332 1.00 81.06 716 HIS A O 1
ATOM 5386 N N . ARG A 1 717 ? 0.088 12.426 11.613 1.00 83.31 717 ARG A N 1
ATOM 5387 C CA . ARG A 1 717 ? 0.637 11.103 11.336 1.00 83.31 717 ARG A CA 1
ATOM 5388 C C . ARG A 1 717 ? -0.483 10.146 10.919 1.00 83.31 717 ARG A C 1
ATOM 5390 O O . ARG A 1 717 ? -0.814 9.222 11.660 1.00 83.31 717 ARG A O 1
ATOM 5397 N N . PRO A 1 718 ? -1.090 10.342 9.737 1.00 87.56 718 PRO A N 1
ATOM 5398 C CA . PRO A 1 718 ? -2.182 9.490 9.302 1.00 87.56 718 PRO A CA 1
ATOM 5399 C C . PRO A 1 718 ? -1.658 8.105 8.920 1.00 87.56 718 PRO A C 1
ATOM 5401 O O . PRO A 1 718 ? -0.807 7.947 8.039 1.00 87.56 718 PRO A O 1
ATOM 5404 N N . THR A 1 719 ? -2.218 7.081 9.549 1.00 88.38 719 THR A N 1
ATOM 5405 C CA . THR A 1 719 ? -1.961 5.676 9.242 1.00 88.38 719 THR A CA 1
ATOM 5406 C C . THR A 1 719 ? -3.261 4.964 8.897 1.00 88.38 719 THR A C 1
ATOM 5408 O O . THR A 1 719 ? -4.345 5.302 9.375 1.00 88.38 719 THR A O 1
ATOM 5411 N N . ILE A 1 720 ? -3.160 3.920 8.075 1.00 91.38 720 ILE A N 1
ATOM 5412 C CA . ILE A 1 720 ? -4.327 3.111 7.712 1.00 91.38 720 ILE A CA 1
ATOM 5413 C C . ILE A 1 720 ? -4.925 2.359 8.910 1.00 91.38 720 ILE A C 1
ATOM 5415 O O . ILE A 1 720 ? -6.114 2.061 8.918 1.00 91.38 720 ILE A O 1
ATOM 5419 N N . GLY A 1 721 ? -4.119 2.103 9.943 1.00 90.69 721 GLY A N 1
ATOM 5420 C CA . GLY A 1 721 ? -4.557 1.462 11.178 1.00 90.69 721 GLY A CA 1
ATOM 5421 C C . GLY A 1 721 ? -5.549 2.299 11.991 1.00 90.69 721 GLY A C 1
ATOM 5422 O O . GLY A 1 721 ? -6.466 1.744 12.589 1.00 90.69 721 GLY A O 1
ATOM 5423 N N . GLN A 1 722 ? -5.417 3.630 11.968 1.00 94.19 722 GLN A N 1
ATOM 5424 C CA . GLN A 1 722 ? -6.324 4.554 12.664 1.00 94.19 722 GLN A CA 1
ATOM 5425 C C . GLN A 1 722 ? -7.720 4.611 12.029 1.00 94.19 722 GLN A C 1
ATOM 5427 O O . GLN A 1 722 ? -8.714 4.810 12.728 1.00 94.19 722 GLN A O 1
ATOM 5432 N N . VAL A 1 723 ? -7.793 4.449 10.703 1.00 96.38 723 VAL A N 1
ATOM 5433 C CA . VAL A 1 723 ? -8.994 4.672 9.881 1.00 96.38 723 VAL A CA 1
ATOM 5434 C C . VAL A 1 723 ? -10.244 3.943 10.388 1.00 96.38 723 VAL A C 1
ATOM 5436 O O . VAL A 1 723 ? -11.238 4.631 10.644 1.00 96.38 723 VAL A O 1
ATOM 5439 N N . PRO A 1 724 ? -10.258 2.602 10.546 1.00 97.06 724 PRO A N 1
ATOM 5440 C CA . PRO A 1 724 ? -11.470 1.897 10.960 1.00 97.06 724 PRO A CA 1
ATOM 5441 C C . PRO A 1 724 ? -11.942 2.362 12.335 1.00 97.06 724 PRO A C 1
ATOM 5443 O O . PRO A 1 724 ? -13.119 2.655 12.527 1.00 97.06 724 PRO A O 1
ATOM 5446 N N . TRP A 1 725 ? -11.020 2.508 13.281 1.00 97.56 725 TRP A N 1
ATOM 5447 C CA . TRP A 1 725 ? -11.344 2.779 14.674 1.00 97.56 725 TRP A CA 1
ATOM 5448 C C . TRP A 1 725 ? -11.781 4.225 14.917 1.00 97.56 725 TRP A C 1
ATOM 5450 O O . TRP A 1 725 ? -12.771 4.444 15.611 1.00 97.56 725 TRP A O 1
ATOM 5460 N N . LEU A 1 726 ? -11.126 5.212 14.293 1.00 97.12 726 LEU A N 1
ATOM 5461 C CA . LEU A 1 726 ? -11.556 6.614 14.366 1.00 97.12 726 LEU A CA 1
ATOM 5462 C C . LEU A 1 726 ? -12.918 6.824 13.703 1.00 97.12 726 LEU A C 1
ATOM 5464 O O . LEU A 1 726 ? -13.765 7.533 14.244 1.00 97.12 726 LEU A O 1
ATOM 5468 N N . ALA A 1 727 ? -13.164 6.178 12.562 1.00 97.75 727 ALA A N 1
ATOM 5469 C CA . ALA A 1 727 ? -14.462 6.228 11.900 1.00 97.75 727 ALA A CA 1
ATOM 5470 C C . ALA A 1 727 ? -15.574 5.577 12.741 1.00 97.75 727 ALA A C 1
ATOM 5472 O O . ALA A 1 727 ? -16.673 6.126 12.853 1.00 97.75 727 ALA A O 1
ATOM 5473 N N . GLN A 1 728 ? -15.293 4.431 13.368 1.00 97.31 728 GLN A N 1
ATOM 5474 C CA . GLN A 1 728 ? -16.220 3.746 14.274 1.00 97.31 728 GLN A CA 1
ATOM 5475 C C . GLN A 1 728 ? -16.473 4.564 15.549 1.00 97.31 728 GLN A C 1
ATOM 5477 O O . GLN A 1 728 ? -17.616 4.658 16.000 1.00 97.31 728 GLN A O 1
ATOM 5482 N N . ALA A 1 729 ? -15.453 5.228 16.102 1.00 97.19 729 ALA A N 1
ATOM 5483 C CA . ALA A 1 729 ? -15.617 6.178 17.200 1.00 97.19 729 ALA A CA 1
ATOM 5484 C C . ALA A 1 729 ? -16.499 7.365 16.776 1.00 97.19 729 ALA A C 1
ATOM 5486 O O . ALA A 1 729 ? -17.472 7.681 17.464 1.00 97.19 729 ALA A O 1
ATOM 5487 N N . ALA A 1 730 ? -16.244 7.955 15.602 1.00 96.12 730 ALA A N 1
ATOM 5488 C CA . ALA A 1 730 ? -17.074 9.018 15.033 1.00 96.12 730 ALA A CA 1
ATOM 5489 C C . ALA A 1 730 ? -18.546 8.594 14.891 1.00 96.12 730 ALA A C 1
ATOM 5491 O O . ALA A 1 730 ? -19.458 9.356 15.224 1.00 96.12 730 ALA A O 1
ATOM 5492 N N . GLN A 1 731 ? -18.782 7.353 14.460 1.00 95.56 731 GLN A N 1
ATOM 5493 C CA . GLN A 1 731 ? -20.116 6.768 14.385 1.00 95.56 731 GLN A CA 1
ATOM 5494 C C . GLN A 1 731 ? -20.746 6.563 15.771 1.00 95.56 731 GLN A C 1
ATOM 5496 O O . GLN A 1 731 ? -21.904 6.934 15.974 1.00 95.56 731 GLN A O 1
ATOM 5501 N N . ALA A 1 732 ? -20.017 5.977 16.724 1.00 95.94 732 ALA A N 1
ATOM 5502 C CA . ALA A 1 732 ? -20.531 5.657 18.056 1.00 95.94 732 ALA A CA 1
ATOM 5503 C C . ALA A 1 732 ? -20.927 6.907 18.852 1.00 95.94 732 ALA A C 1
ATOM 5505 O O . ALA A 1 732 ? -21.927 6.887 19.568 1.00 95.94 732 ALA A O 1
ATOM 5506 N N . TRP A 1 733 ? -20.188 8.002 18.674 1.00 96.31 733 TRP A N 1
ATOM 5507 C CA . TRP A 1 733 ? -20.424 9.271 19.358 1.00 96.31 733 TRP A CA 1
ATOM 5508 C C . TRP A 1 733 ? -21.341 10.238 18.594 1.00 96.31 733 TRP A C 1
ATOM 5510 O O . TRP A 1 733 ? -21.647 11.311 19.107 1.00 96.31 733 TRP A O 1
ATOM 5520 N N . HIS A 1 734 ? -21.849 9.879 17.407 1.00 90.38 734 HIS A N 1
ATOM 5521 C CA . HIS A 1 734 ? -22.635 10.778 16.542 1.00 90.38 734 HIS A CA 1
ATOM 5522 C C . HIS A 1 734 ? -23.853 11.434 17.236 1.00 90.38 734 HIS A C 1
ATOM 5524 O O . HIS A 1 734 ? -24.250 12.555 16.898 1.00 90.38 734 HIS A O 1
ATOM 5530 N N . GLY A 1 735 ? -24.450 10.748 18.218 1.00 88.56 735 GLY A N 1
ATOM 5531 C CA . GLY A 1 735 ? -25.575 11.257 19.009 1.00 88.56 735 GLY A CA 1
ATOM 5532 C C . GLY A 1 735 ? -25.202 12.327 20.048 1.00 88.56 735 GLY A C 1
ATOM 5533 O O . GLY A 1 735 ? -26.057 13.136 20.413 1.00 88.56 735 GLY A O 1
ATOM 5534 N N . ALA A 1 736 ? -23.944 12.382 20.493 1.00 91.88 736 ALA A N 1
ATOM 5535 C CA . ALA A 1 736 ? -23.478 13.297 21.531 1.00 91.88 736 ALA A CA 1
ATOM 5536 C C . ALA A 1 736 ? -23.272 14.710 20.959 1.00 91.88 736 ALA A C 1
ATOM 5538 O O . ALA A 1 736 ? -22.264 15.006 20.316 1.00 91.88 736 ALA A O 1
ATOM 5539 N N . ARG A 1 737 ? -24.244 15.606 21.191 1.00 90.06 737 ARG A N 1
ATOM 5540 C CA . ARG A 1 737 ? -24.234 16.982 20.651 1.00 90.06 737 ARG A CA 1
ATOM 5541 C C . ARG A 1 737 ? -22.930 17.756 20.916 1.00 90.06 737 ARG A C 1
ATOM 5543 O O . ARG A 1 737 ? -22.463 18.357 19.947 1.00 90.06 737 ARG A O 1
ATOM 5550 N N . PRO A 1 738 ? -22.327 17.720 22.124 1.00 90.81 738 PRO A N 1
ATOM 5551 C CA . PRO A 1 738 ? -21.094 18.463 22.408 1.00 90.81 738 PRO A CA 1
ATOM 5552 C C . PRO A 1 738 ? -19.905 18.043 21.535 1.00 90.81 738 PRO A C 1
ATOM 5554 O O . PRO A 1 738 ? -19.048 18.859 21.228 1.00 90.81 738 PRO A O 1
ATOM 5557 N N . LEU A 1 739 ? -19.876 16.788 21.076 1.00 94.12 739 LEU A N 1
ATOM 5558 C CA . LEU A 1 739 ? -18.759 16.232 20.309 1.00 94.12 739 LEU A CA 1
ATOM 5559 C C . LEU A 1 739 ? -18.904 16.455 18.795 1.00 94.12 739 LEU A C 1
ATOM 5561 O O . LEU A 1 739 ? -17.963 16.239 18.038 1.00 94.12 739 LEU A O 1
ATOM 5565 N N . ARG A 1 740 ? -20.069 16.904 18.309 1.00 91.88 740 ARG A N 1
ATOM 5566 C CA . ARG A 1 740 ? -20.355 17.010 16.865 1.00 91.88 740 ARG A CA 1
ATOM 5567 C C . ARG A 1 740 ? -19.278 17.728 16.037 1.00 91.88 740 ARG A C 1
ATOM 5569 O O . ARG A 1 740 ? -19.027 17.239 14.934 1.00 91.88 740 ARG A O 1
ATOM 5576 N N . PRO A 1 741 ? -18.665 18.843 16.487 1.00 92.31 741 PRO A N 1
ATOM 5577 C CA . PRO A 1 741 ? -17.622 19.513 15.713 1.00 92.31 741 PRO A CA 1
ATOM 5578 C C . PRO A 1 741 ? -16.410 18.610 15.446 1.00 92.31 741 PRO A C 1
ATOM 5580 O O . PRO A 1 741 ? -16.068 18.394 14.284 1.00 92.31 741 PRO A O 1
ATOM 5583 N N . VAL A 1 742 ? -15.831 18.003 16.491 1.00 93.00 742 VAL A N 1
ATOM 5584 C CA . VAL A 1 742 ? -14.652 17.128 16.352 1.00 93.00 742 VAL A CA 1
ATOM 5585 C C . VAL A 1 742 ? -14.976 15.864 15.552 1.00 93.00 742 VAL A C 1
ATOM 5587 O O . VAL A 1 742 ? -14.207 15.474 14.678 1.00 93.00 742 VAL A O 1
ATOM 5590 N N . LEU A 1 743 ? -16.160 15.267 15.739 1.00 95.06 743 LEU A N 1
ATOM 5591 C CA . LEU A 1 743 ? -16.553 14.062 14.992 1.00 95.06 743 LEU A CA 1
ATOM 5592 C C . LEU A 1 743 ? -16.730 14.336 13.491 1.00 95.06 743 LEU A C 1
ATOM 5594 O O . LEU A 1 743 ? -16.432 13.470 12.669 1.00 95.06 743 LEU A O 1
ATOM 5598 N N . ARG A 1 744 ? -17.214 15.530 13.115 1.00 92.81 744 ARG A N 1
ATOM 5599 C CA . ARG A 1 744 ? -17.314 15.942 11.703 1.00 92.81 744 ARG A CA 1
ATOM 5600 C C . ARG A 1 744 ? -15.937 16.138 11.076 1.00 92.81 744 ARG A C 1
ATOM 5602 O O . ARG A 1 744 ? -15.752 15.708 9.942 1.00 92.81 744 ARG A O 1
ATOM 5609 N N . ALA A 1 745 ? -15.001 16.745 11.806 1.00 93.38 745 ALA A N 1
ATOM 5610 C CA . ALA A 1 745 ? -13.624 16.917 11.350 1.00 93.38 745 ALA A CA 1
ATOM 5611 C C . ALA A 1 745 ? -12.932 15.558 11.147 1.00 93.38 745 ALA A C 1
ATOM 5613 O O . ALA A 1 745 ? -12.412 15.296 10.066 1.00 93.38 745 ALA A O 1
ATOM 5614 N N . ILE A 1 746 ? -13.051 14.642 12.119 1.00 95.50 746 ILE A N 1
ATOM 5615 C CA . ILE A 1 746 ? -12.562 13.258 11.997 1.00 95.50 746 ILE A CA 1
ATOM 5616 C C . ILE A 1 746 ? -13.156 12.574 10.761 1.00 95.50 746 ILE A C 1
ATOM 5618 O O . ILE A 1 746 ? -12.423 11.988 9.970 1.00 95.50 746 ILE A O 1
ATOM 5622 N N . ALA A 1 747 ? -14.477 12.648 10.571 1.00 94.75 747 ALA A N 1
ATOM 5623 C CA . ALA A 1 747 ? -15.138 12.000 9.440 1.00 94.75 747 ALA A CA 1
ATOM 5624 C C . ALA A 1 747 ? -14.659 12.538 8.081 1.00 94.75 747 ALA A C 1
ATOM 5626 O O . ALA A 1 747 ? -14.476 11.751 7.153 1.00 94.75 747 ALA A O 1
ATOM 5627 N N . GLY A 1 748 ? -14.461 13.855 7.962 1.00 94.56 748 GLY A N 1
ATOM 5628 C CA . GLY A 1 748 ? -13.930 14.487 6.753 1.00 94.56 748 GLY A CA 1
ATOM 5629 C C . GLY A 1 748 ? -12.507 14.025 6.448 1.00 94.56 748 GLY A C 1
ATOM 5630 O O . GLY A 1 748 ? -12.266 13.453 5.386 1.00 94.56 748 GLY A O 1
ATOM 5631 N N . ASP A 1 749 ? -11.601 14.177 7.414 1.00 95.81 749 ASP A N 1
ATOM 5632 C CA . ASP A 1 749 ? -10.181 13.863 7.229 1.00 95.81 749 ASP A CA 1
ATOM 5633 C C . ASP A 1 749 ? -9.948 12.368 6.970 1.00 95.81 749 ASP A C 1
ATOM 5635 O O . ASP A 1 749 ? -9.151 12.001 6.105 1.00 95.81 749 ASP A O 1
ATOM 5639 N N . VAL A 1 750 ? -10.673 11.481 7.663 1.00 96.44 750 VAL A N 1
ATOM 5640 C CA . VAL A 1 750 ? -10.595 10.031 7.419 1.00 96.44 750 VAL A CA 1
ATOM 5641 C C . VAL A 1 750 ? -11.105 9.682 6.018 1.00 96.44 750 VAL A C 1
ATOM 5643 O O . VAL A 1 750 ? -10.485 8.876 5.320 1.00 96.44 750 VAL A O 1
ATOM 5646 N N . ALA A 1 751 ? -12.216 10.284 5.579 1.00 96.00 751 ALA A N 1
ATOM 5647 C CA . ALA A 1 751 ? -12.744 10.050 4.239 1.00 96.00 751 ALA A CA 1
ATOM 5648 C C . ALA A 1 751 ? -11.762 10.523 3.160 1.00 96.00 751 ALA A C 1
ATOM 5650 O O . ALA A 1 751 ? -11.469 9.767 2.233 1.00 96.00 751 ALA A O 1
ATOM 5651 N N . ASP A 1 752 ? -11.223 11.735 3.283 1.00 95.19 752 ASP A N 1
ATOM 5652 C CA . ASP A 1 752 ? -10.288 12.277 2.299 1.00 95.19 752 ASP A CA 1
ATOM 5653 C C . ASP A 1 752 ? -8.964 11.500 2.271 1.00 95.19 752 ASP A C 1
ATOM 5655 O O . ASP A 1 752 ? -8.477 11.198 1.180 1.00 95.19 752 ASP A O 1
ATOM 5659 N N . PHE A 1 753 ? -8.450 11.051 3.425 1.00 95.19 753 PHE A N 1
ATOM 5660 C CA . PHE A 1 753 ? -7.272 10.177 3.495 1.00 95.19 753 PHE A CA 1
ATOM 5661 C C . PHE A 1 753 ? -7.437 8.902 2.656 1.00 95.19 753 PHE A C 1
ATOM 5663 O O . PHE A 1 753 ? -6.538 8.543 1.886 1.00 95.19 753 PHE A O 1
ATOM 5670 N N . VAL A 1 754 ? -8.582 8.221 2.789 1.00 96.19 754 VAL A N 1
ATOM 5671 C CA . VAL A 1 754 ? -8.868 6.986 2.045 1.00 96.19 754 VAL A CA 1
ATOM 5672 C C . VAL A 1 754 ? -9.095 7.277 0.562 1.00 96.19 754 VAL A C 1
ATOM 5674 O O . VAL A 1 754 ? -8.586 6.554 -0.293 1.00 96.19 754 VAL A O 1
ATOM 5677 N N . LEU A 1 755 ? -9.844 8.332 0.237 1.00 94.88 755 LEU A N 1
ATOM 5678 C CA . LEU A 1 755 ? -10.217 8.660 -1.142 1.00 94.88 755 LEU A CA 1
ATOM 5679 C C . LEU A 1 755 ? -9.023 9.133 -1.977 1.00 94.88 755 LEU A C 1
ATOM 5681 O O . LEU A 1 755 ? -8.965 8.820 -3.163 1.00 94.88 755 LEU A O 1
ATOM 5685 N N . ASP A 1 756 ? -8.056 9.814 -1.363 1.00 94.69 756 ASP A N 1
ATOM 5686 C CA . ASP A 1 756 ? -6.765 10.150 -1.973 1.00 94.69 756 ASP A CA 1
ATOM 5687 C C . ASP A 1 756 ? -5.957 8.893 -2.354 1.00 94.69 756 ASP A C 1
ATOM 5689 O O . ASP A 1 756 ? -5.227 8.889 -3.343 1.00 94.69 756 ASP A O 1
ATOM 5693 N N . ARG A 1 757 ? -6.134 7.788 -1.622 1.00 94.94 757 ARG A N 1
ATOM 5694 C CA . ARG A 1 757 ? -5.357 6.542 -1.759 1.00 94.94 757 ARG A CA 1
ATOM 5695 C C . ARG A 1 757 ? -6.080 5.419 -2.498 1.00 94.94 757 ARG A C 1
ATOM 5697 O O . ARG A 1 757 ? -5.471 4.384 -2.767 1.00 94.94 757 ARG A O 1
ATOM 5704 N N . GLN A 1 758 ? -7.360 5.588 -2.819 1.00 94.88 758 GLN A N 1
ATOM 5705 C CA . GLN A 1 758 ? -8.151 4.539 -3.453 1.00 94.88 758 GLN A CA 1
ATOM 5706 C C . GLN A 1 758 ? -7.901 4.475 -4.963 1.00 94.88 758 GLN A C 1
ATOM 5708 O O . GLN A 1 758 ? -8.116 5.442 -5.694 1.00 94.88 758 GLN A O 1
ATOM 5713 N N . GLN A 1 759 ? -7.512 3.296 -5.432 1.00 92.31 759 GLN A N 1
ATOM 5714 C CA . GLN A 1 759 ? -7.256 3.008 -6.835 1.00 92.31 759 GLN A CA 1
ATOM 5715 C C . GLN A 1 759 ? -8.534 2.685 -7.611 1.00 92.31 759 GLN A C 1
ATOM 5717 O O . GLN A 1 759 ? -9.582 2.348 -7.052 1.00 92.31 759 GLN A O 1
ATOM 5722 N N . THR A 1 760 ? -8.437 2.719 -8.941 1.00 87.56 760 THR A N 1
ATOM 5723 C CA . THR A 1 760 ? -9.523 2.303 -9.847 1.00 87.56 760 THR A CA 1
ATOM 5724 C C . THR A 1 760 ? -9.905 0.833 -9.670 1.00 87.56 760 THR A C 1
ATOM 5726 O O . THR A 1 760 ? -11.067 0.482 -9.856 1.00 87.56 760 THR A O 1
ATOM 5729 N N . SER A 1 761 ? -8.954 -0.008 -9.251 1.00 86.38 761 SER A N 1
ATOM 5730 C CA . SER A 1 761 ? -9.168 -1.412 -8.876 1.00 86.38 761 SER A CA 1
ATOM 5731 C C . SER A 1 761 ? -10.011 -1.587 -7.604 1.00 86.38 761 SER A C 1
ATOM 5733 O O . SER A 1 761 ? -10.472 -2.694 -7.335 1.00 86.38 761 SER A O 1
ATOM 5735 N N . GLY A 1 762 ? -10.185 -0.519 -6.818 1.00 90.50 762 GLY A N 1
ATOM 5736 C CA . GLY A 1 762 ? -10.817 -0.529 -5.501 1.00 90.50 762 GLY A CA 1
ATOM 5737 C C . GLY A 1 762 ? -9.880 -0.804 -4.330 1.00 90.50 762 GLY A C 1
ATOM 5738 O O . GLY A 1 762 ? -10.295 -0.618 -3.182 1.00 90.50 762 GLY A O 1
ATOM 5739 N N . ALA A 1 763 ? -8.630 -1.181 -4.610 1.00 91.62 763 ALA A N 1
ATOM 5740 C CA . ALA A 1 763 ? -7.594 -1.282 -3.594 1.00 91.62 763 ALA A CA 1
ATOM 5741 C C . ALA A 1 763 ? -7.263 0.096 -3.001 1.00 91.62 763 ALA A C 1
ATOM 5743 O O . ALA A 1 763 ? -7.423 1.121 -3.667 1.00 91.62 763 ALA A O 1
ATOM 5744 N N . VAL A 1 764 ? -6.784 0.128 -1.760 1.00 93.62 764 VAL A N 1
ATOM 5745 C CA . VAL A 1 764 ? -6.313 1.352 -1.098 1.00 93.62 764 VAL A CA 1
ATOM 5746 C C . VAL A 1 764 ? -4.814 1.249 -0.860 1.00 93.62 764 VAL A C 1
ATOM 5748 O O . VAL A 1 764 ? -4.350 0.331 -0.190 1.00 93.62 764 VAL A O 1
ATOM 5751 N N . LEU A 1 765 ? -4.050 2.187 -1.412 1.00 90.44 765 LEU A N 1
ATOM 5752 C CA . LEU A 1 765 ? -2.591 2.161 -1.387 1.00 90.44 765 LEU A CA 1
ATOM 5753 C C . LEU A 1 765 ? -2.032 2.943 -0.184 1.00 90.44 765 LEU A C 1
ATOM 5755 O O . LEU A 1 765 ? -2.173 4.164 -0.107 1.00 90.44 765 LEU A O 1
ATOM 5759 N N . CYS A 1 766 ? -1.364 2.252 0.747 1.00 85.75 766 CYS A N 1
ATOM 5760 C CA . CYS A 1 766 ? -0.788 2.845 1.963 1.00 85.75 766 CYS A CA 1
ATOM 5761 C C . CYS A 1 766 ? 0.689 2.431 2.162 1.00 85.75 766 CYS A C 1
ATOM 5763 O O . CYS A 1 766 ? 0.965 1.484 2.903 1.00 85.75 766 CYS A O 1
ATOM 5765 N N . PRO A 1 767 ? 1.655 3.114 1.520 1.00 68.62 767 PRO A N 1
ATOM 5766 C CA . PRO A 1 767 ? 3.084 2.842 1.716 1.00 68.62 767 PRO A CA 1
ATOM 5767 C C . PRO A 1 767 ? 3.552 3.181 3.152 1.00 68.62 767 PRO A C 1
ATOM 5769 O O . PRO A 1 767 ? 2.916 4.000 3.820 1.00 68.62 767 PRO A O 1
ATOM 5772 N N . PRO A 1 768 ? 4.675 2.608 3.641 1.00 54.81 768 PRO A N 1
ATOM 5773 C CA . PRO A 1 768 ? 5.626 1.772 2.900 1.00 54.81 768 PRO A CA 1
ATOM 5774 C C . PRO A 1 768 ? 5.422 0.248 3.015 1.00 54.81 768 PRO A C 1
ATOM 5776 O O . PRO A 1 768 ? 6.181 -0.472 2.378 1.00 54.81 768 PRO A O 1
ATOM 5779 N N . ARG A 1 769 ? 4.481 -0.265 3.827 1.00 54.44 769 ARG A N 1
ATOM 5780 C CA . ARG A 1 769 ? 4.501 -1.689 4.249 1.00 54.44 769 ARG A CA 1
ATOM 5781 C C . ARG A 1 769 ? 3.149 -2.387 4.470 1.00 54.44 769 ARG A C 1
ATOM 5783 O O . ARG A 1 769 ? 3.143 -3.501 4.978 1.00 54.44 769 ARG A O 1
ATOM 5790 N N . ALA A 1 770 ? 2.005 -1.790 4.131 1.00 58.53 770 ALA A N 1
ATOM 5791 C CA . ALA A 1 770 ? 0.732 -2.511 4.252 1.00 58.53 770 ALA A CA 1
ATOM 5792 C C . ALA A 1 770 ? 0.441 -3.301 2.961 1.00 58.53 770 ALA A C 1
ATOM 5794 O O . ALA A 1 770 ? 0.348 -2.669 1.903 1.00 58.53 770 ALA A O 1
ATOM 5795 N N . PRO A 1 771 ? 0.245 -4.636 3.017 1.00 74.69 771 PRO A N 1
ATOM 5796 C CA . PRO A 1 771 ? -0.291 -5.384 1.885 1.00 74.69 771 PRO A CA 1
ATOM 5797 C C . PRO A 1 771 ? -1.598 -4.745 1.413 1.00 74.69 771 PRO A C 1
ATOM 5799 O O . PRO A 1 771 ? -2.434 -4.367 2.240 1.00 74.69 771 PRO A O 1
ATOM 5802 N N . LEU A 1 772 ? -1.805 -4.661 0.093 1.00 82.31 772 LEU A N 1
ATOM 5803 C CA . LEU A 1 772 ? -3.011 -4.047 -0.485 1.00 82.31 772 LEU A CA 1
ATOM 5804 C C . LEU A 1 772 ? -4.310 -4.653 0.069 1.00 82.31 772 LEU A C 1
ATOM 5806 O O . LEU A 1 772 ? -5.331 -3.968 0.125 1.00 82.31 772 LEU A O 1
ATOM 5810 N N . GLY A 1 773 ? -4.290 -5.927 0.478 1.00 85.94 773 GLY A N 1
ATOM 5811 C CA . GLY A 1 773 ? -5.432 -6.568 1.124 1.00 85.94 773 GLY A CA 1
ATOM 5812 C C . GLY A 1 773 ? -5.789 -5.923 2.460 1.00 85.94 773 GLY A C 1
ATOM 5813 O O . GLY A 1 773 ? -6.932 -5.500 2.638 1.00 85.94 773 GLY A O 1
ATOM 5814 N N . LEU A 1 774 ? -4.808 -5.763 3.355 1.00 88.00 774 LEU A N 1
ATOM 5815 C CA . LEU A 1 774 ? -5.021 -5.189 4.685 1.00 88.00 774 LEU A CA 1
ATOM 5816 C C . LEU A 1 774 ? -5.550 -3.764 4.592 1.00 88.00 774 LEU A C 1
ATOM 5818 O O . LEU A 1 774 ? -6.586 -3.433 5.168 1.00 88.00 774 LEU A O 1
ATOM 5822 N N . SER A 1 775 ? -4.844 -2.917 3.842 1.00 92.06 775 SER A N 1
ATOM 5823 C CA . SER A 1 775 ? -5.185 -1.503 3.732 1.00 92.06 775 SER A CA 1
ATOM 5824 C C . SER A 1 775 ? -6.586 -1.303 3.163 1.00 92.06 775 SER A C 1
ATOM 5826 O O . SER A 1 775 ? -7.326 -0.440 3.631 1.00 92.06 775 SER A O 1
ATOM 5828 N N . THR A 1 776 ? -6.989 -2.137 2.203 1.00 94.69 776 THR A N 1
ATOM 5829 C CA . THR A 1 776 ? -8.327 -2.070 1.609 1.00 94.69 776 THR A CA 1
ATOM 5830 C C . THR A 1 776 ? -9.414 -2.515 2.581 1.00 94.69 776 THR A C 1
ATOM 5832 O O . THR A 1 776 ? -10.465 -1.879 2.640 1.00 94.69 776 THR A O 1
ATOM 5835 N N . VAL A 1 777 ? -9.177 -3.573 3.358 1.00 95.88 777 VAL A N 1
ATOM 5836 C CA . VAL A 1 777 ? -10.138 -4.069 4.354 1.00 95.88 777 VAL A CA 1
ATOM 5837 C C . VAL A 1 777 ? -10.357 -3.039 5.469 1.00 95.88 777 VAL A C 1
ATOM 5839 O O . VAL A 1 777 ? -11.504 -2.707 5.772 1.00 95.88 777 VAL A O 1
ATOM 5842 N N . LEU A 1 778 ? -9.280 -2.471 6.021 1.00 96.12 778 LEU A N 1
ATOM 5843 C CA . LEU A 1 778 ? -9.358 -1.437 7.062 1.00 96.12 778 LEU A CA 1
ATOM 5844 C C . LEU A 1 778 ? -10.018 -0.150 6.541 1.00 96.12 778 LEU A C 1
ATOM 5846 O O . LEU A 1 778 ? -10.866 0.440 7.215 1.00 96.12 778 LEU A O 1
ATOM 5850 N N . ALA A 1 779 ? -9.680 0.264 5.315 1.00 97.06 779 ALA A N 1
ATOM 5851 C CA . ALA A 1 779 ? -10.324 1.399 4.663 1.00 97.06 779 ALA A CA 1
ATOM 5852 C C . ALA A 1 779 ? -11.825 1.168 4.459 1.00 97.06 779 ALA A C 1
ATOM 5854 O O . ALA A 1 779 ? -12.624 2.054 4.757 1.00 97.06 779 ALA A O 1
ATOM 5855 N N . LEU A 1 780 ? -12.219 -0.013 3.971 1.00 97.56 780 LEU A N 1
ATOM 5856 C CA . LEU A 1 780 ? -13.622 -0.358 3.757 1.00 97.56 780 LEU A CA 1
ATOM 5857 C C . LEU A 1 780 ? -14.410 -0.324 5.069 1.00 97.56 780 LEU A C 1
ATOM 5859 O O . LEU A 1 780 ? -15.529 0.185 5.079 1.00 97.56 780 LEU A O 1
ATOM 5863 N N . GLU A 1 781 ? -13.842 -0.816 6.171 1.00 98.00 781 GLU A N 1
ATOM 5864 C CA . GLU A 1 781 ? -14.487 -0.721 7.481 1.00 98.00 781 GLU A CA 1
ATOM 5865 C C . GLU A 1 781 ? -14.707 0.734 7.909 1.00 98.00 781 GLU A C 1
ATOM 5867 O O . GLU A 1 781 ? -15.824 1.094 8.297 1.00 98.00 781 GLU A O 1
ATOM 5872 N N . GLY A 1 782 ? -13.685 1.586 7.780 1.00 97.50 782 GLY A N 1
ATOM 5873 C CA . GLY A 1 782 ? -13.811 3.005 8.109 1.00 97.50 782 GLY A CA 1
ATOM 5874 C C . GLY A 1 782 ? -14.850 3.720 7.241 1.00 97.50 782 GLY A C 1
ATOM 5875 O O . GLY A 1 782 ? -15.757 4.378 7.757 1.00 97.50 782 GLY A O 1
ATOM 5876 N N . LEU A 1 783 ? -14.794 3.531 5.918 1.00 97.31 783 LEU A N 1
ATOM 5877 C CA . LEU A 1 783 ? -15.776 4.092 4.985 1.00 97.31 783 LEU A CA 1
ATOM 5878 C C . LEU A 1 783 ? -17.201 3.605 5.294 1.00 97.31 783 LEU A C 1
ATOM 5880 O O . LEU A 1 783 ? -18.144 4.396 5.238 1.00 97.31 783 LEU A O 1
ATOM 5884 N N . ALA A 1 784 ? -17.371 2.329 5.653 1.00 96.75 784 ALA A N 1
ATOM 5885 C CA . ALA A 1 784 ? -18.665 1.756 6.008 1.00 96.75 784 ALA A CA 1
ATOM 5886 C C . ALA A 1 784 ? -19.253 2.368 7.289 1.00 96.75 784 ALA A C 1
ATOM 5888 O O . ALA A 1 784 ? -20.455 2.648 7.334 1.00 96.75 784 ALA A O 1
ATOM 5889 N N . ALA A 1 785 ? -18.423 2.613 8.307 1.00 96.44 785 ALA A N 1
ATOM 5890 C CA . ALA A 1 785 ? -18.839 3.299 9.529 1.00 96.44 785 ALA A CA 1
ATOM 5891 C C . ALA A 1 785 ? -19.283 4.746 9.239 1.00 96.44 785 ALA A C 1
ATOM 5893 O O . ALA A 1 785 ? -20.378 5.155 9.643 1.00 96.44 785 ALA A O 1
ATOM 5894 N N . LEU A 1 786 ? -18.498 5.497 8.453 1.00 96.00 786 LEU A N 1
ATOM 5895 C CA . LEU A 1 786 ? -18.828 6.876 8.067 1.00 96.00 786 LEU A CA 1
ATOM 5896 C C . LEU A 1 786 ? -20.065 6.963 7.164 1.00 96.00 786 LEU A C 1
ATOM 5898 O O . LEU A 1 786 ? -20.885 7.873 7.319 1.00 96.00 786 LEU A O 1
ATOM 5902 N N . HIS A 1 787 ? -20.258 6.009 6.251 1.00 93.88 787 HIS A N 1
ATOM 5903 C CA . HIS A 1 787 ? -21.446 5.934 5.396 1.00 93.88 787 HIS A CA 1
ATOM 5904 C C . HIS A 1 787 ? -22.748 5.885 6.221 1.00 93.88 787 HIS A C 1
ATOM 5906 O O . HIS A 1 787 ? -23.763 6.467 5.831 1.00 93.88 787 HIS A O 1
ATOM 5912 N N . GLY A 1 788 ? -22.724 5.245 7.397 1.00 85.69 788 GLY A N 1
ATOM 5913 C CA . GLY A 1 788 ? -23.878 5.153 8.293 1.00 85.69 788 GLY A CA 1
ATOM 5914 C C . GLY A 1 788 ? -24.325 6.487 8.908 1.00 85.69 788 GLY A C 1
ATOM 5915 O O . GLY A 1 788 ? -25.494 6.617 9.268 1.00 85.69 788 GLY A O 1
ATOM 5916 N N . VAL A 1 789 ? -23.430 7.477 9.005 1.00 88.44 789 VAL A N 1
ATOM 5917 C CA . VAL A 1 789 ? -23.672 8.758 9.707 1.00 88.44 789 VAL A CA 1
ATOM 5918 C C . VAL A 1 789 ? -23.576 9.996 8.812 1.00 88.44 789 VAL A C 1
ATOM 5920 O O . VAL A 1 789 ? -23.912 11.102 9.239 1.00 88.44 789 VAL A O 1
ATOM 5923 N N . THR A 1 790 ? -23.158 9.823 7.560 1.00 90.31 790 THR A N 1
ATOM 5924 C CA . THR A 1 790 ? -23.075 10.884 6.546 1.00 90.31 790 THR A CA 1
ATOM 5925 C C . THR A 1 790 ? -24.352 10.973 5.702 1.00 90.31 790 THR A C 1
ATOM 5927 O O . THR A 1 790 ? -25.122 10.015 5.568 1.00 90.31 790 THR A O 1
ATOM 5930 N N . ARG A 1 791 ? -24.605 12.162 5.140 1.00 88.81 791 ARG A N 1
ATOM 5931 C CA . ARG A 1 791 ? -25.796 12.498 4.337 1.00 88.81 791 ARG A CA 1
ATOM 5932 C C . ARG A 1 791 ? -25.401 13.267 3.068 1.00 88.81 791 ARG A C 1
ATOM 5934 O O . ARG A 1 791 ? -24.278 13.756 2.982 1.00 88.81 791 ARG A O 1
ATOM 5941 N N . GLY A 1 792 ? -26.323 13.371 2.108 1.00 91.62 792 GLY A N 1
ATOM 5942 C CA . GLY A 1 792 ? -26.134 14.135 0.866 1.00 91.62 792 GLY A CA 1
ATOM 5943 C C . GLY A 1 792 ? -25.008 13.598 -0.026 1.00 91.62 792 GLY A C 1
ATOM 5944 O O . GLY A 1 792 ? -24.735 12.397 -0.041 1.00 91.62 792 GLY A O 1
ATOM 5945 N N . ASP A 1 793 ? -24.326 14.495 -0.738 1.00 90.69 793 ASP A N 1
ATOM 5946 C CA . ASP A 1 793 ? -23.285 14.148 -1.718 1.00 90.69 793 ASP A CA 1
ATOM 5947 C C . ASP A 1 793 ? -22.090 13.409 -1.112 1.00 90.69 793 ASP A C 1
ATOM 5949 O O . ASP A 1 793 ? -21.528 12.502 -1.734 1.00 90.69 793 ASP A O 1
ATOM 5953 N N . ALA A 1 794 ? -21.732 13.742 0.132 1.00 90.12 794 ALA A N 1
ATOM 5954 C CA . ALA A 1 794 ? -20.680 13.049 0.867 1.00 90.12 794 ALA A CA 1
ATOM 5955 C C . ALA A 1 794 ? -21.008 11.556 1.021 1.00 90.12 794 ALA A C 1
ATOM 5957 O O . ALA A 1 794 ? -20.156 10.705 0.768 1.00 90.12 794 ALA A O 1
ATOM 5958 N N . ARG A 1 795 ? -22.267 11.222 1.338 1.00 92.06 795 ARG A N 1
ATOM 5959 C CA . ARG A 1 795 ? -22.723 9.829 1.426 1.00 92.06 795 ARG A CA 1
ATOM 5960 C C . ARG A 1 795 ? -22.606 9.115 0.080 1.00 92.06 795 ARG A C 1
ATOM 5962 O O . ARG A 1 795 ? -22.087 8.006 0.041 1.00 92.06 795 ARG A O 1
ATOM 5969 N N . ALA A 1 796 ? -23.017 9.755 -1.016 1.00 91.75 796 ALA A N 1
ATOM 5970 C CA . ALA A 1 796 ? -22.914 9.172 -2.357 1.00 91.75 796 ALA A CA 1
ATOM 5971 C C . ALA A 1 796 ? -21.449 8.943 -2.785 1.00 91.75 796 ALA A C 1
ATOM 5973 O O . ALA A 1 796 ? -21.132 7.953 -3.450 1.00 91.75 796 ALA A O 1
ATOM 5974 N N . ARG A 1 797 ? -20.526 9.834 -2.387 1.00 93.06 797 ARG A N 1
ATOM 5975 C CA . ARG A 1 797 ? -19.075 9.666 -2.596 1.00 93.06 797 ARG A CA 1
ATOM 5976 C C . ARG A 1 797 ? -18.546 8.447 -1.833 1.00 93.06 797 ARG A C 1
ATOM 5978 O O . ARG A 1 797 ? -17.828 7.643 -2.430 1.00 93.06 797 ARG A O 1
ATOM 5985 N N . LEU A 1 798 ? -18.944 8.281 -0.569 1.00 94.12 798 LEU A N 1
ATOM 5986 C CA . LEU A 1 798 ? -18.579 7.119 0.249 1.00 94.12 798 LEU A CA 1
ATOM 5987 C C . LEU A 1 798 ? -19.191 5.818 -0.282 1.00 94.12 798 LEU A C 1
ATOM 5989 O O . LEU A 1 798 ? -18.501 4.810 -0.344 1.00 94.12 798 LEU A O 1
ATOM 5993 N N . GLU A 1 799 ? -20.442 5.833 -0.738 1.00 92.94 799 GLU A N 1
ATOM 5994 C CA . GLU A 1 799 ? -21.113 4.657 -1.303 1.00 92.94 799 GLU A CA 1
ATOM 5995 C C . GLU A 1 799 ? -20.377 4.111 -2.537 1.00 92.94 799 GLU A C 1
ATOM 5997 O O . GLU A 1 799 ? -20.124 2.904 -2.632 1.00 92.94 799 GLU A O 1
ATOM 6002 N N . ARG A 1 800 ? -19.946 5.005 -3.443 1.00 92.19 800 ARG A N 1
ATOM 6003 C CA . ARG A 1 800 ? -19.102 4.646 -4.595 1.00 92.19 800 ARG A CA 1
ATOM 6004 C C . ARG A 1 800 ? -17.744 4.093 -4.163 1.00 92.19 800 ARG A C 1
ATOM 6006 O O . ARG A 1 800 ? -17.259 3.139 -4.768 1.00 92.19 800 ARG A O 1
ATOM 6013 N N . ALA A 1 801 ? -17.132 4.682 -3.136 1.00 94.31 801 ALA A N 1
ATOM 6014 C CA . ALA A 1 801 ? -15.852 4.219 -2.612 1.00 94.31 801 ALA A CA 1
ATOM 6015 C C . ALA A 1 801 ? -15.965 2.827 -1.974 1.00 94.31 801 ALA A C 1
ATOM 6017 O O . ALA A 1 801 ? -15.177 1.948 -2.321 1.00 94.31 801 ALA A O 1
ATOM 6018 N N . CYS A 1 802 ? -16.984 2.586 -1.144 1.00 95.25 802 CYS A N 1
ATOM 6019 C CA . CYS A 1 802 ? -17.299 1.263 -0.603 1.00 95.25 802 CYS A CA 1
ATOM 6020 C C . CYS A 1 802 ? -17.516 0.242 -1.725 1.00 95.25 802 CYS A C 1
ATOM 6022 O O . CYS A 1 802 ? -16.962 -0.850 -1.668 1.00 95.25 802 CYS A O 1
ATOM 6024 N N . GLY A 1 803 ? -18.267 0.603 -2.773 1.00 92.94 803 GLY A N 1
ATOM 6025 C CA . GLY A 1 803 ? -18.522 -0.286 -3.909 1.00 92.94 803 GLY A CA 1
ATOM 6026 C C . GLY A 1 803 ? -17.248 -0.736 -4.622 1.00 92.94 803 GLY A C 1
ATOM 6027 O O . GLY A 1 803 ? -17.094 -1.923 -4.898 1.00 92.94 803 GLY A O 1
ATOM 6028 N N . ARG A 1 804 ? -16.296 0.176 -4.849 1.00 92.00 804 ARG A N 1
ATOM 6029 C CA . ARG A 1 804 ? -14.991 -0.186 -5.421 1.00 92.00 804 ARG A CA 1
ATOM 6030 C C . ARG A 1 804 ? -14.201 -1.115 -4.497 1.00 92.00 804 ARG A C 1
ATOM 6032 O O . ARG A 1 804 ? -13.724 -2.150 -4.950 1.00 92.00 804 ARG A O 1
ATOM 6039 N N . SER A 1 805 ? -14.102 -0.800 -3.206 1.00 94.44 805 SER A N 1
ATOM 6040 C CA . SER A 1 805 ? -13.365 -1.650 -2.258 1.00 94.44 805 SER A CA 1
ATOM 6041 C C . SER A 1 805 ? -14.007 -3.025 -2.056 1.00 94.44 805 SER A C 1
ATOM 6043 O O . SER A 1 805 ? -13.284 -3.999 -1.880 1.00 94.44 805 SER A O 1
ATOM 6045 N N . LEU A 1 806 ? -15.333 -3.147 -2.173 1.00 94.25 806 LEU A N 1
ATOM 6046 C CA . LEU A 1 806 ? -16.021 -4.441 -2.181 1.00 94.25 806 LEU A CA 1
ATOM 6047 C C . LEU A 1 806 ? -15.642 -5.298 -3.398 1.00 94.25 806 LEU A C 1
ATOM 6049 O O . LEU A 1 806 ? -15.459 -6.504 -3.250 1.00 94.25 806 LEU A O 1
ATOM 6053 N N . VAL A 1 807 ? -15.482 -4.699 -4.586 1.00 91.31 807 VAL A N 1
ATOM 6054 C CA . VAL A 1 807 ? -15.008 -5.418 -5.786 1.00 91.31 807 VAL A CA 1
ATOM 6055 C C . VAL A 1 807 ? -13.601 -5.977 -5.569 1.00 91.31 807 VAL A C 1
ATOM 6057 O O . VAL A 1 807 ? -13.335 -7.121 -5.932 1.00 91.31 807 VAL A O 1
ATOM 6060 N N . PHE A 1 808 ? -12.710 -5.207 -4.937 1.00 92.25 808 PHE A N 1
ATOM 6061 C CA . PHE A 1 808 ? -11.384 -5.707 -4.575 1.00 92.25 808 PHE A CA 1
ATOM 6062 C C . PHE A 1 808 ? -11.457 -6.806 -3.504 1.00 92.25 808 PHE A C 1
ATOM 6064 O O . PHE A 1 808 ? -10.814 -7.843 -3.648 1.00 92.25 808 PHE A O 1
ATOM 6071 N N . LEU A 1 809 ? -12.289 -6.621 -2.473 1.00 93.81 809 LEU A N 1
ATOM 6072 C CA . LEU A 1 809 ? -12.489 -7.597 -1.401 1.00 93.81 809 LEU A CA 1
ATOM 6073 C C . LEU A 1 809 ? -13.013 -8.949 -1.917 1.00 93.81 809 LEU A C 1
ATOM 6075 O O . LEU A 1 809 ? -12.563 -9.980 -1.424 1.00 93.81 809 LEU A O 1
ATOM 6079 N N . ASP A 1 810 ? -13.898 -8.988 -2.926 1.00 92.25 810 ASP A N 1
ATOM 6080 C CA . ASP A 1 810 ? -14.393 -10.264 -3.490 1.00 92.25 810 ASP A CA 1
ATOM 6081 C C . ASP A 1 810 ? -13.261 -11.164 -4.004 1.00 92.25 810 ASP A C 1
ATOM 6083 O O . ASP A 1 810 ? -13.408 -12.384 -3.998 1.00 92.25 810 ASP A O 1
ATOM 6087 N N . ARG A 1 811 ? -12.141 -10.566 -4.435 1.00 91.75 811 ARG A N 1
ATOM 6088 C CA . ARG A 1 811 ? -10.949 -11.274 -4.931 1.00 91.75 811 ARG A CA 1
ATOM 6089 C C . ARG A 1 811 ? -10.068 -11.827 -3.804 1.00 91.75 811 ARG A C 1
ATOM 6091 O O . ARG A 1 811 ? -9.274 -12.729 -4.050 1.00 91.75 811 ARG A O 1
ATOM 6098 N N . LEU A 1 812 ? -10.188 -11.284 -2.590 1.00 94.19 812 LEU A N 1
ATOM 6099 C CA . LEU A 1 812 ? -9.445 -11.731 -1.404 1.00 94.19 812 LEU A CA 1
ATOM 6100 C C . LEU A 1 812 ? -10.200 -12.791 -0.601 1.00 94.19 812 LEU A C 1
ATOM 6102 O O . LEU A 1 812 ? -9.573 -13.564 0.118 1.00 94.19 812 LEU A O 1
ATOM 6106 N N . ILE A 1 813 ? -11.531 -12.805 -0.678 1.00 95.25 813 ILE A N 1
ATOM 6107 C CA . ILE A 1 813 ? -12.354 -13.794 0.021 1.00 95.25 813 ILE A CA 1
ATOM 6108 C C . ILE A 1 813 ? -12.240 -15.131 -0.708 1.00 95.25 813 ILE A C 1
ATOM 6110 O O . ILE A 1 813 ? -12.585 -15.208 -1.887 1.00 95.25 813 ILE A O 1
ATOM 6114 N N . ILE A 1 814 ? -11.838 -16.176 0.016 1.00 95.69 814 ILE A N 1
ATOM 6115 C CA . ILE A 1 814 ? -11.916 -17.560 -0.455 1.00 95.69 814 ILE A CA 1
ATOM 6116 C C . ILE A 1 814 ? -13.385 -17.966 -0.564 1.00 95.69 814 ILE A C 1
ATOM 6118 O O . ILE A 1 814 ? -14.170 -17.800 0.373 1.00 95.69 814 ILE A O 1
ATOM 6122 N N . GLN A 1 815 ? -13.776 -18.505 -1.708 1.00 93.19 815 GLN A N 1
ATOM 6123 C CA . GLN A 1 815 ? -15.144 -18.914 -2.006 1.00 93.19 815 GLN A CA 1
ATOM 6124 C C . GLN A 1 815 ? -15.190 -20.342 -2.531 1.00 93.19 815 GLN A C 1
ATOM 6126 O O . GLN A 1 815 ? -14.166 -20.985 -2.735 1.00 93.19 815 GLN A O 1
ATOM 6131 N N . GLU A 1 816 ? -16.399 -20.839 -2.774 1.00 92.44 816 GLU A N 1
ATOM 6132 C CA . GLU A 1 816 ? -16.618 -22.195 -3.274 1.00 92.44 816 GLU A CA 1
ATOM 6133 C C . GLU A 1 816 ? -15.855 -22.452 -4.586 1.00 92.44 816 GLU A C 1
ATOM 6135 O O . GLU A 1 816 ? -15.272 -23.518 -4.754 1.00 92.44 816 GLU A O 1
ATOM 6140 N N . ARG A 1 817 ? -15.755 -21.435 -5.455 1.00 91.19 817 ARG A N 1
ATOM 6141 C CA . ARG A 1 817 ? -14.984 -21.482 -6.712 1.00 91.19 817 ARG A CA 1
ATOM 6142 C C . ARG A 1 817 ? -13.478 -21.715 -6.524 1.00 91.19 817 ARG A C 1
ATOM 6144 O O . ARG A 1 817 ? -12.811 -22.145 -7.452 1.00 91.19 817 ARG A O 1
ATOM 6151 N N . ASP A 1 818 ? -12.934 -21.391 -5.352 1.00 94.12 818 ASP A N 1
ATOM 6152 C CA . ASP A 1 818 ? -11.499 -21.485 -5.066 1.00 94.12 818 ASP A CA 1
ATOM 6153 C C . ASP A 1 818 ? -11.139 -22.854 -4.460 1.00 94.12 818 ASP A C 1
ATOM 6155 O O . ASP A 1 818 ? -9.968 -23.225 -4.398 1.00 94.12 818 ASP A O 1
ATOM 6159 N N . VAL A 1 819 ? -12.138 -23.638 -4.033 1.00 94.06 819 VAL A N 1
ATOM 6160 C CA . VAL A 1 819 ? -11.952 -24.953 -3.397 1.00 94.06 819 VAL A CA 1
ATOM 6161 C C . VAL A 1 819 ? -11.165 -25.940 -4.269 1.00 94.06 819 VAL A C 1
ATOM 6163 O O . VAL A 1 819 ? -10.268 -26.582 -3.722 1.00 94.06 819 VAL A O 1
ATOM 6166 N N . PRO A 1 820 ? -11.390 -26.050 -5.597 1.00 93.50 820 PRO A N 1
ATOM 6167 C CA . PRO A 1 820 ? -10.607 -26.952 -6.451 1.00 93.50 820 PRO A CA 1
ATOM 6168 C C . PRO A 1 820 ? -9.099 -26.665 -6.454 1.00 93.50 820 PRO A C 1
ATOM 6170 O O . PRO A 1 820 ? -8.300 -27.533 -6.803 1.00 93.50 820 PRO A O 1
ATOM 6173 N N . TRP A 1 821 ? -8.705 -25.459 -6.044 1.00 94.56 821 TRP A N 1
ATOM 6174 C CA . TRP A 1 821 ? -7.335 -24.960 -6.080 1.00 94.56 821 TRP A CA 1
ATOM 6175 C C . TRP A 1 821 ? -6.602 -25.117 -4.746 1.00 94.56 821 TRP A C 1
ATOM 6177 O O . TRP A 1 821 ? -5.394 -24.896 -4.687 1.00 94.56 821 TRP A O 1
ATOM 6187 N N . LEU A 1 822 ? -7.289 -25.506 -3.669 1.00 94.56 822 LEU A N 1
ATOM 6188 C CA . LEU A 1 822 ? -6.759 -25.491 -2.304 1.00 94.56 822 LEU A CA 1
ATOM 6189 C C . LEU A 1 822 ? -6.982 -26.833 -1.602 1.00 94.56 822 LEU A C 1
ATOM 6191 O O . LEU A 1 822 ? -8.107 -27.317 -1.529 1.00 94.56 822 LEU A O 1
ATOM 6195 N N . ALA A 1 823 ? -5.916 -27.416 -1.048 1.00 92.31 823 ALA A N 1
ATOM 6196 C CA . ALA A 1 823 ? -5.965 -28.734 -0.411 1.00 92.31 823 ALA A CA 1
ATOM 6197 C C . ALA A 1 823 ? -6.940 -28.791 0.782 1.00 92.31 823 ALA A C 1
ATOM 6199 O O . ALA A 1 823 ? -7.610 -29.799 0.980 1.00 92.31 823 ALA A O 1
ATOM 6200 N N . ASP A 1 824 ? -7.037 -27.700 1.548 1.00 93.75 824 ASP A N 1
ATOM 6201 C CA . ASP A 1 824 ? -8.010 -27.506 2.634 1.00 93.75 824 ASP A CA 1
ATOM 6202 C C . ASP A 1 824 ? -9.006 -26.376 2.295 1.00 93.75 824 ASP A C 1
ATOM 6204 O O . ASP A 1 824 ? -9.404 -25.570 3.140 1.00 93.75 824 ASP A O 1
ATOM 6208 N N . GLY A 1 825 ? -9.377 -26.269 1.012 1.00 92.69 825 GLY A N 1
ATOM 6209 C CA . GLY A 1 825 ? -10.185 -25.167 0.486 1.00 92.69 825 GLY A CA 1
ATOM 6210 C C . GLY A 1 825 ? -11.569 -25.054 1.120 1.00 92.69 825 GLY A C 1
ATOM 6211 O O . GLY A 1 825 ? -12.014 -23.951 1.429 1.00 92.69 825 GLY A O 1
ATOM 6212 N N . SER A 1 826 ? -12.237 -26.184 1.375 1.00 94.06 826 SER A N 1
ATOM 6213 C CA . SER A 1 826 ? -13.581 -26.214 1.976 1.00 94.06 826 SER A CA 1
ATOM 6214 C C . SER A 1 826 ? -13.615 -25.581 3.368 1.00 94.06 826 SER A C 1
ATOM 6216 O O . SER A 1 826 ? -14.582 -24.913 3.733 1.00 94.06 826 SER A O 1
ATOM 6218 N N . GLN A 1 827 ? -12.536 -25.738 4.132 1.00 95.50 827 GLN A N 1
ATOM 6219 C CA . GLN A 1 827 ? -12.398 -25.140 5.451 1.00 95.50 827 GLN A CA 1
ATOM 6220 C C . GLN A 1 827 ? -12.073 -23.647 5.382 1.00 95.50 827 GLN A C 1
ATOM 6222 O O . GLN A 1 827 ? -12.488 -22.891 6.262 1.00 95.50 827 GLN A O 1
ATOM 6227 N N . ALA A 1 828 ? -11.381 -23.232 4.321 1.00 96.25 828 ALA A N 1
ATOM 6228 C CA . ALA A 1 828 ? -10.943 -21.863 4.096 1.00 96.25 828 ALA A CA 1
ATOM 6229 C C . ALA A 1 828 ? -12.020 -20.946 3.500 1.00 96.25 828 ALA A C 1
ATOM 6231 O O . ALA A 1 828 ? -11.847 -19.732 3.544 1.00 96.25 828 ALA A O 1
ATOM 6232 N N . VAL A 1 829 ? -13.126 -21.482 2.961 1.00 97.50 829 VAL A N 1
ATOM 6233 C CA . VAL A 1 829 ? -14.245 -20.676 2.427 1.00 97.50 829 VAL A CA 1
ATOM 6234 C C . VAL A 1 829 ? -14.669 -19.615 3.443 1.00 97.50 829 VAL A C 1
ATOM 6236 O O . VAL A 1 829 ? -14.838 -19.914 4.618 1.00 97.50 829 VAL A O 1
ATOM 6239 N N . GLY A 1 830 ? -14.847 -18.370 3.004 1.00 97.44 830 GLY A N 1
ATOM 6240 C CA . GLY A 1 830 ? -15.141 -17.222 3.864 1.00 97.44 830 GLY A CA 1
ATOM 6241 C C . GLY A 1 830 ? -13.920 -16.606 4.548 1.00 97.44 830 GLY A C 1
ATOM 6242 O O . GLY A 1 830 ? -14.043 -15.549 5.152 1.00 97.44 830 GLY A O 1
ATOM 6243 N N . GLY A 1 831 ? -12.746 -17.216 4.439 1.00 97.31 831 GLY A N 1
ATOM 6244 C CA . GLY A 1 831 ? -11.488 -16.632 4.873 1.00 97.31 831 GLY A CA 1
ATOM 6245 C C . GLY A 1 831 ? -11.047 -15.482 3.967 1.00 97.31 831 GLY A C 1
ATOM 6246 O O . GLY A 1 831 ? -11.237 -15.538 2.751 1.00 97.31 831 GLY A O 1
ATOM 6247 N N . VAL A 1 832 ? -10.451 -14.439 4.546 1.00 97.00 832 VAL A N 1
ATOM 6248 C CA . VAL A 1 832 ? -9.870 -13.308 3.805 1.00 97.00 832 VAL A CA 1
ATOM 6249 C C . VAL A 1 832 ? -8.352 -13.440 3.721 1.00 97.00 832 VAL A C 1
ATOM 6251 O O . VAL A 1 832 ? -7.671 -13.574 4.740 1.00 97.00 832 VAL A O 1
ATOM 6254 N N . ARG A 1 833 ? -7.834 -13.377 2.492 1.00 93.06 833 ARG A N 1
ATOM 6255 C CA . ARG A 1 833 ? -6.403 -13.427 2.179 1.00 93.06 833 ARG A CA 1
ATOM 6256 C C . ARG A 1 833 ? -5.674 -12.126 2.501 1.00 93.06 833 ARG A C 1
ATOM 6258 O O . ARG A 1 833 ? -6.250 -11.042 2.388 1.00 93.06 833 ARG A O 1
ATOM 6265 N N . GLU A 1 834 ? -4.380 -12.232 2.799 1.00 84.44 834 GLU A N 1
ATOM 6266 C CA . GLU A 1 834 ? -3.524 -11.067 3.061 1.00 84.44 834 GLU A CA 1
ATOM 6267 C C . GLU A 1 834 ? -3.259 -10.211 1.810 1.00 84.44 834 GLU A C 1
ATOM 6269 O O . GLU A 1 834 ? -3.238 -8.976 1.863 1.00 84.44 834 GLU A O 1
ATOM 6274 N N . SER A 1 835 ? -3.102 -10.857 0.655 1.00 86.12 835 SER A N 1
ATOM 6275 C CA . SER A 1 835 ? -2.870 -10.187 -0.621 1.00 86.12 835 SER A CA 1
ATOM 6276 C C . SER A 1 835 ? -3.438 -10.992 -1.792 1.00 86.12 835 SER A C 1
ATOM 6278 O O . SER A 1 835 ? -3.854 -12.140 -1.646 1.00 86.12 835 SER A O 1
ATOM 6280 N N . LEU A 1 836 ? -3.429 -10.397 -2.989 1.00 86.81 836 LEU A N 1
ATOM 6281 C CA . LEU A 1 836 ? -3.767 -11.112 -4.223 1.00 86.81 836 LEU A CA 1
ATOM 6282 C C . LEU A 1 836 ? -2.675 -12.084 -4.687 1.00 86.81 836 LEU A C 1
ATOM 6284 O O . LEU A 1 836 ? -2.926 -12.837 -5.621 1.00 86.81 836 LEU A O 1
ATOM 6288 N N . LEU A 1 837 ? -1.493 -12.070 -4.070 1.00 84.06 837 LEU A N 1
ATOM 6289 C CA . LEU A 1 837 ? -0.351 -12.907 -4.448 1.00 84.06 837 LEU A CA 1
ATOM 6290 C C . LEU A 1 837 ? -0.071 -14.019 -3.431 1.00 84.06 837 LEU A C 1
ATOM 6292 O O . LEU A 1 837 ? 0.705 -14.917 -3.733 1.00 84.06 837 LEU A O 1
ATOM 6296 N N . ASP A 1 838 ? -0.742 -13.981 -2.281 1.00 85.44 838 ASP A N 1
ATOM 6297 C CA . ASP A 1 838 ? -0.631 -14.943 -1.187 1.00 85.44 838 ASP A CA 1
ATOM 6298 C C . ASP A 1 838 ? -2.003 -15.604 -0.928 1.00 85.44 838 ASP A C 1
ATOM 6300 O O . ASP A 1 838 ? -3.051 -14.948 -1.018 1.00 85.44 838 ASP A O 1
ATOM 6304 N N . VAL A 1 839 ? -2.010 -16.912 -0.652 1.00 91.12 839 VAL A N 1
ATOM 6305 C CA . VAL A 1 839 ? -3.210 -17.692 -0.295 1.00 91.12 839 VAL A CA 1
ATOM 6306 C C . VAL A 1 839 ? -3.426 -17.810 1.218 1.00 91.12 839 VAL A C 1
ATOM 6308 O O . VAL A 1 839 ? -4.459 -18.340 1.630 1.00 91.12 839 VAL A O 1
ATOM 6311 N N . ARG A 1 840 ? -2.494 -17.322 2.047 1.00 93.12 840 ARG A N 1
ATOM 6312 C CA . ARG A 1 840 ? -2.623 -17.247 3.504 1.00 93.12 840 ARG A CA 1
ATOM 6313 C C . ARG A 1 840 ? -3.874 -16.474 3.885 1.00 93.12 840 ARG A C 1
ATOM 6315 O O . ARG A 1 840 ? -4.066 -15.322 3.489 1.00 93.12 840 ARG A O 1
ATOM 6322 N N . VAL A 1 841 ? -4.703 -17.112 4.697 1.00 94.81 841 VAL A N 1
ATOM 6323 C CA . VAL A 1 841 ? -5.904 -16.524 5.276 1.00 94.81 841 VAL A CA 1
ATOM 6324 C C . VAL A 1 841 ? -5.611 -16.085 6.702 1.00 94.81 841 VAL A C 1
ATOM 6326 O O . VAL A 1 841 ? -5.076 -16.857 7.496 1.00 94.81 841 VAL A O 1
ATOM 6329 N N . ARG A 1 842 ? -6.034 -14.864 7.035 1.00 93.62 842 ARG A N 1
ATOM 6330 C CA . ARG A 1 842 ? -5.869 -14.273 8.364 1.00 93.62 842 ARG A CA 1
ATOM 6331 C C . ARG A 1 842 ? -7.207 -14.008 9.043 1.00 93.62 842 ARG A C 1
ATOM 6333 O O . ARG A 1 842 ? -8.145 -13.458 8.450 1.00 93.62 842 ARG A O 1
ATOM 6340 N N . VAL A 1 843 ? -7.303 -14.376 10.319 1.00 94.25 843 VAL A N 1
ATOM 6341 C CA . VAL A 1 843 ? -8.525 -14.178 11.112 1.00 94.25 843 VAL A CA 1
ATOM 6342 C C . VAL A 1 843 ? -8.847 -12.698 11.304 1.00 94.25 843 VAL A C 1
ATOM 6344 O O . VAL A 1 843 ? -10.003 -12.319 11.138 1.00 94.25 843 VAL A O 1
ATOM 6347 N N . ASP A 1 844 ? -7.862 -11.844 11.580 1.00 93.44 844 ASP A N 1
ATOM 6348 C CA . ASP A 1 844 ? -8.075 -10.405 11.778 1.00 93.44 844 ASP A CA 1
ATOM 6349 C C . ASP A 1 844 ? -8.601 -9.712 10.513 1.00 93.44 844 ASP A C 1
ATOM 6351 O O . ASP A 1 844 ? -9.528 -8.905 10.587 1.00 93.44 844 ASP A O 1
ATOM 6355 N N . PHE A 1 845 ? -8.127 -10.104 9.329 1.00 95.44 845 PHE A N 1
ATOM 6356 C CA . PHE A 1 845 ? -8.645 -9.580 8.058 1.00 95.44 845 PHE A CA 1
ATOM 6357 C C . PHE A 1 845 ? -10.107 -9.981 7.862 1.00 95.44 845 PHE A C 1
ATOM 6359 O O . PHE A 1 845 ? -10.936 -9.177 7.433 1.00 95.44 845 PHE A O 1
ATOM 6366 N N . THR A 1 846 ? -10.437 -11.221 8.225 1.00 97.62 846 THR A N 1
ATOM 6367 C CA . THR A 1 846 ? -11.808 -11.729 8.158 1.00 97.62 846 THR A CA 1
ATOM 6368 C C . THR A 1 846 ? -12.724 -10.997 9.143 1.00 97.62 846 THR A C 1
ATOM 6370 O O . THR A 1 846 ? -13.855 -10.658 8.792 1.00 97.62 846 THR A O 1
ATOM 6373 N N . GLN A 1 847 ? -12.232 -10.680 10.346 1.00 97.56 847 GLN A N 1
ATOM 6374 C CA . GLN A 1 847 ? -12.958 -9.889 11.343 1.00 97.56 847 GLN A CA 1
ATOM 6375 C C . GLN A 1 847 ? -13.261 -8.477 10.837 1.00 97.56 847 GLN A C 1
ATOM 6377 O O . GLN A 1 847 ? -14.422 -8.072 10.855 1.00 97.56 847 GLN A O 1
ATOM 6382 N N . HIS A 1 848 ? -12.255 -7.760 10.330 1.00 97.88 848 HIS A N 1
ATOM 6383 C CA . HIS A 1 848 ? -12.426 -6.409 9.793 1.00 97.88 848 HIS A CA 1
ATOM 6384 C C . HIS A 1 848 ? -13.361 -6.382 8.572 1.00 97.88 848 HIS A C 1
ATOM 6386 O O . HIS A 1 848 ? -14.266 -5.548 8.490 1.00 97.88 848 HIS A O 1
ATOM 6392 N N . ALA A 1 849 ? -13.227 -7.343 7.649 1.00 97.94 849 ALA A N 1
ATOM 6393 C CA . ALA A 1 849 ? -14.140 -7.474 6.515 1.00 97.94 849 ALA A CA 1
ATOM 6394 C C . ALA A 1 849 ? -15.585 -7.720 6.982 1.00 97.94 849 ALA A C 1
ATOM 6396 O O . ALA A 1 849 ? -16.518 -7.057 6.521 1.00 97.94 849 ALA A O 1
ATOM 6397 N N . LEU A 1 850 ? -15.785 -8.628 7.943 1.00 98.25 850 LEU A N 1
ATOM 6398 C CA . LEU A 1 850 ? -17.102 -8.900 8.515 1.00 98.25 850 LEU A CA 1
ATOM 6399 C C . LEU A 1 850 ? -17.671 -7.662 9.224 1.00 98.25 850 LEU A C 1
ATOM 6401 O O . LEU A 1 850 ? -18.841 -7.329 9.025 1.00 98.25 850 LEU A O 1
ATOM 6405 N N . ALA A 1 851 ? -16.854 -6.947 10.001 1.00 97.75 851 ALA A N 1
ATOM 6406 C CA . ALA A 1 851 ? -17.240 -5.715 10.681 1.00 97.75 851 ALA A CA 1
ATOM 6407 C C . ALA A 1 851 ? -17.717 -4.643 9.692 1.00 97.75 851 ALA A C 1
ATOM 6409 O O . ALA A 1 851 ? -18.765 -4.029 9.929 1.00 97.75 851 ALA A O 1
ATOM 6410 N N . ALA A 1 852 ? -17.003 -4.471 8.575 1.00 97.25 852 ALA A N 1
ATOM 6411 C CA . ALA A 1 852 ? -17.356 -3.545 7.507 1.00 97.25 852 ALA A CA 1
ATOM 6412 C C . ALA A 1 852 ? -18.696 -3.905 6.850 1.00 97.25 852 ALA A C 1
ATOM 6414 O O . ALA A 1 852 ? -19.601 -3.071 6.756 1.00 97.25 852 ALA A O 1
ATOM 6415 N N . LEU A 1 853 ? -18.864 -5.167 6.442 1.00 96.69 853 LEU A N 1
ATOM 6416 C CA . LEU A 1 853 ? -20.083 -5.627 5.775 1.00 96.69 853 LEU A CA 1
ATOM 6417 C C . LEU A 1 853 ? -21.301 -5.561 6.709 1.00 96.69 853 LEU A C 1
ATOM 6419 O O . LEU A 1 853 ? -22.388 -5.187 6.269 1.00 96.69 853 LEU A O 1
ATOM 6423 N N . LEU A 1 854 ? -21.129 -5.839 8.003 1.00 96.12 854 LEU A N 1
ATOM 6424 C CA . LEU A 1 854 ? -22.177 -5.666 9.013 1.00 96.12 854 LEU A CA 1
ATOM 6425 C C . LEU A 1 854 ? -22.532 -4.193 9.260 1.00 96.12 854 LEU A C 1
ATOM 6427 O O . LEU A 1 854 ? -23.644 -3.913 9.705 1.00 96.12 854 LEU A O 1
ATOM 6431 N N . SER A 1 855 ? -21.627 -3.248 8.999 1.00 94.38 855 SER A N 1
ATOM 6432 C CA . SER A 1 855 ? -21.933 -1.812 9.058 1.00 94.38 855 SER A CA 1
ATOM 6433 C C . SER A 1 855 ? -22.724 -1.349 7.828 1.00 94.38 855 SER A C 1
ATOM 6435 O O . SER A 1 855 ? -23.647 -0.547 7.961 1.00 94.38 855 SER A O 1
ATOM 6437 N N . LEU A 1 856 ? -22.437 -1.905 6.645 1.00 93.81 856 LEU A N 1
ATOM 6438 C CA . LEU A 1 856 ? -23.197 -1.633 5.415 1.00 93.81 856 LEU A CA 1
ATOM 6439 C C . LEU A 1 856 ? -24.567 -2.336 5.384 1.00 93.81 856 LEU A C 1
ATOM 6441 O O . LEU A 1 856 ? -25.529 -1.812 4.820 1.00 93.81 856 LEU A O 1
ATOM 6445 N N . ALA A 1 857 ? -24.665 -3.527 5.977 1.00 92.50 857 ALA A N 1
ATOM 6446 C CA . ALA A 1 857 ? -25.840 -4.395 5.930 1.00 92.50 857 ALA A CA 1
ATOM 6447 C C . ALA A 1 857 ? -26.146 -5.051 7.300 1.00 92.50 857 ALA A C 1
ATOM 6449 O O . ALA A 1 857 ? -26.143 -6.282 7.409 1.00 92.50 857 ALA A O 1
ATOM 6450 N N . PRO A 1 858 ? -26.458 -4.256 8.344 1.00 85.81 858 PRO A N 1
ATOM 6451 C CA . PRO A 1 858 ? -26.646 -4.741 9.721 1.00 85.81 858 PRO A CA 1
ATOM 6452 C C . PRO A 1 858 ? -27.829 -5.710 9.820 1.00 85.81 858 PRO A C 1
ATOM 6454 O O . PRO A 1 858 ? -28.826 -5.417 9.181 1.00 85.81 858 PRO A O 1
ATOM 6457 N N . PRO A 1 859 ? -27.822 -6.808 10.602 1.00 80.19 859 PRO A N 1
ATOM 6458 C CA . PRO A 1 859 ? -28.916 -7.796 10.647 1.00 80.19 859 PRO A CA 1
ATOM 6459 C C . PRO A 1 859 ? -30.301 -7.165 10.876 1.00 80.19 859 PRO A C 1
ATOM 6461 O O . PRO A 1 859 ? -30.396 -6.137 11.544 1.00 80.19 859 PRO A O 1
ATOM 6464 N N . ARG A 1 860 ? -31.376 -7.752 10.322 1.00 74.31 860 ARG A N 1
ATOM 6465 C CA . ARG A 1 860 ? -32.741 -7.274 10.613 1.00 74.31 860 ARG A CA 1
ATOM 6466 C C . ARG A 1 860 ? -32.991 -7.472 12.115 1.00 74.31 860 ARG A C 1
ATOM 6468 O O . ARG A 1 860 ? -32.564 -8.487 12.670 1.00 74.31 860 ARG A O 1
ATOM 6475 N N . THR A 1 861 ? -33.546 -6.446 12.757 1.00 55.47 861 THR A N 1
ATOM 6476 C CA . THR A 1 861 ? -33.821 -6.407 14.202 1.00 55.47 861 THR A CA 1
ATOM 6477 C C . THR A 1 861 ? -34.864 -7.418 14.610 1.00 55.47 861 THR A C 1
ATOM 6479 O O . THR A 1 861 ? -35.850 -7.533 13.849 1.00 55.47 861 THR A O 1
#

Mean predicted aligned error: 7.87 Å

Solvent-accessible surface area (backbone atoms only — not comparable to full-atom values): 43727 Å² total; per-residue (Å²): 129,57,25,57,67,53,51,54,48,51,42,72,77,37,81,88,53,85,64,67,45,78,49,98,60,55,42,96,64,82,92,41,53,42,65,49,64,76,83,60,39,58,48,73,40,69,48,62,37,42,66,34,66,58,23,56,69,58,43,54,52,49,55,54,41,46,76,70,58,36,39,63,53,28,35,41,23,47,33,25,50,47,81,28,69,25,48,49,57,38,29,75,73,25,25,42,79,48,56,79,36,37,40,62,84,69,41,25,75,76,40,88,96,46,77,61,65,49,71,56,58,43,64,67,70,71,91,76,60,65,41,93,52,60,45,68,61,50,41,50,64,15,57,51,24,50,54,38,22,53,29,50,72,71,72,45,60,35,53,34,60,31,92,41,56,33,94,71,86,73,41,15,54,14,18,22,34,26,37,36,19,39,62,91,44,59,86,51,68,79,34,71,25,40,31,63,32,53,85,85,37,59,88,83,48,71,50,50,43,43,55,31,41,50,53,11,14,46,40,24,35,53,50,31,49,51,48,30,61,74,65,72,48,65,92,62,45,49,58,49,57,52,71,59,27,34,38,31,32,38,25,24,22,58,61,36,81,44,50,70,14,65,59,43,30,56,51,30,25,38,34,26,34,43,74,60,37,67,45,35,46,14,63,25,53,9,44,30,75,63,26,70,41,47,57,42,35,49,46,40,5,33,43,68,52,19,62,48,57,97,83,57,61,63,46,41,28,35,20,49,52,42,73,38,62,32,85,96,53,80,70,68,80,52,50,40,44,66,70,79,85,44,72,59,77,70,50,35,50,57,51,10,47,35,27,38,32,32,63,75,72,67,52,61,80,83,74,96,70,83,79,65,98,59,64,50,32,42,36,25,37,28,23,43,36,11,33,78,35,21,70,25,61,46,75,66,88,46,66,65,62,48,44,36,49,21,24,47,48,4,69,64,29,78,90,43,84,74,79,92,66,67,45,62,23,26,37,33,36,44,28,24,70,79,40,78,71,47,74,38,36,29,65,67,48,22,47,61,48,36,58,32,42,31,26,42,32,30,26,77,89,84,41,64,21,76,39,56,25,51,54,22,3,57,68,62,35,52,37,42,55,42,37,31,53,23,27,49,69,30,73,42,59,64,82,45,68,27,38,33,33,40,24,45,46,52,42,13,30,17,43,94,91,45,65,26,53,41,47,24,64,34,66,51,68,79,92,56,86,30,67,87,65,46,54,78,69,45,47,66,55,47,50,33,27,51,53,19,56,55,68,36,40,44,96,75,25,48,42,39,45,37,35,36,26,50,78,57,47,70,43,65,63,71,50,62,38,61,45,20,42,46,23,30,44,27,47,68,70,66,41,53,72,61,19,50,36,20,50,51,45,53,56,75,32,56,44,76,59,98,90,32,42,45,43,64,47,78,80,73,58,78,32,42,42,44,33,34,17,27,39,37,40,27,46,59,67,44,92,81,53,64,63,70,59,47,27,38,30,42,36,33,57,50,71,25,40,44,76,45,11,51,58,60,51,27,78,87,63,58,86,52,76,72,48,66,49,40,30,49,35,37,33,50,22,21,49,24,45,31,48,78,68,68,43,61,66,72,55,67,67,58,48,52,36,26,53,49,45,55,43,49,35,40,75,49,50,70,50,65,70,31,35,28,30,45,22,38,21,34,46,45,40,62,82,44,72,92,48,45,68,63,35,50,52,47,51,50,54,50,49,50,58,46,61,41,13,38,28,94,71,15,37,26,63,52,74,96,79,53,48,52,36,52,36,22,33,33,44,35,23,12,45,24,29,40,42,72,73,47,62,70,70,64,22,56,54,36,51,54,52,44,30,33,24,45,47,36,46,60,67,30,40,36,40,81,88,40,24,36,60,15,49,31,19,81,71,38,28,24,28,20,24,50,28,61,41,32,55,43,22,32,44,67,54,22,41,40,42,40,48,16,50,43,50,69,42,56,71,86,131

Foldseek 3Di:
DFFPVVQVVVCVVDVVDWDKDAAPAFDPDDPSDRIGTDDDQLDEDEAEGAEAEQLVVVVVVVVVCVVVNHHHLEYEYAEYAFCHPNNLVCLQLLHHYYYVYYCQPHPQVVDPPRDRFALWPLLDFDDAQEDPAADEEQAFLQRLLLQLLVCVLVVHHRYHFYPHYRDDPQWQQQAKKKWKAALVDQLDGLWIGIGTQAPVCPVPDDRHRRRRSNRNSNVRSVSNVVVCVVVVHDRCVSVVSRVRIKMKMKHWHHWDWAFLQAQFLQWKKKKKGFPGDRPQMFIAFRQAQLAQTSLSRCCCGACVGSVHRPQGDIIMIITGIDMGIDPPGDHAPGSHHDDPPDPCVVCQQLLQVQLVCCVPVVDGDDDPDDDDPFFAKKKKWKFFLQATQFMFMGGDDDSRVRSSVRSVCRNVPPVHDDDPHHWIKMKMKTWGRKDWPAFAALVVQLSRDHQLWKKKWWAAVVFIFIDDSLCCFLVVHHSSRNSLVRCVVSVHHNGGGTTMIIIGMWMWMQTPVGIATAQQQFGQDDLPQPVVHDLVSLVVLLVQLLVLLLLQADPQLFGQFKASQSVGDTHGDRDLLLLLLNLLLNLLSVVVVSSVSSLVNQVVQWDDDPLFTFGDDPVPDFTWLNSLLSNLSSQLSDPDHPLVSNLRSLQNQLVLQDSQLQGQTGSVSDDDSVSSLARLLSSLLSLLSCVVSPRPDRDPVSSLSNLVVNLSSCVSPNDLNNQLSLLSSLLSCVPPVVNPVSSVSSLVSSLVQQVSQAYPQLFGHTDDDQASLQSLLSSLNNLLSSLLRDDDPSNVSSSVSNSSSVSVQVLQAQAPSRSSNGNNSVSRHSFGHRYSNHPMGGSSSSSSNSSSSCSNNGDDD

Nearest PDB structures (foldseek):
  4ohc-assembly1_D  TM=8.476E-01  e=2.581E-03  Burkholderia cenocepacia J2315
  3dez-assembly1_A  TM=8.129E-01  e=7.455E-03  Streptococcus mutans
  3m3h-assembly1_A-2  TM=8.620E-01  e=1.330E-02  Bacillus anthracis str. 'Ames Ancestor'
  3dez-assembly1_B  TM=8.234E-01  e=1.395E-02  Streptococcus mutans
  4rv4-assembly1_B  TM=8.894E-01  e=3.840E-02  Bacillus anthracis

pLDDT: mean 89.46, std 8.37, range [50.22, 98.44]

Secondary structure (DSSP, 8-state):
--HHHHHHHHHHH-TT---EEE-SS--SSSS--SEEE---TTSEEEEEEEEESSSHHHHHHHHHHHHTT-EEEEEEEEEE-SS-HHHHHHHHTT-EEEEEEEIIIIITTTSTTPPPPPS-GGG------EEEEEPPTTB-HHHHHHHHHHHHHTTPPEEEPPSSBSSS----TTEEEEEEEESS-TTS-SEEEEEE--GGGGGTS---HHHHHHHHHHHHHHHHHHHHHHTT--TTHHHHHHHTEEEEEEEE---EEE-GGG--TTT-EEEEEESSSTT-EEEE-TT-TT--SHHHHHHIIIIIIS---TT--EEEEEE-EEEEEPTTS---STTSPPPSS-HHHHHHHHHHHHHHHHHHTS--PPP-SPPPTTEEEEEEEEEETTEEEEEEEEE-SSHHHHHHHHHHHHHT-TTS---S-S-EEEEEEEEEEEEEEEEE-HHHHHTT--TTTEEEEEE-SS-EEEE-HHHHHHHT--HHHHHHHHHHHTT--TT--EEEEEEEEEEEEEETTEEEEEETTEEPPPTTTTTT--HHHHHHHHHHHHHHHHHHB-TTS-BEEEEETTTTEEEE---HHHHHHHHHHHHHTT-HHHHHHHHHHHHTTEEEETTEEEEPPTTS---BHHHHHHHHHHHHHSSS--HHHHHHHHHHHHHTB-TTS-B--BTT----HHHHHHHHHHHHHHHHHHHHTT-TT--HHHHHHHHHHHHHHHHHS--TTHHHHHHHHHHHTTT-GGGHHHHHHHHHHHHHHHHHHB-TTS-B--TTT--HHHHHHHHHHHHHHHHTT--HHHHHHHHHHHHHHHHHHHHHB--GGGGGG-TTHHHHTTPEES-SS---EEHHHHHHHHHHHHHHSPPP-

Radius of gyration: 30.82 Å; Cα contacts (8 Å, |Δi|>4): 1849; chains: 1; bounding box: 76×82×86 Å